Protein AF-0000000083461697 (afdb_homodimer)

pLDDT: mean 92.05, std 14.13, range [20.5, 98.88]

InterPro domains:
  IPR003819 TauD/TfdA-like domain [PF02668] (141-380)
  IPR010376 Gamma-butyrobetaine hydroxylase-like, N-terminal [PF06155] (36-105)
  IPR038492 GBBH-like, N-terminal domain superfamily [G3DSA:3.30.2020.30] (16-111)
  IPR042098 Glutarate 2-hydroxylase superfamily [G3DSA:3.60.130.10] (113-398)
  IPR050411 Alpha-ketoglutarate-dependent hydroxylases [PTHR10696] (45-393)

Nearest PDB structures (foldseek):
  3o2g-assembly1_A  TM=9.524E-01  e=3.865E-43  Homo sapiens
  3n6w-assembly1_A-2  TM=9.507E-01  e=5.755E-36  Homo sapiens
  6npb-assembly1_A  TM=8.255E-01  e=7.714E-36  Leisingera caerulea
  6npc-assembly1_B  TM=8.385E-01  e=5.136E-33  Leisingera caerulea
  4y0e-assembly1_A  TM=7.312E-01  e=8.587E-10  Mycobacteroides abscessus ATCC 19977

Organism: Laodelphax striatellus (NCBI:txid195883)

Solvent-accessible surface area (backbone atoms only — not comparable to full-atom values): 41808 Å² total; per-residue (Å²): 135,75,64,63,66,49,56,61,57,52,60,64,64,61,73,64,80,70,63,64,45,70,49,77,49,94,68,21,39,33,39,37,29,78,56,101,64,70,41,82,45,62,42,47,38,48,59,48,63,73,57,29,59,38,79,81,28,24,41,71,74,29,63,25,40,58,53,52,72,91,73,54,68,78,76,43,42,77,71,43,76,46,66,56,95,64,24,40,38,35,34,33,69,79,74,47,71,37,59,38,50,45,68,63,50,59,69,51,34,42,47,70,66,36,39,51,50,49,40,72,68,71,45,79,67,73,66,51,70,51,41,30,88,42,42,80,75,65,55,46,76,44,52,39,65,48,39,77,74,30,71,66,50,38,46,50,53,53,49,41,32,56,26,57,33,37,35,36,34,31,74,40,67,73,52,88,64,52,68,56,56,57,28,53,75,50,57,57,61,42,70,52,88,66,40,48,53,43,76,41,35,74,45,84,93,48,47,46,76,74,22,44,55,57,61,36,70,64,23,28,67,58,53,21,36,78,79,43,58,28,28,40,38,40,32,27,47,38,55,41,78,39,63,46,32,33,32,40,24,41,43,59,36,52,50,53,51,38,41,73,77,36,48,68,44,38,49,48,39,44,66,42,67,34,39,19,37,47,52,41,69,46,95,91,40,70,44,37,31,64,24,76,47,25,38,39,32,59,46,97,85,68,46,78,67,35,43,41,45,37,63,40,35,45,43,81,53,62,77,50,57,63,88,48,49,65,60,47,51,53,32,49,48,53,53,51,52,50,46,66,29,74,64,27,30,36,74,46,74,71,48,62,16,24,27,49,32,35,28,26,35,46,33,30,36,28,31,42,45,43,41,81,61,41,34,31,44,34,38,32,32,45,55,61,43,46,50,8,34,46,48,50,54,48,57,72,76,98,137,77,63,65,66,49,55,60,55,52,62,64,64,62,74,65,80,69,64,64,44,71,49,77,50,94,69,22,40,33,38,36,31,79,51,101,66,69,40,80,46,62,42,47,38,49,60,49,64,74,57,28,60,38,78,78,28,21,40,73,74,29,63,24,41,57,53,52,72,90,74,54,68,78,74,43,41,76,72,43,75,46,66,56,94,64,22,40,38,35,36,33,69,80,72,47,71,37,57,39,50,44,66,62,50,59,69,52,33,42,48,71,66,35,38,50,50,48,41,71,69,71,45,80,66,74,67,50,70,51,40,30,89,43,40,80,75,65,56,46,77,43,51,38,66,48,38,77,74,30,69,65,49,36,45,51,53,52,50,41,32,55,26,56,32,37,35,36,35,31,74,40,67,71,54,87,63,52,67,56,57,57,28,53,75,48,58,57,59,43,70,50,88,66,41,48,54,42,76,42,35,74,43,84,93,48,47,46,76,75,22,45,56,56,62,35,68,63,22,27,67,57,53,22,37,79,77,44,58,28,28,40,38,41,32,27,47,38,55,40,79,39,63,45,32,31,33,40,25,41,45,59,36,52,50,50,51,37,42,73,76,36,47,67,45,38,49,48,39,42,67,42,67,35,40,19,37,47,52,41,69,46,96,90,39,72,42,37,31,64,22,76,47,24,38,38,34,60,48,98,86,68,45,78,68,35,43,40,44,36,62,40,33,44,42,84,53,62,76,50,58,64,88,49,49,65,61,48,52,53,33,48,47,53,53,52,53,49,46,66,28,75,65,28,31,38,75,47,74,72,48,63,15,24,28,49,34,35,29,27,36,45,32,32,36,26,31,42,43,43,40,79,62,41,34,30,44,34,36,30,34,44,54,60,42,47,52,8,34,47,47,51,54,48,57,71,76,98

Foldseek 3Di:
DPCVVCVVVVVPPPPPPQPWDWDDDDQWIWIWGPPPDTDIFTHGFQRCQQPFDDVVQADVVVRDGPPDPVPDDSPKDFPDWDADPQWIWTQIPVRDIGIGRVVRDVCVTPDPVSVVVCCPQQNQDAADEDWLVCPVVLEEEAELVCCLPDLVSVLVVLVSCRHHFWYKYFDAALDPDSVQSNVVSQPGFDQDLCGQKHKAWQDPPDLDPSNHLAKFDWFFPPLLDPQGFWKKKKAWNDFFPWFWWKKKFFLVVLLVVCCVPPVPLSCLQAPFWWKFWGWDDDPRDTDIGIDIGGQFYADPVRHTQFGGDDPVRGDPDRPDDPVCVVSNVVSVVSSSCSRPDNGTMDIGGDDHRMIMMGTSRTMIMMIHRGDDITMIMMTGHHVVRSSVSSSVSVVVVD/DPCVVCVVVVVPPPPPPQPWDWDDDDQWIWIWGPPPDTDIFTHGQQRCQQPFDDVVQADVVVRDGPPDPVPDDSPKDFPDWDDDPQWIWTQIPVRDIGIGRVSRDVCVTPDPVSVVVCCPQQNQDAADEDWLVCPVVLEEEAELVCCLPDLVSVLVVLVSCRHHFWYKYFDAALDPDSVQSNVVSQPGFDQDLCGQKHKAWQDPPDLDPSNHLAKFDWFFPPLLDPQGFWKKKKAWNDFFPDFWWKKKFFLVVLLVVCCVPPVPLSCLQAPFWWKFWGWDDDPRDTDIGIDIGGQFYADPVRHTQFGGDDPVRGDPDRPDDPVCVVSSVVSVVSSSCSRPDNGTMDIGGDDHRMIMMGTSRTMIMMIHRGDDITMIMMTGHHVVRSSVSSSVSVVVVD

Radius of gyration: 28.64 Å; Cα contacts (8 Å, |Δi|>4): 1672; chains: 2; bounding box: 62×84×66 Å

Sequence (796 aa):
MLRYSSRLCDLVRSSMRSIWTVSTCEHNLCLSHDQDDPQYLKFPFVWLRDNCQCPKCFHPPSNSRVIHIQQFNFDAVPKKTEISENHVHIEWTDKHVSDYPLSWLIERQFTEIGRKTWKENYGRRKQLSWTAKDFSRILKTFKFNKILENDNELYDWLEVLAARGVAIVEGAALKEGEVTKLADRVAFLKKTQYGEVFRVEAKPDTTNVAYLNGPLQLHTDLPYYEYKPGVNLLHCIIKAEEGGENQLSDCLAVAKAIKSTNPGTYSILKDTPVIWSDLCTEEGRSFHSVHISPIIKENEDGIIERINFSQPQRDSHLNIPLEKVQCWYNALRMFSQKLYSPEYCVEYMLEPGQILTFDNLRLVHGRMHYEGGRLIEGAYLDWDHIYSRLRILQSKYTMLRYSSRLCDLVRSSMRSIWTVSTCEHNLCLSHDQDDPQYLKFPFVWLRDNCQCPKCFHPPSNSRVIHIQQFNFDAVPKKTEISENHVHIEWTDKHVSDYPLSWLIERQFTEIGRKTWKENYGRRKQLSWTAKDFSRILKTFKFNKILENDNELYDWLEVLAARGVAIVEGAALKEGEVTKLADRVAFLKKTQYGEVFRVEAKPDTTNVAYLNGPLQLHTDLPYYEYKPGVNLLHCIIKAEEGGENQLSDCLAVAKAIKSTNPGTYSILKDTPVIWSDLCTEEGRSFHSVHISPIIKENEDGIIERINFSQPQRDSHLNIPLEKVQCWYNALRMFSQKLYSPEYCVEYMLEPGQILTFDNLRLVHGRMHYEGGRLIEGAYLDWDHIYSRLRILQSKYT

Secondary structure (DSSP, 8-state):
--SSHHHHHHHHH------EEEEEETTEEEEEE-SSS-EEEEEEHHHHHHT--STTTEEGGGTEE---GGG--TT--EEEEEEETTEEEEEETTS-EEEEEHHHHHHT--SHHHHHHHHHHHSPPPP----GGGHHHH--EEEHHHHHH-HHHHHHHHHHHHHHSEEEEE---SSTTHHHHHHHHHS-PPPBTTBSEEEE---TT-SSGGGSSS-EEEE-S-TT-TT--SEEEEEEEE--SEE--EEEEEHHHHHHHHHHH-HHHHHHHHH---EEEEEEEETTEEEEEEEE--SEEE-TTS-EEEE---TTTB-S---S-HHHHHHHHHHHHHHHHHHHSTTT-EEEPPPTT-EEEEETTTEEEEE--EES--EEEEEEE-HHHHHHHHHHHHHHH-/--SSHHHHHHHHH------EEEEEETTEEEEEE-SSS-EEEEEEHHHHHHT--STTTEEGGGTEE---GGG--TT--EEEEEEETTEEEEEETTS-EEEEEHHHHHHT--SHHHHHHHHHHHSPPPP----GGGHHHH--EEEHHHHHH-HHHHHHHHHHHHHHSEEEEE---SSTTHHHHHHHHHS-PPPBTTBSEEEE---TT-SSGGGSSS-EEEE-S-TT-TT--SEEEEEEEE--SEE--EEEEEHHHHHHHHHHH-HHHHHHHHH---EEEEEEEETTEEEEEEEE--SEEE-TTS-EEEE---TTTB-S---S-HHHHHHHHHHHHHHHHHHHSTTT-EEEPPPTT-EEEEETTTEEEEE--EES--EEEEEEE-HHHHHHHHHHHHHHH-

Structure (mmCIF, N/CA/C/O backbone):
data_AF-0000000083461697-model_v1
#
loop_
_entity.id
_entity.type
_entity.pdbx_description
1 polymer 'Gamma-butyrobetaine dioxygenase'
#
loop_
_atom_site.group_PDB
_atom_site.id
_atom_site.type_symbol
_atom_site.label_atom_id
_atom_site.label_alt_id
_atom_site.label_comp_id
_atom_site.label_asym_id
_atom_site.label_entity_id
_atom_site.label_seq_id
_atom_site.pdbx_PDB_ins_code
_atom_site.Cartn_x
_atom_site.Cartn_y
_atom_site.Cartn_z
_atom_site.occupancy
_atom_site.B_iso_or_equiv
_atom_site.auth_seq_id
_atom_site.auth_comp_id
_atom_site.auth_asym_id
_atom_site.auth_atom_id
_atom_site.pdbx_PDB_model_num
ATOM 1 N N . MET A 1 1 ? -29.719 -13.383 -4.191 1 20.5 1 MET A N 1
ATOM 2 C CA . MET A 1 1 ? -28.312 -13.109 -4.477 1 20.5 1 MET A CA 1
ATOM 3 C C . MET A 1 1 ? -27.5 -14.398 -4.434 1 20.5 1 MET A C 1
ATOM 5 O O . MET A 1 1 ? -26.312 -14.391 -4.734 1 20.5 1 MET A O 1
ATOM 9 N N . LEU A 1 2 ? -28.047 -15.391 -3.82 1 23.91 2 LEU A N 1
ATOM 10 C CA . LEU A 1 2 ? -27.75 -16.75 -3.4 1 23.91 2 LEU A CA 1
ATOM 11 C C . LEU A 1 2 ? -27.719 -17.703 -4.598 1 23.91 2 LEU A C 1
ATOM 13 O O . LEU A 1 2 ? -27.25 -18.828 -4.488 1 23.91 2 LEU A O 1
ATOM 17 N N . ARG A 1 3 ? -28.453 -17.203 -5.668 1 27.31 3 ARG A N 1
ATOM 18 C CA . ARG A 1 3 ? -28.922 -18.156 -6.668 1 27.31 3 ARG A CA 1
ATOM 19 C C . ARG A 1 3 ? -27.812 -18.5 -7.656 1 27.31 3 ARG A C 1
ATOM 21 O O . ARG A 1 3 ? -27.953 -19.406 -8.477 1 27.31 3 ARG A O 1
ATOM 28 N N . TYR A 1 4 ? -26.875 -17.484 -7.75 1 24.48 4 TYR A N 1
ATOM 29 C CA . TYR A 1 4 ? -26.031 -17.672 -8.93 1 24.48 4 TYR A CA 1
ATOM 30 C C . TYR A 1 4 ? -24.938 -18.688 -8.648 1 24.48 4 TYR A C 1
ATOM 32 O O . TYR A 1 4 ? -24.125 -18.984 -9.539 1 24.48 4 TYR A O 1
ATOM 40 N N . SER A 1 5 ? -24.688 -18.922 -7.348 1 30.59 5 SER A N 1
ATOM 41 C CA . SER A 1 5 ? -23.688 -19.953 -7.066 1 30.59 5 SER A CA 1
ATOM 42 C C . SER A 1 5 ? -24.141 -21.312 -7.609 1 30.59 5 SER A C 1
ATOM 44 O O . SER A 1 5 ? -23.297 -22.172 -7.906 1 30.59 5 SER A O 1
ATOM 46 N N . SER A 1 6 ? -25.5 -21.438 -7.625 1 31.66 6 SER A N 1
ATOM 47 C CA . SER A 1 6 ? -26.094 -22.703 -8.023 1 31.66 6 SER A CA 1
ATOM 48 C C . SER A 1 6 ? -25.875 -22.969 -9.516 1 31.66 6 SER A C 1
ATOM 50 O O . SER A 1 6 ? -26.062 -24.094 -9.984 1 31.66 6 SER A O 1
ATOM 52 N N . ARG A 1 7 ? -25.766 -21.75 -10.211 1 36.34 7 ARG A N 1
ATOM 53 C CA . ARG A 1 7 ? -25.812 -21.922 -11.656 1 36.34 7 ARG A CA 1
ATOM 54 C C . ARG A 1 7 ? -24.5 -22.5 -12.18 1 36.34 7 ARG A C 1
ATOM 56 O O . ARG A 1 7 ? -24.484 -23.125 -13.242 1 36.34 7 ARG A O 1
ATOM 63 N N . LEU A 1 8 ? -23.453 -22.219 -11.328 1 34.06 8 LEU A N 1
ATOM 64 C CA . LEU A 1 8 ? -22.234 -22.781 -11.875 1 34.06 8 LEU A CA 1
ATOM 65 C C . LEU A 1 8 ? -22.125 -24.266 -11.57 1 34.06 8 LEU A C 1
ATOM 67 O O . LEU A 1 8 ? -21.672 -25.047 -12.406 1 34.06 8 LEU A O 1
ATOM 71 N N . CYS A 1 9 ? -22.547 -24.656 -10.32 1 34.69 9 CYS A N 1
ATOM 72 C CA . CYS A 1 9 ? -22.5 -26.062 -9.977 1 34.69 9 CYS A CA 1
ATOM 73 C C . CYS A 1 9 ? -23.516 -26.859 -10.789 1 34.69 9 CYS A C 1
ATOM 75 O O . CYS A 1 9 ? -23.375 -28.078 -10.938 1 34.69 9 CYS A O 1
ATOM 77 N N . ASP A 1 10 ? -24.656 -26.156 -10.977 1 36.47 10 ASP A N 1
ATOM 78 C CA . ASP A 1 10 ? -25.688 -26.938 -11.68 1 36.47 10 ASP A CA 1
ATOM 79 C C . ASP A 1 10 ? -25.234 -27.281 -13.086 1 36.47 10 ASP A C 1
ATOM 81 O O . ASP A 1 10 ? -25.766 -28.219 -13.703 1 36.47 10 ASP A O 1
ATOM 85 N N . LEU A 1 11 ? -24.312 -26.453 -13.555 1 36.34 11 LEU A N 1
ATOM 86 C CA . LEU A 1 11 ? -23.891 -26.828 -14.898 1 36.34 11 LEU A CA 1
ATOM 87 C C . LEU A 1 11 ? -23.078 -28.109 -14.891 1 36.34 11 LEU A C 1
ATOM 89 O O . LEU A 1 11 ? -23.016 -28.812 -15.906 1 36.34 11 LEU A O 1
ATOM 93 N N . VAL A 1 12 ? -22.406 -28.516 -13.68 1 36.78 12 VAL A N 1
ATOM 94 C CA . VAL A 1 12 ? -21.562 -29.688 -13.773 1 36.78 12 VAL A CA 1
ATOM 95 C C . VAL A 1 12 ? -22.422 -30.953 -13.734 1 36.78 12 VAL A C 1
ATOM 97 O O . VAL A 1 12 ? -22.016 -32.031 -14.195 1 36.78 12 VAL A O 1
ATOM 100 N N . ARG A 1 13 ? -23.562 -31 -13 1 36.19 13 ARG A N 1
ATOM 101 C CA . ARG A 1 13 ? -24.156 -32.312 -12.766 1 36.19 13 ARG A CA 1
ATOM 102 C C . ARG A 1 13 ? -24.828 -32.844 -14.023 1 36.19 13 ARG A C 1
ATOM 104 O O . ARG A 1 13 ? -25.344 -33.969 -14.039 1 36.19 13 ARG A O 1
ATOM 111 N N . SER A 1 14 ? -25.516 -32.031 -14.773 1 34.56 14 SER A N 1
ATOM 112 C CA . SER A 1 14 ? -26.094 -32.844 -15.836 1 34.56 14 SER A CA 1
ATOM 113 C C . SER A 1 14 ? -25.016 -33.594 -16.625 1 34.56 14 SER A C 1
ATOM 115 O O . SER A 1 14 ? -24.141 -32.938 -17.234 1 34.56 14 SER A O 1
ATOM 117 N N . SER A 1 15 ? -24.562 -34.688 -16.203 1 35.16 15 SER A N 1
ATOM 118 C CA . SER A 1 15 ? -23.797 -35.719 -16.891 1 35.16 15 SER A CA 1
ATOM 119 C C . SER A 1 15 ? -24.297 -35.938 -18.312 1 35.16 15 SER A C 1
ATOM 121 O O . SER A 1 15 ? -24.734 -37.031 -18.672 1 35.16 15 SER A O 1
ATOM 123 N N . MET A 1 16 ? -25.375 -35.188 -18.859 1 39.78 16 MET A N 1
ATOM 124 C CA . MET A 1 16 ? -25.531 -35.406 -20.297 1 39.78 16 MET A CA 1
ATOM 125 C C . MET A 1 16 ? -24.172 -35.375 -20.984 1 39.78 16 MET A C 1
ATOM 127 O O . MET A 1 16 ? -23.328 -34.531 -20.672 1 39.78 16 MET A O 1
ATOM 131 N N . ARG A 1 17 ? -23.781 -36.469 -21.578 1 46.19 17 ARG A N 1
ATOM 132 C CA . ARG A 1 17 ? -22.594 -36.719 -22.391 1 46.19 17 ARG A CA 1
ATOM 133 C C . ARG A 1 17 ? -22.234 -35.469 -23.219 1 46.19 17 ARG A C 1
ATOM 135 O O . ARG A 1 17 ? -22.719 -35.312 -24.344 1 46.19 17 ARG A O 1
ATOM 142 N N . SER A 1 18 ? -22.484 -34.281 -22.891 1 53.53 18 SER A N 1
ATOM 143 C CA . SER A 1 18 ? -22.031 -33.156 -23.719 1 53.53 18 SER A CA 1
ATOM 144 C C . SER A 1 18 ? -20.641 -33.438 -24.281 1 53.53 18 SER A C 1
ATOM 146 O O . SER A 1 18 ? -19.719 -33.75 -23.531 1 53.53 18 SER A O 1
ATOM 148 N N . ILE A 1 19 ? -20.703 -34.031 -25.438 1 75.31 19 ILE A N 1
ATOM 149 C CA . ILE A 1 19 ? -19.5 -34.531 -26.078 1 75.31 19 ILE A CA 1
ATOM 150 C C . ILE A 1 19 ? -18.609 -33.375 -26.516 1 75.31 19 ILE A C 1
ATOM 152 O O . ILE A 1 19 ? -18.953 -32.625 -27.406 1 75.31 19 ILE A O 1
ATOM 156 N N . TRP A 1 20 ? -17.844 -32.844 -25.609 1 88.44 20 TRP A N 1
ATOM 157 C CA . TRP A 1 20 ? -16.812 -31.891 -26.016 1 88.44 20 TRP A CA 1
ATOM 158 C C . TRP A 1 20 ? -15.891 -32.5 -27.062 1 88.44 20 TRP A C 1
ATOM 160 O O . TRP A 1 20 ? -15.578 -33.688 -27.016 1 88.44 20 TRP A O 1
ATOM 170 N N . THR A 1 21 ? -15.664 -31.703 -28.062 1 91.44 21 THR A N 1
ATOM 171 C CA . THR A 1 21 ? -14.641 -32.062 -29.016 1 91.44 21 THR A CA 1
ATOM 172 C C . THR A 1 21 ? -13.438 -31.141 -28.922 1 91.44 21 THR A C 1
ATOM 174 O O . THR A 1 21 ? -13.555 -30.016 -28.422 1 91.44 21 THR A O 1
ATOM 177 N N . VAL A 1 22 ? -12.273 -31.641 -29.25 1 94.75 22 VAL A N 1
ATOM 178 C CA . VAL A 1 22 ? -11.047 -30.859 -29.141 1 94.75 22 VAL A CA 1
ATOM 179 C C . VAL A 1 22 ? -10.352 -30.797 -30.5 1 94.75 22 VAL A C 1
ATOM 181 O O . VAL A 1 22 ? -10.359 -31.781 -31.25 1 94.75 22 VAL A O 1
ATOM 184 N N . SER A 1 23 ? -9.898 -29.672 -30.922 1 93.44 23 SER A N 1
ATOM 185 C CA . SER A 1 23 ? -9.094 -29.453 -32.125 1 93.44 23 SER A CA 1
ATOM 186 C C . SER A 1 23 ? -8.102 -28.312 -31.922 1 93.44 23 SER A C 1
ATOM 188 O O . SER A 1 23 ? -8.086 -27.672 -30.875 1 93.44 23 SER A O 1
ATOM 190 N N . THR A 1 24 ? -7.168 -28.203 -32.781 1 94.31 24 THR A N 1
ATOM 191 C CA . THR A 1 24 ? -6.246 -27.078 -32.781 1 94.31 24 THR A CA 1
ATOM 192 C C . THR A 1 24 ? -6.652 -26.047 -33.844 1 94.31 24 THR A C 1
ATOM 194 O O . THR A 1 24 ? -7.07 -26.406 -34.938 1 94.31 24 THR A O 1
ATOM 197 N N . CYS A 1 25 ? -6.699 -24.891 -33.438 1 90.5 25 CYS A N 1
ATOM 198 C CA . CYS A 1 25 ? -7.004 -23.797 -34.344 1 90.5 25 CYS A CA 1
ATOM 199 C C . CYS A 1 25 ? -6 -22.656 -34.188 1 90.5 25 CYS A C 1
ATOM 201 O O . CYS A 1 25 ? -6.02 -21.953 -33.188 1 90.5 25 CYS A O 1
ATOM 203 N N . GLU A 1 26 ? -5.164 -22.438 -35.219 1 89.06 26 GLU A N 1
ATOM 204 C CA . GLU A 1 26 ? -4.125 -21.406 -35.188 1 89.06 26 GLU A CA 1
ATOM 205 C C . GLU A 1 26 ? -3.172 -21.641 -34 1 89.06 26 GLU A C 1
ATOM 207 O O . GLU A 1 26 ? -2.535 -22.688 -33.906 1 89.06 26 GLU A O 1
ATOM 212 N N . HIS A 1 27 ? -3.225 -20.781 -33.094 1 93.06 27 HIS A N 1
ATOM 213 C CA . HIS A 1 27 ? -2.301 -20.891 -31.969 1 93.06 27 HIS A CA 1
ATOM 214 C C . HIS A 1 27 ? -3.037 -21.234 -30.688 1 93.06 27 HIS A C 1
ATOM 216 O O . HIS A 1 27 ? -2.549 -20.969 -29.594 1 93.06 27 HIS A O 1
ATOM 222 N N . ASN A 1 28 ? -4.27 -21.938 -30.875 1 97.19 28 ASN A N 1
ATOM 223 C CA . ASN A 1 28 ? -5.105 -22.25 -29.719 1 97.19 28 ASN A CA 1
ATOM 224 C C . ASN A 1 28 ? -5.617 -23.688 -29.781 1 97.19 28 ASN A C 1
ATOM 226 O O . ASN A 1 28 ? -5.715 -24.266 -30.844 1 97.19 28 ASN A O 1
ATOM 230 N N . LEU A 1 29 ? -5.828 -24.172 -28.609 1 96.81 29 LEU A N 1
ATOM 231 C CA . LEU A 1 29 ? -6.715 -25.328 -28.469 1 96.81 29 LEU A CA 1
ATOM 232 C C . LEU A 1 29 ? -8.18 -24.891 -28.516 1 96.81 29 LEU A C 1
ATOM 234 O O . LEU A 1 29 ? -8.57 -23.922 -27.859 1 96.81 29 LEU A O 1
ATOM 238 N N . CYS A 1 30 ? -8.898 -25.547 -29.328 1 95.44 30 CYS A N 1
ATOM 239 C CA . CYS A 1 30 ? -10.312 -25.219 -29.484 1 95.44 30 CYS A CA 1
ATOM 240 C C . CYS A 1 30 ? -11.195 -26.328 -28.922 1 95.44 30 CYS A C 1
ATOM 242 O O . CYS A 1 30 ? -11.07 -27.484 -29.328 1 95.44 30 CYS A O 1
ATOM 244 N N . LEU A 1 31 ? -12 -25.953 -27.953 1 95.06 31 LEU A N 1
ATOM 245 C CA . LEU A 1 31 ? -12.992 -26.859 -27.375 1 95.06 31 LEU A CA 1
ATOM 246 C C . LEU A 1 31 ? -14.398 -26.469 -27.812 1 95.06 31 LEU A C 1
ATOM 248 O O . LEU A 1 31 ? -14.75 -25.281 -27.797 1 95.06 31 LEU A O 1
ATOM 252 N N . SER A 1 32 ? -15.086 -27.406 -28.281 1 91.25 32 SER A N 1
ATOM 253 C CA . SER A 1 32 ? -16.438 -27.094 -28.719 1 91.25 32 SER A CA 1
ATOM 254 C C . SER A 1 32 ? -17.438 -28.125 -28.172 1 91.25 32 SER A C 1
ATOM 256 O O . SER A 1 32 ? -17.078 -29.281 -27.938 1 91.25 32 SER A O 1
ATOM 258 N N . HIS A 1 33 ? -18.562 -27.547 -27.766 1 84.44 33 HIS A N 1
ATOM 259 C CA . HIS A 1 33 ? -19.688 -28.375 -27.391 1 84.44 33 HIS A CA 1
ATOM 260 C C . HIS A 1 33 ? -20.906 -28.062 -28.25 1 84.44 33 HIS A C 1
ATOM 262 O O . HIS A 1 33 ? -21.234 -26.906 -28.484 1 84.44 33 HIS A O 1
ATOM 268 N N . ASP A 1 34 ? -21.469 -28.953 -29.141 1 71.94 34 ASP A N 1
ATOM 269 C CA . ASP A 1 34 ? -22.516 -28.703 -30.141 1 71.94 34 ASP A CA 1
ATOM 270 C C . ASP A 1 34 ? -23.906 -28.953 -29.562 1 71.94 34 ASP A C 1
ATOM 272 O O . ASP A 1 34 ? -24.922 -28.672 -30.203 1 71.94 34 ASP A O 1
ATOM 276 N N . GLN A 1 35 ? -23.891 -29.328 -28.5 1 65.31 35 GLN A N 1
ATOM 277 C CA . GLN A 1 35 ? -25.25 -29.641 -28.078 1 65.31 35 GLN A CA 1
ATOM 278 C C . GLN A 1 35 ? -25.922 -28.406 -27.484 1 65.31 35 GLN A C 1
ATOM 280 O O . GLN A 1 35 ? -25.266 -27.531 -26.906 1 65.31 35 GLN A O 1
ATOM 285 N N . ASP A 1 36 ? -27.234 -28.281 -27.625 1 61.41 36 ASP A N 1
ATOM 286 C CA . ASP A 1 36 ? -28.281 -27.344 -27.25 1 61.41 36 ASP A CA 1
ATOM 287 C C . ASP A 1 36 ? -27.734 -25.938 -27.016 1 61.41 36 ASP A C 1
ATOM 289 O O . ASP A 1 36 ? -28.312 -24.953 -27.484 1 61.41 36 ASP A O 1
ATOM 293 N N . ASP A 1 37 ? -26.484 -25.828 -26.328 1 65 37 ASP A N 1
ATOM 294 C CA . ASP A 1 37 ? -25.844 -24.531 -26.125 1 65 37 ASP A CA 1
ATOM 295 C C . ASP A 1 37 ? -24.406 -24.547 -26.609 1 65 37 ASP A C 1
ATOM 297 O O . ASP A 1 37 ? -23.484 -24.766 -25.812 1 65 37 ASP A O 1
ATOM 301 N N . PRO A 1 38 ? -24.328 -24.297 -27.938 1 76.31 38 PRO A N 1
ATOM 302 C CA . PRO A 1 38 ? -22.969 -24.391 -28.484 1 76.31 38 PRO A CA 1
ATOM 303 C C . PRO A 1 38 ? -21.984 -23.438 -27.781 1 76.31 38 PRO A C 1
ATOM 305 O O . PRO A 1 38 ? -22.312 -22.266 -27.562 1 76.31 38 PRO A O 1
ATOM 308 N N . GLN A 1 39 ? -20.984 -24.062 -27.203 1 83.62 39 GLN A N 1
ATOM 309 C CA . GLN A 1 39 ? -19.891 -23.297 -26.594 1 83.62 39 GLN A CA 1
ATOM 310 C C . GLN A 1 39 ? -18.594 -23.531 -27.359 1 83.62 39 GLN A C 1
ATOM 312 O O . GLN A 1 39 ? -18.297 -24.656 -27.766 1 83.62 39 GLN A O 1
ATOM 317 N N . TYR A 1 40 ? -17.938 -22.438 -27.641 1 90.5 40 TYR A N 1
ATOM 318 C CA . TYR A 1 40 ? -16.625 -22.469 -28.281 1 90.5 40 TYR A CA 1
ATOM 319 C C . TYR A 1 40 ? -15.586 -21.766 -27.422 1 90.5 40 TYR A C 1
ATOM 321 O O . TYR A 1 40 ? -15.711 -20.562 -27.141 1 90.5 40 TYR A O 1
ATOM 329 N N . LEU A 1 41 ? -14.719 -22.594 -26.938 1 95.62 41 LEU A N 1
ATOM 330 C CA . LEU A 1 41 ? -13.68 -22.047 -26.078 1 95.62 41 LEU A CA 1
ATOM 331 C C . LEU A 1 41 ? -12.305 -22.203 -26.719 1 95.62 41 LEU A C 1
ATOM 333 O O . LEU A 1 41 ? -12.031 -23.219 -27.375 1 95.62 41 LEU A O 1
ATOM 337 N N . LYS A 1 42 ? -11.508 -21.203 -26.594 1 97.19 42 LYS A N 1
ATOM 338 C CA . LYS A 1 42 ? -10.141 -21.234 -27.094 1 97.19 42 LYS A CA 1
ATOM 339 C C . LYS A 1 42 ? -9.133 -21.031 -25.969 1 97.19 42 LYS A C 1
ATOM 341 O O . LYS A 1 42 ? -9.352 -20.219 -25.062 1 97.19 42 LYS A O 1
ATOM 346 N N . PHE A 1 43 ? -8.062 -21.781 -26.016 1 98.12 43 PHE A N 1
ATOM 347 C CA . PHE A 1 43 ? -6.977 -21.688 -25.047 1 98.12 43 PHE A CA 1
ATOM 348 C C . PHE A 1 43 ? -5.629 -21.609 -25.766 1 98.12 43 PHE A C 1
ATOM 350 O O . PHE A 1 43 ? -5.238 -22.547 -26.469 1 98.12 43 PHE A O 1
ATOM 357 N N . PRO A 1 44 ? -4.883 -20.547 -25.562 1 98.25 44 PRO A N 1
ATOM 358 C CA . PRO A 1 44 ? -3.58 -20.438 -26.219 1 98.25 44 PRO A CA 1
ATOM 359 C C . PRO A 1 44 ? -2.621 -21.547 -25.828 1 98.25 44 PRO A C 1
ATOM 361 O O . PRO A 1 44 ? -2.564 -21.938 -24.656 1 98.25 44 PRO A O 1
ATOM 364 N N . PHE A 1 45 ? -1.825 -22.047 -26.812 1 98.25 45 PHE A N 1
ATOM 365 C CA . PHE A 1 45 ? -0.919 -23.172 -26.594 1 98.25 45 PHE A CA 1
ATOM 366 C C . PHE A 1 45 ? 0.08 -22.844 -25.484 1 98.25 45 PHE A C 1
ATOM 368 O O . PHE A 1 45 ? 0.293 -23.656 -24.578 1 98.25 45 PHE A O 1
ATOM 375 N N . VAL A 1 46 ? 0.628 -21.688 -25.547 1 98.19 46 VAL A N 1
ATOM 376 C CA . VAL A 1 46 ? 1.689 -21.312 -24.609 1 98.19 46 VAL A CA 1
ATOM 377 C C . VAL A 1 46 ? 1.129 -21.25 -23.188 1 98.19 46 VAL A C 1
ATOM 379 O O . VAL A 1 46 ? 1.797 -21.641 -22.234 1 98.19 46 VAL A O 1
ATOM 382 N N . TRP A 1 47 ? -0.093 -20.703 -23.047 1 98.44 47 TRP A N 1
ATOM 383 C CA . TRP A 1 47 ? -0.746 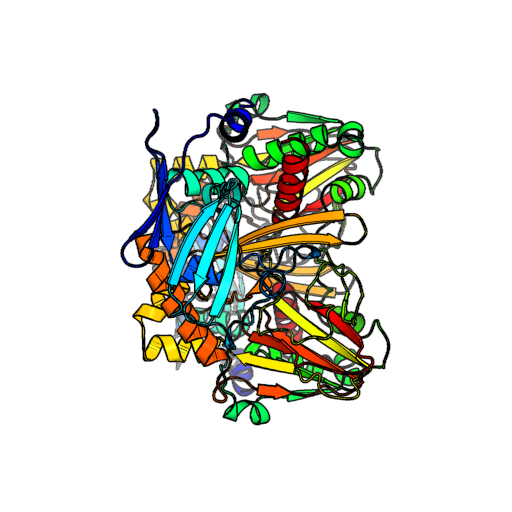-20.641 -21.75 1 98.44 47 TRP A CA 1
ATOM 384 C C . TRP A 1 47 ? -1.003 -22.047 -21.203 1 98.44 47 TRP A C 1
ATOM 386 O O . TRP A 1 47 ? -0.756 -22.312 -20.031 1 98.44 47 TRP A O 1
ATOM 396 N N . LEU A 1 48 ? -1.471 -22.906 -22.078 1 98.44 48 LEU A N 1
ATOM 397 C CA . LEU A 1 48 ? -1.72 -24.281 -21.672 1 98.44 48 LEU A CA 1
ATOM 398 C C . LEU A 1 48 ? -0.436 -24.953 -21.188 1 98.44 48 LEU A C 1
ATOM 400 O O . LEU A 1 48 ? -0.41 -25.562 -20.125 1 98.44 48 LEU A O 1
ATOM 404 N N . ARG A 1 49 ? 0.599 -24.812 -21.938 1 98.38 49 ARG A N 1
ATOM 405 C CA . ARG A 1 49 ? 1.863 -25.453 -21.594 1 98.38 49 ARG A CA 1
ATOM 406 C C . ARG A 1 49 ? 2.41 -24.906 -20.281 1 98.38 49 ARG A C 1
ATOM 408 O O . ARG A 1 49 ? 2.896 -25.672 -19.438 1 98.38 49 ARG A O 1
ATOM 415 N N . ASP A 1 50 ? 2.328 -23.641 -20.109 1 98.19 50 ASP A N 1
ATOM 416 C CA . ASP A 1 50 ? 2.834 -22.969 -18.922 1 98.19 50 ASP A CA 1
ATOM 417 C C . ASP A 1 50 ? 2.006 -23.312 -17.688 1 98.19 50 ASP A C 1
ATOM 419 O O . ASP A 1 50 ? 2.465 -23.156 -16.562 1 98.19 50 ASP A O 1
ATOM 423 N N . ASN A 1 51 ? 0.809 -23.734 -17.875 1 98.06 51 ASN A N 1
ATOM 424 C CA . ASN A 1 51 ? -0.08 -24.062 -16.766 1 98.06 51 ASN A CA 1
ATOM 425 C C . ASN A 1 51 ? -0.375 -25.562 -16.703 1 98.06 51 ASN A C 1
ATOM 427 O O . ASN A 1 51 ? -1.447 -25.969 -16.25 1 98.06 51 ASN A O 1
ATOM 431 N N . CYS A 1 52 ? 0.539 -26.312 -17.234 1 97.88 52 CYS A N 1
ATOM 432 C CA . CYS A 1 52 ? 0.416 -27.766 -17.141 1 97.88 52 CYS A CA 1
ATOM 433 C C . CYS A 1 52 ? 0.218 -28.203 -15.688 1 97.88 52 CYS A C 1
ATOM 435 O O . CYS A 1 52 ? 0.843 -27.656 -14.781 1 97.88 52 CYS A O 1
ATOM 437 N N . GLN A 1 53 ? -0.553 -29.25 -15.492 1 95.56 53 GLN A N 1
ATOM 438 C CA . GLN A 1 53 ? -0.948 -29.672 -14.156 1 95.56 53 GLN A CA 1
ATOM 439 C C . GLN A 1 53 ? -0.211 -30.938 -13.734 1 95.56 53 GLN A C 1
ATOM 441 O O . GLN A 1 53 ? -0.504 -31.516 -12.688 1 95.56 53 GLN A O 1
ATOM 446 N N . CYS A 1 54 ? 0.724 -31.406 -14.547 1 95.56 54 CYS A N 1
ATOM 447 C CA . CYS A 1 54 ? 1.448 -32.625 -14.18 1 95.56 54 CYS A CA 1
ATOM 448 C C . CYS A 1 54 ? 2.34 -32.375 -12.969 1 95.56 54 CYS A C 1
ATOM 450 O O . CYS A 1 54 ? 2.629 -31.219 -12.633 1 95.56 54 CYS A O 1
ATOM 452 N N . PRO A 1 55 ? 2.842 -33.344 -12.305 1 92.69 55 PRO A N 1
ATOM 453 C CA . PRO A 1 55 ? 3.605 -33.188 -11.062 1 92.69 55 PRO A CA 1
ATOM 454 C C . PRO A 1 55 ? 4.941 -32.469 -11.266 1 92.69 55 PRO A C 1
ATOM 456 O O . PRO A 1 55 ? 5.508 -31.938 -10.32 1 92.69 55 PRO A O 1
ATOM 459 N N . LYS A 1 56 ? 5.441 -32.5 -12.453 1 92.81 56 LYS A N 1
ATOM 460 C CA . LYS A 1 56 ? 6.703 -31.812 -12.75 1 92.81 56 LYS A CA 1
ATOM 461 C C . LYS A 1 56 ? 6.488 -30.312 -12.93 1 92.81 56 LYS A C 1
ATOM 463 O O . LYS A 1 56 ? 7.438 -29.531 -12.836 1 92.81 56 LYS A O 1
ATOM 468 N N . CYS A 1 57 ? 5.242 -29.953 -13.203 1 95.75 57 CYS A N 1
ATOM 469 C CA . CYS A 1 57 ? 4.977 -28.562 -13.586 1 95.75 57 CYS A CA 1
ATOM 470 C C . CYS A 1 57 ? 4.195 -27.844 -12.5 1 95.75 57 CYS A C 1
ATOM 472 O O . CYS A 1 57 ? 4.215 -26.609 -12.43 1 95.75 57 CYS A O 1
ATOM 474 N N . PHE A 1 58 ? 3.482 -28.578 -11.734 1 94.69 58 PHE A N 1
ATOM 475 C CA . PHE A 1 58 ? 2.604 -27.984 -10.727 1 94.69 58 PHE A CA 1
ATOM 476 C C . PHE A 1 58 ? 2.703 -28.75 -9.414 1 94.69 58 PHE A C 1
ATOM 478 O O . PHE A 1 58 ? 2.707 -29.984 -9.406 1 94.69 58 PHE A O 1
ATOM 485 N N . HIS A 1 59 ? 2.881 -28.031 -8.336 1 91.88 59 HIS A N 1
ATOM 486 C CA . HIS A 1 59 ? 2.934 -28.594 -6.996 1 91.88 59 HIS A CA 1
ATOM 487 C C . HIS A 1 59 ? 1.616 -28.391 -6.254 1 91.88 59 HIS A C 1
ATOM 489 O O . HIS A 1 59 ? 1.393 -27.328 -5.656 1 91.88 59 HIS A O 1
ATOM 495 N N . PRO A 1 60 ? 0.78 -29.359 -6.164 1 90.06 60 PRO A N 1
ATOM 496 C CA . PRO A 1 60 ? -0.576 -29.203 -5.633 1 90.06 60 PRO A CA 1
ATOM 497 C C . PRO A 1 60 ? -0.591 -28.75 -4.172 1 90.06 60 PRO A C 1
ATOM 499 O O . PRO A 1 60 ? -1.374 -27.875 -3.803 1 90.06 60 PRO A O 1
ATOM 502 N N . PRO A 1 61 ? 0.292 -29.266 -3.336 1 85.56 61 PRO A N 1
ATOM 503 C CA . PRO A 1 61 ? 0.244 -28.828 -1.937 1 85.56 61 PRO A CA 1
ATOM 504 C C . PRO A 1 61 ? 0.44 -27.328 -1.772 1 85.56 61 PRO A C 1
ATOM 506 O O . PRO A 1 61 ? -0.167 -26.719 -0.891 1 85.56 61 PRO A O 1
ATOM 509 N N . SER A 1 62 ? 1.233 -26.75 -2.633 1 87.19 62 SER A N 1
ATOM 510 C CA . SER A 1 62 ? 1.473 -25.312 -2.539 1 87.19 62 SER A CA 1
ATOM 511 C C . SER A 1 62 ? 0.605 -24.547 -3.527 1 87.19 62 SER A C 1
ATOM 513 O O . SER A 1 62 ? 0.649 -23.312 -3.572 1 87.19 62 SER A O 1
ATOM 515 N N . ASN A 1 63 ? -0.135 -25.297 -4.289 1 90.25 63 ASN A N 1
ATOM 516 C CA . ASN A 1 63 ? -0.942 -24.688 -5.336 1 90.25 63 ASN A CA 1
ATOM 517 C C . ASN A 1 63 ? -0.116 -23.734 -6.195 1 90.25 63 ASN A C 1
ATOM 519 O O . ASN A 1 63 ? -0.502 -22.578 -6.395 1 90.25 63 ASN A O 1
ATOM 523 N N . SER A 1 64 ? 1.028 -24.234 -6.656 1 91.94 64 SER A N 1
ATOM 524 C CA . SER A 1 64 ? 1.955 -23.344 -7.34 1 91.94 64 SER A CA 1
ATOM 525 C C . SER A 1 64 ? 2.572 -24.016 -8.562 1 91.94 64 SER A C 1
ATOM 527 O O . SER A 1 64 ? 2.857 -25.219 -8.539 1 91.94 64 SER A O 1
ATOM 529 N N . ARG A 1 65 ? 2.77 -23.172 -9.57 1 94.56 65 ARG A N 1
ATOM 530 C CA . ARG A 1 65 ? 3.549 -23.562 -10.742 1 94.56 65 ARG A CA 1
ATOM 531 C C . ARG A 1 65 ? 5.023 -23.719 -10.391 1 94.56 65 ARG A C 1
ATOM 533 O O . ARG A 1 65 ? 5.625 -22.828 -9.797 1 94.56 65 ARG A O 1
ATOM 540 N N . VAL A 1 66 ? 5.621 -24.875 -10.766 1 92 66 VAL A N 1
ATOM 541 C CA . VAL A 1 66 ? 7.012 -25.078 -10.375 1 92 66 VAL A CA 1
ATOM 542 C C . VAL A 1 66 ? 7.887 -25.219 -11.617 1 92 66 VAL A C 1
ATOM 544 O O . VAL A 1 66 ? 9.094 -25.438 -11.508 1 92 66 VAL A O 1
ATOM 547 N N . ILE A 1 67 ? 7.27 -25.109 -12.805 1 93.56 67 ILE A N 1
ATOM 548 C CA . ILE A 1 67 ? 8.07 -25.062 -14.023 1 93.56 67 ILE A CA 1
ATOM 549 C C . ILE A 1 67 ? 9.055 -23.906 -13.945 1 93.56 67 ILE A C 1
ATOM 551 O O . ILE A 1 67 ? 8.672 -22.766 -13.672 1 93.56 67 ILE A O 1
ATOM 555 N N . HIS A 1 68 ? 10.273 -24.219 -14.125 1 93.06 68 HIS A N 1
ATOM 556 C CA . HIS A 1 68 ? 11.258 -23.141 -14.133 1 93.06 68 HIS A CA 1
ATOM 557 C C . HIS A 1 68 ? 11.172 -22.328 -15.422 1 93.06 68 HIS A C 1
ATOM 559 O O . HIS A 1 68 ? 11.344 -22.875 -16.516 1 93.06 68 HIS A O 1
ATOM 565 N N . ILE A 1 69 ? 11.039 -21.109 -15.297 1 95.12 69 ILE A N 1
ATOM 566 C CA . ILE A 1 69 ? 10.734 -20.25 -16.438 1 95.12 69 ILE A CA 1
ATOM 567 C C . ILE A 1 69 ? 11.922 -20.234 -17.391 1 95.12 69 ILE A C 1
ATOM 569 O O . ILE A 1 69 ? 11.742 -20.109 -18.609 1 95.12 69 ILE A O 1
ATOM 573 N N . GLN A 1 70 ? 13.094 -20.344 -16.875 1 92 70 GLN A N 1
ATOM 574 C CA . GLN A 1 70 ? 14.297 -20.344 -17.703 1 92 70 GLN A CA 1
ATOM 575 C C . GLN A 1 70 ? 14.336 -21.578 -18.594 1 92 70 GLN A C 1
ATOM 577 O O . GLN A 1 70 ? 14.961 -21.562 -19.656 1 92 70 GLN A O 1
ATOM 582 N N . GLN A 1 71 ? 13.727 -22.594 -18.203 1 91.31 71 GLN A N 1
ATOM 583 C CA . GLN A 1 71 ? 13.758 -23.859 -18.922 1 91.31 71 GLN A CA 1
ATOM 584 C C . GLN A 1 71 ? 12.477 -24.078 -19.719 1 91.31 71 GLN A C 1
ATOM 586 O O . GLN A 1 71 ? 12.344 -25.078 -20.438 1 91.31 71 GLN A O 1
ATOM 591 N N . PHE A 1 72 ? 11.617 -23.219 -19.578 1 96.12 72 PHE A N 1
ATOM 592 C CA . PHE A 1 72 ? 10.312 -23.344 -20.219 1 96.12 72 PHE A CA 1
ATOM 593 C C . PHE A 1 72 ? 10.422 -23.109 -21.719 1 96.12 72 PHE A C 1
ATOM 595 O O . PHE A 1 72 ? 11.117 -22.203 -22.172 1 96.12 72 PHE A O 1
ATOM 602 N N . ASN A 1 73 ? 9.773 -24.016 -22.5 1 96.56 73 ASN A N 1
ATOM 603 C CA . ASN A 1 73 ? 9.695 -23.844 -23.953 1 96.56 73 ASN A CA 1
ATOM 604 C C . ASN A 1 73 ? 8.469 -23.031 -24.359 1 96.56 73 ASN A C 1
ATOM 606 O O . ASN A 1 73 ? 7.379 -23.594 -24.5 1 96.56 73 ASN A O 1
ATOM 610 N N . PHE A 1 74 ? 8.656 -21.781 -24.75 1 97.19 74 PHE A N 1
ATOM 611 C CA . PHE A 1 74 ? 7.57 -20.875 -25.078 1 97.19 74 PHE A CA 1
ATOM 612 C C . PHE A 1 74 ? 6.969 -21.203 -26.438 1 97.19 74 PHE A C 1
ATOM 614 O O . PHE A 1 74 ? 5.898 -20.703 -26.781 1 97.19 74 PHE A O 1
ATOM 621 N N . ASP A 1 75 ? 7.641 -22.125 -27.188 1 96.38 75 ASP A N 1
ATOM 622 C CA . ASP A 1 75 ? 7.223 -22.359 -28.562 1 96.38 75 ASP A CA 1
ATOM 623 C C . ASP A 1 75 ? 6.613 -23.75 -28.719 1 96.38 75 ASP A C 1
ATOM 625 O O . ASP A 1 75 ? 6.34 -24.188 -29.844 1 96.38 75 ASP A O 1
ATOM 629 N N . ALA A 1 76 ? 6.457 -24.406 -27.672 1 97 76 ALA A N 1
ATOM 630 C CA . ALA A 1 76 ? 5.871 -25.734 -27.75 1 97 76 ALA A CA 1
ATOM 631 C C . ALA A 1 76 ? 4.465 -25.688 -28.328 1 97 76 ALA A C 1
ATOM 633 O O . ALA A 1 76 ? 3.678 -24.797 -28 1 97 76 ALA A O 1
ATOM 634 N N . VAL A 1 77 ? 4.211 -26.578 -29.219 1 97.31 77 VAL A N 1
ATOM 635 C CA . VAL A 1 77 ? 2.883 -26.703 -29.812 1 97.31 77 VAL A CA 1
ATOM 636 C C . VAL A 1 77 ? 2.393 -28.141 -29.688 1 97.31 77 VAL A C 1
ATOM 638 O O . VAL A 1 77 ? 3.197 -29.062 -29.562 1 97.31 77 VAL A O 1
ATOM 641 N N . PRO A 1 78 ? 1.073 -28.344 -29.703 1 97.81 78 PRO A N 1
ATOM 642 C CA . PRO A 1 78 ? 0.547 -29.703 -29.594 1 97.81 78 PRO A CA 1
ATOM 643 C C . PRO A 1 78 ? 0.904 -30.578 -30.797 1 97.81 78 PRO A C 1
ATOM 645 O O . PRO A 1 78 ? 0.79 -30.125 -31.953 1 97.81 78 PRO A O 1
ATOM 648 N N . LYS A 1 79 ? 1.34 -31.734 -30.516 1 97.06 79 LYS A N 1
ATOM 649 C CA . LYS A 1 79 ? 1.503 -32.781 -31.531 1 97.06 79 LYS A CA 1
ATOM 650 C C . LYS A 1 79 ? 0.226 -33.594 -31.688 1 97.06 79 LYS A C 1
ATOM 652 O O . LYS A 1 79 ? -0.155 -33.938 -32.812 1 97.06 79 LYS A O 1
ATOM 657 N N . LYS A 1 80 ? -0.372 -33.906 -30.562 1 97.12 80 LYS A N 1
ATOM 658 C CA . LYS A 1 80 ? -1.614 -34.688 -30.5 1 97.12 80 LYS A CA 1
ATOM 659 C C . LYS A 1 80 ? -2.512 -34.156 -29.375 1 97.12 80 LYS A C 1
ATOM 661 O O . LYS A 1 80 ? -2.027 -33.812 -28.297 1 97.12 80 LYS A O 1
ATOM 666 N N . THR A 1 81 ? -3.775 -34.094 -29.672 1 97.25 81 THR A N 1
ATOM 667 C CA . THR A 1 81 ? -4.762 -33.688 -28.672 1 97.25 81 THR A CA 1
ATOM 668 C C . THR A 1 81 ? -5.922 -34.688 -28.641 1 97.25 81 THR A C 1
ATOM 670 O O . THR A 1 81 ? -6.344 -35.188 -29.688 1 97.25 81 THR A O 1
ATOM 673 N N . GLU A 1 82 ? -6.371 -35 -27.453 1 95.88 82 GLU A N 1
ATOM 674 C CA . GLU A 1 82 ? -7.488 -35.906 -27.281 1 95.88 82 GLU A CA 1
ATOM 675 C C . GLU A 1 82 ? -8.328 -35.562 -26.062 1 95.88 82 GLU A C 1
ATOM 677 O O . GLU A 1 82 ? -7.805 -35.031 -25.078 1 95.88 82 GLU A O 1
ATOM 682 N N . ILE A 1 83 ? -9.531 -35.75 -26.172 1 93.88 83 ILE A N 1
ATOM 683 C CA . ILE A 1 83 ? -10.422 -35.562 -25.031 1 93.88 83 ILE A CA 1
ATOM 684 C C . ILE A 1 83 ? -10.977 -36.938 -24.625 1 93.88 83 ILE A C 1
ATOM 686 O O . ILE A 1 83 ? -11.484 -37.688 -25.453 1 93.88 83 ILE A O 1
ATOM 690 N N . SER A 1 84 ? -10.742 -37.312 -23.391 1 91.69 84 SER A N 1
ATOM 691 C CA . SER A 1 84 ? -11.258 -38.562 -22.844 1 91.69 84 SER A CA 1
ATOM 692 C C . SER A 1 84 ? -11.609 -38.406 -21.375 1 91.69 84 SER A C 1
ATOM 694 O O . SER A 1 84 ? -10.844 -37.812 -20.594 1 91.69 84 SER A O 1
ATOM 696 N N . GLU A 1 85 ? -12.773 -38.938 -20.938 1 91.88 85 GLU A N 1
ATOM 697 C CA . GLU A 1 85 ? -13.211 -38.938 -19.547 1 91.88 85 GLU A CA 1
ATOM 698 C C . GLU A 1 85 ? -13.156 -37.562 -18.938 1 91.88 85 GLU A C 1
ATOM 700 O O . GLU A 1 85 ? -12.609 -37.375 -17.844 1 91.88 85 GLU A O 1
ATOM 705 N N . ASN A 1 86 ? -13.547 -36.594 -19.672 1 92 86 ASN A N 1
ATOM 706 C CA . ASN A 1 86 ? -13.648 -35.219 -19.234 1 92 86 ASN A CA 1
ATOM 707 C C . ASN A 1 86 ? -12.266 -34.625 -18.969 1 92 86 ASN A C 1
ATOM 709 O O . ASN A 1 86 ? -12.117 -33.75 -18.109 1 92 86 ASN A O 1
ATOM 713 N N . HIS A 1 87 ? -11.305 -35.188 -19.609 1 96.44 87 HIS A N 1
ATOM 714 C CA . HIS A 1 87 ? -9.953 -34.625 -19.594 1 96.44 87 HIS A CA 1
ATOM 715 C C . HIS A 1 87 ? -9.484 -34.312 -21.016 1 96.44 87 HIS A C 1
ATOM 717 O O . HIS A 1 87 ? -9.844 -35 -21.953 1 96.44 87 HIS A O 1
ATOM 723 N N . VAL A 1 88 ? -8.742 -33.312 -21.109 1 97.19 88 VAL A N 1
ATOM 724 C CA . VAL A 1 88 ? -8.055 -33 -22.359 1 97.19 88 VAL A CA 1
ATOM 725 C C . VAL A 1 88 ? -6.586 -33.406 -22.25 1 97.19 88 VAL A C 1
ATOM 727 O O . VAL A 1 88 ? -5.863 -32.875 -21.391 1 97.19 88 VAL A O 1
ATOM 730 N N . HIS A 1 89 ? -6.195 -34.312 -23.062 1 97.5 89 HIS A N 1
ATOM 731 C CA . HIS A 1 89 ? -4.816 -34.781 -23.109 1 97.5 89 HIS A CA 1
ATOM 732 C C . HIS A 1 89 ? -4.062 -34.156 -24.281 1 97.5 89 HIS A C 1
ATOM 734 O O . HIS A 1 89 ? -4.578 -34.094 -25.406 1 97.5 89 HIS A O 1
ATOM 740 N N . ILE A 1 90 ? -2.852 -33.656 -24.016 1 98.12 90 ILE A N 1
ATOM 741 C CA . ILE A 1 90 ? -2.053 -33 -25.062 1 98.12 90 ILE A CA 1
ATOM 742 C C . ILE A 1 90 ? -0.632 -33.562 -25.031 1 98.12 90 ILE A C 1
ATOM 744 O O . ILE A 1 90 ? 0.01 -33.594 -23.984 1 98.12 90 ILE A O 1
ATOM 748 N N . GLU A 1 91 ? -0.146 -34.062 -26.109 1 98.38 91 GLU A N 1
ATOM 749 C CA . GLU A 1 91 ? 1.27 -34.344 -26.344 1 98.38 91 GLU A CA 1
ATOM 750 C C . GLU A 1 91 ? 1.949 -33.188 -27.062 1 98.38 91 GLU A C 1
ATOM 752 O O . GLU A 1 91 ? 1.481 -32.75 -28.125 1 98.38 91 GLU A O 1
ATOM 757 N N . TRP A 1 92 ? 3.012 -32.75 -26.5 1 98.06 92 TRP A N 1
ATOM 758 C CA . TRP A 1 92 ? 3.639 -31.547 -27.016 1 98.06 92 TRP A CA 1
ATOM 759 C C . TRP A 1 92 ? 4.863 -31.891 -27.859 1 98.06 92 TRP A C 1
ATOM 761 O O . TRP A 1 92 ? 5.418 -32.969 -27.75 1 98.06 92 TRP A O 1
ATOM 771 N N . THR A 1 93 ? 5.348 -30.906 -28.656 1 97.19 93 THR A N 1
ATOM 772 C CA . THR A 1 93 ? 6.516 -31.062 -29.516 1 97.19 93 THR A CA 1
ATOM 773 C C . THR A 1 93 ? 7.793 -31.141 -28.688 1 97.19 93 THR A C 1
ATOM 775 O O . THR A 1 93 ? 8.82 -31.609 -29.172 1 97.19 93 THR A O 1
ATOM 778 N N . ASP A 1 94 ? 7.766 -30.609 -27.484 1 95.62 94 ASP A N 1
ATOM 779 C CA . ASP A 1 94 ? 8.945 -30.688 -26.641 1 95.62 94 ASP A CA 1
ATOM 780 C C . ASP A 1 94 ? 8.961 -32 -25.828 1 95.62 94 ASP A C 1
ATOM 782 O O . ASP A 1 94 ? 9.68 -32.125 -24.844 1 95.62 94 ASP A O 1
ATOM 786 N N . LYS A 1 95 ? 8.078 -32.875 -26.125 1 96.44 95 LYS A N 1
ATOM 787 C CA . LYS A 1 95 ? 8 -34.25 -25.609 1 96.44 95 LYS A CA 1
ATOM 788 C C . LYS A 1 95 ? 7.32 -34.281 -24.234 1 96.44 95 LYS A C 1
ATOM 790 O O . LYS A 1 95 ? 7.375 -35.281 -23.531 1 96.44 95 LYS A O 1
ATOM 795 N N . HIS A 1 96 ? 6.777 -33.219 -23.844 1 97.25 96 HIS A N 1
ATOM 796 C CA . HIS A 1 96 ? 5.984 -33.156 -22.625 1 97.25 96 HIS A CA 1
ATOM 797 C C . HIS A 1 96 ? 4.559 -33.656 -22.875 1 97.25 96 HIS A C 1
ATOM 799 O O . HIS A 1 96 ? 4.094 -33.656 -24.016 1 97.25 96 HIS A O 1
ATOM 805 N N . VAL A 1 97 ? 3.93 -34.094 -21.781 1 97.88 97 VAL A N 1
ATOM 806 C CA . VAL A 1 97 ? 2.529 -34.469 -21.844 1 97.88 97 VAL A CA 1
ATOM 807 C C . VAL A 1 97 ? 1.738 -33.75 -20.75 1 97.88 97 VAL A C 1
ATOM 809 O O . VAL A 1 97 ? 2.166 -33.719 -19.594 1 97.88 97 VAL A O 1
ATOM 812 N N . SER A 1 98 ? 0.672 -33.156 -21.203 1 97.94 98 SER A N 1
ATOM 813 C CA . SER A 1 98 ? -0.201 -32.469 -20.281 1 97.94 98 SER A CA 1
ATOM 814 C C . SER A 1 98 ? -1.576 -33.125 -20.203 1 97.94 98 SER A C 1
ATOM 816 O O . SER A 1 98 ? -2.014 -33.75 -21.156 1 97.94 98 SER A O 1
ATOM 818 N N . ASP A 1 99 ? -2.197 -33 -19.078 1 97.56 99 ASP A N 1
ATOM 819 C CA . ASP A 1 99 ? -3.557 -33.469 -18.812 1 97.56 99 ASP A CA 1
ATOM 820 C C . ASP A 1 99 ? -4.344 -32.438 -18.016 1 97.56 99 ASP A C 1
ATOM 822 O O . ASP A 1 99 ? -3.93 -32.031 -16.922 1 97.56 99 ASP A O 1
ATOM 826 N N . TYR A 1 100 ? -5.449 -31.984 -18.609 1 97.5 100 TYR A N 1
ATOM 827 C CA . TYR A 1 100 ? -6.277 -30.969 -17.969 1 97.5 100 TYR A CA 1
ATOM 828 C C . TYR A 1 100 ? -7.695 -31.484 -17.734 1 97.5 100 TYR A C 1
ATOM 830 O O . TYR A 1 100 ? -8.367 -31.906 -18.688 1 97.5 100 TYR A O 1
ATOM 838 N N . PRO A 1 101 ? -8.211 -31.438 -16.5 1 96.75 101 PRO A N 1
ATOM 839 C CA . PRO A 1 101 ? -9.664 -31.609 -16.375 1 96.75 101 PRO A CA 1
ATOM 840 C C . PRO A 1 101 ? -10.438 -30.562 -17.172 1 96.75 101 PRO A C 1
ATOM 842 O O . PRO A 1 101 ? -10.062 -29.391 -17.203 1 96.75 101 PRO A O 1
ATOM 845 N N . LEU A 1 102 ? -11.453 -31.031 -17.828 1 95.25 102 LEU A N 1
ATOM 846 C CA . LEU A 1 102 ? -12.266 -30.109 -18.625 1 95.25 102 LEU A CA 1
ATOM 847 C C . LEU A 1 102 ? -12.797 -28.969 -17.766 1 95.25 102 LEU A C 1
ATOM 849 O O . LEU A 1 102 ? -12.82 -27.828 -18.203 1 95.25 102 LEU A O 1
ATOM 853 N N . SER A 1 103 ? -13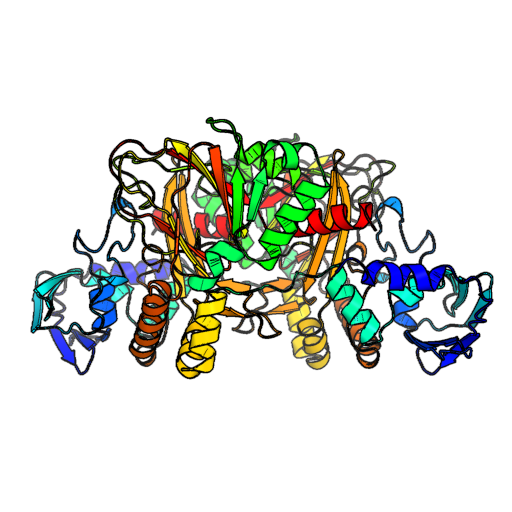.211 -29.234 -16.547 1 94.94 103 SER A N 1
ATOM 854 C CA . SER A 1 103 ? -13.727 -28.219 -15.633 1 94.94 103 SER A CA 1
ATOM 855 C C . SER A 1 103 ? -12.672 -27.172 -15.328 1 94.94 103 SER A C 1
ATOM 857 O O . SER A 1 103 ? -12.984 -25.984 -15.188 1 94.94 103 SER A O 1
ATOM 859 N N . TRP A 1 104 ? -11.414 -27.594 -15.18 1 96.5 104 TRP A N 1
ATOM 860 C CA . TRP A 1 104 ? -10.305 -26.688 -14.93 1 96.5 104 TRP A CA 1
ATOM 861 C C . TRP A 1 104 ? -10.156 -25.672 -16.062 1 96.5 104 TRP A C 1
ATOM 863 O O . TRP A 1 104 ? -9.961 -24.484 -15.828 1 96.5 104 TRP A O 1
ATOM 873 N N . LEU A 1 105 ? -10.273 -26.156 -17.266 1 96.94 105 LEU A N 1
ATOM 874 C CA . LEU A 1 105 ? -10.172 -25.312 -18.453 1 96.94 105 LEU A CA 1
ATOM 875 C C . LEU A 1 105 ? -11.359 -24.359 -18.547 1 96.94 105 LEU A C 1
ATOM 877 O O . LEU A 1 105 ? -11.188 -23.156 -18.766 1 96.94 105 LEU A O 1
ATOM 881 N N . ILE A 1 106 ? -12.516 -24.859 -18.344 1 94.12 106 ILE A N 1
ATOM 882 C CA . ILE A 1 106 ? -13.734 -24.062 -18.453 1 94.12 106 ILE A CA 1
ATOM 883 C C . ILE A 1 106 ? -13.695 -22.922 -17.438 1 94.12 106 ILE A C 1
ATOM 885 O O . ILE A 1 106 ? -14.078 -21.797 -17.75 1 94.12 106 ILE A O 1
ATOM 889 N N . GLU A 1 107 ? -13.242 -23.188 -16.25 1 95.19 107 GLU A N 1
ATOM 890 C CA . GLU A 1 107 ? -13.156 -22.188 -15.195 1 95.19 107 GLU A CA 1
ATOM 891 C C . GLU A 1 107 ? -12.18 -21.062 -15.578 1 95.19 107 GLU A C 1
ATOM 893 O O . GLU A 1 107 ? -12.289 -19.938 -15.078 1 95.19 107 GLU A O 1
ATOM 898 N N . ARG A 1 108 ? -11.289 -21.359 -16.438 1 97.19 108 ARG A N 1
ATOM 899 C CA . ARG A 1 108 ? -10.219 -20.422 -16.781 1 97.19 108 ARG A CA 1
ATOM 900 C C . ARG A 1 108 ? -10.375 -19.938 -18.219 1 97.19 108 ARG A C 1
ATOM 902 O O . ARG A 1 108 ? -9.391 -19.562 -18.859 1 97.19 108 ARG A O 1
ATOM 909 N N . GLN A 1 109 ? -11.594 -20 -18.688 1 96.5 109 GLN A N 1
ATOM 910 C CA . GLN A 1 109 ? -11.867 -19.594 -20.062 1 96.5 109 GLN A CA 1
ATOM 911 C C . GLN A 1 109 ? -11.586 -18.125 -20.281 1 96.5 109 GLN A C 1
ATOM 913 O O . GLN A 1 109 ? -11.711 -17.312 -19.344 1 96.5 109 GLN A O 1
ATOM 918 N N . PHE A 1 110 ? -11.25 -17.719 -21.5 1 96.88 110 PHE A N 1
ATOM 919 C CA . PHE A 1 110 ? -10.805 -16.359 -21.828 1 96.88 110 PHE A CA 1
ATOM 920 C C . PHE A 1 110 ? -11.969 -15.516 -22.312 1 96.88 110 PHE A C 1
ATOM 922 O O . PHE A 1 110 ? -11.797 -14.336 -22.625 1 96.88 110 PHE A O 1
ATOM 929 N N . THR A 1 111 ? -13.148 -16.078 -22.312 1 95.19 111 THR A N 1
ATOM 930 C CA . THR A 1 111 ? -14.312 -15.328 -22.766 1 95.19 111 THR A CA 1
ATOM 931 C C . THR A 1 111 ? -14.633 -14.188 -21.797 1 95.19 111 THR A C 1
ATOM 933 O O . THR A 1 111 ? -14.164 -14.195 -20.656 1 95.19 111 THR A O 1
ATOM 936 N N . GLU A 1 112 ? -15.352 -13.258 -22.25 1 94.75 112 GLU A N 1
ATOM 937 C CA . GLU A 1 112 ? -15.758 -12.133 -21.406 1 94.75 112 GLU A CA 1
ATOM 938 C C . GLU A 1 112 ? -16.531 -12.617 -20.172 1 94.75 112 GLU A C 1
ATOM 940 O O . GLU A 1 112 ? -16.312 -12.125 -19.062 1 94.75 112 GLU A O 1
ATOM 945 N N . ILE A 1 113 ? -17.391 -13.531 -20.391 1 93.06 113 ILE A N 1
ATOM 946 C CA . ILE A 1 113 ? -18.203 -14.055 -19.297 1 93.06 113 ILE A CA 1
ATOM 947 C C . ILE A 1 113 ? -17.297 -14.742 -18.266 1 93.06 113 ILE A C 1
ATOM 949 O O . ILE A 1 113 ? -17.484 -14.578 -17.062 1 93.06 113 ILE A O 1
ATOM 953 N N . GLY A 1 114 ? -16.375 -15.555 -18.734 1 93.5 114 GLY A N 1
ATOM 954 C CA . GLY A 1 114 ? -15.438 -16.203 -17.828 1 93.5 114 GLY A CA 1
ATOM 955 C C . GLY A 1 114 ? -14.625 -15.211 -17.016 1 93.5 114 GLY A C 1
ATOM 956 O O . GLY A 1 114 ? -14.477 -15.383 -15.797 1 93.5 114 GLY A O 1
ATOM 957 N N . ARG A 1 115 ? -14.172 -14.195 -17.656 1 94.06 115 ARG A N 1
ATOM 958 C CA . ARG A 1 115 ? -13.359 -13.18 -16.984 1 94.06 115 ARG A CA 1
ATOM 959 C C . ARG A 1 115 ? -14.188 -12.414 -15.961 1 94.06 115 ARG A C 1
ATOM 961 O O . ARG A 1 115 ? -13.719 -12.148 -14.852 1 94.06 115 ARG A O 1
ATOM 968 N N . LYS A 1 116 ? -15.344 -12.078 -16.297 1 93.88 116 LYS A N 1
ATOM 969 C CA . LYS A 1 116 ? -16.25 -11.375 -15.383 1 93.88 116 LYS A CA 1
ATOM 970 C C . LYS A 1 116 ? -16.578 -12.234 -14.172 1 93.88 116 LYS A C 1
ATOM 972 O O . LYS A 1 116 ? -16.625 -11.742 -13.039 1 93.88 116 LYS A O 1
ATOM 977 N N . THR A 1 117 ? -16.828 -13.461 -14.43 1 93.81 117 THR A N 1
ATOM 978 C CA . THR A 1 117 ? -17.172 -14.398 -13.367 1 93.81 117 THR A CA 1
ATOM 979 C C . THR A 1 117 ? -16.047 -14.5 -12.352 1 93.81 117 THR A C 1
ATOM 981 O O . THR A 1 117 ? -16.281 -14.477 -11.141 1 93.81 117 THR A O 1
ATOM 984 N N . TRP A 1 118 ? -14.867 -14.602 -12.836 1 94.38 118 TRP A N 1
ATOM 985 C CA . TRP A 1 118 ? -13.727 -14.664 -11.93 1 94.38 118 TRP A CA 1
ATOM 986 C C . TRP A 1 118 ? -13.656 -13.422 -11.055 1 94.38 118 TRP A C 1
ATOM 988 O O . TRP A 1 118 ? -13.461 -13.516 -9.836 1 94.38 118 TRP A O 1
ATOM 998 N N . LYS A 1 119 ? -13.766 -12.266 -11.672 1 92.75 119 LYS A N 1
ATOM 999 C CA . LYS A 1 119 ? -13.688 -11 -10.961 1 92.75 119 LYS A CA 1
ATOM 1000 C C . LYS A 1 119 ? -14.766 -10.906 -9.883 1 92.75 119 LYS A C 1
ATOM 1002 O O . LYS A 1 119 ? -14.508 -10.414 -8.781 1 92.75 119 LYS A O 1
ATOM 1007 N N . GLU A 1 120 ? -15.906 -11.344 -10.188 1 91.19 120 GLU A N 1
ATOM 1008 C CA . GLU A 1 120 ? -17.016 -11.305 -9.25 1 91.19 120 GLU A CA 1
ATOM 1009 C C . GLU A 1 120 ? -16.781 -12.234 -8.062 1 91.19 120 GLU A C 1
ATOM 1011 O O . GLU A 1 120 ? -17.141 -11.914 -6.93 1 91.19 120 GLU A O 1
ATOM 1016 N N . ASN A 1 121 ? -16.109 -13.289 -8.367 1 90.62 121 ASN A N 1
ATOM 1017 C CA . ASN A 1 121 ? -15.914 -14.297 -7.332 1 90.62 121 ASN A CA 1
ATOM 1018 C C . ASN A 1 121 ? -14.703 -13.984 -6.457 1 90.62 121 ASN A C 1
ATOM 1020 O O . ASN A 1 121 ? -14.727 -14.234 -5.25 1 90.62 121 ASN A O 1
ATOM 1024 N N . TYR A 1 122 ? -13.68 -13.438 -7.094 1 91.62 122 TYR A N 1
ATOM 1025 C CA . TYR A 1 122 ? -12.414 -13.398 -6.367 1 91.62 122 TYR A CA 1
ATOM 1026 C C . TYR A 1 122 ? -11.898 -11.969 -6.25 1 91.62 122 TYR A C 1
ATOM 1028 O O . TYR A 1 122 ? -10.992 -11.695 -5.457 1 91.62 122 TYR A O 1
ATOM 1036 N N . GLY A 1 123 ? -12.5 -11.094 -6.996 1 91.31 123 GLY A N 1
ATOM 1037 C CA . GLY A 1 123 ? -12.07 -9.703 -6.965 1 91.31 123 GLY A CA 1
ATOM 1038 C C . GLY A 1 123 ? -12.672 -8.922 -5.812 1 91.31 123 GLY A C 1
ATOM 1039 O O . GLY A 1 123 ? -13.258 -9.5 -4.898 1 91.31 123 GLY A O 1
ATOM 1040 N N . ARG A 1 124 ? -12.375 -7.691 -5.812 1 92.31 124 ARG A N 1
ATOM 1041 C CA . ARG A 1 124 ? -12.945 -6.801 -4.805 1 92.31 124 ARG A CA 1
ATOM 1042 C C . ARG A 1 124 ? -14.438 -6.582 -5.047 1 92.31 124 ARG A C 1
ATOM 1044 O O . ARG A 1 124 ? -14.883 -6.523 -6.191 1 92.31 124 ARG A O 1
ATOM 1051 N N . ARG A 1 125 ? -15.109 -6.441 -4 1 92.88 125 ARG A N 1
ATOM 1052 C CA . ARG A 1 125 ? -16.547 -6.262 -4.07 1 92.88 125 ARG A CA 1
ATOM 1053 C C . ARG A 1 125 ? -16.906 -4.875 -4.598 1 92.88 125 ARG A C 1
ATOM 1055 O O . ARG A 1 125 ? -16.188 -3.906 -4.348 1 92.88 125 ARG A O 1
ATOM 1062 N N . LYS A 1 126 ? -18.016 -4.906 -5.328 1 93.44 126 LYS A N 1
ATOM 1063 C CA . LYS A 1 126 ? -18.562 -3.613 -5.719 1 93.44 126 LYS A CA 1
ATOM 1064 C C . LYS A 1 126 ? -19 -2.805 -4.496 1 93.44 126 LYS A C 1
ATOM 1066 O O . LYS A 1 126 ? -19.703 -3.318 -3.623 1 93.44 126 LYS A O 1
ATOM 1071 N N . GLN A 1 127 ? -18.609 -1.598 -4.457 1 96.62 127 GLN A N 1
ATOM 1072 C CA . GLN A 1 127 ? -18.938 -0.744 -3.318 1 96.62 127 GLN A CA 1
ATOM 1073 C C . GLN A 1 127 ? -20.234 0.028 -3.559 1 96.62 127 GLN A C 1
ATOM 1075 O O . GLN A 1 127 ? -20.484 0.5 -4.672 1 96.62 127 GLN A O 1
ATOM 1080 N N . LEU A 1 128 ? -20.984 0.117 -2.49 1 97.56 128 LEU A N 1
ATOM 1081 C CA . LEU A 1 128 ? -22.25 0.841 -2.537 1 97.56 128 LEU A CA 1
ATOM 1082 C C . LEU A 1 128 ? -22.172 2.141 -1.743 1 97.56 128 LEU A C 1
ATOM 1084 O O . LEU A 1 128 ? -22.047 2.117 -0.516 1 97.56 128 LEU A O 1
ATOM 1088 N N . SER A 1 129 ? -22.188 3.234 -2.469 1 98.06 129 SER A N 1
ATOM 1089 C CA . SER A 1 129 ? -22.141 4.527 -1.793 1 98.06 129 SER A CA 1
ATOM 1090 C C . SER A 1 129 ? -23.469 4.867 -1.132 1 98.06 129 SER A C 1
ATOM 1092 O O . SER A 1 129 ? -24.5 4.312 -1.498 1 98.06 129 SER A O 1
ATOM 1094 N N . TRP A 1 130 ? -23.422 5.781 -0.155 1 98.62 130 TRP A N 1
ATOM 1095 C CA . TRP A 1 130 ? -24.641 6.16 0.559 1 98.62 130 TRP A CA 1
ATOM 1096 C C . TRP A 1 130 ? -24.578 7.609 1.028 1 98.62 130 TRP A C 1
ATOM 1098 O O . TRP A 1 130 ? -23.484 8.172 1.147 1 98.62 130 TRP A O 1
ATOM 1108 N N . THR A 1 131 ? -25.688 8.195 1.244 1 98.5 131 THR A N 1
ATOM 1109 C CA . THR A 1 131 ? -25.844 9.531 1.817 1 98.5 131 THR A CA 1
ATOM 1110 C C . THR A 1 131 ? -26.406 9.445 3.232 1 98.5 131 THR A C 1
ATOM 1112 O O . THR A 1 131 ? -26.672 8.359 3.738 1 98.5 131 THR A O 1
ATOM 1115 N N . ALA A 1 132 ? -26.547 10.609 3.803 1 98.44 132 ALA A N 1
ATOM 1116 C CA . ALA A 1 132 ? -27.016 10.648 5.184 1 98.44 132 ALA A CA 1
ATOM 1117 C C . ALA A 1 132 ? -28.406 10.047 5.301 1 98.44 132 ALA A C 1
ATOM 1119 O O . ALA A 1 132 ? -28.703 9.336 6.266 1 98.44 132 ALA A O 1
ATOM 1120 N N . LYS A 1 133 ? -29.266 10.234 4.367 1 97.5 133 LYS A N 1
ATOM 1121 C CA . LYS A 1 133 ? -30.641 9.75 4.418 1 97.5 133 LYS A CA 1
ATOM 1122 C C . LYS A 1 133 ? -30.688 8.227 4.355 1 97.5 133 LYS A C 1
ATOM 1124 O O . LYS A 1 133 ? -31.656 7.613 4.812 1 97.5 133 LYS A O 1
ATOM 1129 N N . ASP A 1 134 ? -29.625 7.617 3.797 1 97 134 ASP A N 1
ATOM 1130 C CA . ASP A 1 134 ? -29.562 6.172 3.605 1 97 134 ASP A CA 1
ATOM 1131 C C . ASP A 1 134 ? -28.984 5.477 4.836 1 97 134 ASP A C 1
ATOM 1133 O O . ASP A 1 134 ? -29.094 4.258 4.98 1 97 134 ASP A O 1
ATOM 1137 N N . PHE A 1 135 ? -28.438 6.191 5.715 1 97.25 135 PHE A N 1
ATOM 1138 C CA . PHE A 1 135 ? -27.531 5.633 6.719 1 97.25 135 PHE A CA 1
ATOM 1139 C C . PHE A 1 135 ? -28.266 4.656 7.625 1 97.25 135 PHE A C 1
ATOM 1141 O O . PHE A 1 135 ? -27.781 3.553 7.883 1 97.25 135 PHE A O 1
ATOM 1148 N N . SER A 1 136 ? -29.406 5.043 8.102 1 95.44 136 SER A N 1
ATOM 1149 C CA . SER A 1 136 ? -30.156 4.184 9.008 1 95.44 136 SER A CA 1
ATOM 1150 C C . SER A 1 136 ? -30.531 2.861 8.336 1 95.44 136 SER A C 1
ATOM 1152 O O . SER A 1 136 ? -30.609 1.825 9 1 95.44 136 SER A O 1
ATOM 1154 N N . ARG A 1 137 ? -30.672 2.885 7.07 1 95.81 137 ARG A N 1
ATOM 1155 C CA . ARG A 1 137 ? -31.078 1.696 6.324 1 95.81 137 ARG A CA 1
ATOM 1156 C C . ARG A 1 137 ? -29.875 0.8 6.035 1 95.81 137 ARG A C 1
ATOM 1158 O O . ARG A 1 137 ? -29.984 -0.427 6.102 1 95.81 137 ARG A O 1
ATOM 1165 N N . ILE A 1 138 ? -28.797 1.417 5.773 1 96.38 138 ILE A N 1
ATOM 1166 C CA . ILE A 1 138 ? -27.672 0.625 5.305 1 96.38 138 ILE A CA 1
ATOM 1167 C C . ILE A 1 138 ? -26.844 0.132 6.496 1 96.38 138 ILE A C 1
ATOM 1169 O O . ILE A 1 138 ? -26.125 -0.86 6.395 1 96.38 138 ILE A O 1
ATOM 1173 N N . LEU A 1 139 ? -26.906 0.793 7.633 1 97.31 139 LEU A N 1
ATOM 1174 C CA . LEU A 1 139 ? -26.094 0.422 8.789 1 97.31 139 LEU A CA 1
ATOM 1175 C C . LEU A 1 139 ? -26.578 -0.901 9.383 1 97.31 139 LEU A C 1
ATOM 1177 O O . LEU A 1 139 ? -27.734 -1.03 9.773 1 97.31 139 LEU A O 1
ATOM 1181 N N . LYS A 1 140 ? -25.703 -1.852 9.414 1 98.19 140 LYS A N 1
ATOM 1182 C CA . LYS A 1 140 ? -26 -3.154 10 1 98.19 140 LYS A CA 1
ATOM 1183 C C . LYS A 1 140 ? -25.219 -3.365 11.297 1 98.19 140 LYS A C 1
ATOM 1185 O O . LYS A 1 140 ? -24.094 -2.889 11.43 1 98.19 140 LYS A O 1
ATOM 1190 N N . THR A 1 141 ? -25.844 -4.039 12.219 1 98.44 141 THR A N 1
ATOM 1191 C CA . THR A 1 141 ? -25.234 -4.363 13.508 1 98.44 141 THR A CA 1
ATOM 1192 C C . THR A 1 141 ? -25.078 -5.875 13.664 1 98.44 141 THR A C 1
ATOM 1194 O O . THR A 1 141 ? -26 -6.633 13.367 1 98.44 141 THR A O 1
ATOM 1197 N N . PHE A 1 142 ? -23.953 -6.281 14.117 1 98.81 142 PHE A N 1
ATOM 1198 C CA . PHE A 1 142 ? -23.625 -7.688 14.328 1 98.81 142 PHE A CA 1
ATOM 1199 C C . PHE A 1 142 ? -23.281 -7.945 15.797 1 98.81 142 PHE A C 1
ATOM 1201 O O . PHE A 1 142 ? -22.812 -7.047 16.5 1 98.81 142 PHE A O 1
ATOM 1208 N N . LYS A 1 143 ? -23.516 -9.148 16.203 1 98.75 143 LYS A N 1
ATOM 1209 C CA . LYS A 1 143 ? -23.188 -9.523 17.578 1 98.75 143 LYS A CA 1
ATOM 1210 C C . LYS A 1 143 ? -21.75 -10.031 17.688 1 98.75 143 LYS A C 1
ATOM 1212 O O . LYS A 1 143 ? -21.344 -10.922 16.938 1 98.75 143 LYS A O 1
ATOM 1217 N N . PHE A 1 144 ? -21.047 -9.477 18.625 1 98.75 144 PHE A N 1
ATOM 1218 C CA . PHE A 1 144 ? -19.625 -9.766 18.844 1 98.75 144 PHE A CA 1
ATOM 1219 C C . PHE A 1 144 ? -19.406 -11.266 18.984 1 98.75 144 PHE A C 1
ATOM 1221 O O . PHE A 1 144 ? -18.609 -11.859 18.25 1 98.75 144 PHE A O 1
ATOM 1228 N N . ASN A 1 145 ? -20.125 -11.898 19.859 1 98.5 145 ASN A N 1
ATOM 1229 C CA . ASN A 1 145 ? -19.922 -13.32 20.141 1 98.5 145 ASN A CA 1
ATOM 1230 C C . ASN A 1 145 ? -20.266 -14.188 18.938 1 98.5 145 ASN A C 1
ATOM 1232 O O . ASN A 1 145 ? -19.625 -15.219 18.703 1 98.5 145 ASN A O 1
ATOM 1236 N N . LYS A 1 146 ? -21.234 -13.766 18.188 1 98.5 146 LYS A N 1
ATOM 1237 C CA . LYS A 1 146 ? -21.609 -14.531 17 1 98.5 146 LYS A CA 1
ATOM 1238 C C . LYS A 1 146 ? -20.5 -14.484 15.953 1 98.5 146 LYS A C 1
ATOM 1240 O O . LYS A 1 146 ? -20.219 -15.492 15.297 1 98.5 146 LYS A O 1
ATOM 1245 N N . ILE A 1 147 ? -19.891 -13.367 15.828 1 98.5 147 ILE A N 1
ATOM 1246 C CA . ILE A 1 147 ? -18.781 -13.242 14.883 1 98.5 147 ILE A CA 1
ATOM 1247 C C . ILE A 1 147 ? -17.625 -14.148 15.312 1 98.5 147 ILE A C 1
ATOM 1249 O O . ILE A 1 147 ? -16.984 -14.781 14.469 1 98.5 147 ILE A O 1
ATOM 1253 N N . LEU A 1 148 ? -17.344 -14.219 16.594 1 98.25 148 LEU A N 1
ATOM 1254 C CA . LEU A 1 148 ? -16.219 -14.984 17.109 1 98.25 148 LEU A CA 1
ATOM 1255 C C . LEU A 1 148 ? -16.453 -16.484 16.938 1 98.25 148 LEU A C 1
ATOM 1257 O O . LEU A 1 148 ? -15.492 -17.25 16.766 1 98.25 148 LEU A O 1
ATOM 1261 N N . GLU A 1 149 ? -17.734 -16.922 16.859 1 97.31 149 GLU A N 1
ATOM 1262 C CA . GLU A 1 149 ? -18 -18.344 16.953 1 97.31 149 GLU A CA 1
ATOM 1263 C C . GLU A 1 149 ? -18.516 -18.906 15.625 1 97.31 149 GLU A C 1
ATOM 1265 O O . GLU A 1 149 ? -18.531 -20.125 15.414 1 97.31 149 GLU A O 1
ATOM 1270 N N . ASN A 1 150 ? -18.969 -18 14.781 1 96.5 150 ASN A N 1
ATOM 1271 C CA . ASN A 1 150 ? -19.672 -18.453 13.586 1 96.5 150 ASN A CA 1
ATOM 1272 C C . ASN A 1 150 ? -19.078 -17.859 12.32 1 96.5 150 ASN A C 1
ATOM 1274 O O . ASN A 1 150 ? -19.062 -16.641 12.141 1 96.5 150 ASN A O 1
ATOM 1278 N N . ASP A 1 151 ? -18.703 -18.719 11.391 1 96.81 151 ASP A N 1
ATOM 1279 C CA . ASP A 1 151 ? -18.047 -18.297 10.156 1 96.81 151 ASP A CA 1
ATOM 1280 C C . ASP A 1 151 ? -19.031 -17.547 9.25 1 96.81 151 ASP A C 1
ATOM 1282 O O . ASP A 1 151 ? -18.641 -16.656 8.508 1 96.81 151 ASP A O 1
ATOM 1286 N N . ASN A 1 152 ? -20.25 -17.906 9.281 1 96.94 152 ASN A N 1
ATOM 1287 C CA . ASN A 1 152 ? -21.234 -17.219 8.469 1 96.94 152 ASN A CA 1
ATOM 1288 C C . ASN A 1 152 ? -21.438 -15.766 8.922 1 96.94 152 ASN A C 1
ATOM 1290 O O . ASN A 1 152 ? -21.578 -14.867 8.086 1 96.94 152 ASN A O 1
ATOM 1294 N N . GLU A 1 153 ? -21.5 -15.602 10.242 1 97.88 153 GLU A N 1
ATOM 1295 C CA . GLU A 1 153 ? -21.625 -14.25 10.773 1 97.88 153 GLU A CA 1
ATOM 1296 C C . GLU A 1 153 ? -20.391 -13.406 10.445 1 97.88 153 GLU A C 1
ATOM 1298 O O . GLU A 1 153 ? -20.516 -12.219 10.125 1 97.88 153 GLU A O 1
ATOM 1303 N N . LEU A 1 154 ? -19.297 -14.078 10.555 1 98.31 154 LEU A N 1
ATOM 1304 C CA . LEU A 1 154 ? -18.047 -13.406 10.172 1 98.31 154 LEU A CA 1
ATOM 1305 C C . LEU A 1 154 ? -18.094 -12.984 8.711 1 98.31 154 LEU A C 1
ATOM 1307 O O . LEU A 1 154 ? -17.75 -11.844 8.383 1 98.31 154 LEU A O 1
ATOM 1311 N N . TYR A 1 155 ? -18.5 -13.875 7.844 1 98 155 TYR A N 1
ATOM 1312 C CA . TYR A 1 155 ? -18.609 -13.602 6.418 1 98 155 TYR A CA 1
ATOM 1313 C C . TYR A 1 155 ? -19.547 -12.422 6.164 1 98 155 TYR A C 1
ATOM 1315 O O . TYR A 1 155 ? -19.203 -11.508 5.406 1 98 155 TYR A O 1
ATOM 1323 N N . ASP A 1 156 ? -20.672 -12.414 6.82 1 98 156 ASP A N 1
ATOM 1324 C CA . ASP A 1 156 ? -21.672 -11.367 6.617 1 98 156 ASP A CA 1
ATOM 1325 C C . ASP A 1 156 ? -21.125 -10.008 7.055 1 98 156 ASP A C 1
ATOM 1327 O O . ASP A 1 156 ? -21.344 -9 6.371 1 98 156 ASP A O 1
ATOM 1331 N N . TRP A 1 157 ? -20.5 -9.977 8.164 1 98.69 157 TRP A N 1
ATOM 1332 C CA . TRP A 1 157 ? -19.906 -8.742 8.664 1 98.69 157 TRP A CA 1
ATOM 1333 C C . TRP A 1 157 ? -18.891 -8.18 7.664 1 98.69 157 TRP A C 1
ATOM 1335 O O . TRP A 1 157 ? -18.969 -7.008 7.285 1 98.69 157 TRP A O 1
ATOM 1345 N N . LEU A 1 158 ? -18.016 -9.047 7.203 1 98.56 158 LEU A N 1
ATOM 1346 C CA . LEU A 1 158 ? -16.969 -8.609 6.285 1 98.56 158 LEU A CA 1
ATOM 1347 C C . LEU A 1 158 ? -17.562 -8.195 4.941 1 98.56 158 LEU A C 1
ATOM 1349 O O . LEU A 1 158 ? -17.078 -7.242 4.32 1 98.56 158 LEU A O 1
ATOM 1353 N N . GLU A 1 159 ? -18.547 -8.883 4.531 1 97.75 159 GLU A N 1
ATOM 1354 C CA . GLU A 1 159 ? -19.219 -8.555 3.273 1 97.75 159 GLU A CA 1
ATOM 1355 C C . GLU A 1 159 ? -19.859 -7.172 3.34 1 97.75 159 GLU A C 1
ATOM 1357 O O . GLU A 1 159 ? -19.766 -6.391 2.391 1 97.75 159 GLU A O 1
ATOM 1362 N N . VAL A 1 160 ? -20.5 -6.918 4.438 1 98.25 160 VAL A N 1
ATOM 1363 C CA . VAL A 1 160 ? -21.156 -5.629 4.629 1 98.25 160 VAL A CA 1
ATOM 1364 C C . VAL A 1 160 ? -20.109 -4.52 4.656 1 98.25 160 VAL A C 1
ATOM 1366 O O . VAL A 1 160 ? -20.281 -3.475 4.023 1 98.25 160 VAL A O 1
ATOM 1369 N N . LEU A 1 161 ? -19.078 -4.762 5.336 1 98.25 161 LEU A N 1
ATOM 1370 C CA . LEU A 1 161 ? -18 -3.787 5.406 1 98.25 161 LEU A CA 1
ATOM 1371 C C . LEU A 1 161 ? -17.422 -3.51 4.023 1 98.25 161 LEU A C 1
ATOM 1373 O O . LEU A 1 161 ? -17.188 -2.355 3.66 1 98.25 161 LEU A O 1
ATOM 1377 N N . ALA A 1 162 ? -17.234 -4.57 3.283 1 97.94 162 ALA A N 1
ATOM 1378 C CA . ALA A 1 162 ? -16.656 -4.445 1.951 1 97.94 162 ALA A CA 1
ATOM 1379 C C . ALA A 1 162 ? -17.594 -3.684 1.012 1 97.94 162 ALA A C 1
ATOM 1381 O O . ALA A 1 162 ? -17.125 -2.891 0.183 1 97.94 162 ALA A O 1
ATOM 1382 N N . ALA A 1 163 ? -18.844 -3.863 1.149 1 97.62 163 ALA A N 1
ATOM 1383 C CA . ALA A 1 163 ? -19.812 -3.283 0.226 1 97.62 163 ALA A CA 1
ATOM 1384 C C . ALA A 1 163 ? -20.203 -1.874 0.658 1 97.62 163 ALA A C 1
ATOM 1386 O O . ALA A 1 163 ? -20.219 -0.948 -0.157 1 97.62 163 ALA A O 1
ATOM 1387 N N . ARG A 1 164 ? -20.438 -1.701 1.997 1 98.12 164 ARG A N 1
ATOM 1388 C CA . ARG A 1 164 ? -21.047 -0.465 2.469 1 98.12 164 ARG A CA 1
ATOM 1389 C C . ARG A 1 164 ? -20.031 0.423 3.172 1 98.12 164 ARG A C 1
ATOM 1391 O O . ARG A 1 164 ? -20.266 1.615 3.373 1 98.12 164 ARG A O 1
ATOM 1398 N N . GLY A 1 165 ? -18.969 -0.14 3.596 1 98.56 165 GLY A N 1
ATOM 1399 C CA . GLY A 1 165 ? -17.891 0.63 4.168 1 98.56 165 GLY A CA 1
ATOM 1400 C C . GLY A 1 165 ? -18.047 0.878 5.656 1 98.56 165 GLY A C 1
ATOM 1401 O O . GLY A 1 165 ? -17.188 1.503 6.285 1 98.56 165 GLY A O 1
ATOM 1402 N N . VAL A 1 166 ? -19.172 0.366 6.27 1 98.81 166 VAL A N 1
ATOM 1403 C CA . VAL A 1 166 ? -19.375 0.63 7.691 1 98.81 166 VAL A CA 1
ATOM 1404 C C . VAL A 1 166 ? -20.281 -0.446 8.289 1 98.81 166 VAL A C 1
ATOM 1406 O O . VAL A 1 166 ? -21.203 -0.93 7.625 1 98.81 166 VAL A O 1
ATOM 1409 N N . ALA A 1 167 ? -20.031 -0.794 9.484 1 98.81 167 ALA A N 1
ATOM 1410 C CA . ALA A 1 167 ? -20.844 -1.701 10.281 1 98.81 167 ALA A CA 1
ATOM 1411 C C . ALA A 1 167 ? -20.562 -1.544 11.766 1 98.81 167 ALA A C 1
ATOM 1413 O O . ALA A 1 167 ? -19.5 -1.056 12.148 1 98.81 167 ALA A O 1
ATOM 1414 N N . ILE A 1 168 ? -21.531 -1.94 12.57 1 98.81 168 ILE A N 1
ATOM 1415 C CA . ILE A 1 168 ? -21.375 -1.933 14.023 1 98.81 168 ILE A CA 1
ATOM 1416 C C . ILE A 1 168 ? -21.297 -3.367 14.539 1 98.81 168 ILE A C 1
ATOM 1418 O O . ILE A 1 168 ? -22.031 -4.238 14.094 1 98.81 168 ILE A O 1
ATOM 1422 N N . VAL A 1 169 ? -20.359 -3.609 15.398 1 98.88 169 VAL A N 1
ATOM 1423 C CA . VAL A 1 169 ? -20.328 -4.84 16.188 1 98.88 169 VAL A CA 1
ATOM 1424 C C . VAL A 1 169 ? -20.703 -4.531 17.641 1 98.88 169 VAL A C 1
ATOM 1426 O O . VAL A 1 169 ? -20.156 -3.604 18.234 1 98.88 169 VAL A O 1
ATOM 1429 N N . GLU A 1 170 ? -21.609 -5.246 18.203 1 98.75 170 GLU A N 1
ATOM 1430 C CA . GLU A 1 170 ? -22.062 -4.934 19.562 1 98.75 170 GLU A CA 1
ATOM 1431 C C . GLU A 1 170 ? -21.875 -6.133 20.5 1 98.75 170 GLU A C 1
ATOM 1433 O O . GLU A 1 170 ? -21.734 -7.266 20.031 1 98.75 170 GLU A O 1
ATOM 1438 N N . GLY A 1 171 ? -21.844 -5.82 21.734 1 98.62 171 GLY A N 1
ATOM 1439 C CA . GLY A 1 171 ? -21.797 -6.867 22.75 1 98.62 171 GLY A CA 1
ATOM 1440 C C . GLY A 1 171 ? -20.375 -7.227 23.172 1 98.62 171 GLY A C 1
ATOM 1441 O O . GLY A 1 171 ? -20.156 -8.266 23.781 1 98.62 171 GLY A O 1
ATOM 1442 N N . ALA A 1 172 ? -19.438 -6.422 22.812 1 98.75 172 ALA A N 1
ATOM 1443 C CA . ALA A 1 172 ? -18.078 -6.648 23.281 1 98.75 172 ALA A CA 1
ATOM 1444 C C . ALA A 1 172 ? -17.938 -6.281 24.75 1 98.75 172 ALA A C 1
ATOM 1446 O O . ALA A 1 172 ? -18.609 -5.375 25.234 1 98.75 172 ALA A O 1
ATOM 1447 N N . ALA A 1 173 ? -17.062 -6.949 25.453 1 98.62 173 ALA A N 1
ATOM 1448 C CA . ALA A 1 173 ? -16.797 -6.629 26.859 1 98.62 173 ALA A CA 1
ATOM 1449 C C . ALA A 1 173 ? -16.203 -5.227 26.984 1 98.62 173 ALA A C 1
ATOM 1451 O O . ALA A 1 173 ? -15.562 -4.723 26.062 1 98.62 173 ALA A O 1
ATOM 1452 N N . LEU A 1 174 ? -16.391 -4.691 28.109 1 98.44 174 LEU A N 1
ATOM 1453 C CA . LEU A 1 174 ? -15.93 -3.326 28.328 1 98.44 174 LEU A CA 1
ATOM 1454 C C . LEU A 1 174 ? -14.484 -3.32 28.828 1 98.44 174 LEU A C 1
ATOM 1456 O O . LEU A 1 174 ? -14.203 -2.803 29.922 1 98.44 174 LEU A O 1
ATOM 1460 N N . LYS A 1 175 ? -13.609 -3.838 28.078 1 98.06 175 LYS A N 1
ATOM 1461 C CA . LYS A 1 175 ? -12.188 -3.9 28.375 1 98.06 175 LYS A CA 1
ATOM 1462 C C . LYS A 1 175 ? -11.352 -3.938 27.109 1 98.06 175 LYS A C 1
ATOM 1464 O O . LYS A 1 175 ? -11.852 -4.297 26.031 1 98.06 175 LYS A O 1
ATOM 1469 N N . GLU A 1 176 ? -10.156 -3.643 27.266 1 97.25 176 GLU A N 1
ATOM 1470 C CA . GLU A 1 176 ? -9.234 -3.688 26.125 1 97.25 176 GLU A CA 1
ATOM 1471 C C . GLU A 1 176 ? -8.984 -5.125 25.672 1 97.25 176 GLU A C 1
ATOM 1473 O O . GLU A 1 176 ? -9.094 -6.059 26.469 1 97.25 176 GLU A O 1
ATOM 1478 N N . GLY A 1 177 ? -8.664 -5.246 24.438 1 98.12 177 GLY A N 1
ATOM 1479 C CA . GLY A 1 177 ? -8.336 -6.562 23.922 1 98.12 177 GLY A CA 1
ATOM 1480 C C . GLY A 1 177 ? -9.43 -7.145 23.031 1 98.12 177 GLY A C 1
ATOM 1481 O O . GLY A 1 177 ? -9.195 -8.109 22.297 1 98.12 177 GLY A O 1
ATOM 1482 N N . GLU A 1 178 ? -10.602 -6.566 23.109 1 98.38 178 GLU A N 1
ATOM 1483 C CA . GLU A 1 178 ? -11.727 -7.105 22.344 1 98.38 178 GLU A CA 1
ATOM 1484 C C . GLU A 1 178 ? -11.5 -6.941 20.844 1 98.38 178 GLU A C 1
ATOM 1486 O O . GLU A 1 178 ? -11.883 -7.809 20.047 1 98.38 178 GLU A O 1
ATOM 1491 N N . VAL A 1 179 ? -10.914 -5.871 20.391 1 98.56 179 VAL A N 1
ATOM 1492 C CA . VAL A 1 179 ? -10.664 -5.641 18.969 1 98.56 179 VAL A CA 1
ATOM 1493 C C . VAL A 1 179 ? -9.664 -6.668 18.453 1 98.56 179 VAL A C 1
ATOM 1495 O O . VAL A 1 179 ? -9.727 -7.074 17.281 1 98.56 179 VAL A O 1
ATOM 1498 N N . THR A 1 180 ? -8.734 -7.055 19.281 1 98.62 180 THR A N 1
ATOM 1499 C CA . THR A 1 180 ? -7.754 -8.07 18.906 1 98.62 180 THR A CA 1
ATOM 1500 C C . THR A 1 180 ? -8.438 -9.398 18.625 1 98.62 180 THR A C 1
ATOM 1502 O O . THR A 1 180 ? -8.094 -10.078 17.656 1 98.62 180 THR A O 1
ATOM 1505 N N . LYS A 1 181 ? -9.422 -9.75 19.422 1 98.31 181 LYS A N 1
ATOM 1506 C CA . LYS A 1 181 ? -10.172 -10.984 19.219 1 98.31 181 LYS A CA 1
ATOM 1507 C C . LYS A 1 181 ? -10.875 -10.969 17.859 1 98.31 181 LYS A C 1
ATOM 1509 O O . LYS A 1 181 ? -10.859 -11.969 17.141 1 98.31 181 LYS A O 1
ATOM 1514 N N . LEU A 1 182 ? -11.469 -9.852 17.609 1 97.62 182 LEU A N 1
ATOM 1515 C CA . LEU A 1 182 ? -12.156 -9.703 16.328 1 97.62 182 LEU A CA 1
ATOM 1516 C C . LEU A 1 182 ? -11.18 -9.836 15.164 1 97.62 182 LEU A C 1
ATOM 1518 O O . LEU A 1 182 ? -11.453 -10.539 14.188 1 97.62 182 LEU A O 1
ATOM 1522 N N . ALA A 1 183 ? -10.07 -9.18 15.289 1 98.06 183 ALA A N 1
ATOM 1523 C CA . ALA A 1 183 ? -9.055 -9.18 14.242 1 98.06 183 ALA A CA 1
ATOM 1524 C C . ALA A 1 183 ? -8.492 -10.586 14.016 1 98.06 183 ALA A C 1
ATOM 1526 O O . ALA A 1 183 ? -8.18 -10.961 12.891 1 98.06 183 ALA A O 1
ATOM 1527 N N . ASP A 1 184 ? -8.406 -11.328 15.094 1 97.31 184 ASP A N 1
ATOM 1528 C CA . ASP A 1 184 ? -7.863 -12.68 15.008 1 97.31 184 ASP A CA 1
ATOM 1529 C C . ASP A 1 184 ? -8.766 -13.586 14.172 1 97.31 184 ASP A C 1
ATOM 1531 O O . ASP A 1 184 ? -8.305 -14.555 13.578 1 97.31 184 ASP A O 1
ATOM 1535 N N . ARG A 1 185 ? -10.062 -13.266 14.125 1 97.62 185 ARG A N 1
ATOM 1536 C CA . ARG A 1 185 ? -10.992 -14.031 13.297 1 97.62 185 ARG A CA 1
ATOM 1537 C C . ARG A 1 185 ? -10.805 -13.711 11.82 1 97.62 185 ARG A C 1
ATOM 1539 O O . ARG A 1 185 ? -11.219 -14.477 10.953 1 97.62 185 ARG A O 1
ATOM 1546 N N . VAL A 1 186 ? -10.211 -12.578 11.57 1 97.44 186 VAL A N 1
ATOM 1547 C CA . VAL A 1 186 ? -9.961 -12.164 10.188 1 97.44 186 VAL A CA 1
ATOM 1548 C C . VAL A 1 186 ? -8.555 -12.586 9.773 1 97.44 186 VAL A C 1
ATOM 1550 O O . VAL A 1 186 ? -8.383 -13.305 8.781 1 97.44 186 VAL A O 1
ATOM 1553 N N . ALA A 1 187 ? -7.578 -12.172 10.406 1 96.56 187 ALA A N 1
ATOM 1554 C CA . ALA A 1 187 ? -6.16 -12.477 10.242 1 96.56 187 ALA A CA 1
ATOM 1555 C C . ALA A 1 187 ? -5.348 -11.977 11.43 1 96.56 187 ALA A C 1
ATOM 1557 O O . ALA A 1 187 ? -5.156 -12.703 12.414 1 96.56 187 ALA A O 1
ATOM 1558 N N . PHE A 1 188 ? -4.883 -10.711 11.406 1 97.19 188 PHE A N 1
ATOM 1559 C CA . PHE A 1 188 ? -4.148 -10.055 12.484 1 97.19 188 PHE A CA 1
ATOM 1560 C C . PHE A 1 188 ? -4.227 -8.539 12.344 1 97.19 188 PHE A C 1
ATOM 1562 O O . PHE A 1 188 ? -4.617 -8.031 11.289 1 97.19 188 PHE A O 1
ATOM 1569 N N . LEU A 1 189 ? -3.9 -7.859 13.406 1 98.31 189 LEU A N 1
ATOM 1570 C CA . LEU A 1 189 ? -3.955 -6.402 13.43 1 98.31 189 LEU A CA 1
ATOM 1571 C C . LEU A 1 189 ? -2.777 -5.801 12.664 1 98.31 189 LEU A C 1
ATOM 1573 O O . LEU A 1 189 ? -1.688 -6.379 12.641 1 98.31 189 LEU A O 1
ATOM 1577 N N . LYS A 1 190 ? -3.012 -4.703 12.039 1 98.12 190 LYS A N 1
ATOM 1578 C CA . LYS A 1 190 ? -1.93 -3.92 11.453 1 98.12 190 LYS A CA 1
ATOM 1579 C C . LYS A 1 190 ? -1.177 -3.133 12.516 1 98.12 190 LYS A C 1
ATOM 1581 O O . LYS A 1 190 ? -1.785 -2.402 13.305 1 98.12 190 LYS A O 1
ATOM 1586 N N . LYS A 1 191 ? 0.066 -3.291 12.531 1 97.5 191 LYS A N 1
ATOM 1587 C CA . LYS A 1 191 ? 0.9 -2.502 13.43 1 97.5 191 LYS A CA 1
ATOM 1588 C C . LYS A 1 191 ? 1.278 -1.164 12.805 1 97.5 191 LYS A C 1
ATOM 1590 O O . LYS A 1 191 ? 1.625 -1.104 11.617 1 97.5 191 LYS A O 1
ATOM 1595 N N . THR A 1 192 ? 1.191 -0.092 13.539 1 96.94 192 THR A N 1
ATOM 1596 C CA . THR A 1 192 ? 1.606 1.248 13.141 1 96.94 192 THR A CA 1
ATOM 1597 C C . THR A 1 192 ? 2.559 1.851 14.164 1 96.94 192 THR A C 1
ATOM 1599 O O . THR A 1 192 ? 2.988 1.166 15.094 1 96.94 192 THR A O 1
ATOM 1602 N N . GLN A 1 193 ? 2.904 3.1 13.961 1 94.5 193 GLN A N 1
ATOM 1603 C CA . GLN A 1 193 ? 3.771 3.762 14.93 1 94.5 193 GLN A CA 1
ATOM 1604 C C . GLN A 1 193 ? 3.074 3.912 16.281 1 94.5 193 GLN A C 1
ATOM 1606 O O . GLN A 1 193 ? 3.723 4.184 17.297 1 94.5 193 GLN A O 1
ATOM 1611 N N . TYR A 1 194 ? 1.803 3.645 16.297 1 93.69 194 TYR A N 1
ATOM 1612 C CA . TYR A 1 194 ? 1.036 3.732 17.531 1 93.69 194 TYR A CA 1
ATOM 1613 C C . TYR A 1 194 ? 0.826 2.354 18.156 1 93.69 194 TYR A C 1
ATOM 1615 O O . TYR A 1 194 ? 0.114 2.211 19.141 1 93.69 194 TYR A O 1
ATOM 1623 N N . GLY A 1 195 ? 1.433 1.395 17.578 1 94.81 195 GLY A N 1
ATOM 1624 C CA . GLY A 1 195 ? 1.254 0.021 18.016 1 94.81 195 GLY A CA 1
ATOM 1625 C C . GLY A 1 195 ? 0.169 -0.715 17.25 1 94.81 195 GLY A C 1
ATOM 1626 O O . GLY A 1 195 ? -0.319 -0.228 16.234 1 94.81 195 GLY A O 1
ATOM 1627 N N . GLU A 1 196 ? -0.122 -1.938 17.719 1 97.06 196 GLU A N 1
ATOM 1628 C CA . GLU A 1 196 ? -1.208 -2.713 17.125 1 97.06 196 GLU A CA 1
ATOM 1629 C C . GLU A 1 196 ? -2.568 -2.191 17.578 1 97.06 196 GLU A C 1
ATOM 1631 O O . GLU A 1 196 ? -3.559 -2.307 16.844 1 97.06 196 GLU A O 1
ATOM 1636 N N . 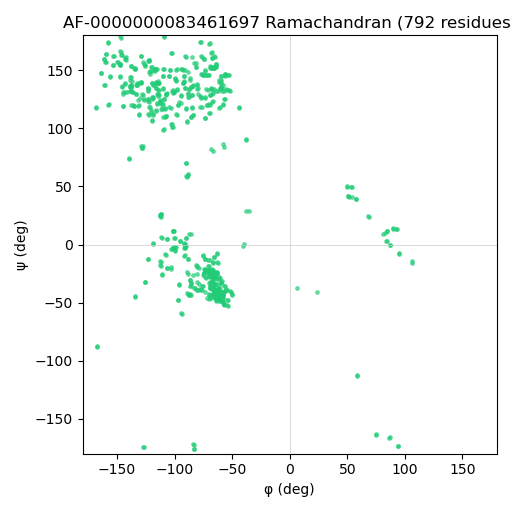VAL A 1 197 ? -2.533 -1.77 18.828 1 97.69 197 VAL A N 1
ATOM 1637 C CA . VAL A 1 197 ? -3.713 -1.149 19.422 1 97.69 197 VAL A CA 1
ATOM 1638 C C . VAL A 1 197 ? -3.348 0.217 20 1 97.69 197 VAL A C 1
ATOM 1640 O O . VAL A 1 197 ? -2.186 0.467 20.328 1 97.69 197 VAL A O 1
ATOM 1643 N N . PHE A 1 198 ? -4.332 1.112 20.078 1 94.69 198 PHE A N 1
ATOM 1644 C CA . PHE A 1 198 ? -4.105 2.42 20.672 1 94.69 198 PHE A CA 1
ATOM 1645 C C . PHE A 1 198 ? -5.324 2.859 21.484 1 94.69 198 PHE A C 1
ATOM 1647 O O . PHE A 1 198 ? -6.422 2.336 21.297 1 94.69 198 PHE A O 1
ATOM 1654 N N . ARG A 1 199 ? -5.098 3.762 22.375 1 92.56 199 ARG A N 1
ATOM 1655 C CA . ARG A 1 199 ? -6.129 4.289 23.25 1 92.56 199 ARG A CA 1
ATOM 1656 C C . ARG A 1 199 ? -6.426 5.75 22.938 1 92.56 199 ARG A C 1
ATOM 1658 O O . ARG A 1 199 ? -5.52 6.582 22.906 1 92.56 199 ARG A O 1
ATOM 1665 N N . VAL A 1 200 ? -7.633 5.977 22.688 1 90.38 200 VAL A N 1
ATOM 1666 C CA . VAL A 1 200 ? -8.047 7.359 22.484 1 90.38 200 VAL A CA 1
ATOM 1667 C C . VAL A 1 200 ? -8.766 7.879 23.719 1 90.38 200 VAL A C 1
ATOM 1669 O O . VAL A 1 200 ? -9.875 7.445 24.031 1 90.38 200 VAL A O 1
ATOM 1672 N N . GLU A 1 201 ? -8.117 8.617 24.406 1 88.69 201 GLU A N 1
ATOM 1673 C CA . GLU A 1 201 ? -8.609 9.305 25.594 1 88.69 201 GLU A CA 1
ATOM 1674 C C . GLU A 1 201 ? -7.93 10.664 25.766 1 88.69 201 GLU A C 1
ATOM 1676 O O . GLU A 1 201 ? -6.883 10.914 25.172 1 88.69 201 GLU A O 1
ATOM 1681 N N . ALA A 1 202 ? -8.625 11.492 26.438 1 80.62 202 ALA A N 1
ATOM 1682 C CA . ALA A 1 202 ? -8.023 12.805 26.656 1 80.62 202 ALA A CA 1
ATOM 1683 C C . ALA A 1 202 ? -6.719 12.695 27.438 1 80.62 202 ALA A C 1
ATOM 1685 O O . ALA A 1 202 ? -6.672 12.055 28.5 1 80.62 202 ALA A O 1
ATOM 1686 N N . LYS A 1 203 ? -5.637 13.133 26.75 1 77.56 203 LYS A N 1
ATOM 1687 C CA . LYS A 1 203 ? -4.309 13.125 27.359 1 77.56 203 LYS A CA 1
ATOM 1688 C C . LYS A 1 203 ? -3.693 14.516 27.359 1 77.56 203 LYS A C 1
ATOM 1690 O O . LYS A 1 203 ? -3.697 15.203 26.328 1 77.56 203 LYS A O 1
ATOM 1695 N N . PRO A 1 204 ? -3.178 14.875 28.531 1 75.5 204 PRO A N 1
ATOM 1696 C CA . PRO A 1 204 ? -2.455 16.141 28.516 1 75.5 204 PRO A CA 1
ATOM 1697 C C . PRO A 1 204 ? -1.158 16.078 27.703 1 75.5 204 PRO A C 1
ATOM 1699 O O . PRO A 1 204 ? -0.578 15.008 27.547 1 75.5 204 PRO A O 1
ATOM 1702 N N . ASP A 1 205 ? -0.665 17.141 27.125 1 73 205 ASP A N 1
ATOM 1703 C CA . ASP A 1 205 ? 0.63 17.297 26.469 1 73 205 ASP A CA 1
ATOM 1704 C C . ASP A 1 205 ? 0.8 16.281 25.344 1 73 205 ASP A C 1
ATOM 1706 O O . ASP A 1 205 ? 1.861 15.672 25.203 1 73 205 ASP A O 1
ATOM 1710 N N . THR A 1 206 ? -0.279 16.094 24.672 1 75.94 206 THR A N 1
ATOM 1711 C CA . THR A 1 206 ? -0.254 15.086 23.609 1 75.94 206 THR A CA 1
ATOM 1712 C C . THR A 1 206 ? 0.36 15.664 22.344 1 75.94 206 THR A C 1
ATOM 1714 O O . THR A 1 206 ? 0.34 16.875 22.125 1 75.94 206 THR A O 1
ATOM 1717 N N . THR A 1 207 ? 0.945 14.734 21.547 1 73.69 207 THR A N 1
ATOM 1718 C CA . THR A 1 207 ? 1.472 15.078 20.234 1 73.69 207 THR A CA 1
ATOM 1719 C C . THR A 1 207 ? 0.505 14.648 19.141 1 73.69 207 THR A C 1
ATOM 1721 O O . THR A 1 207 ? 0.88 14.578 17.969 1 73.69 207 THR A O 1
ATOM 1724 N N . ASN A 1 208 ? -0.604 14.305 19.516 1 79.69 208 ASN A N 1
ATOM 1725 C CA . ASN A 1 208 ? -1.663 13.914 18.594 1 79.69 208 ASN A CA 1
ATOM 1726 C C . ASN A 1 208 ? -2.988 14.586 18.953 1 79.69 208 ASN A C 1
ATOM 1728 O O . ASN A 1 208 ? -3.471 14.469 20.078 1 79.69 208 ASN A O 1
ATOM 1732 N N . VAL A 1 209 ? -3.564 15.188 17.906 1 75.69 209 VAL A N 1
ATOM 1733 C CA . VAL A 1 209 ? -4.754 16 18.141 1 75.69 209 VAL A CA 1
ATOM 1734 C C . VAL A 1 209 ? -5.934 15.094 18.5 1 75.69 209 VAL A C 1
ATOM 1736 O O . VAL A 1 209 ? -6.922 15.547 19.078 1 75.69 209 VAL A O 1
ATOM 1739 N N . ALA A 1 210 ? -5.812 13.906 18.188 1 76.62 210 ALA A N 1
ATOM 1740 C CA . ALA A 1 210 ? -6.875 12.961 18.5 1 76.62 210 ALA A CA 1
ATOM 1741 C C . ALA A 1 210 ? -7.004 12.773 20.016 1 76.62 210 ALA A C 1
ATOM 1743 O O . ALA A 1 210 ? -8.031 12.297 20.5 1 76.62 210 ALA A O 1
ATOM 1744 N N . TYR A 1 211 ? -6.062 13.156 20.781 1 74.56 211 TYR A N 1
ATOM 1745 C CA . TYR A 1 211 ? -6.059 12.922 22.219 1 74.56 211 TYR A CA 1
ATOM 1746 C C . TYR A 1 211 ? -6.477 14.18 22.969 1 74.56 211 TYR A C 1
ATOM 1748 O O . TYR A 1 211 ? -6.34 14.25 24.188 1 74.56 211 TYR A O 1
ATOM 1756 N N . LEU A 1 212 ? -6.961 15.102 22.219 1 76.56 212 LEU A N 1
ATOM 1757 C CA . LEU A 1 212 ? -7.574 16.281 22.828 1 76.56 212 LEU A CA 1
ATOM 1758 C C . LEU A 1 212 ? -9.07 16.062 23.047 1 76.56 212 LEU A C 1
ATOM 1760 O O . LEU A 1 212 ? -9.664 15.172 22.438 1 76.56 212 LEU A O 1
ATOM 1764 N N . ASN A 1 213 ? -9.703 16.875 23.938 1 75.88 213 ASN A N 1
ATOM 1765 C CA . ASN A 1 213 ? -11.125 16.734 24.219 1 75.88 213 ASN A CA 1
ATOM 1766 C C . ASN A 1 213 ? -11.969 17.609 23.297 1 75.88 213 ASN A C 1
ATOM 1768 O O . ASN A 1 213 ? -13.195 17.531 23.312 1 75.88 213 ASN A O 1
ATOM 1772 N N . GLY A 1 214 ? -11.312 18.344 22.484 1 80.56 214 GLY A N 1
ATOM 1773 C CA . GLY A 1 214 ? -12.031 19.141 21.5 1 80.56 214 GLY A CA 1
ATOM 1774 C C . GLY A 1 214 ? -12.516 18.328 20.312 1 80.56 214 GLY A C 1
ATOM 1775 O O . GLY A 1 214 ? -12.305 17.125 20.266 1 80.56 214 GLY A O 1
ATOM 1776 N N . PRO A 1 215 ? -13.258 19.031 19.516 1 86.88 215 PRO A N 1
ATOM 1777 C CA . PRO A 1 215 ? -13.727 18.344 18.297 1 86.88 215 PRO A CA 1
ATOM 1778 C C . PRO A 1 215 ? -12.578 17.844 17.422 1 86.88 215 PRO A C 1
ATOM 1780 O O . PRO A 1 215 ? -11.539 18.5 17.328 1 86.88 215 PRO A O 1
ATOM 1783 N N . LEU A 1 216 ? -12.734 16.672 17.016 1 91.19 216 LEU A N 1
ATOM 1784 C CA . LEU A 1 216 ? -11.859 16.125 15.984 1 91.19 216 LEU A CA 1
ATOM 1785 C C . LEU A 1 216 ? -12.516 16.203 14.609 1 91.19 216 LEU A C 1
ATOM 1787 O O . LEU A 1 216 ? -13.539 15.562 14.375 1 91.19 216 LEU A O 1
ATOM 1791 N N . GLN A 1 217 ? -11.977 17.031 13.781 1 95.12 217 GLN A N 1
ATOM 1792 C CA . GLN A 1 217 ? -12.586 17.281 12.477 1 95.12 217 GLN A CA 1
ATOM 1793 C C . GLN A 1 217 ? -12.562 16.031 11.609 1 95.12 217 GLN A C 1
ATOM 1795 O O . GLN A 1 217 ? -11.781 15.109 11.859 1 95.12 217 GLN A O 1
ATOM 1800 N N . LEU A 1 218 ? -13.414 16 10.547 1 98 218 LEU A N 1
ATOM 1801 C CA . LEU A 1 218 ? -13.492 14.875 9.625 1 98 218 LEU A CA 1
ATOM 1802 C C . LEU A 1 218 ? -12.141 14.594 8.984 1 98 218 LEU A C 1
ATOM 1804 O O . LEU A 1 218 ? -11.461 15.523 8.531 1 98 218 LEU A O 1
ATOM 1808 N N . HIS A 1 219 ? -11.773 13.344 9 1 98.44 219 HIS A N 1
ATOM 1809 C CA . HIS A 1 219 ? -10.477 12.945 8.461 1 98.44 219 HIS A CA 1
ATOM 1810 C C . HIS A 1 219 ? -10.438 11.453 8.156 1 98.44 219 HIS A C 1
ATOM 1812 O O . HIS A 1 219 ? -11.328 10.711 8.57 1 98.44 219 HIS A O 1
ATOM 1818 N N . THR A 1 220 ? -9.531 11.031 7.32 1 98.56 220 THR A N 1
ATOM 1819 C CA . THR A 1 220 ? -9.094 9.641 7.262 1 98.56 220 THR A CA 1
ATOM 1820 C C . THR A 1 220 ? -7.855 9.43 8.125 1 98.56 220 THR A C 1
ATOM 1822 O O . THR A 1 220 ? -7.078 10.359 8.352 1 98.56 220 THR A O 1
ATOM 1825 N N . ASP A 1 221 ? -7.723 8.258 8.609 1 98.25 221 ASP A N 1
ATOM 1826 C CA . ASP A 1 221 ? -6.578 7.98 9.477 1 98.25 221 ASP A CA 1
ATOM 1827 C C . ASP A 1 221 ? -5.32 7.715 8.648 1 98.25 221 ASP A C 1
ATOM 1829 O O . ASP A 1 221 ? -5.383 7.059 7.605 1 98.25 221 ASP A O 1
ATOM 1833 N N . LEU A 1 222 ? -4.215 8.273 9.086 1 98.25 222 LEU A N 1
ATOM 1834 C CA . LEU A 1 222 ? -2.842 8.031 8.656 1 98.25 222 LEU A CA 1
ATOM 1835 C C . LEU A 1 222 ? -2.701 8.195 7.152 1 98.25 222 LEU A C 1
ATOM 1837 O O . LEU A 1 222 ? -2.17 7.316 6.469 1 98.25 222 LEU A O 1
ATOM 1841 N N . PRO A 1 223 ? -3.219 9.312 6.648 1 98.44 223 PRO A N 1
ATOM 1842 C CA . PRO A 1 223 ? -3.053 9.555 5.215 1 98.44 223 PRO A CA 1
ATOM 1843 C C . PRO A 1 223 ? -1.589 9.711 4.809 1 98.44 223 PRO A C 1
ATOM 1845 O O . PRO A 1 223 ? -1.272 9.727 3.615 1 98.44 223 PRO A O 1
ATOM 1848 N N . TYR A 1 224 ? -0.688 9.773 5.773 1 98.19 224 TYR A N 1
ATOM 1849 C CA . TYR A 1 224 ? 0.737 9.969 5.531 1 98.19 224 TYR A CA 1
ATOM 1850 C C . TYR A 1 224 ? 1.448 8.633 5.359 1 98.19 224 TYR A C 1
ATOM 1852 O O . TYR A 1 224 ? 2.674 8.586 5.223 1 98.19 224 TYR A O 1
ATOM 1860 N N . TYR A 1 225 ? 0.706 7.562 5.34 1 98.5 225 TYR A N 1
ATOM 1861 C CA . TYR A 1 225 ? 1.214 6.246 4.969 1 98.5 225 TYR A CA 1
ATOM 1862 C C . TYR A 1 225 ? 0.893 5.926 3.514 1 98.5 225 TYR A C 1
ATOM 1864 O O . TYR A 1 225 ? -0.236 6.133 3.061 1 98.5 225 TYR A O 1
ATOM 1872 N N . GLU A 1 226 ? 1.928 5.43 2.799 1 97.31 226 GLU A N 1
ATOM 1873 C CA . GLU A 1 226 ? 1.597 4.773 1.537 1 97.31 226 GLU A CA 1
ATOM 1874 C C . GLU A 1 226 ? 0.747 3.527 1.77 1 97.31 226 GLU A C 1
ATOM 1876 O O . GLU A 1 226 ? -0.271 3.33 1.103 1 97.31 226 GLU A O 1
ATOM 1881 N N . TYR A 1 227 ? 1.151 2.717 2.732 1 97.81 227 TYR A N 1
ATOM 1882 C CA . TYR A 1 227 ? 0.362 1.564 3.154 1 97.81 227 TYR A CA 1
ATOM 1883 C C . TYR A 1 227 ? -0.601 1.945 4.273 1 97.81 227 TYR A C 1
ATOM 1885 O O . TYR A 1 227 ? -0.466 1.472 5.406 1 97.81 227 TYR A O 1
ATOM 1893 N N . LYS A 1 228 ? -1.526 2.674 3.904 1 97.44 228 LYS A N 1
ATOM 1894 C CA . LYS A 1 228 ? -2.564 3.191 4.789 1 97.44 228 LYS A CA 1
ATOM 1895 C C . LYS A 1 228 ? -3.48 2.07 5.277 1 97.44 228 LYS A C 1
ATOM 1897 O O . LYS A 1 228 ? -3.92 1.233 4.484 1 97.44 228 LYS A O 1
ATOM 1902 N N . PRO A 1 229 ? -3.77 2.061 6.633 1 98.06 229 PRO A N 1
ATOM 1903 C CA . PRO A 1 229 ? -4.672 1.008 7.109 1 98.06 229 PRO A CA 1
ATOM 1904 C C . PRO A 1 229 ? -6.012 1.004 6.379 1 98.06 229 PRO A C 1
ATOM 1906 O O . PRO A 1 229 ? -6.555 2.068 6.07 1 98.06 229 PRO A O 1
ATOM 1909 N N . GLY A 1 230 ? -6.559 -0.187 6.219 1 98.5 230 GLY A N 1
ATOM 1910 C CA . GLY A 1 230 ? -7.758 -0.33 5.406 1 98.5 230 GLY A CA 1
ATOM 1911 C C . GLY A 1 230 ? -9.039 -0.09 6.188 1 98.5 230 GLY A C 1
ATOM 1912 O O . GLY A 1 230 ? -9.938 0.607 5.715 1 98.5 230 GLY A O 1
ATOM 1913 N N . VAL A 1 231 ? -9.086 -0.644 7.402 1 98.88 231 VAL A N 1
ATOM 1914 C CA . VAL A 1 231 ? -10.312 -0.589 8.188 1 98.88 231 VAL A CA 1
ATOM 1915 C C . VAL A 1 231 ? -9.992 -0.15 9.617 1 98.88 231 VAL A C 1
ATOM 1917 O O . VAL A 1 231 ? -9.016 -0.613 10.211 1 98.88 231 VAL A O 1
ATOM 1920 N N . ASN A 1 232 ? -10.828 0.718 10.133 1 98.81 232 ASN A N 1
ATOM 1921 C CA . ASN A 1 232 ? -10.766 1.104 11.539 1 98.81 232 ASN A CA 1
ATOM 1922 C C . ASN A 1 232 ? -11.688 0.244 12.398 1 98.81 232 ASN A C 1
ATOM 1924 O O . ASN A 1 232 ? -12.812 -0.074 11.984 1 98.81 232 ASN A O 1
ATOM 1928 N N . LEU A 1 233 ? -11.203 -0.108 13.531 1 98.88 233 LEU A N 1
ATOM 1929 C CA . LEU A 1 233 ? -11.992 -0.644 14.633 1 98.88 233 LEU A CA 1
ATOM 1930 C C . LEU A 1 233 ? -11.953 0.287 15.836 1 98.88 233 LEU A C 1
ATOM 1932 O O . LEU A 1 233 ? -10.891 0.477 16.438 1 98.88 233 LEU A O 1
ATOM 1936 N N . LEU A 1 234 ? -13.062 0.846 16.203 1 98.56 234 LEU A N 1
ATOM 1937 C CA . LEU A 1 234 ? -13.148 1.731 17.359 1 98.56 234 LEU A CA 1
ATOM 1938 C C . LEU A 1 234 ? -14.117 1.175 18.391 1 98.56 234 LEU A C 1
ATOM 1940 O O . LEU A 1 234 ? -15.336 1.224 18.203 1 98.56 234 LEU A O 1
ATOM 1944 N N . HIS A 1 235 ? -13.594 0.687 19.453 1 98.81 235 HIS A N 1
ATOM 1945 C CA . HIS A 1 235 ? -14.352 0.046 20.531 1 98.81 235 HIS A CA 1
ATOM 1946 C C . HIS A 1 235 ? -14.625 1.019 21.672 1 98.81 235 HIS A C 1
ATOM 1948 O O . HIS A 1 235 ? -13.695 1.477 22.328 1 98.81 235 HIS A O 1
ATOM 1954 N N . CYS A 1 236 ? -15.891 1.24 21.953 1 98.44 236 CYS A N 1
ATOM 1955 C CA . CYS A 1 236 ? -16.281 2.129 23.031 1 98.44 236 CYS A CA 1
ATOM 1956 C C . CYS A 1 236 ? -16.281 1.39 24.375 1 98.44 236 CYS A C 1
ATOM 1958 O O . CYS A 1 236 ? -17.156 0.545 24.609 1 98.44 236 CYS A O 1
ATOM 1960 N N . ILE A 1 237 ? -15.375 1.765 25.156 1 98.12 237 ILE A N 1
ATOM 1961 C CA . ILE A 1 237 ? -15.289 1.169 26.484 1 98.12 237 ILE A CA 1
ATOM 1962 C C . ILE A 1 237 ? -15.977 2.076 27.5 1 98.12 237 ILE A C 1
ATOM 1964 O O . ILE A 1 237 ? -16.812 1.618 28.297 1 98.12 237 ILE A O 1
ATOM 1968 N N . ILE A 1 238 ? -15.664 3.367 27.453 1 96.31 238 ILE A N 1
ATOM 1969 C CA . ILE A 1 238 ? -16.312 4.379 28.266 1 96.31 238 ILE A CA 1
ATOM 1970 C C . ILE A 1 238 ? -16.922 5.457 27.375 1 96.31 238 ILE A C 1
ATOM 1972 O O . ILE A 1 238 ? -16.234 6.09 26.578 1 96.31 238 ILE A O 1
ATOM 1976 N N . LYS A 1 239 ? -18.172 5.613 27.562 1 94.88 239 LYS A N 1
ATOM 1977 C CA . LYS A 1 239 ? -18.906 6.637 26.828 1 94.88 239 LYS A CA 1
ATOM 1978 C C . LYS A 1 239 ? -18.844 7.984 27.531 1 94.88 239 LYS A C 1
ATOM 1980 O O . LYS A 1 239 ? -18.922 8.047 28.766 1 94.88 239 LYS A O 1
ATOM 1985 N N . ALA A 1 240 ? -18.734 9.023 26.719 1 90.62 240 ALA A N 1
ATOM 1986 C CA . ALA A 1 240 ? -18.703 10.359 27.312 1 90.62 240 ALA A CA 1
ATOM 1987 C C . ALA A 1 240 ? -20.031 10.695 27.984 1 90.62 240 ALA A C 1
ATOM 1989 O O . ALA A 1 240 ? -21.078 10.203 27.578 1 90.62 240 ALA A O 1
ATOM 1990 N N . GLU A 1 241 ? -19.953 11.562 28.984 1 90.62 241 GLU A N 1
ATOM 1991 C CA . GLU A 1 241 ? -21.156 12 29.688 1 90.62 241 GLU A CA 1
ATOM 1992 C C . GLU A 1 241 ? -22.016 12.891 28.797 1 90.62 241 GLU A C 1
ATOM 1994 O O . GLU A 1 241 ? -23.25 12.773 28.797 1 90.62 241 GLU A O 1
ATOM 1999 N N . GLU A 1 242 ? -21.328 13.758 28.125 1 91.88 242 GLU A N 1
ATOM 2000 C CA . GLU A 1 242 ? -21.984 14.656 27.188 1 91.88 242 GLU A CA 1
ATOM 2001 C C . GLU A 1 242 ? -21.172 14.797 25.906 1 91.88 242 GLU A C 1
ATOM 2003 O O . GLU A 1 242 ? -19.938 14.883 25.953 1 91.88 242 GLU A O 1
ATOM 2008 N N . GLY A 1 243 ? -22 14.75 24.781 1 92.44 243 GLY A N 1
ATOM 2009 C CA . GLY A 1 243 ? -21.297 14.906 23.516 1 92.44 243 GLY A CA 1
ATOM 2010 C C . GLY A 1 243 ? -20.531 13.664 23.109 1 92.44 243 GLY A C 1
ATOM 2011 O O . GLY A 1 243 ? -20.844 12.555 23.547 1 92.44 243 GLY A O 1
ATOM 2012 N N . GLY A 1 244 ? -19.594 13.844 22.141 1 90.81 244 GLY A N 1
ATOM 2013 C CA . GLY A 1 244 ? -18.703 12.766 21.734 1 90.81 244 GLY A CA 1
ATOM 2014 C C . GLY A 1 244 ? -19.25 11.922 20.609 1 90.81 244 GLY A C 1
ATOM 2015 O O . GLY A 1 244 ? -18.734 10.844 20.312 1 90.81 244 GLY A O 1
ATOM 2016 N N . GLU A 1 245 ? -20.25 12.43 20.016 1 94.25 245 GLU A N 1
ATOM 2017 C CA . GLU A 1 245 ? -20.797 11.711 18.859 1 94.25 245 GLU A CA 1
ATOM 2018 C C . GLU A 1 245 ? -19.75 11.547 17.766 1 94.25 245 GLU A C 1
ATOM 2020 O O . GLU A 1 245 ? -18.969 12.469 17.5 1 94.25 245 GLU A O 1
ATOM 2025 N N . ASN A 1 246 ? -19.797 10.367 17.203 1 95.5 246 ASN A N 1
ATOM 2026 C CA . ASN A 1 246 ? -19 10.18 16 1 95.5 246 ASN A CA 1
ATOM 2027 C C . ASN A 1 246 ? -19.656 10.844 14.789 1 95.5 246 ASN A C 1
ATOM 2029 O O . ASN A 1 246 ? -20.891 10.93 14.711 1 95.5 246 ASN A O 1
ATOM 2033 N N . GLN A 1 247 ? -18.875 11.312 13.953 1 97.62 247 GLN A N 1
ATOM 2034 C CA . GLN A 1 247 ? -19.312 11.781 12.641 1 97.62 247 GLN A CA 1
ATOM 2035 C C . GLN A 1 247 ? -18.75 10.914 11.523 1 97.62 247 GLN A C 1
ATOM 2037 O O . GLN A 1 247 ? -17.609 10.461 11.602 1 97.62 247 GLN A O 1
ATOM 2042 N N . LEU A 1 248 ? -19.562 10.625 10.516 1 98.44 248 LEU A N 1
ATOM 2043 C CA . LEU A 1 248 ? -19.141 9.867 9.344 1 98.44 248 LEU A CA 1
ATOM 2044 C C . LEU A 1 248 ? -19.688 10.492 8.062 1 98.44 248 LEU A C 1
ATOM 2046 O O . LEU A 1 248 ? -20.828 10.953 8.039 1 98.44 248 LEU A O 1
ATOM 2050 N N . SER A 1 249 ? -18.906 10.492 7.074 1 98.81 249 SER A N 1
ATOM 2051 C CA . SER A 1 249 ? -19.344 10.844 5.727 1 98.81 249 SER A CA 1
ATOM 2052 C C . SER A 1 249 ? -18.734 9.914 4.684 1 98.81 249 SER A C 1
ATOM 2054 O O . SER A 1 249 ? -17.547 9.602 4.758 1 98.81 249 SER A O 1
ATOM 2056 N N . ASP A 1 250 ? -19.531 9.453 3.719 1 98.88 250 ASP A N 1
ATOM 2057 C CA . ASP A 1 250 ? -19.062 8.586 2.645 1 98.88 250 ASP A CA 1
ATOM 2058 C C . ASP A 1 250 ? -18.5 9.406 1.488 1 98.88 250 ASP A C 1
ATOM 2060 O O . ASP A 1 250 ? -19.25 9.992 0.704 1 98.88 250 ASP A O 1
ATOM 2064 N N . CYS A 1 251 ? -17.25 9.352 1.331 1 98.88 251 CYS A N 1
ATOM 2065 C CA . CYS A 1 251 ? -16.578 10.172 0.322 1 98.88 251 CYS A CA 1
ATOM 2066 C C . CYS A 1 251 ? -16.891 9.656 -1.081 1 98.88 251 CYS A C 1
ATOM 2068 O O . CYS A 1 251 ? -16.719 10.383 -2.062 1 98.88 251 CYS A O 1
ATOM 2070 N N . LEU A 1 252 ? -17.297 8.391 -1.242 1 98.56 252 LEU A N 1
ATOM 2071 C CA . LEU A 1 252 ? -17.703 7.906 -2.557 1 98.56 252 LEU A CA 1
ATOM 2072 C C . LEU A 1 252 ? -18.922 8.672 -3.057 1 98.56 252 LEU A C 1
ATOM 2074 O O . LEU A 1 252 ? -18.969 9.086 -4.219 1 98.56 252 LEU A O 1
ATOM 2078 N N . ALA A 1 253 ? -19.859 8.852 -2.152 1 98.69 253 ALA A N 1
ATOM 2079 C CA . ALA A 1 253 ? -21.062 9.586 -2.518 1 98.69 253 ALA A CA 1
ATOM 2080 C C . ALA A 1 253 ? -20.75 11.039 -2.83 1 98.69 253 ALA A C 1
ATOM 2082 O O . ALA A 1 253 ? -21.234 11.594 -3.816 1 98.69 253 ALA A O 1
ATOM 2083 N N . VAL A 1 254 ? -19.938 11.617 -2.027 1 98.88 254 VAL A N 1
ATOM 2084 C CA . VAL A 1 254 ? -19.562 13.016 -2.197 1 98.88 254 VAL A CA 1
ATOM 2085 C C . VAL A 1 254 ? -18.812 13.195 -3.514 1 98.88 254 VAL A C 1
ATOM 2087 O O . VAL A 1 254 ? -19.109 14.117 -4.285 1 98.88 254 VAL A O 1
ATOM 2090 N N . ALA A 1 255 ? -17.828 12.344 -3.762 1 98.81 255 ALA A N 1
ATOM 2091 C CA . ALA A 1 255 ? -17.047 12.398 -4.992 1 98.81 255 ALA A CA 1
ATOM 2092 C C . ALA A 1 255 ? -17.938 12.242 -6.223 1 98.81 255 ALA A C 1
ATOM 2094 O O . ALA A 1 255 ? -17.766 12.961 -7.211 1 98.81 255 ALA A O 1
ATOM 2095 N N . LYS A 1 256 ? -18.844 11.312 -6.164 1 97.81 256 LYS A N 1
ATOM 2096 C CA . LYS A 1 256 ? -19.766 11.102 -7.27 1 97.81 256 LYS A CA 1
ATOM 2097 C C . LYS A 1 256 ? -20.594 12.352 -7.535 1 97.81 256 LYS A C 1
ATOM 2099 O O . LYS A 1 256 ? -20.797 12.734 -8.688 1 97.81 256 LYS A O 1
ATOM 2104 N N . ALA A 1 257 ? -21.062 12.938 -6.488 1 98.5 257 ALA A N 1
ATOM 2105 C CA . ALA A 1 257 ? -21.859 14.156 -6.621 1 98.5 257 ALA A CA 1
ATOM 2106 C C . ALA A 1 257 ? -21.047 15.273 -7.27 1 98.5 257 ALA A C 1
ATOM 2108 O O . ALA A 1 257 ? -21.531 15.945 -8.188 1 98.5 257 ALA A O 1
ATOM 2109 N N . ILE A 1 258 ? -19.844 15.461 -6.82 1 98.69 258 ILE A N 1
ATOM 2110 C CA . ILE A 1 258 ? -19 16.516 -7.355 1 98.69 258 ILE A CA 1
ATOM 2111 C C . ILE A 1 258 ? -18.656 16.219 -8.812 1 98.69 258 ILE A C 1
ATOM 2113 O O . ILE A 1 258 ? -18.703 17.109 -9.664 1 98.69 258 ILE A O 1
ATOM 2117 N N . LYS A 1 259 ? -18.328 14.945 -9.078 1 98.25 259 LYS A N 1
ATOM 2118 C CA . LYS A 1 259 ? -18 14.547 -10.445 1 98.25 259 LYS A CA 1
ATOM 2119 C C . LYS A 1 259 ? -19.156 14.867 -11.398 1 98.25 259 LYS A C 1
ATOM 2121 O O . LYS A 1 259 ? -18.922 15.305 -12.523 1 98.25 259 LYS A O 1
ATOM 2126 N N . SER A 1 260 ? -20.344 14.742 -10.977 1 98 260 SER A N 1
ATOM 2127 C CA . SER A 1 260 ? -21.531 14.969 -11.789 1 98 260 SER A CA 1
ATOM 2128 C C . SER A 1 260 ? -21.828 16.453 -11.945 1 98 260 SER A C 1
ATOM 2130 O O . SER A 1 260 ? -22.203 16.906 -13.031 1 98 260 SER A O 1
ATOM 2132 N N . THR A 1 261 ? -21.641 17.25 -10.922 1 98 261 THR A N 1
ATOM 2133 C CA . THR A 1 261 ? -22.078 18.641 -10.93 1 98 261 THR A CA 1
ATOM 2134 C C . THR A 1 261 ? -20.938 19.562 -11.32 1 98 261 THR A C 1
ATOM 2136 O O . THR A 1 261 ? -21.156 20.625 -11.914 1 98 261 THR A O 1
ATOM 2139 N N . ASN A 1 262 ? -19.734 19.203 -10.922 1 98.19 262 ASN A N 1
ATOM 2140 C CA . ASN A 1 262 ? -18.562 20.016 -11.188 1 98.19 262 ASN A CA 1
ATOM 2141 C C . ASN A 1 262 ? -17.359 19.156 -11.57 1 98.19 262 ASN A C 1
ATOM 2143 O O . ASN A 1 262 ? -16.375 19.094 -10.828 1 98.19 262 ASN A O 1
ATOM 2147 N N . PRO A 1 263 ? -17.344 18.625 -12.781 1 98.25 263 PRO A N 1
ATOM 2148 C CA . PRO A 1 263 ? -16.281 17.703 -13.195 1 98.25 263 PRO A CA 1
ATOM 2149 C C . PRO A 1 263 ? -14.891 18.328 -13.125 1 98.25 263 PRO A C 1
ATOM 2151 O O . PRO A 1 263 ? -13.906 17.625 -12.883 1 98.25 263 PRO A O 1
ATOM 2154 N N . GLY A 1 264 ? -14.797 19.594 -13.352 1 98.56 264 GLY A N 1
ATOM 2155 C CA . GLY A 1 264 ? -13.516 20.281 -13.211 1 98.56 264 GLY A CA 1
ATOM 2156 C C . GLY A 1 264 ? -12.953 20.188 -11.805 1 98.56 264 GLY A C 1
ATOM 2157 O O . GLY A 1 264 ? -11.766 19.906 -11.625 1 98.56 264 GLY A O 1
ATOM 2158 N N . THR A 1 265 ? -13.812 20.453 -10.844 1 98.56 265 THR A N 1
ATOM 2159 C CA . THR A 1 265 ? -13.422 20.344 -9.438 1 98.56 265 THR A CA 1
ATOM 2160 C C . THR A 1 265 ? -12.961 18.922 -9.117 1 98.56 265 THR A C 1
ATOM 2162 O O . THR A 1 265 ? -11.953 18.719 -8.438 1 98.56 265 THR A O 1
ATOM 2165 N N . TYR A 1 266 ? -13.695 18 -9.688 1 98.69 266 TYR A N 1
ATOM 2166 C CA . TYR A 1 266 ? -13.336 16.609 -9.477 1 98.69 266 TYR A CA 1
ATOM 2167 C C . TYR A 1 266 ? -11.938 16.312 -10.023 1 98.69 266 TYR A C 1
ATOM 2169 O O . TYR A 1 266 ? -11.133 15.672 -9.352 1 98.69 266 TYR A O 1
ATOM 2177 N N . SER A 1 267 ? -11.695 16.797 -11.148 1 98.5 267 SER A N 1
ATOM 2178 C CA . SER A 1 267 ? -10.398 16.578 -11.773 1 98.5 267 SER A CA 1
ATOM 2179 C C . SER A 1 267 ? -9.273 17.188 -10.938 1 98.5 267 SER A C 1
ATOM 2181 O O . SER A 1 267 ? -8.203 16.594 -10.797 1 98.5 267 SER A O 1
ATOM 2183 N N . ILE A 1 268 ? -9.484 18.297 -10.367 1 98.69 268 ILE A N 1
ATOM 2184 C CA . ILE A 1 268 ? -8.484 18.953 -9.539 1 98.69 268 ILE A CA 1
ATOM 2185 C C . ILE A 1 268 ? -8.203 18.109 -8.297 1 98.69 268 ILE A C 1
ATOM 2187 O O . ILE A 1 268 ? -7.047 17.906 -7.922 1 98.69 268 ILE A O 1
ATOM 2191 N N . LEU A 1 269 ? -9.273 17.594 -7.668 1 98.81 269 LEU A N 1
ATOM 2192 C CA . LEU A 1 269 ? -9.141 16.781 -6.465 1 98.81 269 LEU A CA 1
ATOM 2193 C C . LEU A 1 269 ? -8.414 15.477 -6.77 1 98.81 269 LEU A C 1
ATOM 2195 O O . LEU A 1 269 ? -7.723 14.93 -5.91 1 98.81 269 LEU A O 1
ATOM 2199 N N . LYS A 1 270 ? -8.523 15 -7.938 1 98.06 270 LYS A N 1
ATOM 2200 C CA . LYS A 1 270 ? -7.961 13.727 -8.367 1 98.06 270 LYS A CA 1
ATOM 2201 C C . LYS A 1 270 ? -6.516 13.883 -8.828 1 98.06 270 LYS A C 1
ATOM 2203 O O . LYS A 1 270 ? -5.691 12.984 -8.641 1 98.06 270 LYS A O 1
ATOM 2208 N N . ASP A 1 271 ? -6.211 15.016 -9.352 1 96.44 271 ASP A N 1
ATOM 2209 C CA . ASP A 1 271 ? -4.961 15.148 -10.086 1 96.44 271 ASP A CA 1
ATOM 2210 C C . ASP A 1 271 ? -3.906 15.883 -9.266 1 96.44 271 ASP A C 1
ATOM 2212 O O . ASP A 1 271 ? -2.713 15.805 -9.562 1 96.44 271 ASP A O 1
ATOM 2216 N N . THR A 1 272 ? -4.301 16.625 -8.258 1 97.88 272 THR A N 1
ATOM 2217 C CA . THR A 1 272 ? -3.354 17.469 -7.543 1 97.88 272 THR A CA 1
ATOM 2218 C C . THR A 1 272 ? -2.631 16.688 -6.453 1 97.88 272 THR A C 1
ATOM 2220 O O . THR A 1 272 ? -3.264 16.172 -5.531 1 97.88 272 THR A O 1
ATOM 2223 N N . PRO A 1 273 ? -1.309 16.578 -6.582 1 96.69 273 PRO A N 1
ATOM 2224 C CA . PRO A 1 273 ? -0.577 15.93 -5.496 1 96.69 273 PRO A CA 1
ATOM 2225 C C . PRO A 1 273 ? -0.595 16.734 -4.203 1 96.69 273 PRO A C 1
ATOM 2227 O O . PRO A 1 273 ? -0.391 17.953 -4.23 1 96.69 273 PRO A O 1
ATOM 2230 N N . VAL A 1 274 ? -0.919 16.125 -3.141 1 98.06 274 VAL A N 1
ATOM 2231 C CA . VAL A 1 274 ? -0.942 16.719 -1.81 1 98.06 274 VAL A CA 1
ATOM 2232 C C . VAL A 1 274 ? 0.042 15.992 -0.897 1 98.06 274 VAL A C 1
ATOM 2234 O O . VAL A 1 274 ? 0.143 14.758 -0.939 1 98.06 274 VAL A O 1
ATOM 2237 N N . ILE A 1 275 ? 0.782 16.766 -0.114 1 97.94 275 ILE A N 1
ATOM 2238 C CA . ILE A 1 275 ? 1.704 16.172 0.852 1 97.94 275 ILE A CA 1
ATOM 2239 C C . ILE A 1 275 ? 0.99 15.969 2.186 1 97.94 275 ILE A C 1
ATOM 2241 O O . ILE A 1 275 ? 0.518 16.922 2.803 1 97.94 275 ILE A O 1
ATOM 2245 N N . TRP A 1 276 ? 0.896 14.75 2.551 1 98.19 276 TRP A N 1
ATOM 2246 C CA . TRP A 1 276 ? 0.428 14.367 3.879 1 98.19 276 TRP A CA 1
ATOM 2247 C C . TRP A 1 276 ? 1.599 13.984 4.781 1 98.19 276 TRP A C 1
ATOM 2249 O O . TRP A 1 276 ? 2.461 13.195 4.391 1 98.19 276 TRP A O 1
ATOM 2259 N N . SER A 1 277 ? 1.64 14.547 5.988 1 97 277 SER A N 1
ATOM 2260 C CA . SER A 1 277 ? 2.814 14.289 6.812 1 97 277 SER A CA 1
ATOM 2261 C C . SER A 1 277 ? 2.451 14.258 8.297 1 97 277 SER A C 1
ATOM 2263 O O . SER A 1 277 ? 1.412 14.781 8.695 1 97 277 SER A O 1
ATOM 2265 N N . ASP A 1 278 ? 3.223 13.578 9.031 1 95.69 278 ASP A N 1
ATOM 2266 C CA . ASP A 1 278 ? 3.127 13.516 10.492 1 95.69 278 ASP A CA 1
ATOM 2267 C C . ASP A 1 278 ? 4.512 13.414 11.125 1 95.69 278 ASP A C 1
ATOM 2269 O O . ASP A 1 278 ? 5.305 12.539 10.766 1 95.69 278 ASP A O 1
ATOM 2273 N N . LEU A 1 279 ? 4.809 14.344 11.891 1 93.75 279 LEU A N 1
ATOM 2274 C CA . LEU A 1 279 ? 5.996 14.328 12.734 1 93.75 279 LEU A CA 1
ATOM 2275 C C . LEU A 1 279 ? 5.617 14.125 14.203 1 93.75 279 LEU A C 1
ATOM 2277 O O . LEU A 1 279 ? 5.031 15.016 14.82 1 93.75 279 LEU A O 1
ATOM 2281 N N . CYS A 1 280 ? 5.973 12.961 14.711 1 90.56 280 CYS A N 1
ATOM 2282 C CA . CYS A 1 280 ? 5.523 12.672 16.062 1 90.56 280 CYS A CA 1
ATOM 2283 C C . CYS A 1 280 ? 6.559 11.844 16.812 1 90.56 280 CYS A C 1
ATOM 2285 O O . CYS A 1 280 ? 7.52 11.352 16.219 1 90.56 280 CYS A O 1
ATOM 2287 N N . THR A 1 281 ? 6.395 11.844 18.094 1 89.25 281 THR A N 1
ATOM 2288 C CA . THR A 1 281 ? 7.168 10.969 18.969 1 89.25 281 THR A CA 1
ATOM 2289 C C . THR A 1 281 ? 6.246 10.062 19.781 1 89.25 281 THR A C 1
ATOM 2291 O O . THR A 1 281 ? 5.352 10.547 20.484 1 89.25 281 THR A O 1
ATOM 2294 N N . GLU A 1 282 ? 6.41 8.836 19.562 1 85.81 282 GLU A N 1
ATOM 2295 C CA . GLU A 1 282 ? 5.621 7.824 20.25 1 85.81 282 GLU A CA 1
ATOM 2296 C C . GLU A 1 282 ? 6.516 6.832 20.984 1 85.81 282 GLU A C 1
ATOM 2298 O O . GLU A 1 282 ? 7.375 6.191 20.375 1 85.81 282 GLU A O 1
ATOM 2303 N N . GLU A 1 283 ? 6.285 6.672 22.266 1 83.38 283 GLU A N 1
ATOM 2304 C CA . GLU A 1 283 ? 7.035 5.742 23.094 1 83.38 283 GLU A CA 1
ATOM 2305 C C . GLU A 1 283 ? 8.539 5.934 22.922 1 83.38 283 GLU A C 1
ATOM 2307 O O . GLU A 1 283 ? 9.273 4.969 22.703 1 83.38 283 GLU A O 1
ATOM 2312 N N . GLY A 1 284 ? 8.938 7.164 22.875 1 86.38 284 GLY A N 1
ATOM 2313 C CA . GLY A 1 284 ? 10.352 7.504 22.859 1 86.38 284 GLY A CA 1
ATOM 2314 C C . GLY A 1 284 ? 10.969 7.438 21.484 1 86.38 284 GLY A C 1
ATOM 2315 O O . GLY A 1 284 ? 12.164 7.688 21.312 1 86.38 284 GLY A O 1
ATOM 2316 N N . ARG A 1 285 ? 10.211 7.16 20.516 1 91.44 285 ARG A N 1
ATOM 2317 C CA . ARG A 1 285 ? 10.719 7.098 19.141 1 91.44 285 ARG A CA 1
ATOM 2318 C C . ARG A 1 285 ? 10.086 8.172 18.266 1 91.44 285 ARG A C 1
ATOM 2320 O O . ARG A 1 285 ? 8.875 8.398 18.344 1 91.44 285 ARG A O 1
ATOM 2327 N N . SER A 1 286 ? 10.898 8.742 17.453 1 93.31 286 SER A N 1
ATOM 2328 C CA . SER A 1 286 ? 10.406 9.789 16.562 1 93.31 286 SER A CA 1
ATOM 2329 C C . SER A 1 286 ? 10.117 9.234 15.172 1 93.31 286 SER A C 1
ATOM 2331 O O . SER A 1 286 ? 10.859 8.398 14.656 1 93.31 286 SER A O 1
ATOM 2333 N N . PHE A 1 287 ? 9.094 9.695 14.625 1 95.69 287 PHE A N 1
ATOM 2334 C CA . PHE A 1 287 ? 8.672 9.32 13.281 1 95.69 287 PHE A CA 1
ATOM 2335 C C . PHE A 1 287 ? 8.398 10.562 12.438 1 95.69 287 PHE A C 1
ATOM 2337 O O . PHE A 1 287 ? 7.883 11.562 12.945 1 95.69 287 PHE A O 1
ATOM 2344 N N . HIS A 1 288 ? 8.789 10.555 11.242 1 96.75 288 HIS A N 1
ATOM 2345 C CA . HIS A 1 288 ? 8.453 11.562 10.234 1 96.75 288 HIS A CA 1
ATOM 2346 C C . HIS A 1 288 ? 7.898 10.922 8.969 1 96.75 288 HIS A C 1
ATOM 2348 O O . HIS A 1 288 ? 8.625 10.742 7.992 1 96.75 288 HIS A O 1
ATOM 2354 N N . SER A 1 289 ? 6.641 10.633 8.977 1 97.38 289 SER A N 1
ATOM 2355 C CA . SER A 1 289 ? 5.973 9.953 7.879 1 97.38 289 SER A CA 1
ATOM 2356 C C . SER A 1 289 ? 5.473 10.945 6.836 1 97.38 289 SER A C 1
ATOM 2358 O O . SER A 1 289 ? 4.926 11.992 7.18 1 97.38 289 SER A O 1
ATOM 2360 N N . VAL A 1 290 ? 5.719 10.656 5.566 1 97.75 290 VAL A N 1
ATOM 2361 C CA . VAL A 1 290 ? 5.305 11.516 4.461 1 97.75 290 VAL A CA 1
ATOM 2362 C C . VAL A 1 290 ? 4.762 10.656 3.32 1 97.75 290 VAL A C 1
ATOM 2364 O O . VAL A 1 290 ? 5.348 9.625 2.975 1 97.75 290 VAL A O 1
ATOM 2367 N N . HIS A 1 291 ? 3.654 11.016 2.816 1 97.62 291 HIS A N 1
ATOM 2368 C CA . HIS A 1 291 ? 3.092 10.406 1.617 1 97.62 291 HIS A CA 1
ATOM 2369 C C . HIS A 1 291 ? 2.496 11.461 0.692 1 97.62 291 HIS A C 1
ATOM 2371 O O . HIS A 1 291 ? 1.856 12.414 1.154 1 97.62 291 HIS A O 1
ATOM 2377 N N . ILE A 1 292 ? 2.732 11.375 -0.556 1 97 292 ILE A N 1
ATOM 2378 C CA . ILE A 1 292 ? 2.215 12.305 -1.549 1 97 292 ILE A CA 1
ATOM 2379 C C . ILE A 1 292 ? 1.128 11.625 -2.379 1 97 292 ILE A C 1
ATOM 2381 O O . ILE A 1 292 ? 1.393 10.641 -3.074 1 97 292 ILE A O 1
ATOM 2385 N N . SER A 1 293 ? -0.028 12.102 -2.314 1 97.31 293 SER A N 1
ATOM 2386 C CA . SER A 1 293 ? -1.187 11.555 -3.012 1 97.31 293 SER A CA 1
ATOM 2387 C C . SER A 1 293 ? -2.332 12.562 -3.053 1 97.31 293 SER A C 1
ATOM 2389 O O . SER A 1 293 ? -2.518 13.344 -2.115 1 97.31 293 SER A O 1
ATOM 2391 N N . PRO A 1 294 ? -3.141 12.57 -4.105 1 98.19 294 PRO A N 1
ATOM 2392 C CA . PRO A 1 294 ? -4.289 13.477 -4.133 1 98.19 294 PRO A CA 1
ATOM 2393 C C . PRO A 1 294 ? -5.375 13.078 -3.133 1 98.19 294 PRO A C 1
ATOM 2395 O O . PRO A 1 294 ? -5.246 12.07 -2.443 1 98.19 294 PRO A O 1
ATOM 2398 N N . ILE A 1 295 ? -6.324 13.938 -3.037 1 98.88 295 ILE A N 1
ATOM 2399 C CA . ILE A 1 295 ? -7.445 13.672 -2.145 1 98.88 295 ILE A CA 1
ATOM 2400 C C . ILE A 1 295 ? -8.227 12.461 -2.643 1 98.88 295 ILE A C 1
ATOM 2402 O O . ILE A 1 295 ? -8.602 11.586 -1.854 1 98.88 295 ILE A O 1
ATOM 2406 N N . ILE A 1 296 ? -8.469 12.469 -3.957 1 98.81 296 ILE A N 1
ATOM 2407 C CA . ILE A 1 296 ? -9.172 11.344 -4.574 1 98.81 296 ILE A CA 1
ATOM 2408 C C . ILE A 1 296 ? -8.211 10.57 -5.48 1 98.81 296 ILE A C 1
ATOM 2410 O O . ILE A 1 296 ? -7.715 11.117 -6.469 1 98.81 296 ILE A O 1
ATOM 2414 N N . LYS A 1 297 ? -7.965 9.359 -5.152 1 98.06 297 LYS A N 1
ATOM 2415 C CA . LYS A 1 297 ? -7.125 8.508 -5.996 1 98.06 297 LYS A CA 1
ATOM 2416 C C . LYS A 1 297 ? -7.949 7.438 -6.695 1 98.06 297 LYS A C 1
ATOM 2418 O O . LYS A 1 297 ? -8.641 6.652 -6.043 1 98.06 297 LYS A O 1
ATOM 2423 N N . GLU A 1 298 ? -7.852 7.387 -8.008 1 96.06 298 GLU A N 1
ATOM 2424 C CA . GLU A 1 298 ? -8.508 6.367 -8.82 1 96.06 298 GLU A CA 1
ATOM 2425 C C . GLU A 1 298 ? -7.508 5.32 -9.305 1 96.06 298 GLU A C 1
ATOM 2427 O O . GLU A 1 298 ? -6.32 5.613 -9.461 1 96.06 298 GLU A O 1
ATOM 2432 N N . ASN A 1 299 ? -8.047 4.148 -9.461 1 90.38 299 ASN A N 1
ATOM 2433 C CA . ASN A 1 299 ? -7.23 3.16 -10.156 1 90.38 299 ASN A CA 1
ATOM 2434 C C . ASN A 1 299 ? -7.344 3.299 -11.672 1 90.38 299 ASN A C 1
ATOM 2436 O O . ASN A 1 299 ? -7.926 4.266 -12.172 1 90.38 299 ASN A O 1
ATOM 2440 N N . GLU A 1 300 ? -6.758 2.344 -12.383 1 84.12 300 GLU A N 1
ATOM 2441 C CA . GLU A 1 300 ? -6.684 2.416 -13.844 1 84.12 300 GLU A CA 1
ATOM 2442 C C . GLU A 1 300 ? -8.07 2.293 -14.469 1 84.12 300 GLU A C 1
ATOM 2444 O O . GLU A 1 300 ? -8.281 2.746 -15.602 1 84.12 300 GLU A O 1
ATOM 2449 N N . ASP A 1 301 ? -9.031 1.722 -13.75 1 86.38 301 ASP A N 1
ATOM 2450 C CA . ASP A 1 301 ? -10.383 1.528 -14.266 1 86.38 301 ASP A CA 1
ATOM 2451 C C . ASP A 1 301 ? -11.273 2.717 -13.922 1 86.38 301 ASP A C 1
ATOM 2453 O O . ASP A 1 301 ? -12.484 2.689 -14.18 1 86.38 301 ASP A O 1
ATOM 2457 N N . GLY A 1 302 ? -10.719 3.699 -13.258 1 91.38 302 GLY A N 1
ATOM 2458 C CA . GLY A 1 302 ? -11.484 4.879 -12.898 1 91.38 302 GLY A CA 1
ATOM 2459 C C . GLY A 1 302 ? -12.273 4.703 -11.609 1 91.38 302 GLY A C 1
ATOM 2460 O O . GLY A 1 302 ? -13.141 5.52 -11.289 1 91.38 302 GLY A O 1
ATOM 2461 N N . ILE A 1 303 ? -11.984 3.691 -10.938 1 94.19 303 ILE A N 1
ATOM 2462 C CA . ILE A 1 303 ? -12.656 3.428 -9.672 1 94.19 303 ILE A CA 1
ATOM 2463 C C . ILE A 1 303 ? -11.867 4.062 -8.531 1 94.19 303 ILE A C 1
ATOM 2465 O O . ILE A 1 303 ? -10.641 3.93 -8.461 1 94.19 303 ILE A O 1
ATOM 2469 N N . ILE A 1 304 ? -12.562 4.75 -7.605 1 97.44 304 ILE A N 1
ATOM 2470 C CA . ILE A 1 304 ? -11.906 5.367 -6.461 1 97.44 304 ILE A CA 1
ATOM 2471 C C . ILE A 1 304 ? -11.352 4.285 -5.539 1 97.44 304 ILE A C 1
ATOM 2473 O O . ILE A 1 304 ? -12.094 3.422 -5.07 1 97.44 304 ILE A O 1
ATOM 2477 N N . GLU A 1 305 ? -10.055 4.363 -5.312 1 96 305 GLU A N 1
ATOM 2478 C CA . GLU A 1 305 ? -9.438 3.322 -4.492 1 96 305 GLU A CA 1
ATOM 2479 C C . GLU A 1 305 ? -8.977 3.879 -3.15 1 96 305 GLU A C 1
ATOM 2481 O O . GLU A 1 305 ? -8.648 3.117 -2.234 1 96 305 GLU A O 1
ATOM 2486 N N . ARG A 1 306 ? -8.914 5.199 -3.076 1 98 306 ARG A N 1
ATOM 2487 C CA . ARG A 1 306 ? -8.367 5.777 -1.852 1 98 306 ARG A CA 1
ATOM 2488 C C . ARG A 1 306 ? -8.789 7.234 -1.699 1 98 306 ARG A C 1
ATOM 2490 O O . ARG A 1 306 ? -8.766 7.996 -2.668 1 98 306 ARG A O 1
ATOM 2497 N N . ILE A 1 307 ? -9.156 7.602 -0.495 1 98.81 307 ILE A N 1
ATOM 2498 C CA . ILE A 1 307 ? -9.414 8.984 -0.108 1 98.81 307 ILE A CA 1
ATOM 2499 C C . ILE A 1 307 ? -8.383 9.43 0.927 1 98.81 307 ILE A C 1
ATOM 2501 O O . ILE A 1 307 ? -8.07 8.688 1.86 1 98.81 307 ILE A O 1
ATOM 2505 N N . ASN A 1 308 ? -7.801 10.523 0.679 1 98.81 308 ASN A N 1
ATOM 2506 C CA . ASN A 1 308 ? -6.965 11.195 1.668 1 98.81 308 ASN A CA 1
ATOM 2507 C C . ASN A 1 308 ? -7.551 12.539 2.078 1 98.81 308 ASN A C 1
ATOM 2509 O O . ASN A 1 308 ? -7.77 13.414 1.234 1 98.81 308 ASN A O 1
ATOM 2513 N N . PHE A 1 309 ? -7.797 12.641 3.355 1 98.75 309 PHE A N 1
ATOM 2514 C CA . PHE A 1 309 ? -8.359 13.891 3.848 1 98.75 309 PHE A CA 1
ATOM 2515 C C . PHE A 1 309 ? -8.078 14.062 5.336 1 98.75 309 PHE A C 1
ATOM 2517 O O . PHE A 1 309 ? -8.477 13.227 6.148 1 98.75 309 PHE A O 1
ATOM 2524 N N . SER A 1 310 ? -7.414 15.086 5.656 1 98.12 310 SER A N 1
ATOM 2525 C CA . SER A 1 310 ? -7.102 15.461 7.031 1 98.12 310 SER A CA 1
ATOM 2526 C C . SER A 1 310 ? -6.539 16.875 7.102 1 98.12 310 SER A C 1
ATOM 2528 O O . SER A 1 310 ? -5.473 17.156 6.551 1 98.12 310 SER A O 1
ATOM 2530 N N . GLN A 1 311 ? -7.215 17.719 7.766 1 96.62 311 GLN A N 1
ATOM 2531 C CA . GLN A 1 311 ? -6.742 19.094 7.938 1 96.62 311 GLN A CA 1
ATOM 2532 C C . GLN A 1 311 ? -5.465 19.125 8.773 1 96.62 311 GLN A C 1
ATOM 2534 O O . GLN A 1 311 ? -4.488 19.781 8.398 1 96.62 311 GLN A O 1
ATOM 2539 N N . PRO A 1 312 ? -5.395 18.391 9.797 1 95.5 312 PRO A N 1
ATOM 2540 C CA . PRO A 1 312 ? -4.18 18.438 10.617 1 95.5 312 PRO A CA 1
ATOM 2541 C C . PRO A 1 312 ? -2.967 17.844 9.906 1 95.5 312 PRO A C 1
ATOM 2543 O O . PRO A 1 312 ? -1.841 18.297 10.109 1 95.5 312 PRO A O 1
ATOM 2546 N N . GLN A 1 313 ? -3.191 16.844 9.07 1 96.62 313 GLN A N 1
ATOM 2547 C CA . GLN A 1 313 ? -2.049 16.125 8.516 1 96.62 313 GLN A CA 1
ATOM 2548 C C . GLN A 1 313 ? -1.751 16.578 7.094 1 96.62 313 GLN A C 1
ATOM 2550 O O . GLN A 1 313 ? -0.84 16.062 6.445 1 96.62 313 GLN A O 1
ATOM 2555 N N . ARG A 1 314 ? -2.533 17.453 6.602 1 97.88 314 ARG A N 1
ATOM 2556 C CA . ARG A 1 314 ? -2.148 18.078 5.34 1 97.88 314 ARG A CA 1
ATOM 2557 C C . ARG A 1 314 ? -0.971 19.031 5.535 1 97.88 314 ARG A C 1
ATOM 2559 O O . ARG A 1 314 ? -1.075 20.016 6.273 1 97.88 314 ARG A O 1
ATOM 2566 N N . ASP A 1 315 ? 0.08 18.75 4.875 1 97.44 315 ASP A N 1
ATOM 2567 C CA . ASP A 1 315 ? 1.312 19.5 5.074 1 97.44 315 ASP A CA 1
ATOM 2568 C C . ASP A 1 315 ? 1.156 20.953 4.602 1 97.44 315 ASP A C 1
ATOM 2570 O O . ASP A 1 315 ? 0.352 21.234 3.711 1 97.44 315 ASP A O 1
ATOM 2574 N N . SER A 1 316 ? 1.933 21.859 5.227 1 97.06 316 SER A N 1
ATOM 2575 C CA . SER A 1 316 ? 1.953 23.25 4.789 1 97.06 316 SER A CA 1
ATOM 2576 C C . SER A 1 316 ? 2.732 23.406 3.49 1 97.06 316 SER A C 1
ATOM 2578 O O . SER A 1 316 ? 2.586 24.422 2.793 1 97.06 316 SER A O 1
ATOM 2580 N N . HIS A 1 317 ? 3.645 22.484 3.238 1 96.81 317 HIS A N 1
ATOM 2581 C CA . HIS A 1 317 ? 4.246 22.438 1.908 1 96.81 317 HIS A CA 1
ATOM 2582 C C . HIS A 1 317 ? 3.238 21.969 0.862 1 96.81 317 HIS A C 1
ATOM 2584 O O . HIS A 1 317 ? 2.684 20.875 0.974 1 96.81 317 HIS A O 1
ATOM 2590 N N . LEU A 1 318 ? 2.896 22.797 0.025 1 95.81 318 LEU A N 1
ATOM 2591 C CA . LEU A 1 318 ? 2.07 22.453 -1.129 1 95.81 318 LEU A CA 1
ATOM 2592 C C . LEU A 1 318 ? 2.885 22.516 -2.416 1 95.81 318 LEU A C 1
ATOM 2594 O O . LEU A 1 318 ? 3.107 23.594 -2.967 1 95.81 318 LEU A O 1
ATOM 2598 N N . ASN A 1 319 ? 3.312 21.438 -2.883 1 93.88 319 ASN A N 1
ATOM 2599 C CA . ASN A 1 319 ? 4.309 21.359 -3.947 1 93.88 319 ASN A CA 1
ATOM 2600 C C . ASN A 1 319 ? 3.656 21.344 -5.324 1 93.88 319 ASN A C 1
ATOM 2602 O O . ASN A 1 319 ? 3.871 20.422 -6.109 1 93.88 319 ASN A O 1
ATOM 2606 N N . ILE A 1 320 ? 2.916 22.359 -5.637 1 96.81 320 ILE A N 1
ATOM 2607 C CA . ILE A 1 320 ? 2.305 22.562 -6.949 1 96.81 320 ILE A CA 1
ATOM 2608 C C . ILE A 1 320 ? 2.615 23.969 -7.453 1 96.81 320 ILE A C 1
ATOM 2610 O O . ILE A 1 320 ? 3.018 24.844 -6.68 1 96.81 320 ILE A O 1
ATOM 2614 N N . PRO A 1 321 ? 2.453 24.219 -8.758 1 96.25 321 PRO A N 1
ATOM 2615 C CA . PRO A 1 321 ? 2.67 25.578 -9.273 1 96.25 321 PRO A CA 1
ATOM 2616 C C . PRO A 1 321 ? 1.743 26.609 -8.633 1 96.25 321 PRO A C 1
ATOM 2618 O O . PRO A 1 321 ? 0.575 26.312 -8.367 1 96.25 321 PRO A O 1
ATOM 2621 N N . LEU A 1 322 ? 2.271 27.766 -8.453 1 96.44 322 LEU A N 1
ATOM 2622 C CA . LEU A 1 322 ? 1.584 28.875 -7.797 1 96.44 322 LEU A CA 1
ATOM 2623 C C . LEU A 1 322 ? 0.208 29.094 -8.414 1 96.44 322 LEU A C 1
ATOM 2625 O O . LEU A 1 322 ? -0.77 29.328 -7.691 1 96.44 322 LEU A O 1
ATOM 2629 N N . GLU A 1 323 ? 0.143 29 -9.672 1 96 323 GLU A N 1
ATOM 2630 C CA . GLU A 1 323 ? -1.065 29.344 -10.414 1 96 323 GLU A CA 1
ATOM 2631 C C . GLU A 1 323 ? -2.182 28.344 -10.156 1 96 323 GLU A C 1
ATOM 2633 O O . GLU A 1 323 ? -3.346 28.594 -10.461 1 96 323 GLU A O 1
ATOM 2638 N N . LYS A 1 324 ? -1.825 27.203 -9.555 1 97.31 324 LYS A N 1
ATOM 2639 C CA . LYS A 1 324 ? -2.811 26.141 -9.359 1 97.31 324 LYS A CA 1
ATOM 2640 C C . LYS A 1 324 ? -3.348 26.156 -7.93 1 97.31 324 LYS A C 1
ATOM 2642 O O . LYS A 1 324 ? -4.316 25.469 -7.617 1 97.31 324 LYS A O 1
ATOM 2647 N N . VAL A 1 325 ? -2.848 26.969 -7.086 1 97.94 325 VAL A N 1
ATOM 2648 C CA . VAL A 1 325 ? -3.127 26.906 -5.652 1 97.94 325 VAL A CA 1
ATOM 2649 C C . VAL A 1 325 ? -4.566 27.359 -5.391 1 97.94 325 VAL A C 1
ATOM 2651 O O . VAL A 1 325 ? -5.301 26.688 -4.664 1 97.94 325 VAL A O 1
ATOM 2654 N N . GLN A 1 326 ? -4.949 28.453 -6 1 97 326 GLN A N 1
ATOM 2655 C CA . GLN A 1 326 ? -6.293 28.953 -5.758 1 97 326 GLN A CA 1
ATOM 2656 C C . GLN A 1 326 ? -7.355 27.953 -6.199 1 97 326 GLN A C 1
ATOM 2658 O O . GLN A 1 326 ? -8.344 27.734 -5.492 1 97 326 GLN A O 1
ATOM 2663 N N . CYS A 1 327 ? -7.117 27.391 -7.355 1 97.44 327 CYS A N 1
ATOM 2664 C CA . CYS A 1 327 ? -8.07 26.406 -7.855 1 97.44 327 CYS A CA 1
ATOM 2665 C C . CYS A 1 327 ? -8.141 25.188 -6.926 1 97.44 327 CYS A C 1
ATOM 2667 O O . CYS A 1 327 ? -9.219 24.641 -6.711 1 97.44 327 CYS A O 1
ATOM 2669 N N . TRP A 1 328 ? -7.047 24.781 -6.418 1 98.5 328 TRP A N 1
ATOM 2670 C CA . TRP A 1 328 ? -7.023 23.656 -5.504 1 98.5 328 TRP A CA 1
ATOM 2671 C C . TRP A 1 328 ? -7.809 23.953 -4.234 1 98.5 328 TRP A C 1
ATOM 2673 O O . TRP A 1 328 ? -8.586 23.125 -3.76 1 98.5 328 TRP A O 1
ATOM 2683 N N . TYR A 1 329 ? -7.668 25.141 -3.709 1 98.5 329 TYR A N 1
ATOM 2684 C CA . TYR A 1 329 ? -8.383 25.5 -2.488 1 98.5 329 TYR A CA 1
ATOM 2685 C C . TYR A 1 329 ? -9.875 25.625 -2.746 1 98.5 329 TYR A C 1
ATOM 2687 O O . TYR A 1 329 ? -10.688 25.312 -1.868 1 98.5 329 TYR A O 1
ATOM 2695 N N . ASN A 1 330 ? -10.211 26.109 -3.922 1 98.38 330 ASN A N 1
ATOM 2696 C CA . ASN A 1 330 ? -11.625 26.109 -4.273 1 98.38 330 ASN A CA 1
ATOM 2697 C C . ASN A 1 330 ? -12.211 24.703 -4.285 1 98.38 330 ASN A C 1
ATOM 2699 O O . ASN A 1 330 ? -13.328 24.484 -3.816 1 98.38 330 ASN A O 1
ATOM 2703 N N . ALA A 1 331 ? -11.438 23.812 -4.848 1 98.75 331 ALA A N 1
ATOM 2704 C CA . ALA A 1 331 ? -11.875 22.406 -4.879 1 98.75 331 ALA A CA 1
ATOM 2705 C C . ALA A 1 331 ? -11.977 21.844 -3.465 1 98.75 331 ALA A C 1
ATOM 2707 O O . ALA A 1 331 ? -12.945 21.156 -3.139 1 98.75 331 ALA A O 1
ATOM 2708 N N . LEU A 1 332 ? -11.008 22.156 -2.656 1 98.69 332 LEU A N 1
ATOM 2709 C CA . LEU A 1 332 ? -11 21.719 -1.261 1 98.69 332 LEU A CA 1
ATOM 2710 C C . LEU A 1 332 ? -12.227 22.25 -0.525 1 98.69 332 LEU A C 1
ATOM 2712 O O . LEU A 1 332 ? -12.859 21.516 0.243 1 98.69 332 LEU A O 1
ATOM 2716 N N . ARG A 1 333 ? -12.539 23.469 -0.764 1 98.31 333 ARG A N 1
ATOM 2717 C CA . ARG A 1 333 ? -13.703 24.109 -0.162 1 98.31 333 ARG A CA 1
ATOM 2718 C C . ARG A 1 333 ? -14.977 23.328 -0.496 1 98.31 333 ARG A C 1
ATOM 2720 O O . ARG A 1 333 ? -15.75 22.984 0.398 1 98.31 333 ARG A O 1
ATOM 2727 N N . MET A 1 334 ? -15.133 23.109 -1.706 1 98.38 334 MET A N 1
ATOM 2728 C CA . MET A 1 334 ? -16.344 22.406 -2.143 1 98.38 334 MET A CA 1
ATOM 2729 C C . MET A 1 334 ? -16.406 21.016 -1.538 1 98.38 334 MET A C 1
ATOM 2731 O O . MET A 1 334 ? -17.469 20.594 -1.045 1 98.38 334 MET A O 1
ATOM 2735 N N . PHE A 1 335 ? -15.367 20.312 -1.625 1 98.69 335 PHE A N 1
ATOM 2736 C CA . PHE A 1 335 ? -15.305 18.969 -1.086 1 98.69 335 PHE A CA 1
ATOM 2737 C C . PHE A 1 335 ? -15.625 18.953 0.404 1 98.69 335 PHE A C 1
ATOM 2739 O O . PHE A 1 335 ? -16.469 18.188 0.856 1 98.69 335 PHE A O 1
ATOM 2746 N N . SER A 1 336 ? -14.961 19.797 1.144 1 98.38 336 SER A N 1
ATOM 2747 C CA . SER A 1 336 ? -15.148 19.844 2.59 1 98.38 336 SER A CA 1
ATOM 2748 C C . SER A 1 336 ? -16.562 20.266 2.955 1 98.38 336 SER A C 1
ATOM 2750 O O . SER A 1 336 ? -17.172 19.688 3.863 1 98.38 336 SER A O 1
ATOM 2752 N N . GLN A 1 337 ? -17.062 21.25 2.281 1 97.94 337 GLN A N 1
ATOM 2753 C CA . GLN A 1 337 ? -18.422 21.703 2.549 1 97.94 337 GLN A CA 1
ATOM 2754 C C . GLN A 1 337 ? -19.422 20.578 2.33 1 97.94 337 GLN A C 1
ATOM 2756 O O . GLN A 1 337 ? -20.359 20.406 3.123 1 97.94 337 GLN A O 1
ATOM 2761 N N . LYS A 1 338 ? -19.219 19.891 1.297 1 98.31 338 LYS A N 1
ATOM 2762 C CA . LYS A 1 338 ? -20.125 18.766 1.034 1 98.31 338 LYS A CA 1
ATOM 2763 C C . LYS A 1 338 ? -19.984 17.688 2.096 1 98.31 338 LYS A C 1
ATOM 2765 O O . LYS A 1 338 ? -20.969 17.125 2.564 1 98.31 338 LYS A O 1
ATOM 2770 N N . LEU A 1 339 ? -18.797 17.375 2.482 1 98.5 339 LEU A N 1
ATOM 2771 C CA . LEU A 1 339 ? -18.547 16.344 3.492 1 98.5 339 LEU A CA 1
ATOM 2772 C C . LEU A 1 339 ? -19.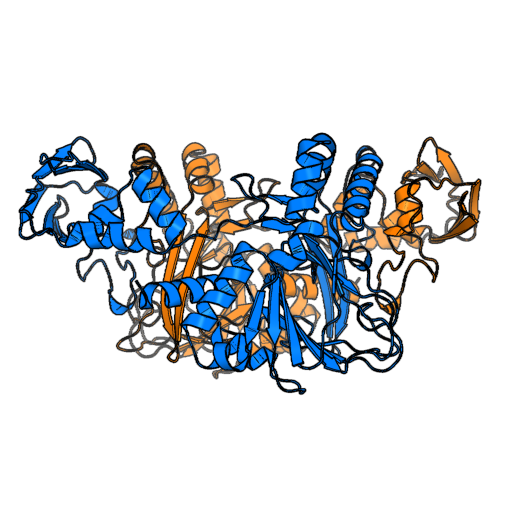312 16.641 4.77 1 98.5 339 LEU A C 1
ATOM 2774 O O . LEU A 1 339 ? -19.859 15.734 5.406 1 98.5 339 LEU A O 1
ATOM 2778 N N . TYR A 1 340 ? -19.391 17.922 5.133 1 98 340 TYR A N 1
ATOM 2779 C CA . TYR A 1 340 ? -19.969 18.312 6.414 1 98 340 TYR A CA 1
ATOM 2780 C C . TYR A 1 340 ? -21.453 18.594 6.27 1 98 340 TYR A C 1
ATOM 2782 O O . TYR A 1 340 ? -22.156 18.781 7.266 1 98 340 TYR A O 1
ATOM 2790 N N . SER A 1 341 ? -21.969 18.656 5.113 1 98.25 341 SER A N 1
ATOM 2791 C CA . SER A 1 341 ? -23.359 19 4.91 1 98.25 341 SER A CA 1
ATOM 2792 C C . SER A 1 341 ? -24.281 17.922 5.488 1 98.25 341 SER A C 1
ATOM 2794 O O . SER A 1 341 ? -23.938 16.734 5.512 1 98.25 341 SER A O 1
ATOM 2796 N N . PRO A 1 342 ? -25.453 18.328 5.879 1 97.81 342 PRO A N 1
ATOM 2797 C CA . PRO A 1 342 ? -26.406 17.344 6.41 1 97.81 342 PRO A CA 1
ATOM 2798 C C . PRO A 1 342 ? -26.812 16.297 5.379 1 97.81 342 PRO A C 1
ATOM 2800 O O . PRO A 1 342 ? -27.359 15.25 5.742 1 97.81 342 PRO A O 1
ATOM 2803 N N . GLU A 1 343 ? -26.531 16.562 4.168 1 98.25 343 GLU A N 1
ATOM 2804 C CA . GLU A 1 343 ? -26.828 15.609 3.104 1 98.25 343 GLU A CA 1
ATOM 2805 C C . GLU A 1 343 ? -25.891 14.406 3.176 1 98.25 343 GLU A C 1
ATOM 2807 O O . GLU A 1 343 ? -26.281 13.297 2.797 1 98.25 343 GLU A O 1
ATOM 2812 N N . TYR A 1 344 ? -24.719 14.578 3.715 1 98.62 344 TYR A N 1
ATOM 2813 C CA . TYR A 1 344 ? -23.75 13.508 3.633 1 98.62 344 TYR A CA 1
ATOM 2814 C C . TYR A 1 344 ? -23.234 13.125 5.016 1 98.62 344 TYR A C 1
ATOM 2816 O O . TYR A 1 344 ? -22.922 11.961 5.273 1 98.62 344 TYR A O 1
ATOM 2824 N N . CYS A 1 345 ? -23.141 14.031 5.914 1 98.5 345 CYS A N 1
ATOM 2825 C CA . CYS A 1 345 ? -22.547 13.797 7.219 1 98.5 345 CYS A CA 1
ATOM 2826 C C . CYS A 1 345 ? -23.562 13.219 8.195 1 98.5 345 CYS A C 1
ATOM 2828 O O . CYS A 1 345 ? -24.656 13.781 8.367 1 98.5 345 CYS A O 1
ATOM 2830 N N . VAL A 1 346 ? -23.234 12.164 8.82 1 98.19 346 VAL A N 1
ATOM 2831 C CA . VAL A 1 346 ? -24.109 11.562 9.82 1 98.19 346 VAL A CA 1
ATOM 2832 C C . VAL A 1 346 ? -23.438 11.586 11.188 1 98.19 346 VAL A C 1
ATOM 2834 O O . VAL A 1 346 ? -22.203 11.586 11.273 1 98.19 346 VAL A O 1
ATOM 2837 N N . GLU A 1 347 ? -24.188 11.648 12.18 1 96 347 GLU A N 1
ATOM 2838 C CA . GLU A 1 347 ? -23.719 11.539 13.555 1 96 347 GLU A CA 1
ATOM 2839 C C . GLU A 1 347 ? -24.25 10.273 14.227 1 96 347 GLU A C 1
ATOM 2841 O O . GLU A 1 347 ? -25.406 9.883 14 1 96 347 GLU A O 1
ATOM 2846 N N . TYR A 1 348 ? -23.391 9.688 14.938 1 94.31 348 TYR A N 1
ATOM 2847 C CA . TYR A 1 348 ? -23.75 8.445 15.609 1 94.31 348 TYR A CA 1
ATOM 2848 C C . TYR A 1 348 ? -23.062 8.336 16.969 1 94.31 348 TYR A C 1
ATOM 2850 O O . TYR A 1 348 ? -21.844 8.5 17.078 1 94.31 348 TYR A O 1
ATOM 2858 N N . MET A 1 349 ? -23.875 8.047 17.984 1 95.19 349 MET A N 1
ATOM 2859 C CA . MET A 1 349 ? -23.312 7.844 19.328 1 95.19 349 MET A CA 1
ATOM 2860 C C . MET A 1 349 ? -23.062 6.367 19.594 1 95.19 349 MET A C 1
ATOM 2862 O O . MET A 1 349 ? -23.984 5.551 19.562 1 95.19 349 MET A O 1
ATOM 2866 N N . LEU A 1 350 ? -21.828 6.098 19.875 1 95.94 350 LEU A N 1
ATOM 2867 C CA . LEU A 1 350 ? -21.469 4.723 20.203 1 95.94 350 LEU A CA 1
ATOM 2868 C C . LEU A 1 350 ? -21.828 4.402 21.656 1 95.94 350 LEU A C 1
ATOM 2870 O O . LEU A 1 350 ? -21.562 5.199 22.547 1 95.94 350 LEU A O 1
ATOM 2874 N N . GLU A 1 351 ? -22.422 3.277 21.859 1 97.31 351 GLU A N 1
ATOM 2875 C CA . GLU A 1 351 ? -22.688 2.773 23.203 1 97.31 351 GLU A CA 1
ATOM 2876 C C . GLU A 1 351 ? -21.562 1.872 23.688 1 97.31 351 GLU A C 1
ATOM 2878 O O . GLU A 1 351 ? -20.891 1.217 22.875 1 97.31 351 GLU A O 1
ATOM 2883 N N . PRO A 1 352 ? -21.375 1.876 25.047 1 98.19 352 PRO A N 1
ATOM 2884 C CA . PRO A 1 352 ? -20.359 0.952 25.547 1 98.19 352 PRO A CA 1
ATOM 2885 C C . PRO A 1 352 ? -20.562 -0.478 25.062 1 98.19 352 PRO A C 1
ATOM 2887 O O . PRO A 1 352 ? -21.688 -0.986 25.062 1 98.19 352 PRO A O 1
ATOM 2890 N N . GLY A 1 353 ? -19.469 -1.059 24.594 1 98.62 353 GLY A N 1
ATOM 2891 C CA . GLY A 1 353 ? -19.547 -2.418 24.078 1 98.62 353 GLY A CA 1
ATOM 2892 C C . GLY A 1 353 ? -19.734 -2.477 22.578 1 98.62 353 GLY A C 1
ATOM 2893 O O . GLY A 1 353 ? -19.656 -3.555 21.969 1 98.62 353 GLY A O 1
ATOM 2894 N N . GLN A 1 354 ? -19.953 -1.332 22.016 1 98.69 354 GLN A N 1
ATOM 2895 C CA . GLN A 1 354 ? -20.047 -1.271 20.562 1 98.69 354 GLN A CA 1
ATOM 2896 C C . GLN A 1 354 ? -18.688 -0.978 19.938 1 98.69 354 GLN A C 1
ATOM 2898 O O . GLN A 1 354 ? -17.859 -0.264 20.516 1 98.69 354 GLN A O 1
ATOM 2903 N N . ILE A 1 355 ? -18.469 -1.575 18.781 1 98.81 355 ILE A N 1
ATOM 2904 C CA . ILE A 1 355 ? -17.297 -1.328 17.953 1 98.81 355 ILE A CA 1
ATOM 2905 C C . ILE A 1 355 ? -17.719 -0.777 16.594 1 98.81 355 ILE A C 1
ATOM 2907 O O . ILE A 1 355 ? -18.406 -1.462 15.836 1 98.81 355 ILE A O 1
ATOM 2911 N N . LEU A 1 356 ? -17.391 0.449 16.391 1 98.75 356 LEU A N 1
ATOM 2912 C CA . LEU A 1 356 ? -17.578 1.028 15.07 1 98.75 356 LEU A CA 1
ATOM 2913 C C . LEU A 1 356 ? -16.484 0.552 14.109 1 98.75 356 LEU A C 1
ATOM 2915 O O . LEU A 1 356 ? -15.297 0.755 14.359 1 98.75 356 LEU A O 1
ATOM 2919 N N . THR A 1 357 ? -16.844 -0.155 13.031 1 98.88 357 THR A N 1
ATOM 2920 C CA . THR A 1 357 ? -15.914 -0.614 12 1 98.88 357 THR A CA 1
ATOM 2921 C C . THR A 1 357 ? -16.203 0.078 10.672 1 98.88 357 THR A C 1
ATOM 2923 O O . THR A 1 357 ? -17.344 0.113 10.211 1 98.88 357 THR A O 1
ATOM 2926 N N . PHE A 1 358 ? -15.172 0.666 10.062 1 98.88 358 PHE A N 1
ATOM 2927 C CA . PHE A 1 358 ? -15.461 1.372 8.82 1 98.88 358 PHE A CA 1
ATOM 2928 C C . PHE A 1 358 ? -14.227 1.421 7.93 1 98.88 358 PHE A C 1
ATOM 2930 O O . PHE A 1 358 ? -13.094 1.305 8.414 1 98.88 358 PHE A O 1
ATOM 2937 N N . ASP A 1 359 ? -14.422 1.534 6.625 1 98.81 359 ASP A N 1
ATOM 2938 C CA . ASP A 1 359 ? -13.398 1.579 5.582 1 98.81 359 ASP A CA 1
ATOM 2939 C C . ASP A 1 359 ? -12.672 2.92 5.586 1 98.81 359 ASP A C 1
ATOM 2941 O O . ASP A 1 359 ? -13.203 3.924 5.105 1 98.81 359 ASP A O 1
ATOM 2945 N N . ASN A 1 360 ? -11.445 2.924 6.004 1 98.88 360 ASN A N 1
ATOM 2946 C CA . ASN A 1 360 ? -10.602 4.102 6.164 1 98.88 360 ASN A CA 1
ATOM 2947 C C . ASN A 1 360 ? -10.141 4.648 4.812 1 98.88 360 ASN A C 1
ATOM 2949 O O . ASN A 1 360 ? -9.609 5.758 4.734 1 98.88 360 ASN A O 1
ATOM 2953 N N . LEU A 1 361 ? -10.32 3.906 3.758 1 98.62 361 LEU A N 1
ATOM 2954 C CA . LEU A 1 361 ? -9.93 4.34 2.42 1 98.62 361 LEU A CA 1
ATOM 2955 C C . LEU A 1 361 ? -11.094 5.035 1.717 1 98.62 361 LEU A C 1
ATOM 2957 O O . LEU A 1 361 ? -10.938 5.539 0.601 1 98.62 361 LEU A O 1
ATOM 2961 N N . ARG A 1 362 ? -12.125 5.102 2.404 1 98.19 362 ARG A N 1
ATOM 2962 C CA . ARG A 1 362 ? -13.352 5.562 1.763 1 98.19 362 ARG A CA 1
ATOM 2963 C C . ARG A 1 362 ? -14.078 6.582 2.633 1 98.19 362 ARG A C 1
ATOM 2965 O O . ARG A 1 362 ? -14.484 7.641 2.15 1 98.19 362 ARG A O 1
ATOM 2972 N N . LEU A 1 363 ? -14.172 6.316 3.891 1 98.75 363 LEU A N 1
ATOM 2973 C CA . LEU A 1 363 ? -14.961 7.148 4.801 1 98.75 363 LEU A CA 1
ATOM 2974 C C . LEU A 1 363 ? -14.055 8.102 5.578 1 98.75 363 LEU A C 1
ATOM 2976 O O . LEU A 1 363 ? -12.961 7.715 6 1 98.75 363 LEU A O 1
ATOM 2980 N N . VAL A 1 364 ? -14.547 9.273 5.781 1 98.81 364 VAL A N 1
ATOM 2981 C CA . VAL A 1 364 ? -13.969 10.164 6.789 1 98.81 364 VAL A CA 1
ATOM 2982 C C . VAL A 1 364 ? -14.781 10.07 8.078 1 98.81 364 VAL A C 1
ATOM 2984 O O . VAL A 1 364 ? -15.969 9.75 8.055 1 98.81 364 VAL A O 1
ATOM 2987 N N . HIS A 1 365 ? -14.078 10.297 9.133 1 98.62 365 HIS A N 1
ATOM 2988 C CA . HIS A 1 365 ? -14.734 10.258 10.438 1 98.62 365 HIS A CA 1
ATOM 2989 C C . HIS A 1 365 ? -14.25 11.398 11.328 1 98.62 365 HIS A C 1
ATOM 2991 O O . HIS A 1 365 ? -13.195 11.977 11.086 1 98.62 365 HIS A O 1
ATOM 2997 N N . GLY A 1 366 ? -15.062 11.781 12.219 1 96.88 366 GLY A N 1
ATOM 2998 C CA . GLY A 1 366 ? -14.758 12.797 13.219 1 96.88 366 GLY A CA 1
ATOM 2999 C C . GLY A 1 366 ? -15.453 12.547 14.539 1 96.88 366 GLY A C 1
ATOM 3000 O O . GLY A 1 366 ? -16.109 11.516 14.727 1 96.88 366 GLY A O 1
ATOM 3001 N N . ARG A 1 367 ? -15.18 13.422 15.438 1 93.88 367 ARG A N 1
ATOM 3002 C CA . ARG A 1 367 ? -15.773 13.344 16.766 1 93.88 367 ARG A CA 1
ATOM 3003 C C . ARG A 1 367 ? -16.188 14.727 17.266 1 93.88 367 ARG A C 1
ATOM 3005 O O . ARG A 1 367 ? -15.398 15.68 17.203 1 93.88 367 ARG A O 1
ATOM 3012 N N . MET A 1 368 ? -17.312 14.789 17.797 1 91.94 368 MET A N 1
ATOM 3013 C CA . MET A 1 368 ? -17.781 16.031 18.406 1 91.94 368 MET A CA 1
ATOM 3014 C C . MET A 1 368 ? -17.125 16.266 19.766 1 91.94 368 MET A C 1
ATOM 3016 O O . MET A 1 368 ? -16.578 15.336 20.359 1 91.94 368 MET A O 1
ATOM 3020 N N . HIS A 1 369 ? -17.203 17.484 20.141 1 89.25 369 HIS A N 1
ATOM 3021 C CA . HIS A 1 369 ? -16.719 17.828 21.469 1 89.25 369 HIS A CA 1
ATOM 3022 C C . HIS A 1 369 ? -17.422 17 22.547 1 89.25 369 HIS A C 1
ATOM 3024 O O . HIS A 1 369 ? -18.594 16.656 22.406 1 89.25 369 HIS A O 1
ATOM 3030 N N . TYR A 1 370 ? -16.625 16.672 23.609 1 89.69 370 TYR A N 1
ATOM 3031 C CA . TYR A 1 370 ? -17.266 15.914 24.672 1 89.69 370 TYR A CA 1
ATOM 3032 C C . TYR A 1 370 ? -16.75 16.359 26.047 1 89.69 370 TYR A C 1
ATOM 3034 O O . TYR A 1 370 ? -15.742 17.062 26.141 1 89.69 370 TYR A O 1
ATOM 3042 N N . GLU A 1 371 ? -17.484 16.031 26.969 1 88.94 371 GLU A N 1
ATOM 3043 C CA . GLU A 1 371 ? -17.156 16.281 28.375 1 88.94 371 GLU A CA 1
ATOM 3044 C C . GLU A 1 371 ? -17.109 14.969 29.156 1 88.94 371 GLU A C 1
ATOM 3046 O O . GLU A 1 371 ? -17.781 14 28.812 1 88.94 371 GLU A O 1
ATOM 3051 N N . GLY A 1 372 ? -16.234 15.031 30.172 1 85.81 372 GLY A N 1
ATOM 3052 C CA . GLY A 1 372 ? -16.094 13.852 31 1 85.81 372 GLY A CA 1
ATOM 3053 C C . GLY A 1 372 ? -15.102 12.844 30.453 1 85.81 372 GLY A C 1
ATOM 3054 O O . GLY A 1 372 ? -14.258 13.188 29.625 1 85.81 372 GLY A O 1
ATOM 3055 N N . GLY A 1 373 ? -15.188 11.602 31.062 1 88.31 373 GLY A N 1
ATOM 3056 C CA . GLY A 1 373 ? -14.273 10.555 30.625 1 88.31 373 GLY A CA 1
ATOM 3057 C C . GLY A 1 373 ? -14.758 9.805 29.391 1 88.31 373 GLY A C 1
ATOM 3058 O O . GLY A 1 373 ? -15.961 9.555 29.25 1 88.31 373 GLY A O 1
ATOM 3059 N N . ARG A 1 374 ? -13.93 9.57 28.547 1 91.44 374 ARG A N 1
ATOM 3060 C CA . ARG A 1 374 ? -14.188 8.805 27.328 1 91.44 374 ARG A CA 1
ATOM 3061 C C . ARG A 1 374 ? -12.992 7.93 26.969 1 91.44 374 ARG A C 1
ATOM 3063 O O . ARG A 1 374 ? -11.844 8.383 27 1 91.44 374 ARG A O 1
ATOM 3070 N N . LEU A 1 375 ? -13.297 6.672 26.703 1 95.12 375 LEU A N 1
ATOM 3071 C CA . LEU A 1 375 ? -12.219 5.766 26.344 1 95.12 375 LEU A CA 1
ATOM 3072 C C . LEU A 1 375 ? -12.609 4.906 25.141 1 95.12 375 LEU A C 1
ATOM 3074 O O . LEU A 1 375 ? -13.57 4.137 25.219 1 95.12 375 LEU A O 1
ATOM 3078 N N . ILE A 1 376 ? -11.859 5.059 24.109 1 96.44 376 ILE A N 1
ATOM 3079 C CA . ILE A 1 376 ? -12.016 4.254 22.906 1 96.44 376 ILE A CA 1
ATOM 3080 C C . ILE A 1 376 ? -10.742 3.449 22.641 1 96.44 376 ILE A C 1
ATOM 3082 O O . ILE A 1 376 ? -9.633 3.992 22.703 1 96.44 376 ILE A O 1
ATOM 3086 N N . GLU A 1 377 ? -10.867 2.178 22.5 1 98.06 377 GLU A N 1
ATOM 3087 C CA . GLU A 1 377 ? -9.773 1.362 21.984 1 98.06 377 GLU A CA 1
ATOM 3088 C C . GLU A 1 377 ? -9.797 1.291 20.469 1 98.06 377 GLU A C 1
ATOM 3090 O O . GLU A 1 377 ? -10.82 0.956 19.875 1 98.06 377 GLU A O 1
ATOM 3095 N N . GLY A 1 378 ? -8.688 1.61 19.844 1 98.06 378 GLY A N 1
ATOM 3096 C CA . GLY A 1 378 ? -8.625 1.621 18.391 1 98.06 378 GLY A CA 1
ATOM 3097 C C . GLY A 1 378 ? -7.633 0.616 17.828 1 98.06 378 GLY A C 1
ATOM 3098 O O . GLY A 1 378 ? -6.645 0.282 18.484 1 98.06 378 GLY A O 1
ATOM 3099 N N . ALA A 1 379 ? -7.895 0.121 16.672 1 98.75 379 ALA A N 1
ATOM 3100 C CA . ALA A 1 379 ? -7.008 -0.772 15.922 1 98.75 379 ALA A CA 1
ATOM 3101 C C . ALA A 1 379 ? -7.324 -0.74 14.43 1 98.75 379 ALA A C 1
ATOM 3103 O O . ALA A 1 379 ? -8.297 -0.113 14.008 1 98.75 379 ALA A O 1
ATOM 3104 N N . TYR A 1 380 ? -6.445 -1.454 13.664 1 98.81 380 TYR A N 1
ATOM 3105 C CA . TYR A 1 380 ? -6.625 -1.412 12.211 1 98.81 380 TYR A CA 1
ATOM 3106 C C . TYR A 1 380 ? -6.508 -2.807 11.609 1 98.81 380 TYR A C 1
ATOM 3108 O O . TYR A 1 380 ? -5.801 -3.664 12.141 1 98.81 380 TYR A O 1
ATOM 3116 N N . LEU A 1 381 ? -7.211 -2.975 10.508 1 98.75 381 LEU A N 1
ATOM 3117 C CA . LEU A 1 381 ? -7.062 -4.125 9.625 1 98.75 381 LEU A CA 1
ATOM 3118 C C . LEU A 1 381 ? -6.699 -3.684 8.211 1 98.75 381 LEU A C 1
ATOM 3120 O O . LEU A 1 381 ? -6.984 -2.551 7.816 1 98.75 381 LEU A O 1
ATOM 3124 N N . ASP A 1 382 ? -6.094 -4.629 7.473 1 98.5 382 ASP A N 1
ATOM 3125 C CA . ASP A 1 382 ? -5.797 -4.379 6.062 1 98.5 382 ASP A CA 1
ATOM 3126 C C . ASP A 1 382 ? -6.77 -5.125 5.156 1 98.5 382 ASP A C 1
ATOM 3128 O O . ASP A 1 382 ? -7.117 -6.277 5.426 1 98.5 382 ASP A O 1
ATOM 3132 N N . TRP A 1 383 ? -7.074 -4.496 4.086 1 98.38 383 TRP A N 1
ATOM 3133 C CA . TRP A 1 383 ? -8.008 -5.102 3.143 1 98.38 383 TRP A CA 1
ATOM 3134 C C . TRP A 1 383 ? -7.41 -6.348 2.5 1 98.38 383 TRP A C 1
ATOM 3136 O O . TRP A 1 383 ? -8.133 -7.281 2.146 1 98.38 383 TRP A O 1
ATOM 3146 N N . ASP A 1 384 ? -6.082 -6.438 2.338 1 98.12 384 ASP A N 1
ATOM 3147 C CA . ASP A 1 384 ? -5.449 -7.652 1.834 1 98.12 384 ASP A CA 1
ATOM 3148 C C . ASP A 1 384 ? -5.934 -8.883 2.594 1 98.12 384 ASP A C 1
ATOM 3150 O O . ASP A 1 384 ? -6.293 -9.891 1.985 1 98.12 384 ASP A O 1
ATOM 3154 N N . HIS A 1 385 ? -6.008 -8.711 3.865 1 98 385 HIS A N 1
ATOM 3155 C CA . HIS A 1 385 ? -6.312 -9.844 4.723 1 98 385 HIS A CA 1
ATOM 3156 C C . HIS A 1 385 ? -7.82 -10.062 4.84 1 98 385 HIS A C 1
ATOM 3158 O O . HIS A 1 385 ? -8.281 -11.195 4.957 1 98 385 HIS A O 1
ATOM 3164 N N . ILE A 1 386 ? -8.523 -8.977 4.797 1 98.56 386 ILE A N 1
ATOM 3165 C CA . ILE A 1 386 ? -9.977 -9.094 4.848 1 98.56 386 ILE A CA 1
ATOM 3166 C C . ILE A 1 386 ? -10.477 -9.836 3.613 1 98.56 386 ILE A C 1
ATOM 3168 O O . ILE A 1 386 ? -11.266 -10.781 3.727 1 98.56 386 ILE A O 1
ATOM 3172 N N . TYR A 1 387 ? -10.023 -9.484 2.479 1 98.19 387 TYR A N 1
ATOM 3173 C CA . TYR A 1 387 ? -10.469 -10.148 1.261 1 98.19 387 TYR A CA 1
ATOM 3174 C C . TYR A 1 387 ? -9.953 -11.578 1.201 1 98.19 387 TYR A C 1
ATOM 3176 O O . TYR A 1 387 ? -10.625 -12.469 0.674 1 98.19 387 TYR A O 1
ATOM 3184 N N . SER A 1 388 ? -8.719 -11.781 1.678 1 98.06 388 SER A N 1
ATOM 3185 C CA . SER A 1 388 ? -8.242 -13.156 1.801 1 98.06 388 SER A CA 1
ATOM 3186 C C . SER A 1 388 ? -9.219 -14 2.619 1 98.06 388 SER A C 1
ATOM 3188 O O . SER A 1 388 ? -9.594 -15.102 2.205 1 98.06 388 SER A O 1
ATOM 3190 N N . ARG A 1 389 ? -9.617 -13.477 3.734 1 97.75 389 ARG A N 1
ATOM 3191 C CA . ARG A 1 389 ? -10.531 -14.195 4.617 1 97.75 389 ARG A CA 1
ATOM 3192 C C . ARG A 1 389 ? -11.883 -14.414 3.947 1 97.75 389 ARG A C 1
ATOM 3194 O O . ARG A 1 389 ? -12.469 -15.492 4.055 1 97.75 389 ARG A O 1
ATOM 3201 N N . LEU A 1 390 ? -12.375 -13.43 3.26 1 97.75 390 LEU A N 1
ATOM 3202 C CA . LEU A 1 390 ? -13.641 -13.547 2.537 1 97.75 390 LEU A CA 1
ATOM 3203 C C . LEU A 1 390 ? -13.578 -14.672 1.514 1 97.75 390 LEU A C 1
ATOM 3205 O O . LEU A 1 390 ? -14.516 -15.469 1.403 1 97.75 390 LEU A O 1
ATOM 3209 N N . ARG A 1 391 ? -12.5 -14.734 0.825 1 97.12 391 ARG A N 1
ATOM 3210 C CA . ARG A 1 391 ? -12.359 -15.773 -0.191 1 97.12 391 ARG A CA 1
ATOM 3211 C C . ARG A 1 391 ? -12.336 -17.156 0.443 1 97.12 391 ARG A C 1
ATOM 3213 O O . ARG A 1 391 ? -12.922 -18.109 -0.093 1 97.12 391 ARG A O 1
ATOM 3220 N N . ILE A 1 392 ? -11.664 -17.266 1.579 1 96.88 392 ILE A N 1
ATOM 3221 C CA . ILE A 1 392 ? -11.609 -18.547 2.283 1 96.88 392 ILE A CA 1
ATOM 3222 C C . ILE A 1 392 ? -13.008 -18.938 2.762 1 96.88 392 ILE A C 1
ATOM 3224 O O . ILE A 1 392 ? -13.422 -20.094 2.6 1 96.88 392 ILE A O 1
ATOM 3228 N N . LEU A 1 393 ? -13.711 -17.969 3.332 1 96.38 393 LEU A N 1
ATOM 3229 C CA . LEU A 1 393 ? -15.047 -18.219 3.865 1 96.38 393 LEU A CA 1
ATOM 3230 C C . LEU A 1 393 ? -16.016 -18.562 2.742 1 96.38 393 LEU A C 1
ATOM 3232 O O . LEU A 1 393 ? -16.922 -19.391 2.92 1 96.38 393 LEU A O 1
ATOM 3236 N N . GLN A 1 394 ? -15.883 -17.938 1.654 1 93.06 394 GLN A N 1
ATOM 3237 C CA . GLN A 1 394 ? -16.734 -18.188 0.501 1 93.06 394 GLN A CA 1
ATOM 3238 C C . GLN A 1 394 ? -16.562 -19.609 -0.023 1 93.06 394 GLN A C 1
ATOM 3240 O O . GLN A 1 394 ? -17.531 -20.234 -0.468 1 93.06 394 GLN A O 1
ATOM 3245 N N . SER A 1 395 ? -15.391 -20.109 -0.072 1 85.56 395 SER A N 1
ATOM 3246 C CA . SER A 1 395 ? -15.086 -21.438 -0.59 1 85.56 395 SER A CA 1
ATOM 3247 C C . SER A 1 395 ? -15.656 -22.516 0.315 1 85.56 395 SER A C 1
ATOM 3249 O O . SER A 1 395 ? -15.883 -23.656 -0.129 1 85.56 395 SER A O 1
ATOM 3251 N N . LYS A 1 396 ? -15.82 -22.266 1.52 1 75.5 396 LYS A N 1
ATOM 3252 C CA . LYS A 1 396 ? -16.375 -23.234 2.455 1 75.5 396 LYS A CA 1
ATOM 3253 C C . LYS A 1 396 ? -17.875 -23.422 2.234 1 75.5 396 LYS A C 1
ATOM 3255 O O . LYS A 1 396 ? -18.422 -24.5 2.486 1 75.5 396 LYS A O 1
ATOM 3260 N N . TYR A 1 397 ? -18.5 -22.422 1.761 1 61.25 397 TYR A N 1
ATOM 3261 C CA . TYR A 1 397 ? -19.953 -22.484 1.673 1 61.25 397 TYR A CA 1
ATOM 3262 C C . TYR A 1 397 ? -20.406 -22.641 0.228 1 61.25 397 TYR A C 1
ATOM 3264 O O . TYR A 1 397 ? -21.594 -22.812 -0.041 1 61.25 397 TYR A O 1
ATOM 3272 N N . THR A 1 398 ? -19.547 -22.531 -0.698 1 53.75 398 THR A N 1
ATOM 3273 C CA . THR A 1 398 ? -19.891 -22.859 -2.072 1 53.75 398 THR A CA 1
ATOM 3274 C C . THR A 1 398 ? -19.375 -24.25 -2.445 1 53.75 398 THR A C 1
ATOM 3276 O O . THR A 1 398 ? -18.297 -24.641 -2.016 1 53.75 398 THR A O 1
ATOM 3279 N N . MET B 1 1 ? 28.906 15.641 -1.914 1 20.84 1 MET B N 1
ATOM 3280 C CA . MET B 1 1 ? 27.469 15.461 -1.837 1 20.84 1 MET B CA 1
ATOM 3281 C C . MET B 1 1 ? 26.891 16.188 -0.627 1 20.84 1 MET B C 1
ATOM 3283 O O . MET B 1 1 ? 25.672 16.203 -0.421 1 20.84 1 MET B O 1
ATOM 3287 N N . LEU B 1 2 ? 27.766 16.531 0.295 1 23.84 2 LEU B N 1
ATOM 3288 C CA . LEU B 1 2 ? 27.781 17.109 1.638 1 23.84 2 LEU B CA 1
ATOM 3289 C C . LEU B 1 2 ? 27.469 18.594 1.601 1 23.84 2 LEU B C 1
ATOM 3291 O O . LEU B 1 2 ? 27.203 19.203 2.639 1 23.84 2 LEU B O 1
ATOM 3295 N N . ARG B 1 3 ? 27.703 19.203 0.391 1 27.36 3 ARG B N 1
ATOM 3296 C CA . ARG B 1 3 ? 27.969 20.641 0.32 1 27.36 3 ARG B CA 1
ATOM 3297 C C . ARG B 1 3 ? 26.656 21.438 0.291 1 27.36 3 ARG B C 1
ATOM 3299 O O . ARG B 1 3 ? 26.656 22.656 0.438 1 27.36 3 ARG B O 1
ATOM 3306 N N . TYR B 1 4 ? 25.625 20.672 -0.245 1 26.16 4 TYR B N 1
ATOM 3307 C CA . TYR B 1 4 ? 24.5 21.531 -0.6 1 26.16 4 TYR B CA 1
ATOM 3308 C C . TYR B 1 4 ? 23.656 21.844 0.623 1 26.16 4 TYR B C 1
ATOM 3310 O O . TYR B 1 4 ? 22.688 22.609 0.533 1 26.16 4 TYR B O 1
ATOM 3318 N N . SER B 1 5 ? 23.828 21.047 1.656 1 30.86 5 SER B N 1
ATOM 3319 C CA . SER B 1 5 ? 23.094 21.406 2.865 1 30.86 5 SER B CA 1
ATOM 3320 C C . SER B 1 5 ? 23.531 22.75 3.418 1 30.86 5 SER B C 1
ATOM 3322 O O . SER B 1 5 ? 22.766 23.422 4.109 1 30.86 5 SER B O 1
ATOM 3324 N N . SER B 1 6 ? 24.844 23.016 3.119 1 31.88 6 SER B N 1
ATOM 3325 C CA . SER B 1 6 ? 25.453 24.234 3.643 1 31.88 6 SER B CA 1
ATOM 3326 C C . SER B 1 6 ? 24.875 25.469 2.975 1 31.88 6 SER B C 1
ATOM 3328 O O . SER B 1 6 ? 25.078 26.594 3.455 1 31.88 6 SER B O 1
ATOM 3330 N N . ARG B 1 7 ? 24.406 25.156 1.7 1 36.25 7 ARG B N 1
ATOM 3331 C CA . ARG B 1 7 ? 24.062 26.344 0.934 1 36.25 7 ARG B CA 1
ATOM 3332 C C . ARG B 1 7 ? 22.75 26.938 1.421 1 36.25 7 ARG B C 1
ATOM 3334 O O . ARG B 1 7 ? 22.531 28.141 1.291 1 36.25 7 ARG B O 1
ATOM 3341 N N . LEU B 1 8 ? 21.953 25.969 2.006 1 34.62 8 LEU B N 1
ATOM 3342 C CA . LEU B 1 8 ? 20.703 26.562 2.449 1 34.62 8 LEU B CA 1
ATOM 3343 C C . LEU B 1 8 ? 20.891 27.281 3.783 1 34.62 8 LEU B C 1
ATOM 3345 O O . LEU B 1 8 ? 20.328 28.359 3.998 1 34.62 8 LEU B O 1
ATOM 3349 N N . CYS B 1 9 ? 21.703 26.656 4.68 1 35.09 9 CYS B N 1
ATOM 3350 C CA . CYS B 1 9 ? 21.953 27.312 5.953 1 35.09 9 CYS B CA 1
ATOM 3351 C C . CYS B 1 9 ? 22.797 28.578 5.762 1 35.09 9 CYS B C 1
ATOM 3353 O O . CYS B 1 9 ? 22.766 29.484 6.598 1 35.09 9 CYS B O 1
ATOM 3355 N N . ASP B 1 10 ? 23.734 28.406 4.805 1 37.19 10 ASP B N 1
ATOM 3356 C CA . ASP B 1 10 ? 24.609 29.562 4.645 1 37.19 10 ASP B CA 1
ATOM 3357 C C . ASP B 1 10 ? 23.812 30.781 4.18 1 37.19 10 ASP B C 1
ATOM 3359 O O . ASP B 1 10 ? 24.25 31.922 4.371 1 37.19 10 ASP B O 1
ATOM 3363 N N . LEU B 1 11 ? 22.703 30.453 3.533 1 36.91 11 LEU B N 1
ATOM 3364 C CA . LEU B 1 11 ? 21.969 31.641 3.115 1 36.91 11 LEU B CA 1
ATOM 3365 C C . LEU B 1 11 ? 21.359 32.344 4.316 1 36.91 11 LEU B C 1
ATOM 3367 O O . LEU B 1 11 ? 21.109 33.562 4.266 1 36.91 11 LEU B O 1
ATOM 3371 N N . VAL B 1 12 ? 21.125 31.594 5.531 1 37.22 12 VAL B N 1
ATOM 3372 C CA . VAL B 1 12 ? 20.438 32.312 6.605 1 37.22 12 VAL B CA 1
ATOM 3373 C C . VAL B 1 12 ? 21.438 33.188 7.348 1 37.22 12 VAL B C 1
ATOM 3375 O O . VAL B 1 12 ? 21.062 34.188 7.977 1 37.22 12 VAL B O 1
ATOM 3378 N N . ARG B 1 13 ? 22.734 32.844 7.492 1 36.31 13 ARG B N 1
ATOM 3379 C CA . ARG B 1 13 ? 23.531 33.594 8.453 1 36.31 13 ARG B CA 1
ATOM 3380 C C . ARG B 1 13 ? 23.906 34.969 7.902 1 36.31 13 ARG B C 1
ATOM 3382 O O . ARG B 1 13 ? 24.547 35.75 8.594 1 36.31 13 ARG B O 1
ATOM 3389 N N . SER B 1 14 ? 24.219 35.094 6.672 1 34.72 14 SER B N 1
ATOM 3390 C CA . SER B 1 14 ? 24.594 36.469 6.477 1 34.72 14 SER B CA 1
ATOM 3391 C C . SER B 1 14 ? 23.453 37.406 6.867 1 34.72 14 SER B C 1
ATOM 3393 O O . SER B 1 14 ? 22.375 37.375 6.289 1 34.72 14 SER B O 1
ATOM 3395 N N . SER B 1 15 ? 23.328 37.781 8.062 1 35.06 15 SER B N 1
ATOM 3396 C CA . SER B 1 15 ? 22.578 38.875 8.672 1 35.06 15 SER B CA 1
ATOM 3397 C C . SER B 1 15 ? 22.672 40.125 7.828 1 35.06 15 SER B C 1
ATOM 3399 O O . SER B 1 15 ? 23.109 41.188 8.305 1 35.06 15 SER B O 1
ATOM 3401 N N . MET B 1 16 ? 23.422 40.188 6.637 1 39.53 16 MET B N 1
ATOM 3402 C CA . MET B 1 16 ? 23.156 41.406 5.895 1 39.53 16 MET B CA 1
ATOM 3403 C C . MET B 1 16 ? 21.672 41.719 5.848 1 39.53 16 MET B C 1
ATOM 3405 O O . MET B 1 16 ? 20.844 40.812 5.664 1 39.53 16 MET B O 1
ATOM 3409 N N . ARG B 1 17 ? 21.281 42.844 6.406 1 46.25 17 ARG B N 1
ATOM 3410 C CA . ARG B 1 17 ? 19.953 43.438 6.477 1 46.25 17 ARG B CA 1
ATOM 3411 C C . ARG B 1 17 ? 19.188 43.219 5.18 1 46.25 17 ARG B C 1
ATOM 3413 O O . ARG B 1 17 ? 19.281 44 4.246 1 46.25 17 ARG B O 1
ATOM 3420 N N . SER B 1 18 ? 19.359 42.219 4.402 1 53.28 18 SER B N 1
ATOM 3421 C CA . SER B 1 18 ? 18.531 42.031 3.215 1 53.28 18 SER B CA 1
ATOM 3422 C C . SER B 1 18 ? 17.078 42.438 3.494 1 53.28 18 SER B C 1
ATOM 3424 O O . SER B 1 18 ? 16.469 41.938 4.445 1 53.28 18 SER B O 1
ATOM 3426 N N . ILE B 1 19 ? 16.859 43.688 3.229 1 75.12 19 ILE B N 1
ATOM 3427 C CA . ILE B 1 19 ? 15.602 44.344 3.58 1 75.12 19 ILE B CA 1
ATOM 3428 C C . ILE B 1 19 ? 14.469 43.75 2.742 1 75.12 19 ILE B C 1
ATOM 3430 O O . ILE B 1 19 ? 14.422 43.969 1.525 1 75.12 19 ILE B O 1
ATOM 3434 N N . TRP B 1 20 ? 13.961 42.625 3.117 1 88.44 20 TRP B N 1
ATOM 3435 C CA . TRP B 1 20 ? 12.734 42.156 2.488 1 88.44 20 TRP B CA 1
ATOM 3436 C C . TRP B 1 20 ? 11.625 43.188 2.584 1 88.44 20 TRP B C 1
ATOM 3438 O O . TRP B 1 20 ? 11.523 43.906 3.588 1 88.44 20 TRP B O 1
ATOM 3448 N N . THR B 1 21 ? 11.008 43.375 1.458 1 91.31 21 THR B N 1
ATOM 3449 C CA . THR B 1 21 ? 9.797 44.188 1.461 1 91.31 21 THR B CA 1
ATOM 3450 C C . THR B 1 21 ? 8.57 43.312 1.209 1 91.31 21 THR B C 1
ATOM 3452 O O . THR B 1 21 ? 8.672 42.219 0.64 1 91.31 21 THR B O 1
ATOM 3455 N N . VAL B 1 22 ? 7.441 43.719 1.729 1 94.75 22 VAL B N 1
ATOM 3456 C CA . VAL B 1 22 ? 6.203 42.969 1.585 1 94.75 22 VAL B CA 1
ATOM 3457 C C . VAL B 1 22 ? 5.133 43.844 0.933 1 94.75 22 VAL B C 1
ATOM 3459 O O . VAL B 1 22 ? 5.051 45.031 1.204 1 94.75 22 VAL B O 1
ATOM 3462 N N . SER B 1 23 ? 4.434 43.312 -0.016 1 93.31 23 SER B N 1
ATOM 3463 C CA . SER B 1 23 ? 3.285 43.938 -0.655 1 93.31 23 SER B CA 1
ATOM 3464 C C . SER B 1 23 ? 2.25 42.906 -1.079 1 93.31 23 SER B C 1
ATOM 3466 O O . SER B 1 23 ? 2.463 41.719 -0.914 1 93.31 23 SER B O 1
ATOM 3468 N N . THR B 1 24 ? 1.093 43.344 -1.408 1 94.31 24 THR B N 1
ATOM 3469 C CA . THR B 1 24 ? 0.067 42.469 -1.965 1 94.31 24 THR B CA 1
ATOM 3470 C C . THR B 1 24 ? -0.008 42.625 -3.482 1 94.31 24 THR B C 1
ATOM 3472 O O . THR B 1 24 ? 0.106 43.719 -4.008 1 94.31 24 THR B O 1
ATOM 3475 N N . CYS B 1 25 ? 0 41.562 -4.09 1 90.5 25 CYS B N 1
ATOM 3476 C CA . CYS B 1 25 ? -0.142 41.562 -5.543 1 90.5 25 CYS B CA 1
ATOM 3477 C C . CYS B 1 25 ? -1.197 40.562 -5.984 1 90.5 25 CYS B C 1
ATOM 3479 O O . CYS B 1 25 ? -0.977 39.344 -5.914 1 90.5 25 CYS B O 1
ATOM 3481 N N . GLU B 1 26 ? -2.338 41.062 -6.531 1 89.19 26 GLU B N 1
ATOM 3482 C CA . GLU B 1 26 ? -3.449 40.188 -6.945 1 89.19 26 GLU B CA 1
ATOM 3483 C C . GLU B 1 26 ? -3.965 39.375 -5.781 1 89.19 26 GLU B C 1
ATOM 3485 O O . GLU B 1 26 ? -4.379 39.906 -4.754 1 89.19 26 GLU B O 1
ATOM 3490 N N . HIS B 1 27 ? -3.762 38.125 -5.879 1 93.12 27 HIS B N 1
ATOM 3491 C CA . HIS B 1 27 ? -4.277 37.25 -4.84 1 93.12 27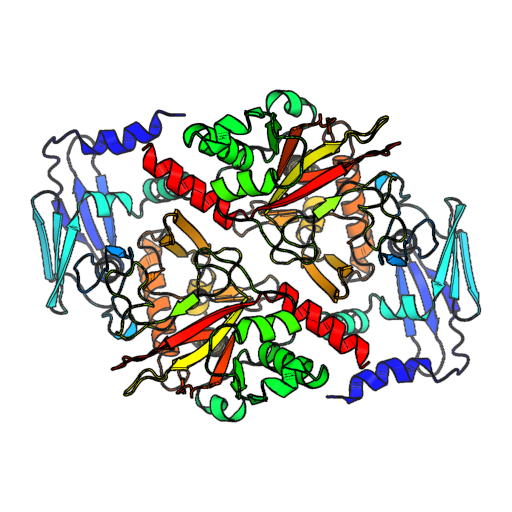 HIS B CA 1
ATOM 3492 C C . HIS B 1 27 ? -3.146 36.625 -4.023 1 93.12 27 HIS B C 1
ATOM 3494 O O . HIS B 1 27 ? -3.316 35.562 -3.41 1 93.12 27 HIS B O 1
ATOM 3500 N N . ASN B 1 28 ? -1.953 37.406 -4.008 1 97.19 28 ASN B N 1
ATOM 3501 C CA . ASN B 1 28 ? -0.771 36.875 -3.336 1 97.19 28 ASN B CA 1
ATOM 3502 C C . ASN B 1 28 ? -0.106 37.938 -2.459 1 97.19 28 ASN B C 1
ATOM 3504 O O . ASN B 1 28 ? -0.253 39.125 -2.705 1 97.19 28 ASN B O 1
ATOM 3508 N N . LEU B 1 29 ? 0.513 37.438 -1.449 1 96.88 29 LEU B N 1
ATOM 3509 C CA . LEU B 1 29 ? 1.553 38.188 -0.781 1 96.88 29 LEU B CA 1
ATOM 3510 C C . LEU B 1 29 ? 2.855 38.156 -1.572 1 96.88 29 LEU B C 1
ATOM 3512 O O . LEU B 1 29 ? 3.293 37.094 -2.002 1 96.88 29 LEU B O 1
ATOM 3516 N N . CYS B 1 30 ? 3.387 39.281 -1.812 1 95.44 30 CYS B N 1
ATOM 3517 C CA . CYS B 1 30 ? 4.629 39.375 -2.574 1 95.44 30 CYS B CA 1
ATOM 3518 C C . CYS B 1 30 ? 5.781 39.812 -1.682 1 95.44 30 CYS B C 1
ATOM 3520 O O . CYS B 1 30 ? 5.707 40.875 -1.033 1 95.44 30 CYS B O 1
ATOM 3522 N N . LEU B 1 31 ? 6.785 38.969 -1.618 1 95.06 31 LEU B N 1
ATOM 3523 C CA . LEU B 1 31 ? 8.016 39.281 -0.906 1 95.06 31 LEU B CA 1
ATOM 3524 C C . LEU B 1 31 ? 9.156 39.562 -1.884 1 95.06 31 LEU B C 1
ATOM 3526 O O . LEU B 1 31 ? 9.328 38.812 -2.855 1 95.06 31 LEU B O 1
ATOM 3530 N N . SER B 1 32 ? 9.797 40.594 -1.675 1 91.25 32 SER B N 1
ATOM 3531 C CA . SER B 1 32 ? 10.898 40.938 -2.572 1 91.25 32 SER B CA 1
ATOM 3532 C C . SER B 1 32 ? 12.141 41.344 -1.793 1 91.25 32 SER B C 1
ATOM 3534 O O . SER B 1 32 ? 12.039 41.875 -0.692 1 91.25 32 SER B O 1
ATOM 3536 N N . HIS B 1 33 ? 13.242 40.812 -2.307 1 84.38 33 HIS B N 1
ATOM 3537 C CA . HIS B 1 33 ? 14.539 41.281 -1.807 1 84.38 33 HIS B CA 1
ATOM 3538 C C . HIS B 1 33 ? 15.383 41.875 -2.926 1 84.38 33 HIS B C 1
ATOM 3540 O O . HIS B 1 33 ? 15.438 41.312 -4.027 1 84.38 33 HIS B O 1
ATOM 3546 N N . ASP B 1 34 ? 15.766 43.188 -2.984 1 71.88 34 ASP B N 1
ATOM 3547 C CA . ASP B 1 34 ? 16.422 43.906 -4.074 1 71.88 34 ASP B CA 1
ATOM 3548 C C . ASP B 1 34 ? 17.938 43.844 -3.955 1 71.88 34 ASP B C 1
ATOM 3550 O O . ASP B 1 34 ? 18.656 44.281 -4.844 1 71.88 34 ASP B O 1
ATOM 3554 N N . GLN B 1 35 ? 18.234 43.281 -3.041 1 65.94 35 GLN B N 1
ATOM 3555 C CA . GLN B 1 35 ? 19.703 43.344 -2.986 1 65.94 35 GLN B CA 1
ATOM 3556 C C . GLN B 1 35 ? 20.344 42.25 -3.836 1 65.94 35 GLN B C 1
ATOM 3558 O O . GLN B 1 35 ? 19.688 41.281 -4.203 1 65.94 35 GLN B O 1
ATOM 3563 N N . ASP B 1 36 ? 21.562 42.344 -4.207 1 60.97 36 ASP B N 1
ATOM 3564 C CA . ASP B 1 36 ? 22.547 41.625 -5.031 1 60.97 36 ASP B CA 1
ATOM 3565 C C . ASP B 1 36 ? 21.891 40.438 -5.77 1 60.97 36 ASP B C 1
ATOM 3567 O O . ASP B 1 36 ? 22.141 40.25 -6.957 1 60.97 36 ASP B O 1
ATOM 3571 N N . ASP B 1 37 ? 20.906 39.719 -5.086 1 65.12 37 ASP B N 1
ATOM 3572 C CA . ASP B 1 37 ? 20.188 38.625 -5.734 1 65.12 37 ASP B CA 1
ATOM 3573 C C . ASP B 1 37 ? 18.688 38.781 -5.574 1 65.12 37 ASP B C 1
ATOM 3575 O O . ASP B 1 37 ? 18.094 38.219 -4.66 1 65.12 37 ASP B O 1
ATOM 3579 N N . PRO B 1 38 ? 18.188 39.594 -6.547 1 76.38 38 PRO B N 1
ATOM 3580 C CA . PRO B 1 38 ? 16.766 39.875 -6.391 1 76.38 38 PRO B CA 1
ATOM 3581 C C . PRO B 1 38 ? 15.922 38.594 -6.383 1 76.38 38 PRO B C 1
ATOM 3583 O O . PRO B 1 38 ? 16.125 37.719 -7.207 1 76.38 38 PRO B O 1
ATOM 3586 N N . GLN B 1 39 ? 15.227 38.438 -5.285 1 83.62 39 GLN B N 1
ATOM 3587 C CA . GLN B 1 39 ? 14.273 37.344 -5.156 1 83.62 39 GLN B CA 1
ATOM 3588 C C . GLN B 1 39 ? 12.844 37.875 -5.047 1 83.62 39 GLN B C 1
ATOM 3590 O O . GLN B 1 39 ? 12.602 38.875 -4.383 1 83.62 39 GLN B O 1
ATOM 3595 N N . TYR B 1 40 ? 11.992 37.25 -5.828 1 90.56 40 TYR B N 1
ATOM 3596 C CA . TYR B 1 40 ? 10.57 37.562 -5.785 1 90.56 40 TYR B CA 1
ATOM 3597 C C . TYR B 1 40 ? 9.75 36.312 -5.473 1 90.56 40 TYR B C 1
ATOM 3599 O O . TYR B 1 40 ? 9.789 35.344 -6.223 1 90.56 40 TYR B O 1
ATOM 3607 N N . LEU B 1 41 ? 9.188 36.375 -4.312 1 95.62 41 LEU B N 1
ATOM 3608 C CA . LEU B 1 41 ? 8.398 35.219 -3.875 1 95.62 41 LEU B CA 1
ATOM 3609 C C . LEU B 1 41 ? 6.93 35.625 -3.721 1 95.62 41 LEU B C 1
ATOM 3611 O O . LEU B 1 41 ? 6.613 36.719 -3.287 1 95.62 41 LEU B O 1
ATOM 3615 N N . LYS B 1 42 ? 6.082 34.75 -4.145 1 97.19 42 LYS B N 1
ATOM 3616 C CA . LYS B 1 42 ? 4.641 34.938 -4.016 1 97.19 42 LYS B CA 1
ATOM 3617 C C . LYS B 1 42 ? 4.004 33.844 -3.18 1 97.19 42 LYS B C 1
ATOM 3619 O O . LYS B 1 42 ? 4.371 32.688 -3.305 1 97.19 42 LYS B O 1
ATOM 3624 N N . PHE B 1 43 ? 3.078 34.25 -2.33 1 98.12 43 PHE B N 1
ATOM 3625 C CA . PHE B 1 43 ? 2.334 33.312 -1.492 1 98.12 43 PHE B CA 1
ATOM 3626 C C . PHE B 1 43 ? 0.838 33.594 -1.564 1 98.12 43 PHE B C 1
ATOM 3628 O O . PHE B 1 43 ? 0.387 34.656 -1.178 1 98.12 43 PHE B O 1
ATOM 3635 N N . PRO B 1 44 ? 0.044 32.656 -2.01 1 98.25 44 PRO B N 1
ATOM 3636 C CA . PRO B 1 44 ? -1.399 32.875 -2.092 1 98.25 44 PRO B CA 1
ATOM 3637 C C . PRO B 1 44 ? -2.025 33.188 -0.736 1 98.25 44 PRO B C 1
ATOM 3639 O O . PRO B 1 44 ? -1.67 32.562 0.271 1 98.25 44 PRO B O 1
ATOM 3642 N N . PHE B 1 45 ? -3.014 34.125 -0.731 1 98.25 45 PHE B N 1
ATOM 3643 C CA . PHE B 1 45 ? -3.645 34.594 0.505 1 98.25 45 PHE B CA 1
ATOM 3644 C C . PHE B 1 45 ? -4.297 33.406 1.234 1 98.25 45 PHE B C 1
ATOM 3646 O O . PHE B 1 45 ? -4.113 33.25 2.441 1 98.25 45 PHE B O 1
ATOM 3653 N N . VAL B 1 46 ? -4.988 32.625 0.511 1 98.25 46 VAL B N 1
ATOM 3654 C CA . VAL B 1 46 ? -5.758 31.531 1.125 1 98.25 46 VAL B CA 1
ATOM 3655 C C . VAL B 1 46 ? -4.812 30.516 1.758 1 98.25 46 VAL B C 1
ATOM 3657 O O . VAL B 1 46 ? -5.098 29.984 2.828 1 98.25 46 VAL B O 1
ATOM 3660 N N . TRP B 1 47 ? -3.691 30.219 1.074 1 98.44 47 TRP B N 1
ATOM 3661 C CA . TRP B 1 47 ? -2.689 29.312 1.621 1 98.44 47 TRP B CA 1
ATOM 3662 C C . TRP B 1 47 ? -2.09 29.875 2.906 1 98.44 47 TRP B C 1
ATOM 3664 O O . TRP B 1 47 ? -1.932 29.156 3.893 1 98.44 47 TRP B O 1
ATOM 3674 N N . LEU B 1 48 ? -1.789 31.156 2.879 1 98.44 48 LEU B N 1
ATOM 3675 C CA . LEU B 1 48 ? -1.242 31.797 4.062 1 98.44 48 LEU B CA 1
ATOM 3676 C C . LEU B 1 48 ? -2.217 31.719 5.23 1 98.44 48 LEU B C 1
ATOM 3678 O O . LEU B 1 48 ? -1.833 31.312 6.336 1 98.44 48 LEU B O 1
ATOM 3682 N N . ARG B 1 49 ? -3.443 32.031 4.98 1 98.44 49 ARG B N 1
ATOM 3683 C CA . ARG B 1 49 ? -4.445 32 6.043 1 98.44 49 ARG B CA 1
ATOM 3684 C C . ARG B 1 49 ? -4.637 30.609 6.605 1 98.44 49 ARG B C 1
ATOM 3686 O O . ARG B 1 49 ? -4.734 30.438 7.82 1 98.44 49 ARG B O 1
ATOM 3693 N N . ASP B 1 50 ? -4.684 29.656 5.746 1 98.19 50 ASP B N 1
ATOM 3694 C CA . ASP B 1 50 ? -4.895 28.266 6.113 1 98.19 50 ASP B CA 1
ATOM 3695 C C . ASP B 1 50 ? -3.691 27.703 6.871 1 98.19 50 ASP B C 1
ATOM 3697 O O . ASP B 1 50 ? -3.807 26.703 7.578 1 98.19 50 ASP B O 1
ATOM 3701 N N . ASN B 1 51 ? -2.561 28.281 6.711 1 98.06 51 ASN B N 1
ATOM 3702 C CA . ASN B 1 51 ? -1.341 27.797 7.352 1 98.06 51 ASN B CA 1
ATOM 3703 C C . ASN B 1 51 ? -0.834 28.781 8.406 1 98.06 51 ASN B C 1
ATOM 3705 O O . ASN B 1 51 ? 0.37 28.859 8.656 1 98.06 51 ASN B O 1
ATOM 3709 N N . CYS B 1 52 ? -1.744 29.531 8.914 1 97.88 52 CYS B N 1
ATOM 3710 C CA . CYS B 1 52 ? -1.396 30.438 10.008 1 97.88 52 CYS B CA 1
ATOM 3711 C C . CYS B 1 52 ? -0.713 29.688 11.141 1 97.88 52 CYS B C 1
ATOM 3713 O O . CYS B 1 52 ? -1.102 28.562 11.469 1 97.88 52 CYS B O 1
ATOM 3715 N N . GLN B 1 53 ? 0.216 30.344 11.805 1 95.56 53 GLN B N 1
ATOM 3716 C CA . GLN B 1 53 ? 1.05 29.688 12.805 1 95.56 53 GLN B CA 1
ATOM 3717 C C . GLN B 1 53 ? 0.657 30.109 14.211 1 95.56 53 GLN B C 1
ATOM 3719 O O . GLN B 1 53 ? 1.332 29.766 15.188 1 95.56 53 GLN B O 1
ATOM 3724 N N . CYS B 1 54 ? -0.391 30.891 14.352 1 95.62 54 CYS B N 1
ATOM 3725 C CA . CYS B 1 54 ? -0.795 31.328 15.688 1 95.62 54 CYS B CA 1
ATOM 3726 C C . CYS B 1 54 ? -1.309 30.141 16.5 1 95.62 54 CYS B C 1
ATOM 3728 O O . CYS B 1 54 ? -1.64 29.094 15.953 1 95.62 54 CYS B O 1
ATOM 3730 N N . PRO B 1 55 ? -1.457 30.234 17.766 1 92.81 55 PRO B N 1
ATOM 3731 C CA . PRO B 1 55 ? -1.826 29.109 18.641 1 92.81 55 PRO B CA 1
ATOM 3732 C C . PRO B 1 55 ? -3.248 28.609 18.391 1 92.81 55 PRO B C 1
ATOM 3734 O O . PRO B 1 55 ? -3.578 27.469 18.734 1 92.81 55 PRO B O 1
ATOM 3737 N N . LYS B 1 56 ? -4.074 29.422 17.828 1 92.88 56 LYS B N 1
ATOM 3738 C CA . LYS B 1 56 ? -5.445 29.016 17.531 1 92.88 56 LYS B CA 1
ATOM 3739 C C . LYS B 1 56 ? -5.504 28.188 16.25 1 92.88 56 LYS B C 1
ATOM 3741 O O . LYS B 1 56 ? -6.48 27.469 16.016 1 92.88 56 LYS B O 1
ATOM 3746 N N . CYS B 1 57 ? -4.465 28.312 15.453 1 95.81 57 CYS B N 1
ATOM 3747 C CA . CYS B 1 57 ? -4.52 27.719 14.117 1 95.81 57 CYS B CA 1
ATOM 3748 C C . CYS B 1 57 ? -3.559 26.547 14.008 1 95.81 57 CYS B C 1
ATOM 3750 O O . CYS B 1 57 ? -3.73 25.688 13.148 1 95.81 57 CYS B O 1
ATOM 3752 N N . PHE B 1 58 ? -2.557 26.578 14.789 1 94.75 58 PHE B N 1
ATOM 3753 C CA . PHE B 1 58 ? -1.506 25.578 14.703 1 94.75 58 PHE B CA 1
ATOM 3754 C C . PHE B 1 58 ? -1.101 25.094 16.094 1 94.75 58 PHE B C 1
ATOM 3756 O O . PHE B 1 58 ? -0.941 25.891 17.016 1 94.75 58 PHE B O 1
ATOM 3763 N N . HIS B 1 59 ? -1.04 23.781 16.25 1 92 59 HIS B N 1
ATOM 3764 C CA . HIS B 1 59 ? -0.608 23.156 17.5 1 92 59 HIS B CA 1
ATOM 3765 C C . HIS B 1 59 ? 0.828 22.656 17.391 1 92 59 HIS B C 1
ATOM 3767 O O . HIS B 1 59 ? 1.07 21.547 16.906 1 92 59 HIS B O 1
ATOM 3773 N N . PRO B 1 60 ? 1.785 23.344 17.906 1 90.19 60 PRO B N 1
ATOM 3774 C CA . PRO B 1 60 ? 3.203 23.047 17.703 1 90.19 60 PRO B CA 1
ATOM 3775 C C . PRO B 1 60 ? 3.594 21.672 18.25 1 90.19 60 PRO B C 1
ATOM 3777 O O . PRO B 1 60 ? 4.32 20.922 17.578 1 90.19 60 PRO B O 1
ATOM 3780 N N . PRO B 1 61 ? 3.082 21.281 19.391 1 85.69 61 PRO B N 1
ATOM 3781 C CA . PRO B 1 61 ? 3.49 19.969 19.906 1 85.69 61 PRO B CA 1
ATOM 3782 C C . PRO B 1 61 ? 3.141 18.828 18.953 1 85.69 61 PRO B C 1
ATOM 3784 O O . PRO B 1 61 ? 3.895 17.844 18.859 1 85.69 61 PRO B O 1
ATOM 3787 N N . SER B 1 62 ? 2.062 18.969 18.25 1 87.25 62 SER B N 1
ATOM 3788 C CA . SER B 1 62 ? 1.663 17.922 17.328 1 87.25 62 SER B CA 1
ATOM 3789 C C . SER B 1 62 ? 2.074 18.266 15.898 1 87.25 62 SER B C 1
ATOM 3791 O O . SER B 1 62 ? 1.847 17.469 14.977 1 87.25 62 SER B O 1
ATOM 3793 N N . ASN B 1 63 ? 2.648 19.422 15.773 1 90.44 63 ASN B N 1
ATOM 3794 C CA . ASN B 1 63 ? 3.008 19.906 14.453 1 90.44 63 ASN B CA 1
ATOM 3795 C C . ASN B 1 63 ? 1.837 19.797 13.477 1 90.44 63 ASN B C 1
ATOM 3797 O O . ASN B 1 63 ? 1.979 19.25 12.391 1 90.44 63 ASN B O 1
ATOM 3801 N N . SER B 1 64 ? 0.687 20.297 13.922 1 92.06 64 SER B N 1
ATOM 3802 C CA . SER B 1 64 ? -0.519 20.094 13.125 1 92.06 64 SER B CA 1
ATOM 3803 C C . SER B 1 64 ? -1.376 21.344 13.07 1 92.06 64 SER B C 1
ATOM 3805 O O . SER B 1 64 ? -1.474 22.078 14.055 1 92.06 64 SER B O 1
ATOM 3807 N N . ARG B 1 65 ? -1.977 21.516 11.898 1 94.69 65 ARG B N 1
ATOM 3808 C CA . ARG B 1 65 ? -3.008 22.531 11.719 1 94.69 65 ARG B CA 1
ATOM 3809 C C . ARG B 1 65 ? -4.273 22.172 12.484 1 94.69 65 ARG B C 1
ATOM 3811 O O . ARG B 1 65 ? -4.793 21.062 12.352 1 94.69 65 ARG B O 1
ATOM 3818 N N . VAL B 1 66 ? -4.793 23.125 13.297 1 92.06 66 VAL B N 1
ATOM 3819 C CA . VAL B 1 66 ? -5.957 22.766 14.102 1 92.06 66 VAL B CA 1
ATOM 3820 C C . VAL B 1 66 ? -7.137 23.656 13.727 1 92.06 66 VAL B C 1
ATOM 3822 O O . VAL B 1 66 ? -8.219 23.547 14.312 1 92.06 66 VAL B O 1
ATOM 3825 N N . ILE B 1 67 ? -6.918 24.562 12.758 1 93.62 67 ILE B N 1
ATOM 3826 C CA . ILE B 1 67 ? -8.047 25.312 12.227 1 93.62 67 ILE B CA 1
ATOM 3827 C C . ILE B 1 67 ? -9.117 24.344 11.711 1 93.62 67 ILE B C 1
ATOM 3829 O O . ILE B 1 67 ? -8.82 23.453 10.906 1 93.62 67 ILE B O 1
ATOM 3833 N N . HIS B 1 68 ? -10.273 24.516 12.195 1 93.25 68 HIS B N 1
ATOM 3834 C CA . HIS B 1 68 ? -11.352 23.672 11.695 1 93.25 68 HIS B CA 1
ATOM 3835 C C . HIS B 1 68 ? -11.773 24.094 10.297 1 93.25 68 HIS B C 1
ATOM 3837 O O . HIS B 1 68 ? -12.188 25.234 10.086 1 93.25 68 HIS B O 1
ATOM 3843 N N . ILE B 1 69 ? -11.781 23.203 9.422 1 95.31 69 ILE B N 1
ATOM 3844 C CA . ILE B 1 69 ? -11.961 23.531 8.008 1 95.31 69 ILE B CA 1
ATOM 3845 C C . ILE B 1 69 ? -13.375 24.047 7.777 1 95.31 69 ILE B C 1
ATOM 3847 O O . ILE B 1 69 ? -13.594 24.891 6.902 1 95.31 69 ILE B O 1
ATOM 3851 N N . GLN B 1 70 ? -14.305 23.562 8.531 1 92.31 70 GLN B N 1
ATOM 3852 C CA . GLN B 1 70 ? -15.688 24.016 8.398 1 92.31 70 GLN B CA 1
ATOM 3853 C C . GLN B 1 70 ? -15.828 25.484 8.781 1 92.31 70 GLN B C 1
ATOM 3855 O O . GLN B 1 70 ? -16.75 26.172 8.312 1 92.31 70 GLN B O 1
ATOM 3860 N N . GLN B 1 71 ? -14.992 25.953 9.578 1 91.56 71 GLN B N 1
ATOM 3861 C CA . GLN B 1 71 ? -15.078 27.328 10.086 1 91.56 71 GLN B CA 1
ATOM 3862 C C . GLN B 1 71 ? -14.078 28.234 9.375 1 91.56 71 GLN B C 1
ATOM 3864 O O . GLN B 1 71 ? -14.039 29.438 9.625 1 91.56 71 GLN B O 1
ATOM 3869 N N . PHE B 1 72 ? -13.328 27.688 8.578 1 96.25 72 PHE B N 1
ATOM 3870 C CA . PHE B 1 72 ? -12.273 28.422 7.879 1 96.25 72 PHE B CA 1
ATOM 3871 C C . PHE B 1 72 ? -12.867 29.359 6.84 1 96.25 72 PHE B C 1
ATOM 3873 O O . PHE B 1 72 ? -13.781 28.984 6.102 1 96.25 72 PHE B O 1
ATOM 3880 N N . ASN B 1 73 ? -12.367 30.625 6.84 1 96.62 73 ASN B N 1
ATOM 3881 C CA . ASN B 1 73 ? -12.758 31.594 5.812 1 96.62 73 ASN B CA 1
ATOM 3882 C C . ASN B 1 73 ? -11.836 31.531 4.602 1 96.62 73 ASN B C 1
ATOM 3884 O O . ASN B 1 73 ? -10.773 32.156 4.59 1 96.62 73 ASN B O 1
ATOM 3888 N N . PHE B 1 74 ? -12.312 30.969 3.496 1 97.19 74 PHE B N 1
ATOM 3889 C CA . PHE B 1 74 ? -11.516 30.75 2.293 1 97.19 74 PHE B CA 1
ATOM 3890 C C . PHE B 1 74 ? -11.312 32.062 1.535 1 97.19 74 PHE B C 1
ATOM 3892 O O . PHE B 1 74 ? -10.477 32.125 0.634 1 97.19 74 PHE B O 1
ATOM 3899 N N . ASP B 1 75 ? -12.047 33.125 1.969 1 96.44 75 ASP B N 1
ATOM 3900 C CA . ASP B 1 75 ? -12.039 34.375 1.188 1 96.44 75 ASP B CA 1
ATOM 3901 C C . ASP B 1 75 ? -11.312 35.469 1.935 1 96.44 75 ASP B C 1
ATOM 3903 O O . ASP B 1 75 ? -11.344 36.625 1.508 1 96.44 75 ASP B O 1
ATOM 3907 N N . ALA B 1 76 ? -10.758 35.156 3 1 97 76 ALA B N 1
ATOM 3908 C CA . ALA B 1 76 ? -10.039 36.156 3.764 1 97 76 ALA B CA 1
ATOM 3909 C C . ALA B 1 76 ? -8.891 36.75 2.947 1 97 76 ALA B C 1
ATOM 3911 O O . ALA B 1 76 ? -8.172 36.031 2.256 1 97 76 ALA B O 1
ATOM 3912 N N . VAL B 1 77 ? -8.805 38.062 2.992 1 97.31 77 VAL B N 1
ATOM 3913 C CA . VAL B 1 77 ? -7.707 38.75 2.328 1 97.31 77 VAL B CA 1
ATOM 3914 C C . VAL B 1 77 ? -7.008 39.688 3.32 1 97.31 77 VAL B C 1
ATOM 3916 O O . VAL B 1 77 ? -7.602 40.094 4.316 1 97.31 77 VAL B O 1
ATOM 3919 N N . PRO B 1 78 ? -5.746 40.031 3.043 1 97.81 78 PRO B N 1
ATOM 3920 C CA . PRO B 1 78 ? -5.027 40.906 3.957 1 97.81 78 PRO B CA 1
ATOM 3921 C C . PRO B 1 78 ? -5.609 42.312 3.98 1 97.81 78 PRO B C 1
ATOM 3923 O O . PRO B 1 78 ? -5.918 42.875 2.928 1 97.81 78 PRO B O 1
ATOM 3926 N N . LYS B 1 79 ? -5.773 42.812 5.152 1 97.06 79 LYS B N 1
ATOM 3927 C CA . LYS B 1 79 ? -6.09 44.219 5.352 1 97.06 79 LYS B CA 1
ATOM 3928 C C . LYS B 1 79 ? -4.82 45.062 5.477 1 97.06 79 LYS B C 1
ATOM 3930 O O . LYS B 1 79 ? -4.746 46.156 4.949 1 97.06 79 LYS B O 1
ATOM 3935 N N . LYS B 1 80 ? -3.869 44.531 6.207 1 97.12 80 LYS B N 1
ATOM 3936 C CA . LYS B 1 80 ? -2.572 45.156 6.438 1 97.12 80 LYS B CA 1
ATOM 3937 C C . LYS B 1 80 ? -1.455 44.125 6.469 1 97.12 80 LYS B C 1
ATOM 3939 O O . LYS B 1 80 ? -1.629 43.031 7.02 1 97.12 80 LYS B O 1
ATOM 3944 N N . THR B 1 81 ? -0.367 44.469 5.84 1 97.31 81 THR B N 1
ATOM 3945 C CA . THR B 1 81 ? 0.812 43.594 5.855 1 97.31 81 THR B CA 1
ATOM 3946 C C . THR B 1 81 ? 2.051 44.406 6.262 1 97.31 81 THR B C 1
ATOM 3948 O O . THR B 1 81 ? 2.203 45.562 5.883 1 97.31 81 THR B O 1
ATOM 3951 N N . GLU B 1 82 ? 2.869 43.781 7.066 1 95.81 82 GLU B N 1
ATOM 3952 C CA . GLU B 1 82 ? 4.105 44.438 7.512 1 95.81 82 GLU B CA 1
ATOM 3953 C C . GLU B 1 82 ? 5.215 43.406 7.723 1 95.81 82 GLU B C 1
ATOM 3955 O O . GLU B 1 82 ? 4.945 42.25 8.086 1 95.81 82 GLU B O 1
ATOM 3960 N N . ILE B 1 83 ? 6.336 43.781 7.418 1 93.81 83 ILE B N 1
ATOM 3961 C CA . ILE B 1 83 ? 7.5 42.938 7.715 1 93.81 83 ILE B CA 1
ATOM 3962 C C . ILE B 1 83 ? 8.344 43.625 8.797 1 93.81 83 ILE B C 1
ATOM 3964 O O . ILE B 1 83 ? 8.672 44.812 8.688 1 93.81 83 ILE B O 1
ATOM 3968 N N . SER B 1 84 ? 8.555 42.938 9.875 1 91.75 84 SER B N 1
ATOM 3969 C CA . SER B 1 84 ? 9.383 43.438 10.969 1 91.75 84 SER B CA 1
ATOM 3970 C C . SER B 1 84 ? 10.141 42.281 11.648 1 91.75 84 SER B C 1
ATOM 3972 O O . SER B 1 84 ? 9.578 41.219 11.906 1 91.75 84 SER B O 1
ATOM 3974 N N . GLU B 1 85 ? 11.445 42.469 11.93 1 91.88 85 GLU B N 1
ATOM 3975 C CA . GLU B 1 85 ? 12.281 41.531 12.656 1 91.88 85 GLU B CA 1
ATOM 3976 C C . GLU B 1 85 ? 12.219 40.156 12.016 1 91.88 85 GLU B C 1
ATOM 3978 O O . GLU B 1 85 ? 12 39.156 12.703 1 91.88 85 GLU B O 1
ATOM 3983 N N . ASN B 1 86 ? 12.227 40.125 10.75 1 92.06 86 ASN B N 1
ATOM 3984 C CA . ASN B 1 86 ? 12.258 38.875 9.969 1 92.06 86 ASN B CA 1
ATOM 3985 C C . ASN B 1 86 ? 10.953 38.094 10.102 1 92.06 86 ASN B C 1
ATOM 3987 O O . ASN B 1 86 ? 10.953 36.875 10.039 1 92.06 86 ASN B O 1
ATOM 3991 N N . HIS B 1 87 ? 9.938 38.812 10.43 1 96.44 87 HIS B N 1
ATOM 3992 C CA . HIS B 1 87 ? 8.594 38.219 10.43 1 96.44 87 HIS B CA 1
ATOM 3993 C C . HIS B 1 87 ? 7.672 39 9.484 1 96.44 87 HIS B C 1
ATOM 3995 O O . HIS B 1 87 ? 7.816 40.219 9.32 1 96.44 87 HIS B O 1
ATOM 4001 N N . VAL B 1 88 ? 6.812 38.312 8.945 1 97.25 88 VAL B N 1
ATOM 4002 C CA . VAL B 1 88 ? 5.742 38.938 8.172 1 97.25 88 VAL B CA 1
ATOM 4003 C C . VAL B 1 88 ? 4.441 38.906 8.969 1 97.25 88 VAL B C 1
ATOM 4005 O O . VAL B 1 88 ? 3.955 37.844 9.336 1 97.25 88 VAL B O 1
ATOM 4008 N N . HIS B 1 89 ? 3.939 40.062 9.25 1 97.5 89 HIS B N 1
ATOM 4009 C CA . HIS B 1 89 ? 2.693 40.219 9.984 1 97.5 89 HIS B CA 1
ATOM 4010 C C . HIS B 1 89 ? 1.539 40.562 9.055 1 97.5 89 HIS B C 1
ATOM 4012 O O . HIS B 1 89 ? 1.679 41.406 8.18 1 97.5 89 HIS B O 1
ATOM 4018 N N . ILE B 1 90 ? 0.415 39.844 9.211 1 98.12 90 ILE B N 1
ATOM 4019 C CA . ILE B 1 90 ? -0.743 40.094 8.359 1 98.12 90 ILE B CA 1
ATOM 4020 C C . ILE B 1 90 ? -1.995 40.25 9.219 1 98.12 90 ILE B C 1
ATOM 4022 O O . ILE B 1 90 ? -2.275 39.406 10.07 1 98.12 90 ILE B O 1
ATOM 4026 N N . GLU B 1 91 ? -2.707 41.312 9.07 1 98.38 91 GLU B N 1
ATOM 4027 C CA . GLU B 1 91 ? -4.07 41.469 9.57 1 98.38 91 GLU B CA 1
ATOM 4028 C C . GLU B 1 91 ? -5.094 41.125 8.484 1 98.38 91 GLU B C 1
ATOM 4030 O O . GLU B 1 91 ? -5.031 41.688 7.383 1 98.38 91 GLU B O 1
ATOM 4035 N N . TRP B 1 92 ? -5.996 40.281 8.844 1 98.06 92 TRP B N 1
ATOM 4036 C CA . TRP B 1 92 ? -6.914 39.781 7.828 1 98.06 92 TRP B CA 1
ATOM 4037 C C . TRP B 1 92 ? -8.273 40.469 7.941 1 98.06 92 TRP B C 1
ATOM 4039 O O . TRP B 1 92 ? -8.609 41.031 8.984 1 98.06 92 TRP B O 1
ATOM 4049 N N . THR B 1 93 ? -9.102 40.344 6.891 1 97.19 93 THR B N 1
ATOM 4050 C CA . THR B 1 93 ? -10.445 40.906 6.832 1 97.19 93 THR B CA 1
ATOM 4051 C C . THR B 1 93 ? -11.391 40.188 7.773 1 97.19 93 THR B C 1
ATOM 4053 O O . THR B 1 93 ? -12.438 40.688 8.148 1 97.19 93 THR B O 1
ATOM 4056 N N . ASP B 1 94 ? -11.07 38.938 8.086 1 95.62 94 ASP B N 1
ATOM 4057 C CA . ASP B 1 94 ? -11.914 38.188 9.023 1 95.62 94 ASP B CA 1
ATOM 4058 C C . ASP B 1 94 ? -11.5 38.469 10.469 1 95.62 94 ASP B C 1
ATOM 4060 O O . ASP B 1 94 ? -11.859 37.688 11.367 1 95.62 94 ASP B O 1
ATOM 4064 N N . LYS B 1 95 ? -10.641 39.406 10.688 1 96.38 95 LYS B N 1
ATOM 4065 C CA . LYS B 1 95 ? -10.219 39.906 11.984 1 96.38 95 LYS B CA 1
ATOM 4066 C C . LYS B 1 95 ? -9.164 39 12.617 1 96.38 95 LYS B C 1
ATOM 4068 O O . LYS B 1 95 ? -8.852 39.156 13.805 1 96.38 95 LYS B O 1
ATOM 4073 N N . HIS B 1 96 ? -8.672 38.094 11.922 1 97.25 96 HIS B N 1
ATOM 4074 C CA . HIS B 1 96 ? -7.562 37.281 12.375 1 97.25 96 HIS B CA 1
ATOM 4075 C C . HIS B 1 96 ? -6.227 37.969 12.141 1 97.25 96 HIS B C 1
ATOM 4077 O O . HIS B 1 96 ? -6.137 38.906 11.328 1 97.25 96 HIS B O 1
ATOM 4083 N N . VAL B 1 97 ? -5.242 37.562 12.93 1 97.94 97 VAL B N 1
ATOM 4084 C CA . VAL B 1 97 ? -3.885 38.062 12.766 1 97.94 97 VAL B CA 1
ATOM 4085 C C . VAL B 1 97 ? -2.908 36.906 12.656 1 97.94 97 VAL B C 1
ATOM 4087 O O . VAL B 1 97 ? -2.969 35.938 13.445 1 97.94 97 VAL B O 1
ATOM 4090 N N . SER B 1 98 ? -2.121 37 11.609 1 98 98 SER B N 1
ATOM 4091 C CA . SER B 1 98 ? -1.114 35.938 11.398 1 98 98 SER B CA 1
ATOM 4092 C C . SER B 1 98 ? 0.295 36.531 11.508 1 98 98 SER B C 1
ATOM 4094 O O . SER B 1 98 ? 0.509 37.719 11.266 1 98 98 SER B O 1
ATOM 4096 N N . ASP B 1 99 ? 1.205 35.719 11.922 1 97.62 99 ASP B N 1
ATOM 4097 C CA . ASP B 1 99 ? 2.631 36 12.008 1 97.62 99 ASP B CA 1
ATOM 4098 C C . ASP B 1 99 ? 3.471 34.844 11.492 1 97.62 99 ASP B C 1
ATOM 4100 O O . ASP B 1 99 ? 3.354 33.719 11.984 1 97.62 99 ASP B O 1
ATOM 4104 N N . TYR B 1 100 ? 4.277 35.156 10.445 1 97.5 100 TYR B N 1
ATOM 4105 C CA . TYR B 1 100 ? 5.113 34.125 9.844 1 97.5 100 TYR B CA 1
ATOM 4106 C C . TYR B 1 100 ? 6.59 34.5 9.938 1 97.5 100 TYR B C 1
ATOM 4108 O O . TYR B 1 100 ? 7 35.562 9.469 1 97.5 100 TYR B O 1
ATOM 4116 N N . PRO B 1 101 ? 7.441 33.594 10.492 1 96.81 101 PRO B N 1
ATOM 4117 C CA . PRO B 1 101 ? 8.867 33.844 10.242 1 96.81 101 PRO B CA 1
ATOM 4118 C C . PRO B 1 101 ? 9.211 33.844 8.758 1 96.81 101 PRO B C 1
ATOM 4120 O O . PRO B 1 101 ? 8.688 33.031 7.992 1 96.81 101 PRO B O 1
ATOM 4123 N N . LEU B 1 102 ? 10.039 34.781 8.398 1 95.19 102 LEU B N 1
ATOM 4124 C CA . LEU B 1 102 ? 10.445 34.875 7.004 1 95.19 102 LEU B CA 1
ATOM 4125 C C . LEU B 1 102 ? 11.047 33.562 6.52 1 95.19 102 LEU B C 1
ATOM 4127 O O . LEU B 1 102 ? 10.773 33.125 5.398 1 95.19 102 LEU B O 1
ATOM 4131 N N . SER B 1 103 ? 11.836 32.875 7.32 1 94.94 103 SER B N 1
ATOM 4132 C CA . SER B 1 103 ? 12.453 31.609 6.965 1 94.94 103 SER B CA 1
ATOM 4133 C C . SER B 1 103 ? 11.406 30.547 6.688 1 94.94 103 SER B C 1
ATOM 4135 O O . SER B 1 103 ? 11.578 29.703 5.801 1 94.94 103 SER B O 1
ATOM 4137 N N . TRP B 1 104 ? 10.32 30.547 7.469 1 96.44 104 TRP B N 1
ATOM 4138 C CA . TRP B 1 104 ? 9.227 29.594 7.285 1 96.44 104 TRP B CA 1
ATOM 4139 C C . TRP B 1 104 ? 8.594 29.75 5.902 1 96.44 104 TRP B C 1
ATOM 4141 O O . TRP B 1 104 ? 8.32 28.766 5.227 1 96.44 104 TRP B O 1
ATOM 4151 N N . LEU B 1 105 ? 8.414 30.984 5.5 1 96.94 105 LEU B N 1
ATOM 4152 C CA . LEU B 1 105 ? 7.836 31.281 4.191 1 96.94 105 LEU B CA 1
ATOM 4153 C C . LEU B 1 105 ? 8.797 30.891 3.074 1 96.94 105 LEU B C 1
ATOM 4155 O O . LEU B 1 105 ? 8.398 30.234 2.102 1 96.94 105 LEU B O 1
ATOM 4159 N N . ILE B 1 106 ? 10.023 31.234 3.223 1 94.06 106 ILE B N 1
ATOM 4160 C CA . ILE B 1 106 ? 11.023 30.953 2.199 1 94.06 106 ILE B CA 1
ATOM 4161 C C . ILE B 1 106 ? 11.141 29.453 1.979 1 94.06 106 ILE B C 1
ATOM 4163 O O . ILE B 1 106 ? 11.242 28.984 0.84 1 94.06 106 ILE B O 1
ATOM 4167 N N . GLU B 1 107 ? 11.109 28.688 3.021 1 95.12 107 GLU B N 1
ATOM 4168 C CA . GLU B 1 107 ? 11.203 27.219 2.947 1 95.12 107 GLU B CA 1
ATOM 4169 C C . GLU B 1 107 ? 10.016 26.641 2.191 1 95.12 107 GLU B C 1
ATOM 4171 O O . GLU B 1 107 ? 10.109 25.547 1.63 1 95.12 107 GLU B O 1
ATOM 4176 N N . ARG B 1 108 ? 8.945 27.344 2.16 1 97.12 108 ARG B N 1
ATOM 4177 C CA . ARG B 1 108 ? 7.707 26.828 1.583 1 97.12 108 ARG B CA 1
ATOM 4178 C C . ARG B 1 108 ? 7.344 27.578 0.305 1 97.12 108 ARG B C 1
ATOM 4180 O O . ARG B 1 108 ? 6.168 27.672 -0.056 1 97.12 108 ARG B O 1
ATOM 4187 N N . GLN B 1 109 ? 8.367 28.141 -0.294 1 96.5 109 GLN B N 1
ATOM 4188 C CA . GLN B 1 109 ? 8.156 28.938 -1.499 1 96.5 109 GLN B CA 1
ATOM 4189 C C . GLN B 1 109 ? 7.617 28.078 -2.639 1 96.5 109 GLN B C 1
ATOM 4191 O O . GLN B 1 109 ? 7.906 26.875 -2.711 1 96.5 109 GLN B O 1
ATOM 4196 N N . PHE B 1 110 ? 6.879 28.672 -3.582 1 96.88 110 PHE B N 1
ATOM 4197 C CA . PHE B 1 110 ? 6.176 27.953 -4.641 1 96.88 110 PHE B CA 1
ATOM 4198 C C . PHE B 1 110 ? 7.012 27.906 -5.914 1 96.88 110 PHE B C 1
ATOM 4200 O O . PHE B 1 110 ? 6.59 27.344 -6.922 1 96.88 110 PHE B O 1
ATOM 4207 N N . THR B 1 111 ? 8.203 28.438 -5.852 1 95.19 111 THR B N 1
ATOM 4208 C CA . THR B 1 111 ? 9.062 28.438 -7.031 1 95.19 111 THR B CA 1
ATOM 4209 C C . THR B 1 111 ? 9.492 27.016 -7.383 1 95.19 111 THR B C 1
ATOM 4211 O O . THR B 1 111 ? 9.398 26.109 -6.551 1 95.19 111 THR B O 1
ATOM 4214 N N . GLU B 1 112 ? 9.906 26.844 -8.57 1 94.69 112 GLU B N 1
ATOM 4215 C CA . GLU B 1 112 ? 10.391 25.547 -9.008 1 94.69 112 GLU B CA 1
ATOM 4216 C C . GLU B 1 112 ? 11.555 25.062 -8.148 1 94.69 112 GLU B C 1
ATOM 4218 O O . GLU B 1 112 ? 11.617 23.891 -7.77 1 94.69 112 GLU B O 1
ATOM 4223 N N . ILE B 1 113 ? 12.422 25.938 -7.852 1 93.06 113 ILE B N 1
ATOM 4224 C CA . ILE B 1 113 ? 13.586 25.594 -7.047 1 93.06 113 ILE B CA 1
ATOM 4225 C C . ILE B 1 113 ? 13.141 25.156 -5.652 1 93.06 113 ILE B C 1
ATOM 4227 O O . ILE B 1 113 ? 13.664 24.188 -5.105 1 93.06 113 ILE B O 1
ATOM 4231 N N . GLY B 1 114 ? 12.242 25.906 -5.062 1 93.5 114 GLY B N 1
ATOM 4232 C CA . GLY B 1 114 ? 11.719 25.531 -3.756 1 93.5 114 GLY B CA 1
ATOM 4233 C C . GLY B 1 114 ? 11.062 24.172 -3.744 1 93.5 114 GLY B C 1
ATOM 4234 O O . GLY B 1 114 ? 11.312 23.359 -2.844 1 93.5 114 GLY B O 1
ATOM 4235 N N . ARG B 1 115 ? 10.305 23.906 -4.738 1 94.12 115 ARG B N 1
ATOM 4236 C CA . ARG B 1 115 ? 9.602 22.625 -4.84 1 94.12 115 ARG B CA 1
ATOM 4237 C C . ARG B 1 115 ? 10.586 21.484 -5.035 1 94.12 115 ARG B C 1
ATOM 4239 O O . ARG B 1 115 ? 10.438 20.422 -4.414 1 94.12 115 ARG B O 1
ATOM 4246 N N . LYS B 1 116 ? 11.531 21.672 -5.832 1 93.94 116 LYS B N 1
ATOM 4247 C CA . LYS B 1 116 ? 12.555 20.656 -6.07 1 93.94 116 LYS B CA 1
ATOM 4248 C C . LYS B 1 116 ? 13.359 20.375 -4.805 1 93.94 116 LYS B C 1
ATOM 4250 O O . LYS B 1 116 ? 13.672 19.234 -4.5 1 93.94 116 LYS B O 1
ATOM 4255 N N . THR B 1 117 ? 13.672 21.422 -4.129 1 93.81 117 THR B N 1
ATOM 4256 C CA . THR B 1 117 ? 14.453 21.297 -2.9 1 93.81 117 THR B CA 1
ATOM 4257 C C . THR B 1 117 ? 13.703 20.453 -1.87 1 93.81 117 THR B C 1
ATOM 4259 O O . THR B 1 117 ? 14.297 19.578 -1.228 1 93.81 117 THR B O 1
ATOM 4262 N N . TRP B 1 118 ? 12.469 20.703 -1.739 1 94.25 118 TRP B N 1
ATOM 4263 C CA . TRP B 1 118 ? 11.68 19.922 -0.799 1 94.25 118 TRP B CA 1
ATOM 4264 C C . TRP B 1 118 ? 11.703 18.438 -1.169 1 94.25 118 TRP B C 1
ATOM 4266 O O . TRP B 1 118 ? 11.906 17.578 -0.306 1 94.25 118 TRP B O 1
ATOM 4276 N N . LYS B 1 119 ? 11.461 18.156 -2.426 1 92.81 119 LYS B N 1
ATOM 4277 C CA . LYS B 1 119 ? 11.438 16.781 -2.91 1 92.81 119 LYS B CA 1
ATOM 4278 C C . LYS B 1 119 ? 12.766 16.078 -2.65 1 92.81 119 LYS B C 1
ATOM 4280 O O . LYS B 1 119 ? 12.789 14.914 -2.271 1 92.81 119 LYS B O 1
ATOM 4285 N N . GLU B 1 120 ? 13.812 16.75 -2.854 1 91.19 120 GLU B N 1
ATOM 4286 C CA . GLU B 1 120 ? 15.141 16.188 -2.648 1 91.19 120 GLU B CA 1
ATOM 4287 C C . GLU B 1 120 ? 15.398 15.898 -1.172 1 91.19 120 GLU B C 1
ATOM 4289 O O . GLU B 1 120 ? 16.047 14.906 -0.831 1 91.19 120 GLU B O 1
ATOM 4294 N N . ASN B 1 121 ? 14.812 16.719 -0.372 1 90.62 121 ASN B N 1
ATOM 4295 C CA . ASN B 1 121 ? 15.086 16.594 1.056 1 90.62 121 ASN B CA 1
ATOM 4296 C C . ASN B 1 121 ? 14.164 15.578 1.718 1 90.62 121 ASN B C 1
ATOM 4298 O O . ASN B 1 121 ? 14.586 14.859 2.625 1 90.62 121 ASN B O 1
ATOM 4302 N N . TYR B 1 122 ? 12.93 15.547 1.233 1 91.56 122 TYR B N 1
ATOM 4303 C CA . TYR B 1 122 ? 11.953 14.805 2.023 1 91.56 122 TYR B CA 1
ATOM 4304 C C . TYR B 1 122 ? 11.297 13.703 1.195 1 91.56 122 TYR B C 1
ATOM 4306 O O . TYR B 1 122 ? 10.648 12.812 1.742 1 91.56 122 TYR B O 1
ATOM 4314 N N . GLY B 1 123 ? 11.516 13.766 -0.076 1 91.38 123 GLY B N 1
ATOM 4315 C CA . GLY B 1 123 ? 10.93 12.766 -0.953 1 91.38 123 GLY B CA 1
ATOM 4316 C C . GLY B 1 123 ? 11.742 11.484 -1.021 1 91.38 123 GLY B C 1
ATOM 4317 O O . GLY B 1 123 ? 12.656 11.273 -0.22 1 91.38 123 GLY B O 1
ATOM 4318 N N . ARG B 1 124 ? 11.297 10.633 -1.837 1 92.5 124 ARG B N 1
ATOM 4319 C CA . ARG B 1 124 ? 12.008 9.375 -2.059 1 92.5 124 ARG B CA 1
ATOM 4320 C C . ARG B 1 124 ? 13.312 9.617 -2.816 1 92.5 124 ARG B C 1
ATOM 4322 O O . ARG B 1 124 ? 13.375 10.484 -3.689 1 92.5 124 ARG B O 1
ATOM 4329 N N . ARG B 1 125 ? 14.242 8.844 -2.494 1 93 125 ARG B N 1
ATOM 4330 C CA . ARG B 1 125 ? 15.562 8.977 -3.109 1 93 125 ARG B CA 1
ATOM 4331 C C . ARG B 1 125 ? 15.539 8.5 -4.559 1 93 125 ARG B C 1
ATOM 4333 O O . ARG B 1 125 ? 14.805 7.574 -4.902 1 93 125 ARG B O 1
ATOM 4340 N N . LYS B 1 126 ? 16.359 9.219 -5.309 1 93.5 126 LYS B N 1
ATOM 4341 C CA . LYS B 1 126 ? 16.578 8.727 -6.668 1 93.5 126 LYS B CA 1
ATOM 4342 C C . LYS B 1 126 ? 17.234 7.355 -6.656 1 93.5 126 LYS B C 1
ATOM 4344 O O . LYS B 1 126 ? 18.234 7.148 -5.969 1 93.5 126 LYS B O 1
ATOM 4349 N N . GLN B 1 127 ? 16.703 6.473 -7.414 1 96.69 127 GLN B N 1
ATOM 4350 C CA . GLN B 1 127 ? 17.234 5.113 -7.457 1 96.69 127 GLN B CA 1
ATOM 4351 C C . GLN B 1 127 ? 18.281 4.961 -8.562 1 96.69 127 GLN B C 1
ATOM 4353 O O . GLN B 1 127 ? 18.109 5.492 -9.664 1 96.69 127 GLN B O 1
ATOM 4358 N N . LEU B 1 128 ? 19.312 4.238 -8.211 1 97.62 128 LEU B N 1
ATOM 4359 C CA . LEU B 1 128 ? 20.391 3.973 -9.156 1 97.62 128 LEU B CA 1
ATOM 4360 C C . LEU B 1 128 ? 20.375 2.516 -9.609 1 97.62 128 LEU B C 1
ATOM 4362 O O . LEU B 1 128 ? 20.641 1.611 -8.82 1 97.62 128 LEU B O 1
ATOM 4366 N N . SER B 1 129 ? 20.016 2.322 -10.867 1 98.06 129 SER B N 1
ATOM 4367 C CA . SER B 1 129 ? 19.984 0.962 -11.398 1 98.06 129 SER B CA 1
ATOM 4368 C C . SER B 1 129 ? 21.406 0.44 -11.648 1 98.06 129 SER B C 1
ATOM 4370 O O . SER B 1 129 ? 22.344 1.223 -11.773 1 98.06 129 SER B O 1
ATOM 4372 N N . TRP B 1 130 ? 21.547 -0.883 -11.727 1 98.62 130 TRP B N 1
ATOM 4373 C CA . TRP B 1 130 ? 22.844 -1.487 -11.945 1 98.62 130 TRP B CA 1
ATOM 4374 C C . TRP B 1 130 ? 22.719 -2.801 -12.711 1 98.62 130 TRP B C 1
ATOM 4376 O O . TRP B 1 130 ? 21.656 -3.414 -12.727 1 98.62 130 TRP B O 1
ATOM 4386 N N . THR B 1 131 ? 23.766 -3.199 -13.352 1 98.5 131 THR B N 1
ATOM 4387 C CA . THR B 1 131 ? 23.891 -4.48 -14.039 1 98.5 131 THR B CA 1
ATOM 4388 C C . THR B 1 131 ? 24.859 -5.395 -13.297 1 98.5 131 THR B C 1
ATOM 4390 O O . THR B 1 131 ? 25.422 -5.008 -12.266 1 98.5 131 THR B O 1
ATOM 4393 N N . ALA B 1 132 ? 25 -6.559 -13.852 1 98.38 132 ALA B N 1
ATOM 4394 C CA . ALA B 1 132 ? 25.859 -7.543 -13.195 1 98.38 132 ALA B CA 1
ATOM 4395 C C . ALA B 1 132 ? 27.297 -7.035 -13.102 1 98.38 132 ALA B C 1
ATOM 4397 O O . ALA B 1 132 ? 27.969 -7.234 -12.086 1 98.38 132 ALA B O 1
ATOM 4398 N N . LYS B 1 133 ? 27.797 -6.352 -14.062 1 97.5 133 LYS B N 1
ATOM 4399 C CA . LYS B 1 133 ? 29.188 -5.871 -14.094 1 97.5 133 LYS B CA 1
ATOM 4400 C C . LYS B 1 133 ? 29.422 -4.816 -13.016 1 97.5 133 LYS B C 1
ATOM 4402 O O . LYS B 1 133 ? 30.562 -4.613 -12.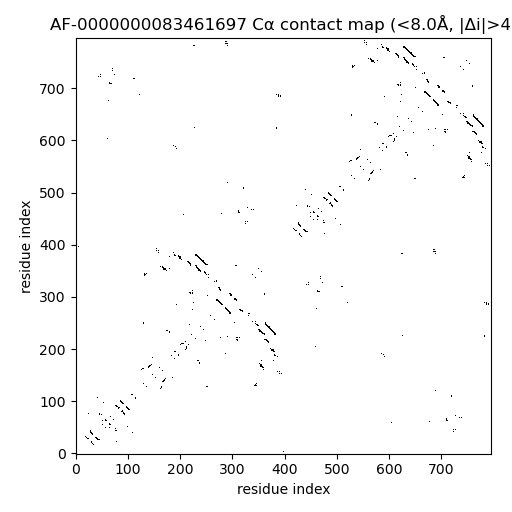578 1 97.5 133 LYS B O 1
ATOM 4407 N N . ASP B 1 134 ? 28.328 -4.148 -12.578 1 97 134 ASP B N 1
ATOM 4408 C CA . ASP B 1 134 ? 28.422 -3.062 -11.609 1 97 134 ASP B CA 1
ATOM 4409 C C . ASP B 1 134 ? 28.344 -3.596 -10.18 1 97 134 ASP B C 1
ATOM 4411 O O . ASP B 1 134 ? 28.656 -2.881 -9.227 1 97 134 ASP B O 1
ATOM 4415 N N . PHE B 1 135 ? 27.984 -4.793 -10.016 1 97.12 135 PHE B N 1
ATOM 4416 C CA . PHE B 1 135 ? 27.516 -5.289 -8.727 1 97.12 135 PHE B CA 1
ATOM 4417 C C . PHE B 1 135 ? 28.609 -5.215 -7.68 1 97.12 135 PHE B C 1
ATOM 4419 O O . PHE B 1 135 ? 28.391 -4.746 -6.562 1 97.12 135 PHE B O 1
ATOM 4426 N N . SER B 1 136 ? 29.781 -5.66 -8.016 1 95.38 136 SER B N 1
ATOM 4427 C CA . SER B 1 136 ? 30.891 -5.656 -7.062 1 95.38 136 SER B CA 1
ATOM 4428 C C . SER B 1 136 ? 31.219 -4.242 -6.602 1 95.38 136 SER B C 1
ATOM 4430 O O . SER B 1 136 ? 31.641 -4.039 -5.461 1 95.38 136 SER B O 1
ATOM 4432 N N . ARG B 1 137 ? 30.969 -3.301 -7.426 1 95.69 137 ARG B N 1
ATOM 4433 C CA . ARG B 1 137 ? 31.281 -1.91 -7.113 1 95.69 137 ARG B CA 1
ATOM 4434 C C . ARG B 1 137 ? 30.188 -1.275 -6.262 1 95.69 137 ARG B C 1
ATOM 4436 O O . ARG B 1 137 ? 30.484 -0.501 -5.348 1 95.69 137 ARG B O 1
ATOM 4443 N N . ILE B 1 138 ? 29.016 -1.634 -6.547 1 96.19 138 ILE B N 1
ATOM 4444 C CA . ILE B 1 138 ? 27.906 -0.922 -5.902 1 96.19 138 ILE B CA 1
ATOM 4445 C C . ILE B 1 138 ? 27.578 -1.594 -4.574 1 96.19 138 ILE B C 1
ATOM 4447 O O . ILE B 1 138 ? 27 -0.966 -3.686 1 96.19 138 ILE B O 1
ATOM 4451 N N . LEU B 1 139 ? 27.875 -2.869 -4.395 1 97.12 139 LEU B N 1
ATOM 4452 C CA . LEU B 1 139 ? 27.516 -3.592 -3.18 1 97.12 139 LEU B CA 1
ATOM 4453 C C . LEU B 1 139 ? 28.328 -3.092 -1.988 1 97.12 139 LEU B C 1
ATOM 4455 O O . LEU B 1 139 ? 29.562 -3.139 -2.006 1 97.12 139 LEU B O 1
ATOM 4459 N N . LYS B 1 140 ? 27.641 -2.602 -1.013 1 98.12 140 LYS B N 1
ATOM 4460 C CA . LYS B 1 140 ? 28.281 -2.133 0.213 1 98.12 140 LYS B CA 1
ATOM 4461 C C . LYS B 1 140 ? 27.969 -3.057 1.386 1 98.12 140 LYS B C 1
ATOM 4463 O O . LYS B 1 140 ? 26.875 -3.629 1.457 1 98.12 140 LYS B O 1
ATOM 4468 N N . THR B 1 141 ? 28.938 -3.203 2.25 1 98.44 141 THR B N 1
ATOM 4469 C CA . THR B 1 141 ? 28.797 -4.023 3.449 1 98.44 141 THR B CA 1
ATOM 4470 C C . THR B 1 141 ? 28.906 -3.166 4.707 1 98.44 141 THR B C 1
ATOM 4472 O O . THR B 1 141 ? 29.781 -2.305 4.805 1 98.44 141 THR B O 1
ATOM 4475 N N . PHE B 1 142 ? 28.031 -3.381 5.621 1 98.81 142 PHE B N 1
ATOM 4476 C CA . PHE B 1 142 ? 27.984 -2.66 6.887 1 98.81 142 PHE B CA 1
ATOM 4477 C C . PHE B 1 142 ? 28.156 -3.621 8.062 1 98.81 142 PHE B C 1
ATOM 4479 O O . PHE B 1 142 ? 27.797 -4.797 7.957 1 98.81 142 PHE B O 1
ATOM 4486 N N . LYS B 1 143 ? 28.672 -3.092 9.133 1 98.75 143 LYS B N 1
ATOM 4487 C CA . LYS B 1 143 ? 28.812 -3.904 10.336 1 98.75 143 LYS B CA 1
ATOM 4488 C C . LYS B 1 143 ? 27.562 -3.85 11.203 1 98.75 143 LYS B C 1
ATOM 4490 O O . LYS B 1 143 ? 27.078 -2.766 11.531 1 98.75 143 LYS B O 1
ATOM 4495 N N . PHE B 1 144 ? 27.109 -5.016 11.586 1 98.75 144 PHE B N 1
ATOM 4496 C CA . PHE B 1 144 ? 25.875 -5.184 12.352 1 98.75 144 PHE B CA 1
ATOM 4497 C C . PHE B 1 144 ? 25.906 -4.332 13.617 1 98.75 144 PHE B C 1
ATOM 4499 O O . PHE B 1 144 ? 25.031 -3.504 13.844 1 98.75 144 PHE B O 1
ATOM 4506 N N . ASN B 1 145 ? 26.938 -4.457 14.391 1 98.5 145 ASN B N 1
ATOM 4507 C CA . ASN B 1 145 ? 27.031 -3.764 15.672 1 98.5 145 ASN B CA 1
ATOM 4508 C C . ASN B 1 145 ? 27.125 -2.252 15.484 1 98.5 145 ASN B C 1
ATOM 4510 O O . ASN B 1 145 ? 26.594 -1.49 16.297 1 98.5 145 ASN B O 1
ATOM 4514 N N . LYS B 1 146 ? 27.75 -1.829 14.43 1 98.5 146 LYS B N 1
ATOM 4515 C CA . LYS B 1 146 ? 27.844 -0.396 14.172 1 98.5 146 LYS B CA 1
ATOM 4516 C C . LYS B 1 146 ? 26.484 0.194 13.836 1 98.5 146 LYS B C 1
ATOM 4518 O O . LYS B 1 146 ? 26.156 1.304 14.266 1 98.5 146 LYS B O 1
ATOM 4523 N N . ILE B 1 147 ? 25.703 -0.54 13.109 1 98.5 147 ILE B N 1
ATOM 4524 C CA . ILE B 1 147 ? 24.359 -0.077 12.781 1 98.5 147 ILE B CA 1
ATOM 4525 C C . ILE B 1 147 ? 23.531 0.048 14.055 1 98.5 147 ILE B C 1
ATOM 4527 O O . ILE B 1 147 ? 22.766 0.996 14.211 1 98.5 147 ILE B O 1
ATOM 4531 N N . LEU B 1 148 ? 23.672 -0.892 14.977 1 98.25 148 LEU B N 1
ATOM 4532 C CA . LEU B 1 148 ? 22.859 -0.923 16.188 1 98.25 148 LEU B CA 1
ATOM 4533 C C . LEU B 1 148 ? 23.234 0.231 17.125 1 98.25 148 LEU B C 1
ATOM 4535 O O . LEU B 1 148 ? 22.391 0.728 17.859 1 98.25 148 LEU B O 1
ATOM 4539 N N . GLU B 1 149 ? 24.484 0.741 17.016 1 97.31 149 GLU B N 1
ATOM 4540 C CA . GLU B 1 149 ? 24.969 1.651 18.047 1 97.31 149 GLU B CA 1
ATOM 4541 C C . GLU B 1 149 ? 25.125 3.068 17.5 1 97.31 149 GLU B C 1
ATOM 4543 O O . GLU B 1 149 ? 25.234 4.023 18.266 1 97.31 149 GLU B O 1
ATOM 4548 N N . ASN B 1 150 ? 25.172 3.166 16.188 1 96.5 150 ASN B N 1
ATOM 4549 C CA . ASN B 1 150 ? 25.547 4.445 15.586 1 96.5 150 ASN B CA 1
ATOM 4550 C C . ASN B 1 150 ? 24.5 4.902 14.562 1 96.5 150 ASN B C 1
ATOM 4552 O O . ASN B 1 150 ? 24.281 4.234 13.555 1 96.5 150 ASN B O 1
ATOM 4556 N N . ASP B 1 151 ? 23.984 6.098 14.758 1 96.81 151 ASP B N 1
ATOM 4557 C CA . ASP B 1 151 ? 22.953 6.633 13.891 1 96.81 151 ASP B CA 1
ATOM 4558 C C . ASP B 1 151 ? 23.5 6.953 12.508 1 96.81 151 ASP B C 1
ATOM 4560 O O . ASP B 1 151 ? 22.781 6.852 11.508 1 96.81 151 ASP B O 1
ATOM 4564 N N . ASN B 1 152 ? 24.703 7.328 12.414 1 96.94 152 ASN B N 1
ATOM 4565 C CA . ASN B 1 152 ? 25.297 7.613 11.117 1 96.94 152 ASN B CA 1
ATOM 4566 C C . ASN B 1 152 ? 25.406 6.355 10.266 1 96.94 152 ASN B C 1
ATOM 4568 O O . ASN B 1 152 ? 25.172 6.395 9.055 1 96.94 152 ASN B O 1
ATOM 4572 N N . GLU B 1 153 ? 25.844 5.281 10.914 1 97.88 153 GLU B N 1
ATOM 4573 C CA . GLU B 1 153 ? 25.938 4.008 10.203 1 97.88 153 GLU B CA 1
ATOM 4574 C C . GLU B 1 153 ? 24.562 3.525 9.758 1 97.88 153 GLU B C 1
ATOM 4576 O O . GLU B 1 153 ? 24.406 3 8.648 1 97.88 153 GLU B O 1
ATOM 4581 N N . LEU B 1 154 ? 23.641 3.73 10.641 1 98.25 154 LEU B N 1
ATOM 4582 C CA . LEU B 1 154 ? 22.266 3.4 10.297 1 98.25 154 LEU B CA 1
ATOM 4583 C C . LEU B 1 154 ? 21.797 4.203 9.086 1 98.25 154 LEU B C 1
ATOM 4585 O O . LEU B 1 154 ? 21.234 3.648 8.148 1 98.25 154 LEU B O 1
ATOM 4589 N N . TYR B 1 155 ? 22.047 5.488 9.102 1 98 155 TYR B N 1
ATOM 4590 C CA . TYR B 1 155 ? 21.688 6.375 8 1 98 155 TYR B CA 1
ATOM 4591 C C . TYR B 1 155 ? 22.328 5.914 6.695 1 98 155 TYR B C 1
ATOM 4593 O O . TYR B 1 155 ? 21.656 5.824 5.668 1 98 155 TYR B O 1
ATOM 4601 N N . ASP B 1 156 ? 23.578 5.586 6.75 1 98 156 ASP B N 1
ATOM 4602 C CA . ASP B 1 156 ? 24.312 5.18 5.555 1 98 156 ASP B CA 1
ATOM 4603 C C . ASP B 1 156 ? 23.75 3.885 4.977 1 98 156 ASP B C 1
ATOM 4605 O O . ASP B 1 156 ? 23.594 3.758 3.758 1 98 156 ASP B O 1
ATOM 4609 N N . TRP B 1 157 ? 23.484 2.957 5.816 1 98.69 157 TRP B N 1
ATOM 4610 C CA . TRP B 1 157 ? 22.906 1.691 5.379 1 98.69 157 TRP B CA 1
ATOM 4611 C C . TRP B 1 157 ? 21.578 1.918 4.668 1 98.69 157 TRP B C 1
ATOM 4613 O O . TRP B 1 157 ? 21.375 1.433 3.555 1 98.69 157 TRP B O 1
ATOM 4623 N N . LEU B 1 158 ? 20.734 2.705 5.289 1 98.56 158 LEU B N 1
ATOM 4624 C CA . LEU B 1 158 ? 19.406 2.951 4.738 1 98.56 158 LEU B CA 1
ATOM 4625 C C . LEU B 1 158 ? 19.5 3.75 3.439 1 98.56 158 LEU B C 1
ATOM 4627 O O . LEU B 1 158 ? 18.734 3.514 2.506 1 98.56 158 LEU B O 1
ATOM 4631 N N . GLU B 1 159 ? 20.406 4.641 3.402 1 97.69 159 GLU B N 1
ATOM 4632 C CA . GLU B 1 159 ? 20.609 5.445 2.199 1 97.69 159 GLU B CA 1
ATOM 4633 C C . GLU B 1 159 ? 21.047 4.574 1.024 1 97.69 159 GLU B C 1
ATOM 4635 O O . GLU B 1 159 ? 20.562 4.742 -0.096 1 97.69 159 GLU B O 1
ATOM 4640 N N . VAL B 1 160 ? 21.953 3.693 1.307 1 98.25 160 VAL B N 1
ATOM 4641 C CA . VAL B 1 160 ? 22.438 2.791 0.272 1 98.25 160 VAL B CA 1
ATOM 4642 C C . VAL B 1 160 ? 21.312 1.891 -0.213 1 98.25 160 VAL B C 1
ATOM 4644 O O . VAL B 1 160 ? 21.141 1.695 -1.418 1 98.25 160 VAL B O 1
ATOM 4647 N N . LEU B 1 161 ? 20.578 1.409 0.684 1 98.25 161 LEU B N 1
ATOM 4648 C CA . LEU B 1 161 ? 19.438 0.561 0.333 1 98.25 161 LEU B CA 1
ATOM 4649 C C . LEU B 1 161 ? 18.438 1.321 -0.531 1 98.25 161 LEU B C 1
ATOM 4651 O O . LEU B 1 161 ? 17.953 0.793 -1.532 1 98.25 161 LEU B O 1
ATOM 4655 N N . ALA B 1 162 ? 18.188 2.537 -0.133 1 97.94 162 ALA B N 1
ATOM 4656 C CA . ALA B 1 162 ? 17.219 3.355 -0.853 1 97.94 162 ALA B CA 1
ATOM 4657 C C . ALA B 1 162 ? 17.703 3.676 -2.262 1 97.94 162 ALA B C 1
ATOM 4659 O O . ALA B 1 162 ? 16.906 3.703 -3.209 1 97.94 162 ALA B O 1
ATOM 4660 N N . ALA B 1 163 ? 18.953 3.865 -2.432 1 97.62 163 ALA B N 1
ATOM 4661 C CA . ALA B 1 163 ? 19.516 4.301 -3.711 1 97.62 163 ALA B CA 1
ATOM 4662 C C . ALA B 1 163 ? 19.812 3.107 -4.609 1 97.62 163 ALA B C 1
ATOM 4664 O O . ALA B 1 163 ? 19.453 3.1 -5.789 1 97.62 163 ALA B O 1
ATOM 4665 N N . ARG B 1 164 ? 20.406 2.043 -3.998 1 98.12 164 ARG B N 1
ATOM 4666 C CA . ARG B 1 164 ? 20.969 0.966 -4.812 1 98.12 164 ARG B CA 1
ATOM 4667 C C . ARG B 1 164 ? 20.094 -0.281 -4.738 1 98.12 164 ARG B C 1
ATOM 4669 O O . ARG B 1 164 ? 20.219 -1.183 -5.57 1 98.12 164 ARG B O 1
ATOM 4676 N N . GLY B 1 165 ? 19.297 -0.374 -3.748 1 98.56 165 GLY B N 1
ATOM 4677 C CA . GLY B 1 165 ? 18.344 -1.459 -3.643 1 98.56 165 GLY B CA 1
ATOM 4678 C C . GLY B 1 165 ? 18.906 -2.697 -2.977 1 98.56 165 GLY B C 1
ATOM 4679 O O . GLY B 1 165 ? 18.203 -3.693 -2.799 1 98.56 165 GLY B O 1
ATOM 4680 N N . VAL B 1 166 ? 20.234 -2.658 -2.57 1 98.81 166 VAL B N 1
ATOM 4681 C CA . VAL B 1 166 ? 20.812 -3.852 -1.973 1 98.81 166 VAL B CA 1
ATOM 4682 C C . VAL B 1 166 ? 22 -3.455 -1.091 1 98.81 166 VAL B C 1
ATOM 4684 O O . VAL B 1 166 ? 22.734 -2.516 -1.409 1 98.81 166 VAL B O 1
ATOM 4687 N N . ALA B 1 167 ? 22.172 -4.137 -0.029 1 98.81 167 ALA B N 1
ATOM 4688 C CA . ALA B 1 167 ? 23.312 -4.012 0.871 1 98.81 167 ALA B CA 1
ATOM 4689 C C . ALA B 1 167 ? 23.469 -5.258 1.738 1 98.81 167 ALA B C 1
ATOM 4691 O O . ALA B 1 167 ? 22.516 -6.016 1.924 1 98.81 167 ALA B O 1
ATOM 4692 N N . ILE B 1 168 ? 24.688 -5.453 2.225 1 98.75 168 ILE B N 1
ATOM 4693 C CA . ILE B 1 168 ? 24.969 -6.551 3.145 1 98.75 168 ILE B CA 1
ATOM 4694 C C . ILE B 1 168 ? 25.25 -5.996 4.539 1 98.75 168 ILE B C 1
ATOM 4696 O O . ILE B 1 168 ? 25.953 -4.984 4.68 1 98.75 168 ILE B O 1
ATOM 4700 N N . VAL B 1 169 ? 24.672 -6.59 5.52 1 98.88 169 VAL B N 1
ATOM 4701 C CA . VAL B 1 169 ? 25.047 -6.367 6.906 1 98.88 169 VAL B CA 1
ATOM 4702 C C . VAL B 1 169 ? 25.797 -7.586 7.441 1 98.88 169 VAL B C 1
ATOM 4704 O O . VAL B 1 169 ? 25.328 -8.719 7.289 1 98.88 169 VAL B O 1
ATOM 4707 N N . GLU B 1 170 ? 26.938 -7.414 8.031 1 98.75 170 GLU B N 1
ATOM 4708 C CA . GLU B 1 170 ? 27.719 -8.555 8.484 1 98.75 170 GLU B CA 1
ATOM 4709 C C . GLU B 1 170 ? 28 -8.477 9.977 1 98.75 170 GLU B C 1
ATOM 4711 O O . GLU B 1 170 ? 27.875 -7.406 10.578 1 98.75 170 GLU B O 1
ATOM 4716 N N . GLY B 1 171 ? 28.297 -9.609 10.516 1 98.62 171 GLY B N 1
ATOM 4717 C CA . GLY B 1 171 ? 28.703 -9.672 11.906 1 98.62 171 GLY B CA 1
ATOM 4718 C C . GLY B 1 171 ? 27.547 -9.938 12.859 1 98.62 171 GLY B C 1
ATOM 4719 O O . GLY B 1 171 ? 27.672 -9.742 14.07 1 98.62 171 GLY B O 1
ATOM 4720 N N . ALA B 1 172 ? 26.438 -10.328 12.336 1 98.69 172 ALA B N 1
ATOM 4721 C CA . ALA B 1 172 ? 25.328 -10.711 13.203 1 98.69 172 ALA B CA 1
ATOM 4722 C C . ALA B 1 172 ? 25.594 -12.07 13.859 1 98.69 172 ALA B C 1
ATOM 4724 O O . ALA B 1 172 ? 26.25 -12.93 13.281 1 98.69 172 ALA B O 1
ATOM 4725 N N . ALA B 1 173 ? 25.062 -12.258 15.047 1 98.62 173 ALA B N 1
ATOM 4726 C CA . ALA B 1 173 ? 25.188 -13.547 15.734 1 98.62 173 ALA B CA 1
ATOM 4727 C C . ALA B 1 173 ? 24.484 -14.648 14.961 1 98.62 173 ALA B C 1
ATOM 4729 O O . ALA B 1 173 ? 23.547 -14.391 14.211 1 98.62 173 ALA B O 1
ATOM 4730 N N . LEU B 1 174 ? 24.922 -15.812 15.18 1 98.38 174 LEU B N 1
ATOM 4731 C CA . LEU B 1 174 ? 24.359 -16.953 14.453 1 98.38 174 LEU B CA 1
ATOM 4732 C C . LEU B 1 174 ? 23.156 -17.531 15.188 1 98.38 174 LEU B C 1
ATOM 4734 O O . LEU B 1 174 ? 23.141 -18.703 15.547 1 98.38 174 LEU B O 1
ATOM 4738 N N . LYS B 1 175 ? 22.172 -16.75 15.367 1 98 175 LYS B N 1
ATOM 4739 C CA . LYS B 1 175 ? 20.922 -17.141 16.031 1 98 175 LYS B CA 1
ATOM 4740 C C . LYS B 1 175 ? 19.766 -16.281 15.539 1 98 175 LYS B C 1
ATOM 4742 O O . LYS B 1 175 ? 19.953 -15.188 15.008 1 98 175 LYS B O 1
ATOM 4747 N N . GLU B 1 176 ? 18.641 -16.766 15.773 1 97.25 176 GLU B N 1
ATOM 4748 C CA . GLU B 1 176 ? 17.438 -16.031 15.406 1 97.25 176 GLU B CA 1
ATOM 4749 C C . GLU B 1 176 ? 17.266 -14.789 16.266 1 97.25 176 GLU B C 1
ATOM 4751 O O . GLU B 1 176 ? 17.734 -14.742 17.406 1 97.25 176 GLU B O 1
ATOM 4756 N N . GLY B 1 177 ? 16.609 -13.836 15.703 1 98.06 177 GLY B N 1
ATOM 4757 C CA . GLY B 1 177 ? 16.312 -12.625 16.453 1 98.06 177 GLY B CA 1
ATOM 4758 C C . GLY B 1 177 ? 17.156 -11.438 16.031 1 98.06 177 GLY B C 1
ATOM 4759 O O . GLY B 1 177 ? 16.844 -10.297 16.375 1 98.06 177 GLY B O 1
ATOM 4760 N N . GLU B 1 178 ? 18.219 -11.695 15.289 1 98.31 178 GLU B N 1
ATOM 4761 C CA . GLU B 1 178 ? 19.109 -10.617 14.883 1 98.31 178 GLU B CA 1
ATOM 4762 C C . GLU B 1 178 ? 18.422 -9.648 13.93 1 98.31 178 GLU B C 1
ATOM 4764 O O . GLU B 1 178 ? 18.656 -8.445 13.984 1 98.31 178 GLU B O 1
ATOM 4769 N N . VAL B 1 179 ? 17.594 -10.102 13.047 1 98.56 179 VAL B N 1
ATOM 4770 C CA . VAL B 1 179 ? 16.891 -9.242 12.094 1 98.56 179 VAL B CA 1
ATOM 4771 C C . VAL B 1 179 ? 15.93 -8.32 12.844 1 98.56 179 VAL B C 1
ATOM 4773 O O . VAL B 1 179 ? 15.695 -7.184 12.422 1 98.56 179 VAL B O 1
ATOM 4776 N N . THR B 1 180 ? 15.359 -8.82 13.914 1 98.56 180 THR B N 1
ATOM 4777 C CA . THR B 1 180 ? 14.469 -8.008 14.734 1 98.56 180 THR B CA 1
ATOM 4778 C C . THR B 1 180 ? 15.211 -6.82 15.328 1 98.56 180 THR B C 1
ATOM 4780 O O . THR B 1 180 ? 14.688 -5.703 15.359 1 98.56 180 THR B O 1
ATOM 4783 N N . LYS B 1 181 ? 16.422 -7.055 15.789 1 98.31 181 LYS B N 1
ATOM 4784 C CA . LYS B 1 181 ? 17.234 -5.98 16.344 1 98.31 181 LYS B CA 1
ATOM 4785 C C . LYS B 1 181 ? 17.5 -4.891 15.305 1 98.31 181 LYS B C 1
ATOM 4787 O O . LYS B 1 181 ? 17.391 -3.699 15.609 1 98.31 181 LYS B O 1
ATOM 4792 N N . LEU B 1 182 ? 17.812 -5.348 14.133 1 97.56 182 LEU B N 1
ATOM 4793 C CA . LEU B 1 182 ? 18.047 -4.406 13.047 1 97.56 182 LEU B CA 1
ATOM 4794 C C . LEU B 1 182 ? 16.797 -3.598 12.742 1 97.56 182 LEU B C 1
ATOM 4796 O O . LEU B 1 182 ? 16.859 -2.377 12.586 1 97.56 182 LEU B O 1
ATOM 4800 N N . ALA B 1 183 ? 15.695 -4.277 12.672 1 98 183 ALA B N 1
ATOM 4801 C CA . ALA B 1 183 ? 14.422 -3.646 12.344 1 98 183 ALA B CA 1
ATOM 4802 C C . ALA B 1 183 ? 14.023 -2.639 13.422 1 98 183 ALA B C 1
ATOM 4804 O O . ALA B 1 183 ? 13.43 -1.599 13.109 1 98 183 ALA B O 1
ATOM 4805 N N . ASP B 1 184 ? 14.367 -2.951 14.641 1 97.31 184 ASP B N 1
ATOM 4806 C CA . ASP B 1 184 ? 14.016 -2.072 15.758 1 97.31 184 ASP B CA 1
ATOM 4807 C C . ASP B 1 184 ? 14.742 -0.734 15.641 1 97.31 184 ASP B C 1
ATOM 4809 O O . ASP B 1 184 ? 14.258 0.284 16.141 1 97.31 184 ASP B O 1
ATOM 4813 N N . ARG B 1 185 ? 15.914 -0.725 14.984 1 97.62 185 ARG B N 1
ATOM 4814 C CA . ARG B 1 185 ? 16.641 0.52 14.773 1 97.62 185 ARG B CA 1
ATOM 4815 C C . ARG B 1 185 ? 15.969 1.373 13.703 1 97.62 185 ARG B C 1
ATOM 4817 O O . ARG B 1 185 ? 16.203 2.58 13.625 1 97.62 185 ARG B O 1
ATOM 4824 N N . VAL B 1 186 ? 15.188 0.726 12.898 1 97.44 186 VAL B N 1
ATOM 4825 C CA . VAL B 1 186 ? 14.477 1.433 11.836 1 97.44 186 VAL B CA 1
ATOM 4826 C C . VAL B 1 186 ? 13.086 1.827 12.32 1 97.44 186 VAL B C 1
ATOM 4828 O O . VAL B 1 186 ? 12.727 3.008 12.305 1 97.44 186 VAL B O 1
ATOM 4831 N N . ALA B 1 187 ? 12.289 0.942 12.688 1 96.56 187 ALA B N 1
ATOM 4832 C CA . ALA B 1 187 ? 10.945 1.07 13.242 1 96.56 187 ALA B CA 1
ATOM 4833 C C . ALA B 1 187 ? 10.469 -0.252 13.836 1 96.56 187 ALA B C 1
ATOM 4835 O O . ALA B 1 187 ? 10.68 -0.52 15.023 1 96.56 187 ALA B O 1
ATOM 4836 N N . PHE B 1 188 ? 9.859 -1.128 13.031 1 97.19 188 PHE B N 1
ATOM 4837 C CA . PHE B 1 188 ? 9.406 -2.459 13.414 1 97.19 188 PHE B CA 1
ATOM 4838 C C . PHE B 1 188 ? 9.227 -3.344 12.188 1 97.19 188 PHE B C 1
ATOM 4840 O O . PHE B 1 188 ? 9.211 -2.852 11.055 1 97.19 188 PHE B O 1
ATOM 4847 N N . LEU B 1 189 ? 9.141 -4.629 12.43 1 98.31 189 LEU B N 1
ATOM 4848 C CA . LEU B 1 189 ? 8.992 -5.602 11.352 1 98.31 189 LEU B CA 1
ATOM 4849 C C . LEU B 1 189 ? 7.57 -5.598 10.805 1 98.31 189 LEU B C 1
ATOM 4851 O O . LEU B 1 189 ? 6.613 -5.352 11.547 1 98.31 189 LEU B O 1
ATOM 4855 N N . LYS B 1 190 ? 7.449 -5.82 9.539 1 98.12 190 LYS B N 1
ATOM 4856 C CA . LYS B 1 190 ? 6.141 -6.055 8.93 1 98.12 190 LYS B CA 1
ATOM 4857 C C . LYS B 1 190 ? 5.648 -7.469 9.219 1 98.12 190 LYS B C 1
ATOM 4859 O O . LYS B 1 190 ? 6.352 -8.445 8.953 1 98.12 190 LYS B O 1
ATOM 4864 N N . LYS B 1 191 ? 4.5 -7.551 9.734 1 97.5 191 LYS B N 1
ATOM 4865 C CA . LYS B 1 191 ? 3.879 -8.852 9.945 1 97.5 191 LYS B CA 1
ATOM 4866 C C . LYS B 1 191 ? 3.143 -9.328 8.695 1 97.5 191 LYS B C 1
ATOM 4868 O O . LYS B 1 191 ? 2.449 -8.539 8.047 1 97.5 191 LYS B O 1
ATOM 4873 N N . THR B 1 192 ? 3.293 -10.57 8.32 1 96.94 192 THR B N 1
ATOM 4874 C CA . THR B 1 192 ? 2.592 -11.211 7.215 1 96.94 192 THR B CA 1
ATOM 4875 C C . THR B 1 192 ? 1.921 -12.5 7.68 1 96.94 192 THR B C 1
ATOM 4877 O O . THR B 1 192 ? 1.899 -12.797 8.875 1 96.94 192 THR B O 1
ATOM 4880 N N . GLN B 1 193 ? 1.362 -13.227 6.746 1 94.56 193 GLN B N 1
ATOM 4881 C CA . GLN B 1 193 ? 0.745 -14.5 7.105 1 94.56 193 GLN B CA 1
ATOM 4882 C C . GLN B 1 193 ? 1.789 -15.5 7.594 1 94.56 193 GLN B C 1
ATOM 4884 O O . GLN B 1 193 ? 1.446 -16.516 8.195 1 94.56 193 GLN B O 1
ATOM 4889 N N . TYR B 1 194 ? 3.031 -15.156 7.414 1 93.69 194 TYR B N 1
ATOM 4890 C CA . TYR B 1 194 ? 4.117 -16.031 7.859 1 93.69 194 TYR B CA 1
ATOM 4891 C C . TYR B 1 194 ? 4.695 -15.539 9.188 1 93.69 194 TYR B C 1
ATOM 4893 O O . TYR B 1 194 ? 5.688 -16.078 9.672 1 93.69 194 TYR B O 1
ATOM 4901 N N . GLY B 1 195 ? 4.086 -14.555 9.727 1 94.81 195 GLY B N 1
ATOM 4902 C CA . GLY B 1 195 ? 4.578 -13.953 10.953 1 94.81 195 GLY B CA 1
ATOM 4903 C C . GLY B 1 195 ? 5.477 -12.758 10.711 1 94.81 195 GLY B C 1
ATOM 4904 O O . GLY B 1 195 ? 5.559 -12.25 9.586 1 94.81 195 GLY B O 1
ATOM 4905 N N . GLU B 1 196 ? 6.062 -12.25 11.805 1 97.06 196 GLU B N 1
ATOM 4906 C CA . GLU B 1 196 ? 7.012 -11.148 11.688 1 97.06 196 GLU B CA 1
ATOM 4907 C C . GLU B 1 196 ? 8.359 -11.641 11.164 1 97.06 196 GLU B C 1
ATOM 4909 O O . GLU B 1 196 ? 9.086 -10.883 10.516 1 97.06 196 GLU B O 1
ATOM 4914 N N . VAL B 1 197 ? 8.641 -12.844 11.617 1 97.69 197 VAL B N 1
ATOM 4915 C CA . VAL B 1 197 ? 9.852 -13.523 11.156 1 97.69 197 VAL B CA 1
ATOM 4916 C C . VAL B 1 197 ? 9.484 -14.898 10.602 1 97.69 197 VAL B C 1
ATOM 4918 O O . VAL B 1 197 ? 8.453 -15.469 10.969 1 97.69 197 VAL B O 1
ATOM 4921 N N . PHE B 1 198 ? 10.32 -15.406 9.695 1 94.56 198 PHE B N 1
ATOM 4922 C CA . PHE B 1 198 ? 10.102 -16.75 9.164 1 94.56 198 PHE B CA 1
ATOM 4923 C C . PHE B 1 198 ? 11.438 -17.469 8.945 1 94.56 198 PHE B C 1
ATOM 4925 O O . PHE B 1 198 ? 12.484 -16.828 8.891 1 94.56 198 PHE B O 1
ATOM 4932 N N . ARG B 1 199 ? 11.359 -18.75 8.883 1 92.5 199 ARG B N 1
ATOM 4933 C CA . ARG B 1 199 ? 12.531 -19.609 8.719 1 92.5 199 ARG B CA 1
ATOM 4934 C C . ARG B 1 199 ? 12.508 -20.297 7.359 1 92.5 199 ARG B C 1
ATOM 4936 O O . ARG B 1 199 ? 11.531 -20.953 7 1 92.5 199 ARG B O 1
ATOM 4943 N N . VAL B 1 200 ? 13.539 -20.078 6.676 1 90.44 200 VAL B N 1
ATOM 4944 C CA . VAL B 1 200 ? 13.672 -20.781 5.402 1 90.44 200 VAL B CA 1
ATOM 4945 C C . VAL B 1 200 ? 14.648 -21.938 5.551 1 90.44 200 VAL B C 1
ATOM 4947 O O . VAL B 1 200 ? 15.852 -21.734 5.715 1 90.44 200 VAL B O 1
ATOM 4950 N N . GLU B 1 201 ? 14.148 -23.031 5.621 1 88.69 201 GLU B N 1
ATOM 4951 C CA . GLU B 1 201 ? 14.875 -24.297 5.68 1 88.69 201 GLU B CA 1
ATOM 4952 C C . GLU B 1 201 ? 14.094 -25.406 4.992 1 88.69 201 GLU B C 1
ATOM 4954 O O . GLU B 1 201 ? 12.891 -25.281 4.762 1 88.69 201 GLU B O 1
ATOM 4959 N N . ALA B 1 202 ? 14.836 -26.359 4.574 1 80.81 202 ALA B N 1
ATOM 4960 C CA . ALA B 1 202 ? 14.148 -27.484 3.92 1 80.81 202 ALA B CA 1
ATOM 4961 C C . ALA B 1 202 ? 13.172 -28.156 4.875 1 80.81 202 ALA B C 1
ATOM 4963 O O . ALA B 1 202 ? 13.547 -28.516 6 1 80.81 202 ALA B O 1
ATOM 4964 N N . LYS B 1 203 ? 11.883 -28.094 4.465 1 77.75 203 LYS B N 1
ATOM 4965 C CA . LYS B 1 203 ? 10.82 -28.719 5.246 1 77.75 203 LYS B CA 1
ATOM 4966 C C . LYS B 1 203 ? 10.047 -29.734 4.398 1 77.75 203 LYS B C 1
ATOM 4968 O O . LYS B 1 203 ? 9.648 -29.422 3.271 1 77.75 203 LYS B O 1
ATOM 4973 N N . PRO B 1 204 ? 9.859 -30.906 5.008 1 75.56 204 PRO B N 1
ATOM 4974 C CA . PRO B 1 204 ? 9 -31.828 4.277 1 75.56 204 PRO B CA 1
ATOM 4975 C C . PRO B 1 204 ? 7.543 -31.375 4.234 1 75.56 204 PRO B C 1
ATOM 4977 O O . PRO B 1 204 ? 7.098 -30.641 5.113 1 75.56 204 PRO B O 1
ATOM 4980 N N . ASP B 1 205 ? 6.754 -31.719 3.236 1 73.44 205 ASP B N 1
ATOM 4981 C CA . ASP B 1 205 ? 5.312 -31.516 3.117 1 73.44 205 ASP B CA 1
ATOM 4982 C C . ASP B 1 205 ? 4.953 -30.047 3.242 1 73.44 205 ASP B C 1
ATOM 4984 O O . ASP B 1 205 ? 3.996 -29.688 3.936 1 73.44 205 ASP B O 1
ATOM 4988 N N . THR B 1 206 ? 5.781 -29.266 2.658 1 76.19 206 THR B N 1
ATOM 4989 C CA . THR B 1 206 ? 5.574 -27.828 2.768 1 76.19 206 THR B CA 1
ATOM 4990 C C . THR B 1 206 ? 4.531 -27.359 1.758 1 76.19 206 THR B C 1
ATOM 4992 O O . THR B 1 206 ? 4.324 -28 0.725 1 76.19 206 THR B O 1
ATOM 4995 N N . THR B 1 207 ? 3.871 -26.25 2.135 1 73.81 207 THR B N 1
ATOM 4996 C CA . THR B 1 207 ? 2.932 -25.578 1.242 1 73.81 207 THR B CA 1
ATOM 4997 C C . THR B 1 207 ? 3.574 -24.344 0.61 1 73.81 207 THR B C 1
ATOM 4999 O O . THR B 1 207 ? 2.877 -23.484 0.06 1 73.81 207 THR B O 1
ATOM 5002 N N . ASN B 1 208 ? 4.777 -24.25 0.758 1 79.62 208 ASN B N 1
ATOM 5003 C CA . ASN B 1 208 ? 5.551 -23.156 0.175 1 79.62 208 ASN B CA 1
ATOM 5004 C C . ASN B 1 208 ? 6.816 -23.672 -0.509 1 79.62 208 ASN B C 1
ATOM 5006 O O . ASN B 1 208 ? 7.629 -24.359 0.114 1 79.62 208 ASN B O 1
ATOM 5010 N N . VAL B 1 209 ? 6.965 -23.219 -1.764 1 75.69 209 VAL B N 1
ATOM 5011 C CA . VAL B 1 209 ? 8.047 -23.766 -2.574 1 75.69 209 VAL B CA 1
ATOM 5012 C C . VAL B 1 209 ? 9.391 -23.25 -2.051 1 75.69 209 VAL B C 1
ATOM 5014 O O . VAL B 1 209 ? 10.438 -23.844 -2.342 1 75.69 209 VAL B O 1
ATOM 5017 N N . ALA B 1 210 ? 9.344 -22.25 -1.328 1 76.62 210 ALA B N 1
ATOM 5018 C CA . ALA B 1 210 ? 10.578 -21.719 -0.753 1 76.62 210 ALA B CA 1
ATOM 5019 C C . ALA B 1 210 ? 11.172 -22.688 0.26 1 76.62 210 ALA B C 1
ATOM 5021 O O . ALA B 1 210 ? 12.359 -22.594 0.602 1 76.62 210 ALA B O 1
ATOM 5022 N N . TYR B 1 211 ? 10.461 -23.641 0.721 1 74.69 211 TYR B N 1
ATOM 5023 C CA . TYR B 1 211 ? 10.922 -24.547 1.766 1 74.69 211 TYR B CA 1
ATOM 5024 C C . TYR B 1 211 ? 11.375 -25.875 1.172 1 74.69 211 TYR B C 1
ATOM 5026 O O . TYR B 1 211 ? 11.586 -26.844 1.901 1 74.69 211 TYR B O 1
ATOM 5034 N N . LEU B 1 212 ? 11.492 -25.875 -0.098 1 76.62 212 LEU B N 1
ATOM 5035 C CA . LEU B 1 212 ? 12.094 -27.016 -0.781 1 76.62 212 LEU B CA 1
ATOM 5036 C C . LEU B 1 212 ? 13.594 -26.828 -0.947 1 76.62 212 LEU B C 1
ATOM 5038 O O . LEU B 1 212 ? 14.094 -25.703 -0.815 1 76.62 212 LEU B O 1
ATOM 5042 N N . ASN B 1 213 ? 14.352 -27.922 -1.211 1 75.94 213 ASN B N 1
ATOM 5043 C CA . ASN B 1 213 ? 15.797 -27.828 -1.365 1 75.94 213 ASN B CA 1
ATOM 5044 C C . ASN B 1 213 ? 16.188 -27.609 -2.824 1 75.94 213 ASN B C 1
ATOM 5046 O O . ASN B 1 213 ? 17.375 -27.406 -3.129 1 75.94 213 ASN B O 1
ATOM 5050 N N . GLY B 1 214 ? 15.242 -27.594 -3.662 1 80.81 214 GLY B N 1
ATOM 5051 C CA . GLY B 1 214 ? 15.508 -27.297 -5.062 1 80.81 214 GLY B CA 1
ATOM 5052 C C . GLY B 1 214 ? 15.719 -25.828 -5.324 1 80.81 214 GLY B C 1
ATOM 5053 O O . GLY B 1 214 ? 15.68 -25.016 -4.398 1 80.81 214 GLY B O 1
ATOM 5054 N N . PRO B 1 215 ? 16.078 -25.578 -6.555 1 86.94 215 PRO B N 1
ATOM 5055 C CA . PRO B 1 215 ? 16.25 -24.172 -6.918 1 86.94 215 PRO B CA 1
ATOM 5056 C C . PRO B 1 215 ? 14.969 -23.359 -6.727 1 86.94 215 PRO B C 1
ATOM 5058 O O . PRO B 1 215 ? 13.867 -23.859 -6.961 1 86.94 215 PRO B O 1
ATOM 5061 N N . LEU B 1 216 ? 15.148 -22.25 -6.172 1 91.12 216 LEU B N 1
ATOM 5062 C CA . LEU B 1 216 ? 14.086 -21.25 -6.129 1 91.12 216 LEU B CA 1
ATOM 5063 C C . LEU B 1 216 ? 14.281 -20.203 -7.215 1 91.12 216 LEU B C 1
ATOM 5065 O O . LEU B 1 216 ? 15.266 -19.453 -7.195 1 91.12 216 LEU B O 1
ATOM 5069 N N . GLN B 1 217 ? 13.406 -20.203 -8.148 1 95.06 217 GLN B N 1
ATOM 5070 C CA . GLN B 1 217 ? 13.555 -19.328 -9.305 1 95.06 217 GLN B CA 1
ATOM 5071 C C . GLN B 1 217 ? 13.445 -17.859 -8.898 1 95.06 217 GLN B C 1
ATOM 5073 O O . GLN B 1 217 ? 12.914 -17.547 -7.828 1 95.06 217 GLN B O 1
ATOM 5078 N N . LEU B 1 218 ? 13.922 -16.953 -9.781 1 98 218 LEU B N 1
ATOM 5079 C CA . LEU B 1 218 ? 13.883 -15.508 -9.523 1 98 218 LEU B CA 1
ATOM 5080 C C . LEU B 1 218 ? 12.445 -15.039 -9.297 1 98 218 LEU B C 1
ATOM 5082 O O . LEU B 1 218 ? 11.547 -15.406 -10.047 1 98 218 LEU B O 1
ATOM 5086 N N . HIS B 1 219 ? 12.281 -14.273 -8.25 1 98.44 219 HIS B N 1
ATOM 5087 C CA . HIS B 1 219 ? 10.945 -13.797 -7.891 1 98.44 219 HIS B CA 1
ATOM 5088 C C . HIS B 1 219 ? 11.023 -12.594 -6.961 1 98.44 219 HIS B C 1
ATOM 5090 O O . HIS B 1 219 ? 12.086 -12.281 -6.426 1 98.44 219 HIS B O 1
ATOM 5096 N N . THR B 1 220 ? 9.969 -11.828 -6.883 1 98.56 220 THR B N 1
ATOM 5097 C CA . THR B 1 220 ? 9.727 -10.922 -5.766 1 98.56 220 THR B CA 1
ATOM 5098 C C . THR B 1 220 ? 8.852 -11.594 -4.707 1 98.56 220 THR B C 1
ATOM 5100 O O . THR B 1 220 ? 8.055 -12.484 -5.027 1 98.56 220 THR B O 1
ATOM 5103 N N . ASP B 1 221 ? 9.039 -11.195 -3.518 1 98.25 221 ASP B N 1
ATOM 5104 C CA . ASP B 1 221 ? 8.266 -11.812 -2.445 1 98.25 221 ASP B CA 1
ATOM 5105 C C . ASP B 1 221 ? 6.863 -11.203 -2.365 1 98.25 221 ASP B C 1
ATOM 5107 O O . ASP B 1 221 ? 6.699 -9.992 -2.533 1 98.25 221 ASP B O 1
ATOM 5111 N N . LEU B 1 222 ? 5.879 -12.047 -2.172 1 98.25 222 LEU B N 1
ATOM 5112 C CA . LEU B 1 222 ? 4.488 -11.766 -1.837 1 98.25 222 LEU B CA 1
ATOM 5113 C C . LEU B 1 222 ? 3.879 -10.781 -2.83 1 98.25 222 LEU B C 1
ATOM 5115 O O . LEU B 1 222 ? 3.291 -9.773 -2.432 1 98.25 222 LEU B O 1
ATOM 5119 N N . PRO B 1 223 ? 4.059 -11.07 -4.113 1 98.44 223 PRO B N 1
ATOM 5120 C CA . PRO B 1 223 ? 3.438 -10.195 -5.109 1 98.44 223 PRO B CA 1
ATOM 5121 C C . PRO B 1 223 ? 1.913 -10.203 -5.031 1 98.44 223 PRO B C 1
ATOM 5123 O O . PRO B 1 223 ? 1.255 -9.375 -5.668 1 98.44 223 PRO B O 1
ATOM 5126 N N . TYR B 1 224 ? 1.344 -11.078 -4.223 1 98.19 224 TYR B N 1
ATOM 5127 C CA . TYR B 1 224 ? -0.1 -11.227 -4.082 1 98.19 224 TYR B CA 1
ATOM 5128 C C . TYR B 1 224 ? -0.641 -10.32 -2.986 1 98.19 224 TYR B C 1
ATOM 5130 O O . TYR B 1 224 ? -1.832 -10.359 -2.668 1 98.19 224 TYR B O 1
ATOM 5138 N N . TYR B 1 225 ? 0.204 -9.492 -2.428 1 98.5 225 TYR B N 1
ATOM 5139 C CA . TYR B 1 225 ? -0.207 -8.422 -1.527 1 98.5 225 TYR B CA 1
ATOM 5140 C C . TYR B 1 225 ? -0.305 -7.094 -2.27 1 98.5 225 TYR B C 1
ATOM 5142 O O . TYR B 1 225 ? 0.587 -6.742 -3.043 1 98.5 225 TYR B O 1
ATOM 5150 N N . GLU B 1 226 ? -1.424 -6.387 -2.014 1 97.31 226 GLU B N 1
ATOM 5151 C CA . GLU B 1 226 ? -1.402 -4.977 -2.387 1 97.31 226 GLU B CA 1
ATOM 5152 C C . GLU B 1 226 ? -0.355 -4.207 -1.586 1 97.31 226 GLU B C 1
ATOM 5154 O O . GLU B 1 226 ? 0.428 -3.443 -2.15 1 97.31 226 GLU B O 1
ATOM 5159 N N . TYR B 1 227 ? -0.334 -4.441 -0.281 1 97.81 227 TYR B N 1
ATOM 5160 C CA . TYR B 1 227 ? 0.699 -3.885 0.585 1 97.81 227 TYR B CA 1
ATOM 5161 C C . TYR B 1 227 ? 1.894 -4.828 0.685 1 97.81 227 TYR B C 1
ATOM 5163 O O . TYR B 1 227 ? 2.178 -5.367 1.757 1 97.81 227 TYR B O 1
ATOM 5171 N N . LYS B 1 228 ? 2.557 -4.906 -0.359 1 97.38 228 LYS B N 1
ATOM 5172 C CA . LYS B 1 228 ? 3.732 -5.754 -0.521 1 97.38 228 LYS B CA 1
ATOM 5173 C C . LYS B 1 228 ? 4.898 -5.246 0.325 1 97.38 228 LYS B C 1
ATOM 5175 O O . LYS B 1 228 ? 5.18 -4.047 0.345 1 97.38 228 LYS B O 1
ATOM 5180 N N . PRO B 1 229 ? 5.59 -6.207 1.054 1 98.06 229 PRO B N 1
ATOM 5181 C CA . PRO B 1 229 ? 6.727 -5.734 1.849 1 98.06 229 PRO B CA 1
ATOM 5182 C C . PRO B 1 229 ? 7.77 -5 1.009 1 98.06 229 PRO B C 1
ATOM 5184 O O . PRO B 1 229 ? 8.039 -5.395 -0.127 1 98.06 229 PRO B O 1
ATOM 5187 N N . GLY B 1 230 ? 8.398 -4.02 1.631 1 98.5 230 GLY B N 1
ATOM 5188 C CA . GLY B 1 230 ? 9.305 -3.158 0.889 1 98.5 230 GLY B CA 1
ATOM 5189 C C . GLY B 1 230 ? 10.711 -3.711 0.794 1 98.5 230 GLY B C 1
ATOM 5190 O O . GLY B 1 230 ? 11.32 -3.697 -0.278 1 98.5 230 GLY B O 1
ATOM 5191 N N . VAL B 1 231 ? 11.203 -4.234 1.923 1 98.88 231 VAL B N 1
ATOM 5192 C CA . VAL B 1 231 ? 12.594 -4.676 1.982 1 98.88 231 VAL B CA 1
ATOM 5193 C C . VAL B 1 231 ? 12.664 -6.066 2.615 1 98.88 231 VAL B C 1
ATOM 5195 O O . VAL B 1 231 ? 11.992 -6.336 3.611 1 98.88 231 VAL B O 1
ATOM 5198 N N . ASN B 1 232 ? 13.484 -6.906 2.033 1 98.81 232 ASN B N 1
ATOM 5199 C CA . ASN B 1 232 ? 13.797 -8.211 2.613 1 98.81 232 ASN B CA 1
ATOM 5200 C C . ASN B 1 232 ? 15.047 -8.141 3.486 1 98.81 232 ASN B C 1
ATOM 5202 O O . ASN B 1 232 ? 16.016 -7.477 3.137 1 98.81 232 ASN B O 1
ATOM 5206 N N . LEU B 1 233 ? 14.977 -8.805 4.578 1 98.88 233 LEU B N 1
ATOM 5207 C CA . LEU B 1 233 ? 16.141 -9.156 5.395 1 98.88 233 LEU B CA 1
ATOM 5208 C C . LEU B 1 233 ? 16.328 -10.664 5.449 1 98.88 233 LEU B C 1
ATOM 5210 O O . LEU B 1 233 ? 15.484 -11.383 5.996 1 98.88 233 LEU B O 1
ATOM 5214 N N . LEU B 1 234 ? 17.422 -11.156 4.918 1 98.5 234 LEU B N 1
ATOM 5215 C CA . LEU B 1 234 ? 17.719 -12.578 4.934 1 98.5 234 LEU B CA 1
ATOM 5216 C C . LEU B 1 234 ? 19.031 -12.852 5.68 1 98.5 234 LEU B C 1
ATOM 5218 O O . LEU B 1 234 ? 20.109 -12.578 5.16 1 98.5 234 LEU B O 1
ATOM 5222 N N . HIS B 1 235 ? 18.922 -13.375 6.836 1 98.81 235 HIS B N 1
ATOM 5223 C CA . HIS B 1 235 ? 20.047 -13.633 7.727 1 98.81 235 HIS B CA 1
ATOM 5224 C C . HIS B 1 235 ? 20.516 -15.078 7.613 1 98.81 235 HIS B C 1
ATOM 5226 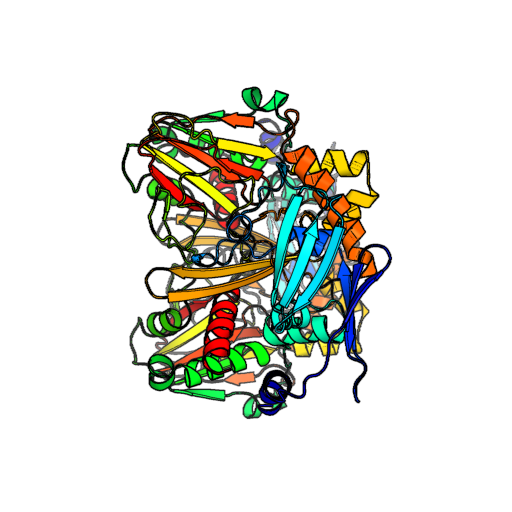O O . HIS B 1 235 ? 19.781 -16 7.957 1 98.81 235 HIS B O 1
ATOM 5232 N N . CYS B 1 236 ? 21.766 -15.266 7.238 1 98.38 236 CYS B N 1
ATOM 5233 C CA . CYS B 1 236 ? 22.344 -16.609 7.125 1 98.38 236 CYS B CA 1
ATOM 5234 C C . CYS B 1 236 ? 22.844 -17.094 8.469 1 98.38 236 CYS B C 1
ATOM 5236 O O . CYS B 1 236 ? 23.844 -16.594 8.984 1 98.38 236 CYS B O 1
ATOM 5238 N N . ILE B 1 237 ? 22.188 -18.047 8.953 1 98.12 237 ILE B N 1
ATOM 5239 C CA . ILE B 1 237 ? 22.594 -18.656 10.219 1 98.12 237 ILE B CA 1
ATOM 5240 C C . ILE B 1 237 ? 23.422 -19.906 9.953 1 98.12 237 ILE B C 1
ATOM 5242 O O . ILE B 1 237 ? 24.5 -20.078 10.516 1 98.12 237 ILE B O 1
ATOM 5246 N N . ILE B 1 238 ? 22.922 -20.75 9.062 1 96.19 238 ILE B N 1
ATOM 5247 C CA . ILE B 1 238 ? 23.641 -21.938 8.617 1 96.19 238 ILE B CA 1
ATOM 5248 C C . ILE B 1 238 ? 23.797 -21.906 7.098 1 96.19 238 ILE B C 1
ATOM 5250 O O . ILE B 1 238 ? 22.812 -21.844 6.363 1 96.19 238 ILE B O 1
ATOM 5254 N N . LYS B 1 239 ? 25 -21.984 6.703 1 94.81 239 LYS B N 1
ATOM 5255 C CA . LYS B 1 239 ? 25.328 -22.016 5.281 1 94.81 239 LYS B CA 1
ATOM 5256 C C . LYS B 1 239 ? 25.281 -23.438 4.738 1 94.81 239 LYS B C 1
ATOM 5258 O O . LYS B 1 239 ? 25.719 -24.375 5.41 1 94.81 239 LYS B O 1
ATOM 5263 N N . ALA B 1 240 ? 24.812 -23.531 3.512 1 90.5 240 ALA B N 1
ATOM 5264 C CA . ALA B 1 240 ? 24.766 -24.844 2.895 1 90.5 240 ALA B CA 1
ATOM 5265 C C . ALA B 1 240 ? 26.172 -25.375 2.654 1 90.5 240 ALA B C 1
ATOM 5267 O O . ALA B 1 240 ? 27.109 -24.609 2.445 1 90.5 240 ALA B O 1
ATOM 5268 N N . GLU B 1 241 ? 26.281 -26.703 2.645 1 90.5 241 GLU B N 1
ATOM 5269 C CA . GLU B 1 241 ? 27.578 -27.344 2.383 1 90.5 241 GLU B CA 1
ATOM 5270 C C . GLU B 1 241 ? 28 -27.156 0.927 1 90.5 241 GLU B C 1
ATOM 5272 O O . GLU B 1 241 ? 29.172 -26.906 0.641 1 90.5 241 GLU B O 1
ATOM 5277 N N . GLU B 1 242 ? 27.016 -27.344 0.086 1 91.75 242 GLU B N 1
ATOM 5278 C CA . GLU B 1 242 ? 27.219 -27.141 -1.346 1 91.75 242 GLU B CA 1
ATOM 5279 C C . GLU B 1 242 ? 26.047 -26.406 -1.976 1 91.75 242 GLU B C 1
ATOM 5281 O O . GLU B 1 242 ? 24.891 -26.672 -1.64 1 91.75 242 GLU B O 1
ATOM 5286 N N . GLY B 1 243 ? 26.5 -25.438 -2.871 1 92.38 243 GLY B N 1
ATOM 5287 C CA . GLY B 1 243 ? 25.438 -24.703 -3.533 1 92.38 243 GLY B CA 1
ATOM 5288 C C . GLY B 1 243 ? 24.766 -23.688 -2.631 1 92.38 243 GLY B C 1
ATOM 5289 O O . GLY B 1 243 ? 25.359 -23.219 -1.653 1 92.38 243 GLY B O 1
ATOM 5290 N N . GLY B 1 244 ? 23.547 -23.219 -3.055 1 90.69 244 GLY B N 1
ATOM 5291 C CA . GLY B 1 244 ? 22.75 -22.328 -2.23 1 90.69 244 GLY B CA 1
ATOM 5292 C C . GLY B 1 244 ? 23.047 -20.859 -2.461 1 90.69 244 GLY B C 1
ATOM 5293 O O . GLY B 1 244 ? 22.609 -20 -1.689 1 90.69 244 GLY B O 1
ATOM 5294 N N . GLU B 1 245 ? 23.719 -20.609 -3.498 1 94.12 245 GLU B N 1
ATOM 5295 C CA . GLU B 1 245 ? 24 -19.219 -3.824 1 94.12 245 GLU B CA 1
ATOM 5296 C C . GLU B 1 245 ? 22.703 -18.438 -4.055 1 94.12 245 GLU B C 1
ATOM 5298 O O . GLU B 1 245 ? 21.766 -18.969 -4.656 1 94.12 245 GLU B O 1
ATOM 5303 N N . ASN B 1 246 ? 22.75 -17.266 -3.543 1 95.31 246 ASN B N 1
ATOM 5304 C CA . ASN B 1 246 ? 21.656 -16.359 -3.891 1 95.31 246 ASN B CA 1
ATOM 5305 C C . ASN B 1 246 ? 21.828 -15.797 -5.305 1 95.31 246 ASN B C 1
ATOM 5307 O O . ASN B 1 246 ? 22.938 -15.633 -5.789 1 95.31 246 ASN B O 1
ATOM 5311 N N . GLN B 1 247 ? 20.766 -15.594 -5.918 1 97.56 247 GLN B N 1
ATOM 5312 C CA . GLN B 1 247 ? 20.719 -14.875 -7.188 1 97.56 247 GLN B CA 1
ATOM 5313 C C . GLN B 1 247 ? 19.969 -13.555 -7.047 1 97.56 247 GLN B C 1
ATOM 5315 O O . GLN B 1 247 ? 18.969 -13.477 -6.32 1 97.56 247 GLN B O 1
ATOM 5320 N N . LEU B 1 248 ? 20.453 -12.516 -7.703 1 98.38 248 LEU B N 1
ATOM 5321 C CA . LEU B 1 248 ? 19.797 -11.211 -7.719 1 98.38 248 LEU B CA 1
ATOM 5322 C C . LEU B 1 248 ? 19.844 -10.602 -9.117 1 98.38 248 LEU B C 1
ATOM 5324 O O . LEU B 1 248 ? 20.844 -10.719 -9.82 1 98.38 248 LEU B O 1
ATOM 5328 N N . SER B 1 249 ? 18.812 -9.977 -9.477 1 98.81 249 SER B N 1
ATOM 5329 C CA . SER B 1 249 ? 18.766 -9.148 -10.68 1 98.81 249 SER B CA 1
ATOM 5330 C C . SER B 1 249 ? 18 -7.852 -10.43 1 98.81 249 SER B C 1
ATOM 5332 O O . SER B 1 249 ? 16.953 -7.863 -9.789 1 98.81 249 SER B O 1
ATOM 5334 N N . ASP B 1 250 ? 18.531 -6.719 -10.914 1 98.81 250 ASP B N 1
ATOM 5335 C CA . ASP B 1 250 ? 17.875 -5.422 -10.773 1 98.81 250 ASP B CA 1
ATOM 5336 C C . ASP B 1 250 ? 16.875 -5.188 -11.906 1 98.81 250 ASP B C 1
ATOM 5338 O O . ASP B 1 250 ? 17.266 -4.887 -13.039 1 98.81 250 ASP B O 1
ATOM 5342 N N . CYS B 1 251 ? 15.672 -5.215 -11.594 1 98.88 251 CYS B N 1
ATOM 5343 C CA . CYS B 1 251 ? 14.625 -5.102 -12.602 1 98.88 251 CYS B CA 1
ATOM 5344 C C . CYS B 1 251 ? 14.555 -3.688 -13.164 1 98.88 251 CYS B C 1
ATOM 5346 O O . CYS B 1 251 ? 14 -3.469 -14.242 1 98.88 251 CYS B O 1
ATOM 5348 N N . LEU B 1 252 ? 15.062 -2.672 -12.445 1 98.56 252 LEU B N 1
ATOM 5349 C CA . LEU B 1 252 ? 15.117 -1.328 -13.008 1 98.56 252 LEU B CA 1
ATOM 5350 C C . LEU B 1 252 ? 16.016 -1.293 -14.242 1 98.56 252 LEU B C 1
ATOM 5352 O O . LEU B 1 252 ? 15.641 -0.711 -15.266 1 98.56 252 LEU B O 1
ATOM 5356 N N . ALA B 1 253 ? 17.141 -1.946 -14.117 1 98.69 253 ALA B N 1
ATOM 5357 C CA . ALA B 1 253 ? 18.062 -1.99 -15.242 1 98.69 253 ALA B CA 1
ATOM 5358 C C . ALA B 1 253 ? 17.469 -2.77 -16.406 1 98.69 253 ALA B C 1
ATOM 5360 O O . ALA B 1 253 ? 17.562 -2.338 -17.562 1 98.69 253 ALA B O 1
ATOM 5361 N N . VAL B 1 254 ? 16.875 -3.859 -16.109 1 98.88 254 VAL B N 1
ATOM 5362 C CA . VAL B 1 254 ? 16.281 -4.711 -17.125 1 98.88 254 VAL B CA 1
ATOM 5363 C C . VAL B 1 254 ? 15.141 -3.965 -17.828 1 98.88 254 VAL B C 1
ATOM 5365 O O . VAL B 1 254 ? 15.062 -3.963 -19.062 1 98.88 254 VAL B O 1
ATOM 5368 N N . ALA B 1 255 ? 14.258 -3.355 -17.047 1 98.81 255 ALA B N 1
ATOM 5369 C CA . ALA B 1 255 ? 13.133 -2.598 -17.594 1 98.81 255 ALA B CA 1
ATOM 5370 C C . ALA B 1 255 ? 13.617 -1.461 -18.484 1 98.81 255 ALA B C 1
ATOM 5372 O O . ALA B 1 255 ? 13.062 -1.229 -19.562 1 98.81 255 ALA B O 1
ATOM 5373 N N . LYS B 1 256 ? 14.625 -0.764 -18.047 1 97.81 256 LYS B N 1
ATOM 5374 C CA . LYS B 1 256 ? 15.195 0.325 -18.828 1 97.81 256 LYS B CA 1
ATOM 5375 C C . LYS B 1 256 ? 15.727 -0.186 -20.172 1 97.81 256 LYS B C 1
ATOM 5377 O O . LYS B 1 256 ? 15.508 0.438 -21.203 1 97.81 256 LYS B O 1
ATOM 5382 N N . ALA B 1 257 ? 16.391 -1.285 -20.109 1 98.5 257 ALA B N 1
ATOM 5383 C CA . ALA B 1 257 ? 16.938 -1.881 -21.328 1 98.5 257 ALA B CA 1
ATOM 5384 C C . ALA B 1 257 ? 15.82 -2.25 -22.312 1 98.5 257 ALA B C 1
ATOM 5386 O O . ALA B 1 257 ? 15.898 -1.955 -23.5 1 98.5 257 ALA B O 1
ATOM 5387 N N . ILE B 1 258 ? 14.805 -2.873 -21.812 1 98.75 258 ILE B N 1
ATOM 5388 C CA . ILE B 1 258 ? 13.695 -3.293 -22.656 1 98.75 258 ILE B CA 1
ATOM 5389 C C . ILE B 1 258 ? 12.977 -2.066 -23.219 1 98.75 258 ILE B C 1
ATOM 5391 O O . ILE B 1 258 ? 12.625 -2.027 -24.391 1 98.75 258 ILE B O 1
ATOM 5395 N N . LYS B 1 259 ? 12.758 -1.076 -22.328 1 98.31 259 LYS B N 1
ATOM 5396 C CA . LYS B 1 259 ? 12.094 0.152 -22.766 1 98.31 259 LYS B CA 1
ATOM 5397 C C . LYS B 1 259 ? 12.844 0.801 -23.922 1 98.31 259 LYS B C 1
ATOM 5399 O O . LYS B 1 259 ? 12.234 1.312 -24.859 1 98.31 259 LYS B O 1
ATOM 5404 N N . SER B 1 260 ? 14.117 0.748 -23.938 1 98 260 SER B N 1
ATOM 5405 C CA . SER B 1 260 ? 14.969 1.366 -24.953 1 98 260 SER B CA 1
ATOM 5406 C C . SER B 1 260 ? 14.984 0.542 -26.234 1 98 260 SER B C 1
ATOM 5408 O O . SER B 1 260 ? 14.953 1.096 -27.328 1 98 260 SER B O 1
ATOM 5410 N N . THR B 1 261 ? 15.008 -0.773 -26.141 1 98 261 THR B N 1
ATOM 5411 C CA . THR B 1 261 ? 15.227 -1.624 -27.297 1 98 261 THR B CA 1
ATOM 5412 C C . THR B 1 261 ? 13.898 -2.107 -27.875 1 98 261 THR B C 1
ATOM 5414 O O . THR B 1 261 ? 13.789 -2.334 -29.094 1 98 261 THR B O 1
ATOM 5417 N N . ASN B 1 262 ? 12.945 -2.33 -27.016 1 98.19 262 ASN B N 1
ATOM 5418 C CA . ASN B 1 262 ? 11.641 -2.84 -27.422 1 98.19 262 ASN B CA 1
ATOM 5419 C C . ASN B 1 262 ? 10.508 -2.156 -26.656 1 98.19 262 ASN B C 1
ATOM 5421 O O . ASN B 1 262 ? 9.828 -2.791 -25.859 1 98.19 262 ASN B O 1
ATOM 5425 N N . PRO B 1 263 ? 10.203 -0.909 -26.969 1 98.25 263 PRO B N 1
ATOM 5426 C CA . PRO B 1 263 ? 9.203 -0.145 -26.219 1 98.25 263 PRO B CA 1
ATOM 5427 C C . PRO B 1 263 ? 7.828 -0.808 -26.234 1 98.25 263 PRO B C 1
ATOM 5429 O O . PRO B 1 263 ? 7.07 -0.668 -25.266 1 98.25 263 PRO B O 1
ATOM 5432 N N . GLY B 1 264 ? 7.492 -1.486 -27.266 1 98.56 264 GLY B N 1
ATOM 5433 C CA . GLY B 1 264 ? 6.234 -2.219 -27.297 1 98.56 264 GLY B CA 1
ATOM 5434 C C . GLY B 1 264 ? 6.137 -3.279 -26.219 1 98.56 264 GLY B C 1
ATOM 5435 O O . GLY B 1 264 ? 5.113 -3.393 -25.547 1 98.56 264 GLY B O 1
ATOM 5436 N N . THR B 1 265 ? 7.199 -4.043 -26.094 1 98.56 265 THR B N 1
ATOM 5437 C CA . THR B 1 265 ? 7.27 -5.059 -25.047 1 98.56 265 THR B CA 1
ATOM 5438 C C . THR B 1 265 ? 7.137 -4.426 -23.672 1 98.56 265 THR B C 1
ATOM 5440 O O . THR B 1 265 ? 6.414 -4.938 -22.812 1 98.56 265 THR B O 1
ATOM 5443 N N . TYR B 1 266 ? 7.793 -3.295 -23.547 1 98.69 266 TYR B N 1
ATOM 5444 C CA . TYR B 1 266 ? 7.711 -2.576 -22.281 1 98.69 266 TYR B CA 1
ATOM 5445 C C . TYR B 1 266 ? 6.27 -2.178 -21.969 1 98.69 266 TYR B C 1
ATOM 5447 O O . TYR B 1 266 ? 5.797 -2.355 -20.844 1 98.69 266 TYR B O 1
ATOM 5455 N N . SER B 1 267 ? 5.629 -1.698 -22.922 1 98.5 267 SER B N 1
ATOM 5456 C CA . SER B 1 267 ? 4.242 -1.274 -22.766 1 98.5 267 SER B CA 1
ATOM 5457 C C . SER B 1 267 ? 3.35 -2.445 -22.359 1 98.5 267 SER B C 1
ATOM 5459 O O . SER B 1 267 ? 2.469 -2.301 -21.516 1 98.5 267 SER B O 1
ATOM 5461 N N . ILE B 1 268 ? 3.568 -3.568 -22.891 1 98.69 268 ILE B N 1
ATOM 5462 C CA . ILE B 1 268 ? 2.777 -4.754 -22.578 1 98.69 268 ILE B CA 1
ATOM 5463 C C . ILE B 1 268 ? 3.008 -5.152 -21.125 1 98.69 268 ILE B C 1
ATOM 5465 O O . ILE B 1 268 ? 2.057 -5.449 -20.406 1 98.69 268 ILE B O 1
ATOM 5469 N N . LEU B 1 269 ? 4.277 -5.129 -20.688 1 98.81 269 LEU B N 1
ATOM 5470 C CA . LEU B 1 269 ? 4.629 -5.496 -19.328 1 98.81 269 LEU B CA 1
ATOM 5471 C C . LEU B 1 269 ? 4.039 -4.508 -18.328 1 98.81 269 LEU B C 1
ATOM 5473 O O . LEU B 1 269 ? 3.721 -4.875 -17.188 1 98.81 269 LEU B O 1
ATOM 5477 N N . LYS B 1 270 ? 3.854 -3.322 -18.719 1 98.06 270 LYS B N 1
ATOM 5478 C CA . LYS B 1 270 ? 3.375 -2.238 -17.859 1 98.06 270 LYS B CA 1
ATOM 5479 C C . LYS B 1 270 ? 1.85 -2.201 -17.812 1 98.06 270 LYS B C 1
ATOM 5481 O O . LYS B 1 270 ? 1.257 -1.854 -16.797 1 98.06 270 LYS B O 1
ATOM 5486 N N . ASP B 1 271 ? 1.251 -2.604 -18.875 1 96.44 271 ASP B N 1
ATOM 5487 C CA . ASP B 1 271 ? -0.171 -2.316 -19.047 1 96.44 271 ASP B CA 1
ATOM 5488 C C . ASP B 1 271 ? -1.018 -3.557 -18.766 1 96.44 271 ASP B C 1
ATOM 5490 O O . ASP B 1 271 ? -2.225 -3.451 -18.531 1 96.44 271 ASP B O 1
ATOM 5494 N N . THR B 1 272 ? -0.46 -4.73 -18.828 1 97.88 272 THR B N 1
ATOM 5495 C CA . THR B 1 272 ? -1.254 -5.953 -18.734 1 97.88 272 THR B CA 1
ATOM 5496 C C . THR B 1 272 ? -1.499 -6.336 -17.281 1 97.88 272 THR B C 1
ATOM 5498 O O . THR B 1 272 ? -0.552 -6.582 -16.531 1 97.88 272 THR B O 1
ATOM 5501 N N . PRO B 1 273 ? -2.766 -6.363 -16.875 1 96.69 273 PRO B N 1
ATOM 5502 C CA . PRO B 1 273 ? -3.037 -6.84 -15.516 1 96.69 273 PRO B CA 1
ATOM 5503 C C . PRO B 1 273 ? -2.744 -8.328 -15.344 1 96.69 273 PRO B C 1
ATOM 5505 O O . PRO B 1 273 ? -3.121 -9.141 -16.188 1 96.69 273 PRO B O 1
ATOM 5508 N N . VAL B 1 274 ? -2.021 -8.648 -14.352 1 98.12 274 VAL B N 1
ATOM 5509 C CA . VAL B 1 274 ? -1.681 -10.023 -14 1 98.12 274 VAL B CA 1
ATOM 5510 C C . VAL B 1 274 ? -2.232 -10.352 -12.609 1 98.12 274 VAL B C 1
ATOM 5512 O O . VAL B 1 274 ? -2.172 -9.523 -11.703 1 98.12 274 VAL B O 1
ATOM 5515 N N . ILE B 1 275 ? -2.801 -11.562 -12.484 1 97.94 275 ILE B N 1
ATOM 5516 C CA . ILE B 1 275 ? -3.295 -12.016 -11.188 1 97.94 275 ILE B CA 1
ATOM 5517 C C . ILE B 1 275 ? -2.189 -12.758 -10.445 1 97.94 275 ILE B C 1
ATOM 5519 O O . ILE B 1 275 ? -1.688 -13.781 -10.922 1 97.94 275 ILE B O 1
ATOM 5523 N N . TRP B 1 276 ? -1.82 -12.211 -9.352 1 98.19 276 TRP B N 1
ATOM 5524 C CA . TRP B 1 276 ? -0.924 -12.875 -8.414 1 98.19 276 TRP B CA 1
ATOM 5525 C C . TRP B 1 276 ? -1.703 -13.453 -7.234 1 98.19 276 TRP B C 1
ATOM 5527 O O . TRP B 1 276 ? -2.531 -12.766 -6.633 1 98.19 276 TRP B O 1
ATOM 5537 N N . SER B 1 277 ? -1.456 -14.719 -6.902 1 97 277 SER B N 1
ATOM 5538 C CA . SER B 1 277 ? -2.275 -15.32 -5.859 1 97 277 SER B CA 1
ATOM 5539 C C . SER B 1 277 ? -1.48 -16.344 -5.055 1 97 277 SER B C 1
ATOM 5541 O O . SER B 1 277 ? -0.455 -16.844 -5.52 1 97 277 SER B O 1
ATOM 5543 N N . ASP B 1 278 ? -1.884 -16.547 -3.877 1 95.69 278 ASP B N 1
ATOM 5544 C CA . ASP B 1 278 ? -1.347 -17.562 -2.984 1 95.69 278 ASP B CA 1
ATOM 5545 C C . ASP B 1 278 ? -2.445 -18.156 -2.105 1 95.69 278 ASP B C 1
ATOM 5547 O O . ASP B 1 278 ? -3.172 -17.438 -1.432 1 95.69 278 ASP B O 1
ATOM 5551 N N . LEU B 1 279 ? -2.633 -19.375 -2.24 1 93.81 279 LEU B N 1
ATOM 5552 C CA . LEU B 1 279 ? -3.498 -20.156 -1.361 1 93.81 279 LEU B CA 1
ATOM 5553 C C . LEU B 1 279 ? -2.674 -21.062 -0.445 1 93.81 279 LEU B C 1
ATOM 5555 O O . LEU B 1 279 ? -2.064 -22.031 -0.903 1 93.81 279 LEU B O 1
ATOM 5559 N N . CYS B 1 280 ? -2.688 -20.719 0.823 1 90.5 280 CYS B N 1
ATOM 5560 C CA . CYS B 1 280 ? -1.816 -21.469 1.72 1 90.5 280 CYS B CA 1
ATOM 5561 C C . CYS B 1 280 ? -2.449 -21.609 3.098 1 90.5 280 CYS B C 1
ATOM 5563 O O . CYS B 1 280 ? -3.465 -20.969 3.391 1 90.5 280 CYS B O 1
ATOM 5565 N N . THR B 1 281 ? -1.909 -22.531 3.824 1 89.25 281 THR B N 1
ATOM 5566 C CA . THR B 1 281 ? -2.252 -22.703 5.23 1 89.25 281 THR B CA 1
ATOM 5567 C C . THR B 1 281 ? -1.009 -22.594 6.109 1 89.25 281 THR B C 1
ATOM 5569 O O . THR B 1 281 ? -0.023 -23.297 5.898 1 89.25 281 THR B O 1
ATOM 5572 N N . GLU B 1 282 ? -1.058 -21.641 6.93 1 85.81 282 GLU B N 1
ATOM 5573 C CA . GLU B 1 282 ? 0.039 -21.375 7.859 1 85.81 282 GLU B CA 1
ATOM 5574 C C . GLU B 1 282 ? -0.446 -21.391 9.305 1 85.81 282 GLU B C 1
ATOM 5576 O O . GLU B 1 282 ? -1.352 -20.641 9.672 1 85.81 282 GLU B O 1
ATOM 5581 N N . GLU B 1 283 ? 0.178 -22.203 10.117 1 83.25 283 GLU B N 1
ATOM 5582 C CA . GLU B 1 283 ? -0.145 -22.312 11.531 1 83.25 283 GLU B CA 1
ATOM 5583 C C . GLU B 1 283 ? -1.643 -22.516 11.742 1 83.25 283 GLU B C 1
ATOM 5585 O O . GLU B 1 283 ? -2.264 -21.828 12.547 1 83.25 283 GLU B O 1
ATOM 5590 N N . GLY B 1 284 ? -2.219 -23.328 10.93 1 86.5 284 GLY B N 1
ATOM 5591 C CA . GLY B 1 284 ? -3.604 -23.734 11.094 1 86.5 284 GLY B CA 1
ATOM 5592 C C . GLY B 1 284 ? -4.594 -22.75 10.492 1 86.5 284 GLY B C 1
ATOM 5593 O O . GLY B 1 284 ? -5.805 -22.953 10.578 1 86.5 284 GLY B O 1
ATOM 5594 N N . ARG B 1 285 ? -4.125 -21.766 9.898 1 91.5 285 ARG B N 1
ATOM 5595 C CA . ARG B 1 285 ? -5.008 -20.781 9.273 1 91.5 285 ARG B CA 1
ATOM 5596 C C . ARG B 1 285 ? -4.816 -20.75 7.762 1 91.5 285 ARG B C 1
ATOM 5598 O O . ARG B 1 285 ? -3.686 -20.797 7.273 1 91.5 285 ARG B O 1
ATOM 5605 N N . SER B 1 286 ? -5.918 -20.641 7.082 1 93.5 286 SER B N 1
ATOM 5606 C CA . SER B 1 286 ? -5.863 -20.609 5.625 1 93.5 286 SER B CA 1
ATOM 5607 C C . SER B 1 286 ? -5.934 -19.172 5.109 1 93.5 286 SER B C 1
ATOM 5609 O O . SER B 1 286 ? -6.676 -18.344 5.645 1 93.5 286 SER B O 1
ATOM 5611 N N . PHE B 1 287 ? -5.199 -18.938 4.133 1 95.75 287 PHE B N 1
ATOM 5612 C CA . PHE B 1 287 ? -5.164 -17.641 3.469 1 95.75 287 PHE B CA 1
ATOM 5613 C C . PHE B 1 287 ? -5.328 -17.797 1.963 1 95.75 287 PHE B C 1
ATOM 5615 O O . PHE B 1 287 ? -4.836 -18.766 1.377 1 95.75 287 PHE B O 1
ATOM 5622 N N . HIS B 1 288 ? -6.055 -16.953 1.366 1 96.75 288 HIS B N 1
ATOM 5623 C CA . HIS B 1 288 ? -6.184 -16.828 -0.081 1 96.75 288 HIS B CA 1
ATOM 5624 C C . HIS B 1 288 ? -5.949 -15.398 -0.537 1 96.75 288 HIS B C 1
ATOM 5626 O O . HIS B 1 288 ? -6.902 -14.656 -0.768 1 96.75 288 HIS B O 1
ATOM 5632 N N . SER B 1 289 ? -4.723 -15.047 -0.698 1 97.38 289 SER B N 1
ATOM 5633 C CA . SER B 1 289 ? -4.328 -13.688 -1.061 1 97.38 289 SER B CA 1
ATOM 5634 C C . SER B 1 289 ? -4.312 -13.5 -2.574 1 97.38 289 SER B C 1
ATOM 5636 O O . SER B 1 289 ? -3.836 -14.375 -3.307 1 97.38 289 SER B O 1
ATOM 5638 N N . VAL B 1 290 ? -4.883 -12.414 -3.055 1 97.75 290 VAL B N 1
ATOM 5639 C CA . VAL B 1 290 ? -4.949 -12.109 -4.48 1 97.75 290 VAL B CA 1
ATOM 5640 C C . VAL B 1 290 ? -4.668 -10.625 -4.699 1 97.75 290 VAL B C 1
ATOM 5642 O O . VAL B 1 290 ? -5.191 -9.773 -3.977 1 97.75 290 VAL B O 1
ATOM 5645 N N . HIS B 1 291 ? -3.828 -10.336 -5.602 1 97.62 291 HIS B N 1
ATOM 5646 C CA . HIS B 1 291 ? -3.578 -8.969 -6.051 1 97.62 291 HIS B CA 1
ATOM 5647 C C . HIS B 1 291 ? -3.441 -8.898 -7.566 1 97.62 291 HIS B C 1
ATOM 5649 O O . HIS B 1 291 ? -2.83 -9.781 -8.18 1 97.62 291 HIS B O 1
ATOM 5655 N N . ILE B 1 292 ? -4.027 -7.945 -8.188 1 97 292 ILE B N 1
ATOM 5656 C CA . ILE B 1 292 ? -3.967 -7.758 -9.633 1 97 292 ILE B CA 1
ATOM 5657 C C . ILE B 1 292 ? -3.096 -6.547 -9.961 1 97 292 ILE B C 1
ATOM 5659 O O . ILE B 1 292 ? -3.418 -5.418 -9.578 1 97 292 ILE B O 1
ATOM 5663 N N . SER B 1 293 ? -2.051 -6.75 -10.617 1 97.31 293 SER B N 1
ATOM 5664 C CA . SER B 1 293 ? -1.092 -5.711 -10.984 1 97.31 293 SER B CA 1
ATOM 5665 C C . SER B 1 293 ? -0.162 -6.184 -12.094 1 97.31 293 SER B C 1
ATOM 5667 O O . SER B 1 293 ? 0.188 -7.363 -12.164 1 97.31 293 SER B O 1
ATOM 5669 N N . PRO B 1 294 ? 0.28 -5.297 -12.977 1 98.19 294 PRO B N 1
ATOM 5670 C CA . PRO B 1 294 ? 1.229 -5.715 -14.008 1 98.19 294 PRO B CA 1
ATOM 5671 C C . PRO B 1 294 ? 2.609 -6.043 -13.445 1 98.19 294 PRO B C 1
ATOM 5673 O O . PRO B 1 294 ? 2.836 -5.902 -12.242 1 98.19 294 PRO B O 1
ATOM 5676 N N . ILE B 1 295 ? 3.414 -6.539 -14.312 1 98.88 295 ILE B N 1
ATOM 5677 C CA . ILE B 1 295 ? 4.781 -6.871 -13.922 1 98.88 295 ILE B CA 1
ATOM 5678 C C . ILE B 1 295 ? 5.539 -5.594 -13.562 1 98.88 295 ILE B C 1
ATOM 5680 O O . ILE B 1 295 ? 6.246 -5.547 -12.555 1 98.88 295 ILE B O 1
ATOM 5684 N N . ILE B 1 296 ? 5.367 -4.59 -14.422 1 98.81 296 ILE B N 1
ATOM 5685 C CA . ILE B 1 296 ? 5.996 -3.295 -14.18 1 98.81 296 ILE B CA 1
ATOM 5686 C C . ILE B 1 296 ? 4.926 -2.25 -13.875 1 98.81 296 ILE B C 1
ATOM 5688 O O . ILE B 1 296 ? 4.09 -1.942 -14.727 1 98.81 296 ILE B O 1
ATOM 5692 N N . LYS B 1 297 ? 4.957 -1.726 -12.703 1 98.06 297 LYS B N 1
ATOM 5693 C CA . LYS B 1 297 ? 4.027 -0.664 -12.336 1 98.06 297 LYS B CA 1
ATOM 5694 C C . LYS B 1 297 ? 4.742 0.678 -12.211 1 98.06 297 LYS B C 1
ATOM 5696 O O . LYS B 1 297 ? 5.703 0.807 -11.453 1 98.06 297 LYS B O 1
ATOM 5701 N N . GLU B 1 298 ? 4.262 1.675 -12.938 1 96.12 298 GLU B N 1
ATOM 5702 C CA . GLU B 1 298 ? 4.777 3.039 -12.867 1 96.12 298 GLU B CA 1
ATOM 5703 C C . GLU B 1 298 ? 3.832 3.947 -12.086 1 96.12 298 GLU B C 1
ATOM 5705 O O . GLU B 1 298 ? 2.625 3.699 -12.039 1 96.12 298 GLU B O 1
ATOM 5710 N N . ASN B 1 299 ? 4.453 4.91 -11.484 1 90.62 299 ASN B N 1
ATOM 5711 C CA . ASN B 1 299 ? 3.607 5.957 -10.922 1 90.62 299 ASN B CA 1
ATOM 5712 C C . ASN B 1 299 ? 3.234 7 -11.969 1 90.62 299 ASN B C 1
ATOM 5714 O O . ASN B 1 299 ? 3.498 6.816 -13.156 1 90.62 299 ASN B O 1
ATOM 5718 N N . GLU B 1 300 ? 2.6 8.086 -11.508 1 84.25 300 GLU B N 1
ATOM 5719 C CA . GLU B 1 300 ? 2.074 9.102 -12.414 1 84.25 300 GLU B CA 1
ATOM 5720 C C . GLU B 1 300 ? 3.203 9.844 -13.125 1 84.25 300 GLU B C 1
ATOM 5722 O O . GLU B 1 300 ? 3 10.414 -14.195 1 84.25 300 GLU B O 1
ATOM 5727 N N . ASP B 1 301 ? 4.414 9.82 -12.562 1 86.69 301 ASP B N 1
ATOM 5728 C CA . ASP B 1 301 ? 5.559 10.516 -13.148 1 86.69 301 ASP B CA 1
ATOM 5729 C C . ASP B 1 301 ? 6.336 9.594 -14.086 1 86.69 301 ASP B C 1
ATOM 5731 O O . ASP B 1 301 ? 7.398 9.969 -14.586 1 86.69 301 ASP B O 1
ATOM 5735 N N . GLY B 1 302 ? 5.871 8.391 -14.242 1 91.56 302 GLY B N 1
ATOM 5736 C CA . GLY B 1 302 ? 6.539 7.453 -15.133 1 91.56 302 GLY B CA 1
ATOM 5737 C C . GLY B 1 302 ? 7.695 6.727 -14.469 1 91.56 302 GLY B C 1
ATOM 5738 O O . GLY B 1 302 ? 8.492 6.074 -15.148 1 91.56 302 GLY B O 1
ATOM 5739 N N . ILE B 1 303 ? 7.766 6.859 -13.234 1 94.25 303 ILE B N 1
ATOM 5740 C CA . ILE B 1 303 ? 8.82 6.191 -12.477 1 94.25 303 ILE B CA 1
ATOM 5741 C C . ILE B 1 303 ? 8.336 4.82 -12.016 1 94.25 303 ILE B C 1
ATOM 5743 O O . ILE B 1 303 ? 7.223 4.688 -11.508 1 94.25 303 ILE B O 1
ATOM 5747 N N . ILE B 1 304 ? 9.18 3.775 -12.18 1 97.44 304 ILE B N 1
ATOM 5748 C CA . ILE B 1 304 ? 8.82 2.43 -11.75 1 97.44 304 ILE B CA 1
ATOM 5749 C C . ILE B 1 304 ? 8.719 2.389 -10.227 1 97.44 304 ILE B C 1
ATOM 5751 O O . ILE B 1 304 ? 9.68 2.729 -9.523 1 97.44 304 ILE B O 1
ATOM 5755 N N . GLU B 1 305 ? 7.562 1.981 -9.75 1 96.06 305 GLU B N 1
ATOM 5756 C CA . GLU B 1 305 ? 7.375 1.981 -8.305 1 96.06 305 GLU B CA 1
ATOM 5757 C C . GLU B 1 305 ? 7.262 0.56 -7.762 1 96.06 305 GLU B C 1
ATOM 5759 O O . GLU B 1 305 ? 7.34 0.344 -6.551 1 96.06 305 GLU B O 1
ATOM 5764 N N . ARG B 1 306 ? 7.055 -0.375 -8.68 1 98 306 ARG B N 1
ATOM 5765 C CA . ARG B 1 306 ? 6.832 -1.734 -8.195 1 98 306 ARG B CA 1
ATOM 5766 C C . ARG B 1 306 ? 7.066 -2.754 -9.305 1 98 306 ARG B C 1
ATOM 5768 O O . ARG B 1 306 ? 6.645 -2.549 -10.445 1 98 306 ARG B O 1
ATOM 5775 N N . ILE B 1 307 ? 7.73 -3.832 -8.953 1 98.81 307 ILE B N 1
ATOM 5776 C CA . ILE B 1 307 ? 7.898 -4.996 -9.82 1 98.81 307 ILE B CA 1
ATOM 5777 C C . ILE B 1 307 ? 7.184 -6.199 -9.211 1 98.81 307 ILE B C 1
ATOM 5779 O O . ILE B 1 307 ? 7.277 -6.441 -8 1 98.81 307 ILE B O 1
ATOM 5783 N N . ASN B 1 308 ? 6.402 -6.824 -9.984 1 98.81 308 ASN B N 1
ATOM 5784 C CA . ASN B 1 308 ? 5.824 -8.117 -9.633 1 98.81 308 ASN B CA 1
ATOM 5785 C C . ASN B 1 308 ? 6.309 -9.227 -10.555 1 98.81 308 ASN B C 1
ATOM 5787 O O . ASN B 1 308 ? 6.129 -9.148 -11.773 1 98.81 308 ASN B O 1
ATOM 5791 N N . PHE B 1 309 ? 6.918 -10.195 -9.938 1 98.75 309 PHE B N 1
ATOM 5792 C CA . PHE B 1 309 ? 7.418 -11.312 -10.734 1 98.75 309 PHE B CA 1
ATOM 5793 C C . PHE B 1 309 ? 7.578 -12.562 -9.883 1 98.75 309 PHE B C 1
ATOM 5795 O O . PHE B 1 309 ? 8.312 -12.555 -8.891 1 98.75 309 PHE B O 1
ATOM 5802 N N . SER B 1 310 ? 6.902 -13.57 -10.25 1 98.12 310 SER B N 1
ATOM 5803 C CA . SER B 1 310 ? 6.973 -14.875 -9.602 1 98.12 310 SER B CA 1
ATOM 5804 C C . SER B 1 310 ? 6.27 -15.938 -10.438 1 98.12 310 SER B C 1
ATOM 5806 O O . SER B 1 310 ? 5.059 -15.859 -10.664 1 98.12 310 SER B O 1
ATOM 5808 N N . GLN B 1 311 ? 6.988 -16.891 -10.859 1 96.62 311 GLN B N 1
ATOM 5809 C CA . GLN B 1 311 ? 6.406 -18 -11.617 1 96.62 311 GLN B CA 1
ATOM 5810 C C . GLN B 1 311 ? 5.445 -18.812 -10.758 1 96.62 311 GLN B C 1
ATOM 5812 O O . GLN B 1 311 ? 4.324 -19.094 -11.172 1 96.62 311 GLN B O 1
ATOM 5817 N N . PRO B 1 312 ? 5.789 -19.094 -9.57 1 95.44 312 PRO B N 1
ATOM 5818 C CA . PRO B 1 312 ? 4.887 -19.891 -8.742 1 95.44 312 PRO B CA 1
ATOM 5819 C C . PRO B 1 312 ? 3.611 -19.141 -8.367 1 95.44 312 PRO B C 1
ATOM 5821 O O . PRO B 1 312 ? 2.545 -19.75 -8.25 1 95.44 312 PRO B O 1
ATOM 5824 N N . GLN B 1 313 ? 3.713 -17.844 -8.195 1 96.62 313 GLN B N 1
ATOM 5825 C CA . GLN B 1 313 ? 2.566 -17.109 -7.656 1 96.62 313 GLN B CA 1
ATOM 5826 C C . GLN B 1 313 ? 1.79 -16.406 -8.758 1 96.62 313 GLN B C 1
ATOM 5828 O O . GLN B 1 313 ? 0.806 -15.719 -8.492 1 96.62 313 GLN B O 1
ATOM 5833 N N . ARG B 1 314 ? 2.26 -16.516 -9.938 1 97.88 314 ARG B N 1
ATOM 5834 C CA . ARG B 1 314 ? 1.429 -16.047 -11.047 1 97.88 314 ARG B CA 1
ATOM 5835 C C . ARG B 1 314 ? 0.246 -16.984 -11.273 1 97.88 314 ARG B C 1
ATOM 5837 O O . ARG B 1 314 ? 0.43 -18.156 -11.578 1 97.88 314 ARG B O 1
ATOM 5844 N N . ASP B 1 315 ? -0.91 -16.453 -11.148 1 97.44 315 ASP B N 1
ATOM 5845 C CA . ASP B 1 315 ? -2.117 -17.266 -11.211 1 97.44 315 ASP B CA 1
ATOM 5846 C C . ASP B 1 315 ? -2.311 -17.859 -12.609 1 97.44 315 ASP B C 1
ATOM 5848 O O . ASP B 1 315 ? -1.858 -17.281 -13.602 1 97.44 315 ASP B O 1
ATOM 5852 N N . SER B 1 316 ? -2.982 -19.016 -12.664 1 97.06 316 SER B N 1
ATOM 5853 C CA . SER B 1 316 ? -3.326 -19.625 -13.953 1 97.06 316 SER B CA 1
ATOM 5854 C C . SER B 1 316 ? -4.477 -18.875 -14.617 1 97.06 316 SER B C 1
ATOM 5856 O O . SER B 1 316 ? -4.691 -19.016 -15.828 1 97.06 316 SER B O 1
ATOM 5858 N N . HIS B 1 317 ? -5.281 -18.203 -13.812 1 96.88 317 HIS B N 1
ATOM 5859 C CA . HIS B 1 317 ? -6.242 -17.281 -14.406 1 96.88 317 HIS B CA 1
ATOM 5860 C C . HIS B 1 317 ? -5.551 -16.062 -15 1 96.88 317 HIS B C 1
ATOM 5862 O O . HIS B 1 317 ? -4.832 -15.352 -14.297 1 96.88 317 HIS B O 1
ATOM 5868 N N . LEU B 1 318 ? -5.602 -15.938 -16.203 1 95.88 318 LEU B N 1
ATOM 5869 C CA . LEU B 1 318 ? -5.121 -14.75 -16.906 1 95.88 318 LEU B CA 1
ATOM 5870 C C . LEU B 1 318 ? -6.285 -13.945 -17.484 1 95.88 318 LEU B C 1
ATOM 5872 O O . LEU B 1 318 ? -6.812 -14.281 -18.547 1 95.88 318 LEU B O 1
ATOM 5876 N N . ASN B 1 319 ? -6.68 -12.953 -16.844 1 94 319 ASN B N 1
ATOM 5877 C CA . ASN B 1 319 ? -7.926 -12.242 -17.125 1 94 319 ASN B CA 1
ATOM 5878 C C . ASN B 1 319 ? -7.719 -11.133 -18.141 1 94 319 ASN B C 1
ATOM 5880 O O . ASN B 1 319 ? -8.031 -9.969 -17.875 1 94 319 ASN B O 1
ATOM 5884 N N . ILE B 1 320 ? -7.25 -11.469 -19.297 1 96.81 320 ILE B N 1
ATOM 5885 C CA . ILE B 1 320 ? -7.094 -10.547 -20.422 1 96.81 320 ILE B CA 1
ATOM 5886 C C . ILE B 1 320 ? -7.734 -11.148 -21.672 1 96.81 320 ILE B C 1
ATOM 5888 O O . ILE B 1 320 ? -8 -12.352 -21.719 1 96.81 320 ILE B O 1
ATOM 5892 N N . PRO B 1 321 ? -8.016 -10.336 -22.703 1 96.31 321 PRO B N 1
ATOM 5893 C CA . PRO B 1 321 ? -8.57 -10.875 -23.938 1 96.31 321 PRO B CA 1
ATOM 5894 C C . PRO B 1 321 ? -7.648 -11.906 -24.594 1 96.31 321 PRO B C 1
ATOM 5896 O O . PRO B 1 321 ? -6.422 -11.75 -24.562 1 96.31 321 PRO B O 1
ATOM 5899 N N . LEU B 1 322 ? -8.258 -12.875 -25.188 1 96.5 322 LEU B N 1
ATOM 5900 C CA . LEU B 1 322 ? -7.566 -14 -25.812 1 96.5 322 LEU B CA 1
ATOM 5901 C C . LEU B 1 322 ? -6.488 -13.508 -26.766 1 96.5 322 LEU B C 1
ATOM 5903 O O . LEU B 1 322 ? -5.379 -14.047 -26.797 1 96.5 322 LEU B O 1
ATOM 5907 N N . GLU B 1 323 ? -6.789 -12.492 -27.469 1 96 323 GLU B N 1
ATOM 5908 C CA . GLU B 1 323 ? -5.922 -12.016 -28.547 1 96 323 GLU B CA 1
ATOM 5909 C C . GLU B 1 323 ? -4.652 -11.383 -27.984 1 96 323 GLU B C 1
ATOM 5911 O O . GLU B 1 323 ? -3.682 -11.172 -28.719 1 96 323 GLU B O 1
ATOM 5916 N N . LYS B 1 324 ? -4.648 -11.117 -26.672 1 97.31 324 LYS B N 1
ATOM 5917 C CA . LYS B 1 324 ? -3.51 -10.438 -26.078 1 97.31 324 LYS B CA 1
ATOM 5918 C C . LYS B 1 324 ? -2.576 -11.422 -25.391 1 97.31 324 LYS B C 1
ATOM 5920 O O . LYS B 1 324 ? -1.473 -11.062 -24.969 1 97.31 324 LYS B O 1
ATOM 5925 N N . VAL B 1 325 ? -2.906 -12.648 -25.312 1 97.94 325 VAL B N 1
ATOM 5926 C CA . VAL B 1 325 ? -2.203 -13.625 -24.5 1 97.94 325 VAL B CA 1
ATOM 5927 C C . VAL B 1 325 ? -0.829 -13.914 -25.094 1 97.94 325 VAL B C 1
ATOM 5929 O O . VAL B 1 325 ? 0.181 -13.906 -24.391 1 97.94 325 VAL B O 1
ATOM 5932 N N . GLN B 1 326 ? -0.801 -14.141 -26.391 1 97 326 GLN B N 1
ATOM 5933 C CA . GLN B 1 326 ? 0.468 -14.469 -27.031 1 97 326 GLN B CA 1
ATOM 5934 C C . GLN B 1 326 ? 1.476 -13.336 -26.875 1 97 326 GLN B C 1
ATOM 5936 O O . GLN B 1 326 ? 2.648 -13.578 -26.578 1 97 326 GLN B O 1
ATOM 5941 N N . CYS B 1 327 ? 0.982 -12.133 -27.078 1 97.44 327 CYS B N 1
ATOM 5942 C CA . CYS B 1 327 ? 1.866 -10.984 -26.953 1 97.44 327 CYS B CA 1
ATOM 5943 C C . CYS B 1 327 ? 2.387 -10.859 -25.516 1 97.44 327 CYS B C 1
ATOM 5945 O O . CYS B 1 327 ? 3.545 -10.5 -25.312 1 97.44 327 CYS B O 1
ATOM 5947 N N . TRP B 1 328 ? 1.559 -11.117 -24.578 1 98.5 328 TRP B N 1
ATOM 5948 C CA . TRP B 1 328 ? 1.974 -11.039 -23.188 1 98.5 328 TRP B CA 1
ATOM 5949 C C . TRP B 1 328 ? 3.053 -12.078 -22.875 1 98.5 328 TRP B C 1
ATOM 5951 O O . TRP B 1 328 ? 4.047 -11.766 -22.219 1 98.5 328 TRP B O 1
ATOM 5961 N N . TYR B 1 329 ? 2.914 -13.258 -23.391 1 98.5 329 TYR B N 1
ATOM 5962 C CA . TYR B 1 329 ? 3.9 -14.305 -23.141 1 98.5 329 TYR B CA 1
ATOM 5963 C C . TYR B 1 329 ? 5.219 -13.984 -23.828 1 98.5 329 TYR B C 1
ATOM 5965 O O . TYR B 1 329 ? 6.293 -14.32 -23.328 1 98.5 329 TYR B O 1
ATOM 5973 N N . ASN B 1 330 ? 5.113 -13.391 -25 1 98.38 330 ASN B N 1
ATOM 5974 C CA . ASN B 1 330 ? 6.34 -12.938 -25.641 1 98.38 330 ASN B CA 1
ATOM 5975 C C . ASN B 1 330 ? 7.086 -11.922 -24.797 1 98.38 330 ASN B C 1
ATOM 5977 O O . ASN B 1 330 ? 8.312 -11.969 -24.688 1 98.38 330 ASN B O 1
ATOM 5981 N N . ALA B 1 331 ? 6.316 -11.023 -24.234 1 98.75 331 ALA B N 1
ATOM 5982 C CA . ALA B 1 331 ? 6.91 -10.016 -23.359 1 98.75 331 ALA B CA 1
ATOM 5983 C C . ALA B 1 331 ? 7.516 -10.664 -22.109 1 98.75 331 ALA B C 1
ATOM 5985 O O . ALA B 1 331 ? 8.625 -10.312 -21.688 1 98.75 331 ALA B O 1
ATOM 5986 N N . LEU B 1 332 ? 6.793 -11.609 -21.562 1 98.69 332 LEU B N 1
ATOM 5987 C CA . LEU B 1 332 ? 7.27 -12.352 -20.406 1 98.69 332 LEU B CA 1
ATOM 5988 C C . LEU B 1 332 ? 8.578 -13.07 -20.719 1 98.69 332 LEU B C 1
ATOM 5990 O O . LEU B 1 332 ? 9.508 -13.062 -19.906 1 98.69 332 LEU B O 1
ATOM 5994 N N . ARG B 1 333 ? 8.633 -13.656 -21.844 1 98.31 333 ARG B N 1
ATOM 5995 C CA . ARG B 1 333 ? 9.828 -14.352 -22.297 1 98.31 333 ARG B CA 1
ATOM 5996 C C . ARG B 1 333 ? 11.031 -13.422 -22.328 1 98.31 333 ARG B C 1
ATOM 5998 O O . ARG B 1 333 ? 12.078 -13.734 -21.75 1 98.31 333 ARG B O 1
ATOM 6005 N N . MET B 1 334 ? 10.844 -12.352 -22.938 1 98.38 334 MET B N 1
ATOM 6006 C CA . MET B 1 334 ? 11.945 -11.406 -23.047 1 98.38 334 MET B CA 1
ATOM 6007 C C . MET B 1 334 ? 12.398 -10.914 -21.672 1 98.38 334 MET B C 1
ATOM 6009 O O . MET B 1 334 ? 13.594 -10.859 -21.391 1 98.38 334 MET B O 1
ATOM 6013 N N . PHE B 1 335 ? 11.469 -10.539 -20.906 1 98.69 335 PHE B N 1
ATOM 6014 C CA . PHE B 1 335 ? 11.758 -10.047 -19.562 1 98.69 335 PHE B CA 1
ATOM 6015 C C . PHE B 1 335 ? 12.516 -11.094 -18.75 1 98.69 335 PHE B C 1
ATOM 6017 O O . PHE B 1 335 ? 13.562 -10.805 -18.172 1 98.69 335 PHE B O 1
ATOM 6024 N N . SER B 1 336 ? 12 -12.289 -18.734 1 98.31 336 SER B N 1
ATOM 6025 C CA . SER B 1 336 ? 12.609 -13.367 -17.938 1 98.31 336 SER B CA 1
ATOM 6026 C C . SER B 1 336 ? 14 -13.711 -18.469 1 98.31 336 SER B C 1
ATOM 6028 O O . SER B 1 336 ? 14.93 -13.922 -17.672 1 98.31 336 SER B O 1
ATOM 6030 N N . GLN B 1 337 ? 14.125 -13.789 -19.734 1 97.94 337 GLN B N 1
ATOM 6031 C CA . GLN B 1 337 ? 15.422 -14.102 -20.328 1 97.94 337 GLN B CA 1
ATOM 6032 C C . GLN B 1 337 ? 16.469 -13.055 -19.938 1 97.94 337 GLN B C 1
ATOM 6034 O O . GLN B 1 337 ? 17.609 -13.398 -19.609 1 97.94 337 GLN B O 1
ATOM 6039 N N . LYS B 1 338 ? 16.062 -11.867 -19.984 1 98.31 338 LYS B N 1
ATOM 6040 C CA . LYS B 1 338 ? 16.984 -10.812 -19.578 1 98.31 338 LYS B CA 1
ATOM 6041 C C . LYS B 1 338 ? 17.328 -10.898 -18.094 1 98.31 338 LYS B C 1
ATOM 6043 O O . LYS B 1 338 ? 18.484 -10.734 -17.703 1 98.31 338 LYS B O 1
ATOM 6048 N N . LEU B 1 339 ? 16.359 -11.141 -17.281 1 98.5 339 LEU B N 1
ATOM 6049 C CA . LEU B 1 339 ? 16.578 -11.242 -15.844 1 98.5 339 LEU B CA 1
ATOM 6050 C C . LEU B 1 339 ? 17.656 -12.281 -15.531 1 9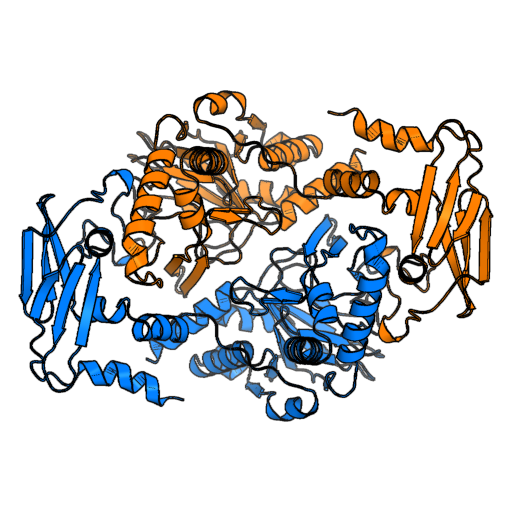8.5 339 LEU B C 1
ATOM 6052 O O . LEU B 1 339 ? 18.469 -12.078 -14.633 1 98.5 339 LEU B O 1
ATOM 6056 N N . TYR B 1 340 ? 17.641 -13.383 -16.281 1 97.94 340 TYR B N 1
ATOM 6057 C CA . TYR B 1 340 ? 18.531 -14.5 -15.969 1 97.94 340 TYR B CA 1
ATOM 6058 C C . TYR B 1 340 ? 19.844 -14.375 -16.719 1 97.94 340 TYR B C 1
ATOM 6060 O O . TYR B 1 340 ? 20.781 -15.133 -16.469 1 97.94 340 TYR B O 1
ATOM 6068 N N . SER B 1 341 ? 19.953 -13.477 -17.609 1 98.25 341 SER B N 1
ATOM 6069 C CA . SER B 1 341 ? 21.172 -13.359 -18.406 1 98.25 341 SER B CA 1
ATOM 6070 C C . SER B 1 341 ? 22.359 -12.945 -17.547 1 98.25 341 SER B C 1
ATOM 6072 O O . SER B 1 341 ? 22.203 -12.234 -16.547 1 98.25 341 SER B O 1
ATOM 6074 N N . PRO B 1 342 ? 23.531 -13.344 -17.953 1 97.81 342 PRO B N 1
ATOM 6075 C CA . PRO B 1 342 ? 24.719 -12.953 -17.203 1 97.81 342 PRO B CA 1
ATOM 6076 C C . PRO B 1 342 ? 24.938 -11.445 -17.172 1 97.81 342 PRO B C 1
ATOM 6078 O O . PRO B 1 342 ? 25.719 -10.945 -16.359 1 97.81 342 PRO B O 1
ATOM 6081 N N . GLU B 1 343 ? 24.281 -10.773 -18.031 1 98.25 343 GLU B N 1
ATOM 6082 C CA . GLU B 1 343 ? 24.359 -9.312 -18.047 1 98.25 343 GLU B CA 1
ATOM 6083 C C . GLU B 1 343 ? 23.688 -8.695 -16.844 1 98.25 343 GLU B C 1
ATOM 6085 O O . GLU B 1 343 ? 24.078 -7.629 -16.359 1 98.25 343 GLU B O 1
ATOM 6090 N N . TYR B 1 344 ? 22.719 -9.375 -16.281 1 98.62 344 TYR B N 1
ATOM 6091 C CA . TYR B 1 344 ? 21.922 -8.742 -15.242 1 98.62 344 TYR B CA 1
ATOM 6092 C C . TYR B 1 344 ? 21.906 -9.578 -13.969 1 98.62 344 TYR B C 1
ATOM 6094 O O . TYR B 1 344 ? 21.859 -9.039 -12.859 1 98.62 344 TYR B O 1
ATOM 6102 N N . CYS B 1 345 ? 21.969 -10.859 -14.07 1 98.5 345 CYS B N 1
ATOM 6103 C CA . CYS B 1 345 ? 21.844 -11.75 -12.93 1 98.5 345 CYS B CA 1
ATOM 6104 C C . CYS B 1 345 ? 23.172 -11.945 -12.227 1 98.5 345 CYS B C 1
ATOM 6106 O O . CYS B 1 345 ? 24.172 -12.289 -12.867 1 98.5 345 CYS B O 1
ATOM 6108 N N . VAL B 1 346 ? 23.203 -11.758 -10.961 1 98.19 346 VAL B N 1
ATOM 6109 C CA . VAL B 1 346 ? 24.406 -11.977 -10.18 1 98.19 346 VAL B CA 1
ATOM 6110 C C . VAL B 1 346 ? 24.172 -13.094 -9.172 1 98.19 346 VAL B C 1
ATOM 6112 O O . VAL B 1 346 ? 23.047 -13.336 -8.742 1 98.19 346 VAL B O 1
ATOM 6115 N N . GLU B 1 347 ? 25.188 -13.766 -8.852 1 95.81 347 GLU B N 1
ATOM 6116 C CA . GLU B 1 347 ? 25.172 -14.781 -7.801 1 95.81 347 GLU B CA 1
ATOM 6117 C C . GLU B 1 347 ? 26.062 -14.367 -6.629 1 95.81 347 GLU B C 1
ATOM 6119 O O . GLU B 1 347 ? 27.141 -13.797 -6.824 1 95.81 347 GLU B O 1
ATOM 6124 N N . TYR B 1 348 ? 25.547 -14.625 -5.5 1 93.88 348 TYR B N 1
ATOM 6125 C CA . TYR B 1 348 ? 26.281 -14.266 -4.293 1 93.88 348 TYR B CA 1
ATOM 6126 C C . TYR B 1 348 ? 26.062 -15.289 -3.189 1 93.88 348 TYR B C 1
ATOM 6128 O O . TYR B 1 348 ? 24.922 -15.664 -2.902 1 93.88 348 TYR B O 1
ATOM 6136 N N . MET B 1 349 ? 27.156 -15.727 -2.588 1 94.94 349 MET B N 1
ATOM 6137 C CA . MET B 1 349 ? 27.047 -16.656 -1.465 1 94.94 349 MET B CA 1
ATOM 6138 C C . MET B 1 349 ? 27.094 -15.906 -0.136 1 94.94 349 MET B C 1
ATOM 6140 O O . MET B 1 349 ? 28.062 -15.203 0.16 1 94.94 349 MET B O 1
ATOM 6144 N N . LEU B 1 350 ? 26.062 -16.109 0.61 1 95.75 350 LEU B N 1
ATOM 6145 C CA . LEU B 1 350 ? 26.016 -15.5 1.933 1 95.75 350 LEU B CA 1
ATOM 6146 C C . LEU B 1 350 ? 26.828 -16.312 2.936 1 95.75 350 LEU B C 1
ATOM 6148 O O . LEU B 1 350 ? 26.734 -17.531 2.975 1 95.75 350 LEU B O 1
ATOM 6152 N N . GLU B 1 351 ? 27.625 -15.633 3.703 1 97.25 351 GLU B N 1
ATOM 6153 C CA . GLU B 1 351 ? 28.344 -16.25 4.809 1 97.25 351 GLU B CA 1
ATOM 6154 C C . GLU B 1 351 ? 27.547 -16.172 6.105 1 97.25 351 GLU B C 1
ATOM 6156 O O . GLU B 1 351 ? 26.766 -15.234 6.305 1 97.25 351 GLU B O 1
ATOM 6161 N N . PRO B 1 352 ? 27.781 -17.203 6.98 1 98.19 352 PRO B N 1
ATOM 6162 C CA . PRO B 1 352 ? 27.109 -17.109 8.273 1 98.19 352 PRO B CA 1
ATOM 6163 C C . PRO B 1 352 ? 27.344 -15.773 8.969 1 98.19 352 PRO B C 1
ATOM 6165 O O . PRO B 1 352 ? 28.469 -15.281 9.016 1 98.19 352 PRO B O 1
ATOM 6168 N N . GLY B 1 353 ? 26.25 -15.188 9.453 1 98.62 353 GLY B N 1
ATOM 6169 C CA . GLY B 1 353 ? 26.359 -13.906 10.117 1 98.62 353 GLY B CA 1
ATOM 6170 C C . GLY B 1 353 ? 26.094 -12.727 9.203 1 98.62 353 GLY B C 1
ATOM 6171 O O . GLY B 1 353 ? 26 -11.586 9.656 1 98.62 353 GLY B O 1
ATOM 6172 N N . GLN B 1 354 ? 25.969 -13.047 7.953 1 98.69 354 GLN B N 1
ATOM 6173 C CA . GLN B 1 354 ? 25.609 -12 7.004 1 98.69 354 GLN B CA 1
ATOM 6174 C C . GLN B 1 354 ? 24.094 -11.914 6.82 1 98.69 354 GLN B C 1
ATOM 6176 O O . GLN B 1 354 ? 23.406 -12.93 6.887 1 98.69 354 GLN B O 1
ATOM 6181 N N . ILE B 1 355 ? 23.625 -10.711 6.633 1 98.81 355 ILE B N 1
ATOM 6182 C CA . ILE B 1 355 ? 22.234 -10.422 6.305 1 98.81 355 ILE B CA 1
ATOM 6183 C C . ILE B 1 355 ? 22.156 -9.727 4.949 1 98.81 355 ILE B C 1
ATOM 6185 O O . ILE B 1 355 ? 22.656 -8.617 4.785 1 98.81 355 ILE B O 1
ATOM 6189 N N . LEU B 1 356 ? 21.594 -10.43 4.023 1 98.75 356 LEU B N 1
ATOM 6190 C CA . LEU B 1 356 ? 21.297 -9.805 2.74 1 98.75 356 LEU B CA 1
ATOM 6191 C C . LEU B 1 356 ? 20.047 -8.938 2.84 1 98.75 356 LEU B C 1
ATOM 6193 O O . LEU B 1 356 ? 18.969 -9.422 3.199 1 98.75 356 LEU B O 1
ATOM 6197 N N . THR B 1 357 ? 20.156 -7.625 2.602 1 98.88 357 THR B N 1
ATOM 6198 C CA . THR B 1 357 ? 19.031 -6.695 2.6 1 98.88 357 THR B CA 1
ATOM 6199 C C . THR B 1 357 ? 18.797 -6.129 1.202 1 98.88 357 THR B C 1
ATOM 6201 O O . THR B 1 357 ? 19.734 -5.66 0.554 1 98.88 357 THR B O 1
ATOM 6204 N N . PHE B 1 358 ? 17.562 -6.211 0.716 1 98.88 358 PHE B N 1
ATOM 6205 C CA . PHE B 1 358 ? 17.359 -5.719 -0.641 1 98.88 358 PHE B CA 1
ATOM 6206 C C . PHE B 1 358 ? 15.922 -5.266 -0.841 1 98.88 358 PHE B C 1
ATOM 6208 O O . PHE B 1 358 ? 15.023 -5.707 -0.122 1 98.88 358 PHE B O 1
ATOM 6215 N N . ASP B 1 359 ? 15.695 -4.355 -1.78 1 98.81 359 ASP B N 1
ATOM 6216 C CA . ASP B 1 359 ? 14.406 -3.758 -2.131 1 98.81 359 ASP B CA 1
ATOM 6217 C C . ASP B 1 359 ? 13.531 -4.75 -2.896 1 98.81 359 ASP B C 1
ATOM 6219 O O . ASP B 1 359 ? 13.75 -4.98 -4.09 1 98.81 359 ASP B O 1
ATOM 6223 N N . ASN B 1 360 ? 12.508 -5.23 -2.275 1 98.81 360 ASN B N 1
ATOM 6224 C CA . ASN B 1 360 ? 11.594 -6.242 -2.793 1 98.81 360 ASN B CA 1
ATOM 6225 C C . ASN B 1 360 ? 10.672 -5.668 -3.865 1 98.81 360 ASN B C 1
ATOM 6227 O O . ASN B 1 360 ? 9.992 -6.414 -4.574 1 98.81 360 ASN B O 1
ATOM 6231 N N . LEU B 1 361 ? 10.617 -4.375 -4.008 1 98.62 361 LEU B N 1
ATOM 6232 C CA . LEU B 1 361 ? 9.789 -3.727 -5.016 1 98.62 361 LEU B CA 1
ATOM 6233 C C . LEU B 1 361 ? 10.57 -3.508 -6.309 1 98.62 361 LEU B C 1
ATOM 6235 O O . LEU B 1 361 ? 10.008 -3.041 -7.305 1 98.62 361 LEU B O 1
ATOM 6239 N N . ARG B 1 362 ? 11.75 -3.914 -6.258 1 98.25 362 ARG B N 1
ATOM 6240 C CA . ARG B 1 362 ? 12.648 -3.574 -7.355 1 98.25 362 ARG B CA 1
ATOM 6241 C C . ARG B 1 362 ? 13.445 -4.793 -7.805 1 98.25 362 ARG B C 1
ATOM 6243 O O . ARG B 1 362 ? 13.539 -5.078 -9 1 98.25 362 ARG B O 1
ATOM 6250 N N . LEU B 1 363 ? 13.961 -5.523 -6.883 1 98.75 363 LEU B N 1
ATOM 6251 C CA . LEU B 1 363 ? 14.859 -6.633 -7.184 1 98.75 363 LEU B CA 1
ATOM 6252 C C . LEU B 1 363 ? 14.117 -7.965 -7.145 1 98.75 363 LEU B C 1
ATOM 6254 O O . LEU B 1 363 ? 13.266 -8.172 -6.277 1 98.75 363 LEU B O 1
ATOM 6258 N N . VAL B 1 364 ? 14.492 -8.836 -8.039 1 98.81 364 VAL B N 1
ATOM 6259 C CA . VAL B 1 364 ? 14.125 -10.242 -7.91 1 98.81 364 VAL B CA 1
ATOM 6260 C C . VAL B 1 364 ? 15.289 -11.023 -7.312 1 98.81 364 VAL B C 1
ATOM 6262 O O . VAL B 1 364 ? 16.453 -10.633 -7.465 1 98.81 364 VAL B O 1
ATOM 6265 N N . HIS B 1 365 ? 14.914 -12.039 -6.621 1 98.62 365 HIS B N 1
ATOM 6266 C CA . HIS B 1 365 ? 15.93 -12.883 -6.008 1 98.62 365 HIS B CA 1
ATOM 6267 C C . HIS B 1 365 ? 15.586 -14.367 -6.164 1 98.62 365 HIS B C 1
ATOM 6269 O O . HIS B 1 365 ? 14.43 -14.711 -6.414 1 98.62 365 HIS B O 1
ATOM 6275 N N . GLY B 1 366 ? 16.562 -15.164 -6.164 1 96.88 366 GLY B N 1
ATOM 6276 C CA . GLY B 1 366 ? 16.453 -16.609 -6.215 1 96.88 366 GLY B CA 1
ATOM 6277 C C . GLY B 1 366 ? 17.547 -17.328 -5.453 1 96.88 366 GLY B C 1
ATOM 6278 O O . GLY B 1 366 ? 18.359 -16.688 -4.789 1 96.88 366 GLY B O 1
ATOM 6279 N N . ARG B 1 367 ? 17.438 -18.594 -5.457 1 93.88 367 ARG B N 1
ATOM 6280 C CA . ARG B 1 367 ? 18.406 -19.453 -4.777 1 93.88 367 ARG B CA 1
ATOM 6281 C C . ARG B 1 367 ? 18.75 -20.672 -5.625 1 93.88 367 ARG B C 1
ATOM 6283 O O . ARG B 1 367 ? 17.859 -21.359 -6.129 1 93.88 367 ARG B O 1
ATOM 6290 N N . MET B 1 368 ? 19.984 -20.953 -5.695 1 91.88 368 MET B N 1
ATOM 6291 C CA . MET B 1 368 ? 20.422 -22.156 -6.395 1 91.88 368 MET B CA 1
ATOM 6292 C C . MET B 1 368 ? 20.188 -23.406 -5.547 1 91.88 368 MET B C 1
ATOM 6294 O O . MET B 1 368 ? 19.984 -23.297 -4.336 1 91.88 368 MET B O 1
ATOM 6298 N N . HIS B 1 369 ? 20.203 -24.484 -6.234 1 89.31 369 HIS B N 1
ATOM 6299 C CA . HIS B 1 369 ? 20.094 -25.766 -5.535 1 89.31 369 HIS B CA 1
ATOM 6300 C C . HIS B 1 369 ? 21.188 -25.906 -4.488 1 89.31 369 HIS B C 1
ATOM 6302 O O . HIS B 1 369 ? 22.312 -25.422 -4.676 1 89.31 369 HIS B O 1
ATOM 6308 N N . TYR B 1 370 ? 20.812 -26.594 -3.375 1 89.62 370 TYR B N 1
ATOM 6309 C CA . TYR B 1 370 ? 21.844 -26.781 -2.357 1 89.62 370 TYR B CA 1
ATOM 6310 C C . TYR B 1 370 ? 21.703 -28.156 -1.707 1 89.62 370 TYR B C 1
ATOM 6312 O O . TYR B 1 370 ? 20.688 -28.828 -1.856 1 89.62 370 TYR B O 1
ATOM 6320 N N . GLU B 1 371 ? 22.719 -28.547 -1.137 1 88.94 371 GLU B N 1
ATOM 6321 C CA . GLU B 1 371 ? 22.797 -29.781 -0.367 1 88.94 371 GLU B CA 1
ATOM 6322 C C . GLU B 1 371 ? 23.172 -29.5 1.086 1 88.94 371 GLU B C 1
ATOM 6324 O O . GLU B 1 371 ? 23.844 -28.516 1.381 1 88.94 371 GLU B O 1
ATOM 6329 N N . GLY B 1 372 ? 22.641 -30.391 1.921 1 85.75 372 GLY B N 1
ATOM 6330 C CA . GLY B 1 372 ? 22.938 -30.25 3.336 1 85.75 372 GLY B CA 1
ATOM 6331 C C . GLY B 1 372 ? 21.969 -29.312 4.051 1 85.75 372 GLY B C 1
ATOM 6332 O O . GLY B 1 372 ? 20.875 -29.047 3.553 1 85.75 372 GLY B O 1
ATOM 6333 N N . GLY B 1 373 ? 22.406 -28.922 5.305 1 88.31 373 GLY B N 1
ATOM 6334 C CA . GLY B 1 373 ? 21.562 -28.031 6.09 1 88.31 373 GLY B CA 1
ATOM 6335 C C . GLY B 1 373 ? 21.75 -26.578 5.754 1 88.31 373 GLY B C 1
ATOM 6336 O O . GLY B 1 373 ? 22.875 -26.125 5.496 1 88.31 373 GLY B O 1
ATOM 6337 N N . ARG B 1 374 ? 20.75 -25.891 5.652 1 91.44 374 ARG B N 1
ATOM 6338 C CA . ARG B 1 374 ? 20.734 -24.453 5.41 1 91.44 374 ARG B CA 1
ATOM 6339 C C . ARG B 1 374 ? 19.625 -23.781 6.203 1 91.44 374 ARG B C 1
ATOM 6341 O O . ARG B 1 374 ? 18.484 -24.266 6.227 1 91.44 374 ARG B O 1
ATOM 6348 N N . LEU B 1 375 ? 20 -22.719 6.879 1 95.06 375 LEU B N 1
ATOM 6349 C CA . LEU B 1 375 ? 19 -22 7.656 1 95.06 375 LEU B CA 1
ATOM 6350 C C . LEU B 1 375 ? 19.125 -20.5 7.449 1 95.06 375 LEU B C 1
ATOM 6352 O O . LEU B 1 375 ? 20.156 -19.906 7.777 1 95.06 375 LEU B O 1
ATOM 6356 N N . ILE B 1 376 ? 18.078 -19.938 6.941 1 96.38 376 ILE B N 1
ATOM 6357 C CA . ILE B 1 376 ? 17.984 -18.5 6.762 1 96.38 376 ILE B CA 1
ATOM 6358 C C . ILE B 1 376 ? 16.812 -17.953 7.586 1 96.38 376 ILE B C 1
ATOM 6360 O O . ILE B 1 376 ? 15.711 -18.516 7.559 1 96.38 376 ILE B O 1
ATOM 6364 N N . GLU B 1 377 ? 17.062 -16.984 8.391 1 98 377 GLU B N 1
ATOM 6365 C CA . GLU B 1 377 ? 15.984 -16.234 9.016 1 98 377 GLU B CA 1
ATOM 6366 C C . GLU B 1 377 ? 15.555 -15.055 8.141 1 98 377 GLU B C 1
ATOM 6368 O O . GLU B 1 377 ? 16.391 -14.25 7.73 1 98 377 GLU B O 1
ATOM 6373 N N . GLY B 1 378 ? 14.289 -14.969 7.863 1 98 378 GLY B N 1
ATOM 6374 C CA . GLY B 1 378 ? 13.781 -13.914 7.004 1 98 378 GLY B CA 1
ATOM 6375 C C . GLY B 1 378 ? 12.82 -12.977 7.711 1 98 378 GLY B C 1
ATOM 6376 O O . GLY B 1 378 ? 12.125 -13.383 8.648 1 98 378 GLY B O 1
ATOM 6377 N N . ALA B 1 379 ? 12.789 -11.758 7.301 1 98.75 379 ALA B N 1
ATOM 6378 C CA . ALA B 1 379 ? 11.852 -10.742 7.777 1 98.75 379 ALA B CA 1
ATOM 6379 C C . ALA B 1 379 ? 11.695 -9.617 6.758 1 98.75 379 ALA B C 1
ATOM 6381 O O . ALA B 1 379 ? 12.398 -9.586 5.746 1 98.75 379 ALA B O 1
ATOM 6382 N N . TYR B 1 380 ? 10.719 -8.695 7.086 1 98.81 380 TYR B N 1
ATOM 6383 C CA . TYR B 1 380 ? 10.445 -7.629 6.129 1 98.81 380 TYR B CA 1
ATOM 6384 C C . TYR B 1 380 ? 10.352 -6.277 6.824 1 98.81 380 TYR B C 1
ATOM 6386 O O . TYR B 1 380 ? 9.961 -6.199 7.996 1 98.81 380 TYR B O 1
ATOM 6394 N N . LEU B 1 381 ? 10.695 -5.242 6.07 1 98.75 381 LEU B N 1
ATOM 6395 C CA . LEU B 1 381 ? 10.453 -3.854 6.434 1 98.75 381 LEU B CA 1
ATOM 6396 C C . LEU B 1 381 ? 9.625 -3.15 5.367 1 98.75 381 LEU B C 1
ATOM 6398 O O . LEU B 1 381 ? 9.609 -3.57 4.207 1 98.75 381 LEU B O 1
ATOM 6402 N N . ASP B 1 382 ? 8.969 -2.072 5.801 1 98.44 382 ASP B N 1
ATOM 6403 C CA . ASP B 1 382 ? 8.219 -1.238 4.859 1 98.44 382 ASP B CA 1
ATOM 6404 C C . ASP B 1 382 ? 8.969 0.062 4.57 1 98.44 382 ASP B C 1
ATOM 6406 O O . ASP B 1 382 ? 9.539 0.67 5.477 1 98.44 382 ASP B O 1
ATOM 6410 N N . TRP B 1 383 ? 8.836 0.486 3.373 1 98.38 383 TRP B N 1
ATOM 6411 C CA . TRP B 1 383 ? 9.523 1.71 2.967 1 98.38 383 TRP B CA 1
ATOM 6412 C C . TRP B 1 383 ? 8.93 2.924 3.68 1 98.38 383 TRP B C 1
ATOM 6414 O O . TRP B 1 383 ? 9.641 3.9 3.939 1 98.38 383 TRP B O 1
ATOM 6424 N N . ASP B 1 384 ? 7.641 2.916 4.051 1 98.12 384 ASP B N 1
ATOM 6425 C CA . ASP B 1 384 ? 7.062 4 4.836 1 98.12 384 ASP B CA 1
ATOM 6426 C C . ASP B 1 384 ? 7.922 4.316 6.059 1 98.12 384 ASP B C 1
ATOM 6428 O O . ASP B 1 384 ? 8.219 5.48 6.332 1 98.12 384 ASP B O 1
ATOM 6432 N N . HIS B 1 385 ? 8.352 3.275 6.668 1 98 385 HIS B N 1
ATOM 6433 C CA . HIS B 1 385 ? 9.062 3.432 7.934 1 98 385 HIS B CA 1
ATOM 6434 C C . HIS B 1 385 ? 10.547 3.697 7.703 1 98 385 HIS B C 1
ATOM 6436 O O . HIS B 1 385 ? 11.18 4.422 8.477 1 98 385 HIS B O 1
ATOM 6442 N N . ILE B 1 386 ? 11.047 3.115 6.664 1 98.5 386 ILE B N 1
ATOM 6443 C CA . ILE B 1 386 ? 12.445 3.354 6.336 1 98.5 386 ILE B CA 1
ATOM 6444 C C . ILE B 1 386 ? 12.648 4.828 5.996 1 98.5 386 ILE B C 1
ATOM 6446 O O . ILE B 1 386 ? 13.562 5.473 6.52 1 98.5 386 ILE B O 1
ATOM 6450 N N . TYR B 1 387 ? 11.82 5.367 5.195 1 98.25 387 TYR B N 1
ATOM 6451 C CA . TYR B 1 387 ? 11.969 6.77 4.82 1 98.25 387 TYR B CA 1
ATOM 6452 C C . TYR B 1 387 ? 11.672 7.688 5.996 1 98.25 387 TYR B C 1
ATOM 6454 O O . TYR B 1 387 ? 12.273 8.758 6.129 1 98.25 387 TYR B O 1
ATOM 6462 N N . SER B 1 388 ? 10.68 7.297 6.809 1 98.06 388 SER B N 1
ATOM 6463 C CA . SER B 1 388 ? 10.469 8.047 8.039 1 98.06 388 SER B CA 1
ATOM 6464 C C . SER B 1 388 ? 11.75 8.133 8.867 1 98.06 388 SER B C 1
ATOM 6466 O O . SER B 1 388 ? 12.133 9.211 9.312 1 98.06 388 SER B O 1
ATOM 6468 N N . ARG B 1 389 ? 12.383 7.016 9.023 1 97.75 389 ARG B N 1
ATOM 6469 C CA . ARG B 1 389 ? 13.609 6.969 9.812 1 97.75 389 ARG B CA 1
ATOM 6470 C C . ARG B 1 389 ? 14.711 7.793 9.156 1 97.75 389 ARG B C 1
ATOM 6472 O O . ARG B 1 389 ? 15.453 8.508 9.844 1 97.75 389 ARG B O 1
ATOM 6479 N N . LEU B 1 390 ? 14.836 7.723 7.863 1 97.75 390 LEU B N 1
ATOM 6480 C CA . LEU B 1 390 ? 15.82 8.508 7.129 1 97.75 390 LEU B CA 1
ATOM 6481 C C . LEU B 1 390 ? 15.617 10 7.367 1 97.75 390 LEU B C 1
ATOM 6483 O O . LEU B 1 390 ? 16.578 10.734 7.602 1 97.75 390 LEU B O 1
ATOM 6487 N N . ARG B 1 391 ? 14.398 10.398 7.328 1 97.12 391 ARG B N 1
ATOM 6488 C CA . ARG B 1 391 ? 14.102 11.812 7.523 1 97.12 391 ARG B CA 1
ATOM 6489 C C . ARG B 1 391 ? 14.461 12.258 8.938 1 97.12 391 ARG B C 1
ATOM 6491 O O . ARG B 1 391 ? 14.984 13.359 9.133 1 97.12 391 ARG B O 1
ATOM 6498 N N . ILE B 1 392 ? 14.195 11.398 9.898 1 96.88 392 ILE B N 1
ATOM 6499 C CA . ILE B 1 392 ? 14.523 11.711 11.289 1 96.88 392 ILE B CA 1
ATOM 6500 C C . ILE B 1 392 ? 16.047 11.812 11.445 1 96.88 392 ILE B C 1
ATOM 6502 O O . ILE B 1 392 ? 16.547 12.75 12.07 1 96.88 392 ILE B O 1
ATOM 6506 N N . LEU B 1 393 ? 16.75 10.859 10.852 1 96.38 393 LEU B N 1
ATOM 6507 C CA . LEU B 1 393 ? 18.203 10.82 10.969 1 96.38 393 LEU B CA 1
ATOM 6508 C C . LEU B 1 393 ? 18.828 12.008 10.242 1 96.38 393 LEU B C 1
ATOM 6510 O O . LEU B 1 393 ? 19.844 12.547 10.688 1 96.38 393 LEU B O 1
ATOM 6514 N N . GLN B 1 394 ? 18.281 12.375 9.172 1 93 394 GLN B N 1
ATOM 6515 C CA . GLN B 1 394 ? 18.766 13.508 8.398 1 93 394 GLN B CA 1
ATOM 6516 C C . GLN B 1 394 ? 18.641 14.812 9.188 1 93 394 GLN B C 1
ATOM 6518 O O . GLN B 1 394 ? 19.5 15.688 9.094 1 93 394 GLN B O 1
ATOM 6523 N N . SER B 1 395 ? 17.594 15.008 9.875 1 85.38 395 SER B N 1
ATOM 6524 C CA . SER B 1 395 ? 17.328 16.219 10.641 1 85.38 395 SER B CA 1
ATOM 6525 C C . SER B 1 395 ? 18.297 16.359 11.82 1 85.38 395 SER B C 1
ATOM 6527 O O . SER B 1 395 ? 18.531 17.453 12.312 1 85.38 395 SER B O 1
ATOM 6529 N N . LYS B 1 396 ? 18.781 15.305 12.297 1 75.5 396 LYS B N 1
ATOM 6530 C CA . LYS B 1 396 ? 19.719 15.328 13.414 1 75.5 396 LYS B CA 1
ATOM 6531 C C . LYS B 1 396 ? 21.094 15.82 12.969 1 75.5 396 LYS B C 1
ATOM 6533 O O . LYS B 1 396 ? 21.828 16.422 13.758 1 75.5 396 LYS B O 1
ATOM 6538 N N . TYR B 1 397 ? 21.391 15.602 11.766 1 61.41 397 TYR B N 1
ATOM 6539 C CA . TYR B 1 397 ? 22.75 15.906 11.328 1 61.41 397 TYR B CA 1
ATOM 6540 C C . TYR B 1 397 ? 22.766 17.141 10.43 1 61.41 397 TYR B C 1
ATOM 6542 O O . TYR B 1 397 ? 23.844 17.609 10.031 1 61.41 397 TYR B O 1
ATOM 6550 N N . THR B 1 398 ? 21.656 17.625 10.055 1 54.12 398 THR B N 1
ATOM 6551 C CA . THR B 1 398 ? 21.625 18.906 9.359 1 54.12 398 THR B CA 1
ATOM 6552 C C . THR B 1 398 ? 21.219 20.031 10.305 1 54.12 398 THR B C 1
ATOM 6554 O O . THR B 1 398 ? 20.375 19.844 11.188 1 54.12 398 THR B O 1
#